Protein 8V8F (pdb70)

Secondary structure (DSSP, 8-state):
--EEEEE--EEE-TT--EEEEEEEESS-GGGSEEEEEEE-TTS-EEEEEEE-TTS--EEE-TTTTTTEEEEEETTTTEEEEEE-S--GGG-EEEEEEEEEEEE-SSEEEEEEEEE---EEEEE-----S--EEEE-SEEEE-TTS-EEEEEEESS--EETTEE-EEEEEE-TTSPPEEEEETTTEE-TT--TTEEEEEETTEEEEEESS--GGG-SEEEEEE-SSSSPEE---EEEEE-/--EEEEE--EEE-TT--EEEEEEEESS-GGGSEEEEEEE-TT--EEEEEEE-TTS--EEE-TTTTTTEEEEEETTTTEEEEEE-S--GGG-EEEEEEEEEEEE-SSEEEEEEEEE---EEEEE-------EEEE-SEEEE-TTS-EEEEEEESS--EETTEE-EEEEEE-TTS--EEEEETTTEE-TT--TTEEEEEETTEEEEEESS--GGG-EEEEEEE-SSSSPEE---EEEEE--/--EEEEE--EEE-TT--EEEEEEEESS-GGGSEEEEEEE-TTS-EEEEEEE-TTS--EEE-TTTTTTEEEEEETTTTEEEEEE-S--GGG-EEEEEEEEEEEE-SSEEEEEEEEE---EEEEE-------EEEE-SEEEE-TTS-EEEEEEESS--EETTEE-EEEEEE-TTS--EEEEETTTEE-TT--TTEEEEEETTEEEEEESS--GGG-SEEEEEE-SSSSPEE---EEEEE-/---EEEEE--EEE-TT--EEEEEEEESS-GGGSEEEEEEE-TTS-EEEEEEE-TTS--EEE-TTTTTTEEEEEETTTTEEEEEE-S--GGG-EEEEEEEEEEEE-SSEEEEEEEEE---EEEEE----S--EEEE-SEEEE-TTS-EEEEEEESS--EETTEE-EEEEEE-TTS--EEEEETTTEE-TT--TTEEEEEETTEEEEEE-S--GGG-EEEEEEE-SSSSPEE---EEEEE--/--BTTTEEE-/--BTTTEEE-/--BTTTEEE-/--BTTTEEE-

InterPro domains:
  IPR000071 Immunodeficiency lentiviral matrix, N-terminal [PF00540] (2-132)
  IPR000071 Immunodeficiency lentiviral matrix, N-terminal [PR00234] (4-20)
  IPR000071 Immunodeficiency lentiviral matrix, N-terminal [PR00234] (22-40)
  IPR000071 Immunodeficiency lentiviral matrix, N-terminal [PR00234] (42-57)
  IPR000071 Immunodeficiency lentiviral matrix, N-terminal [PR00234] (70-89)
  IPR000071 Immunodeficiency lentiviral matrix, N-terminal [PR00234] (89-102)
  IPR000477 Reverse transcriptase domain [PF00078] (662-833)
  IPR000477 Reverse transcriptase domain [PS50878] (643-833)
  IPR001037 Integrase, C-terminal, retroviral [PF00552] (1384-1427)
  IPR001037 Integrase, C-terminal, retroviral [PS51027] (1382-1429)
  IPR001584 Integrase, catalytic core [PF00665] (1216-1304)
  IPR001584 Integrase, catalytic core [PS50994] (1213-1363)
  IPR001878 Zinc finger, CCHC-type [PF00098] (391-406)
  IPR001878 Zinc finger, CCHC-type [PF00098] (412-428)
  IPR001878 Zinc finger, CCHC-type [PS50158] (391-406)
  IPR001878 Zinc finger, CCHC-type [PS50158] (413-428)
  IPR001878 Zinc finger, CCHC-type [SM00343] (391-407)
  IPR001878 Zinc finger, CCHC-type [SM00343] (412-428)
  IPR001969 Aspartic peptidase, active site [PS00141] (522-533)
  IPR001995 Peptidase A2A, retrovirus, catalytic [PS50175] (520-589)

Sequence (996 aa):
EVKLVESGGGLVKPGGSLKLSCAASGFTFSRFGMHWVRQTPEKRLEWVAYISSGSSTIYYADTVKGRFTISRDNAKNTLYLQMSSLRSEDTAIYYCARSGGIERYDGTYYVMDYWGQGTTLTVSSGSDIVLTQSSPASLTVSLGQRATISCRASESVDYYGKSFMNWYQQKPGQPPKLLIYAASNQGSGIPARFSGSGSGTDFTLNIHPVEEEDAATYYCQQSKEVPWTFGAGTKLEIKREVKLVESGGGLVKPGGSLKLSCAASGFTFSRFGMHWVRQTPEKRLEWVAYISSGSSTIYYADTVKGRFTISRDNAKNTLYLQMSSLRSEDTAIYYCARSGGIERYDGTYYVMDYWGQGTTLTVSSGGSDIVLTQSPASLTVSLGQRATISCRASESVDYYGKSFMNWYQQKPGQPPKLLIYAASNQGSGIPARFSGSGSGTDFTLNIHPVEEEDAATYYCQQSKEVPWTFGAGTKLEIKEVKLVESGGGLVKPGGSLKLSCAASGFTFSRFGMHWVRQTPEKRLEWVAYISSGSSTIYYADTVKGRFTISRDNAKNTLYLQMSSLRSEDTAIYYCARSGGIERYDGTYYVMDYWGQGTTLTVSSGSDIVLTQSPASLTVSLGQRATISCRRASESVDYYGKSFMNWYQQKPGQQPPKLLIYAASNQGSGIPARFSGSGSGTDFTLNNIHPVEEEDAATYYCQQSKEVPWTFGAGTKLEIKAEVKLVESGGGLVKPGGSLKLSCAASGFTFSRFGMHWVRQTPEKRLEWVAYISSGSSTIYYADTVKGRFTISRDNAKNTLYLQMSSLRSEDTAIYYCARSGGIERYDGTYYVMDYWGQGTTLTVSSGSDIVLTQSPASLTVSLGQRRATISCRASESVDYYGKSFMNWYQQKPGQPPKLLIYAASNQGSGIPARFSGSGSGTDFTLNIHPVEEEDAATYYCQQSKEVPWTFGAGTKLEIKRMSLPGRWKPKMSLPGRWKPKMSLPGRWKPKMSLPGRWKPK

Organism: Human immunodeficiency virus type 1 group M subtype B (isolate BH10) (NCBI:txid11678)

GO terms:
  GO:0003964 RNA-directed DNA polymerase activity (F, IDA)
  GO:0034061 DNA polymerase activity (F, EXP)

Foldseek 3Di:
DWAKAKDWADEDEAQAKTKMKIAIDDDQLLQWKKWKWWAAPLRFIDTAKIAGSPRPDIDGDPVQPPQWDWDDDSVRRMIMIIGGRHDQRPFTFIKMFIFDWDADPVGTDTDRADIHLTDGHGYPPPPDWAKAKPDQEEEEAAQDKDKIKIFIPWFLDDPNFRQKWKWWAAPSGDTHTADGRQAHGGDPHDPQWGKHDGTGMIMTMHGRDDQVSQTKMKMWGPRDPPIGIYRIYGYHHDD/DKAKAKDWADEDEAQAKTKIKIAIDDDQLLQWKKWKWWAAPLRFIDTAKIAGSPRPDIDGDPVQPPQWDWDADSVRRMIMIIGGNHDQVPFTFIKMFIFDWDADPVGIDTDRADIHLTDGHGYPPPPPDWAKAKDDQEDEEAAFCKDKIKIFIPWFLDDPNWGQKWKWWAAPSGDTHTAAGRQAHGDDPHDPQWGKHDGIGIIMIMGGGDHQVSQTKMKMWGDRDPPIGIYRIYGYHYD/DWAKAKDWADEDEAQAKTKIKIATDDDQLLQWKKWKWWAAPLRFIDTAKIAGSPRPDIDGDPVQPPQKDWDDDSVRNMIMIIGGNHDQVPFTFMKMFIFDWDADPVGTDTDRADIHLTDGHGYPPPPDWAKAKDDQEDEEAAQDKDKIKIFTPWFLDDPNWRQKWKWWADPSHDTHTADGRQAHGDDPHDPQWGKHDGIGIIMTMGGRDHQVSQTKMKMWGDRDPPIGIYRIYGYHHD/DDWAKAKDWADEDAAQAKTKMKIAIDDDQQLQWKKWKWWAAPLRFIDTAKIAGSPRPDIDGDPVQPPQWDWDDDSVRNMIMIIGGSDDQVPFTWMKMFIFDWDADPVGTDTDRADIHLTDGHGYDHPPDWAKAKDDQAAEAAAQDKDKIKIFTPWFLDDPRWRQKWKWWAAPSGDTHTADGRQAHGHDPHDPQWGKHDGTGMIMTMRGRDHQVSQTKMKMWGDRDPPIGIYRIYGYHHDD/DADPPPDDDD/DADPPPGDDD/DDDPVPDDDD/DADPPPHDDD

Nearest PDB structures (foldseek):
  8v8f-assembly1_F  TM=1.054E+00  e=6.481E+00  Human immunodeficiency virus 1
  8v8f-assembly1_F  TM=9.927E-01  e=7.993E+00  Human immunodeficiency virus 1
  8v8f-assembly1_C  TM=1.004E+00  e=2.899E-49  Mus musculus
  8v8f-assembly1_A  TM=1.002E+00  e=6.686E-49  Mus musculus
  7url-assembly2_B  TM=9.950E-01  e=2.083E-45  Mus musculus

B-factor: mean 40.48, std 11.85, range [19.78, 111.96]

Radius of gyration: 33.78 Å; Cα contacts (8 Å, |Δi|>4): 2802; chains: 8; bounding box: 76×93×89 Å

Solvent-accessible surface area: 42882 Å² total; per-residue (Å²): 131,40,117,10,71,14,57,38,26,35,126,32,68,65,52,28,76,25,109,0,29,1,55,7,56,54,32,72,3,40,175,45,7,0,3,0,0,10,2,16,58,78,70,33,11,69,9,1,0,10,2,17,35,58,56,102,35,75,46,63,12,93,87,1,125,80,26,4,73,3,49,30,61,53,105,61,54,18,0,53,0,69,0,37,62,3,121,58,118,2,28,4,55,0,9,0,0,25,3,2,40,44,130,76,190,43,1,34,0,45,6,3,35,94,26,2,122,22,15,75,0,45,9,55,131,115,90,54,1,40,6,38,0,31,10,11,22,23,45,17,38,94,36,104,125,0,56,0,39,3,148,6,59,74,43,0,53,46,81,87,28,13,0,0,0,0,0,8,8,61,111,77,100,18,3,103,14,2,0,16,8,5,70,31,62,11,108,77,16,64,87,43,4,57,9,60,39,73,15,45,62,3,42,0,34,0,88,55,1,69,92,98,1,37,5,26,0,1,0,2,0,1,32,51,48,24,8,26,22,2,42,7,0,103,1,81,14,100,220,164,33,42,11,94,13,58,40,27,36,134,20,63,65,53,21,78,28,109,0,31,1,58,7,63,56,32,94,3,52,66,50,8,0,1,0,0,9,4,16,87,126,116,133,8,60,8,0,0,10,2,14,36,64,54,102,34,78,49,64,10,100,93,0,123,78,26,4,69,4,47,29,46,52,100,144,53,17,0,47,0,69,0,39,59,4,113,60,119,1,32,3,46,0,7,0,0,21,4,3,41,51,84,44,72,35,0,29,8,40,5,3,36,81,27,3,111,20,16,79,0,51,12,40,147,116,91,91,61,1,87,9,82,21,52,53,89,69,28,97,23,66,103,33,110,128,1,61,0,47,5,158,6,71,78,46,0,48,30,183,85,39,15,0,0,0,0,0,14,12,74,117,68,93,20,3,84,14,2,0,33,19,3,54,43,27,12,95,30,15,31,76,39,4,47,7,51,40,72,15,49,68,6,33,0,32,0,90,58,1,46,117,41,0,38,6,26,0,1,0,2,0,1,39,52,47,30,8,24,24,1,49,11,0,114,2,86,28,95,182,38,131,9,82,12,56,38,26,37,133,20,62,72,53,22,73,37,100,0,31,1,59,10,59,34,31,80,1,49,194,46,7,0,2,0,0,6,8,18,58,84,83,40,12,59,7,0,0,10,3,14,36,62,54,101,34,75,48,63,10,86,83,0,127,80,28,3,68,3,47,28,57,56,100,145,53,11,0,50,0,67,0,36,55,3,129,81,72,0,28,3,44,0,9,0,0,22,3,3,38,55,89,55,217,64,2,28,9,42,5,2,36,99,25,2,119,19,16,78,0,55,14,40,146,81,100,52,1,46,5,18,0,17,18,10,23,15,37,18,51,104,20,118,141,1,57,0,37,3,137,7,69,79,51,0,48,43,161,89,26,14,0,0,0,0,0,17,17,65,129,75,98,19,3,98,18,2,0,31,18,6,70,66,63,14,113,67,12,26,38,32,4,57,6,51,40,72,17,46,83,3,36,0,36,0,96,24,1,39,38,91,0,39,7,24,0,1,0,1,0,0,36,60,52,21,8,25,23,2,42,7,0,112,2,77,59,124,142,67,33,86,6,55,11,55,39,26,38,120,20,151,65,52,18,70,37,98,0,34,1,60,8,40,39,32,92,4,51,67,49,8,0,2,0,0,8,12,18,101,115,74,120,12,65,8,1,0,8,4,13,36,64,58,102,30,69,50,66,11,108,91,0,120,80,33,4,69,7,44,28,50,53,31,116,37,16,0,36,0,62,0,36,48,1,103,54,113,0,24,4,47,0,10,0,0,23,4,2,38,59,151,59,117,79,0,17,8,42,6,3,35,94,24,2,110,19,14,78,0,55,8,45,126,122,98,59,2,90,10,85,20,53,42,93,67,37,80,14,31,106,37,98,158,1,52,0,41,2,157,4,70,78,54,0,50,48,167,82,44,14,0,0,0,0,0,14,4,60,110,78,94,20,3,112,14,1,0,31,19,4,68,68,60,12,108,77,15,56,92,41,5,52,6,55,41,74,16,45,81,3,34,0,45,0,104,62,2,77,87,101,1,39,5,14,0,0,0,1,0,0,29,63,46,33,8,24,23,2,53,10,0,104,1,80,8,127,220,175,60,20,51,9,18,12,111,59,177,149,58,20,50,8,19,16,110,40,216,157,54,20,54,1,20,9,115,49,207,168,64,21,47,10,17,13,113,68,176

Structure (mmCIF, N/CA/C/O backbone):
data_8V8F
#
_entry.id   8V8F
#
_cell.length_a   54.467
_cell.length_b   61.824
_cell.length_c   85.577
_cell.angle_alpha   68.834
_cell.angle_beta   77.898
_cell.angle_gamma   71.375
#
_symmetry.space_group_name_H-M   'P 1'
#
loop_
_entity.id
_entity.type
_entity.pdbx_description
1 polymer 'anti-HIV scFv'
2 polymer Utag
3 non-polymer 'SULFATE ION'
4 water water
#
loop_
_atom_site.group_PDB
_atom_site.id
_atom_site.type_symbol
_atom_site.label_atom_id
_atom_site.label_alt_id
_atom_site.label_comp_id
_atom_site.label_asym_id
_atom_site.label_entity_id
_atom_site.label_seq_id
_atom_site.pdbx_PDB_ins_code
_atom_site.Cartn_x
_atom_site.Cartn_y
_atom_site.Cartn_z
_atom_site.occupancy
_atom_site.B_iso_or_equiv
_atom_site.auth_seq_id
_atom_site.auth_comp_id
_atom_site.auth_asym_id
_atom_site.auth_atom_id
_atom_site.pdbx_PDB_model_num
ATOM 1 N N . GLU A 1 3 ? 10.09629 -12.71065 -18.69837 1.000 60.55059 1 GLU B N 1
ATOM 2 C CA . GLU A 1 3 ? 10.91829 -11.63095 -19.23282 1.000 62.89514 1 GLU B CA 1
ATOM 3 C C . GLU A 1 3 ? 12.19311 -11.46599 -18.41605 1.000 60.66599 1 GLU B C 1
ATOM 4 O O . GLU A 1 3 ? 13.28549 -11.34516 -18.96848 1.000 59.48867 1 GLU B O 1
ATOM 6 N N . VAL A 1 4 ? 12.04792 -11.48585 -17.09621 1.000 51.96466 2 VAL B N 1
ATOM 7 C CA . VAL A 1 4 ? 13.18867 -11.33701 -16.20132 1.000 52.51166 2 VAL B CA 1
ATOM 8 C C . VAL A 1 4 ? 13.91848 -12.66919 -16.11441 1.000 48.50419 2 VAL B C 1
ATOM 9 O O . VAL A 1 4 ? 13.29970 -13.72131 -15.91432 1.000 50.02820 2 VAL B O 1
ATOM 13 N N . LYS A 1 5 ? 15.23849 -12.62978 -16.27477 1.000 43.75685 3 LYS B N 1
ATOM 14 C CA . LYS A 1 5 ? 16.03573 -13.84386 -16.30852 1.000 43.84669 3 LYS B CA 1
ATOM 15 C C . LYS A 1 5 ? 17.31418 -13.65705 -15.50857 1.000 41.17318 3 LYS B C 1
ATOM 16 O O . LYS A 1 5 ? 17.89765 -12.56926 -15.49262 1.000 37.17454 3 LYS B O 1
ATOM 22 N N . LEU A 1 6 ? 17.73497 -14.72881 -14.84183 1.000 39.24690 4 LEU B N 1
ATOM 23 C CA . LEU A 1 6 ? 19.00778 -14.78554 -14.13799 1.000 35.62579 4 LEU B CA 1
ATOM 24 C C . LEU A 1 6 ? 19.62665 -16.13958 -14.43923 1.000 34.46438 4 LEU B C 1
ATOM 25 O O . LEU A 1 6 ? 18.98569 -17.17220 -14.22453 1.000 37.05860 4 LEU B O 1
ATOM 30 N N . VAL A 1 7 ? 20.86207 -16.14042 -14.93260 1.000 33.76208 5 VAL B N 1
ATOM 31 C CA . VAL A 1 7 ? 21.53546 -17.36421 -15.35838 1.000 33.78130 5 VAL B CA 1
ATOM 32 C C . VAL A 1 7 ? 22.86835 -17.43311 -14.62446 1.000 31.17757 5 VAL B C 1
ATOM 33 O O . VAL A 1 7 ? 23.81424 -16.71839 -14.97267 1.000 27.82514 5 VAL B O 1
ATOM 37 N N . GLU A 1 8 ? 22.94763 -18.29254 -13.61245 1.000 32.28886 6 GLU B N 1
ATOM 38 C CA . GLU A 1 8 ? 24.18605 -18.54632 -12.89485 1.000 30.09241 6 GLU B CA 1
ATOM 39 C C . GLU A 1 8 ? 25.06288 -19.53165 -13.66325 1.000 30.63974 6 GLU B C 1
ATOM 40 O O . GLU A 1 8 ? 24.58509 -20.32347 -14.47995 1.000 29.66641 6 GLU B O 1
ATOM 46 N N . SER A 1 9 ? 26.36592 -19.46807 -13.39451 1.000 30.68974 7 SER B N 1
ATOM 47 C CA . SER A 1 9 ? 27.32036 -20.37002 -14.02511 1.000 32.58581 7 SER B CA 1
ATOM 48 C C . SER A 1 9 ? 28.63436 -20.32492 -13.25897 1.000 31.98347 7 SER B C 1
ATOM 49 O O . SER A 1 9 ? 28.88480 -19.41008 -12.46970 1.000 30.00440 7 SER B O 1
ATOM 52 N N . GLY A 1 10 ? 29.46966 -21.33492 -13.50369 1.000 27.06532 8 GLY B N 1
ATOM 53 C CA . GLY A 1 10 ? 30.81558 -21.38740 -12.96723 1.000 33.50136 8 GLY B CA 1
ATOM 54 C C . GLY A 1 10 ? 31.07690 -22.46390 -11.93561 1.000 43.95977 8 GLY B C 1
ATOM 55 O O . GLY A 1 10 ? 32.18874 -22.51351 -11.39625 1.000 46.24404 8 GLY B O 1
ATOM 56 N N . GLY A 1 11 ? 30.11279 -23.33373 -11.64811 1.000 54.76643 9 GLY B N 1
ATOM 57 C CA . GLY A 1 11 ? 30.30401 -24.34182 -10.62277 1.000 54.24754 9 GLY B CA 1
ATOM 58 C C . GLY A 1 11 ? 31.21133 -25.48562 -11.03189 1.000 56.04678 9 GLY B C 1
ATOM 59 O O . GLY A 1 11 ? 32.17434 -25.28560 -11.77503 1.000 60.38933 9 GLY B O 1
ATOM 60 N N . GLY A 1 12 ? 30.94052 -26.68227 -10.53171 1.000 46.59302 10 GLY B N 1
ATOM 61 C CA . GLY A 1 12 ? 31.71268 -27.85376 -10.89173 1.000 43.93129 10 GLY B CA 1
ATOM 62 C C . GLY A 1 12 ? 32.51634 -28.38736 -9.72014 1.000 45.15943 10 GLY B C 1
ATOM 63 O O . GLY A 1 12 ? 32.40009 -27.92972 -8.58039 1.000 38.80139 10 GLY B O 1
ATOM 64 N N . LEU A 1 13 ? 33.35039 -29.37931 -10.02500 1.000 47.78985 11 LEU B N 1
ATOM 65 C CA . LEU A 1 13 ? 34.19402 -30.00011 -9.01494 1.000 45.18689 11 LEU B CA 1
ATOM 66 C C . LEU A 1 13 ? 35.47599 -29.19789 -8.83738 1.000 47.62028 11 LEU B C 1
ATOM 67 O O . LEU A 1 13 ? 36.09459 -28.76239 -9.81352 1.000 54.25254 11 LEU B O 1
ATOM 72 N N . VAL A 1 14 ? 35.87695 -29.01300 -7.58361 1.000 36.67329 12 VAL B N 1
ATOM 73 C CA . VAL A 1 14 ? 37.09524 -28.28129 -7.25362 1.000 43.11799 12 VAL B CA 1
ATOM 74 C C . VAL A 1 14 ? 37.69270 -28.88580 -5.99309 1.000 44.39536 12 VAL B C 1
ATOM 75 O O . VAL A 1 14 ? 36.96799 -29.29373 -5.08072 1.000 47.91690 12 VAL B O 1
ATOM 79 N N . LYS A 1 15 ? 39.02067 -28.95438 -5.95025 1.000 42.96776 13 LYS B N 1
ATOM 80 C CA . LYS A 1 15 ? 39.69377 -29.42081 -4.75602 1.000 51.47265 13 LYS B CA 1
ATOM 81 C C . LYS A 1 15 ? 39.57043 -28.37320 -3.65010 1.000 47.43658 13 LYS B C 1
ATOM 82 O O . LYS A 1 15 ? 39.35185 -27.19023 -3.92192 1.000 43.06735 13 LYS B O 1
ATOM 84 N N . PRO A 1 16 ? 39.67780 -28.79350 -2.39012 1.000 45.51792 14 PRO B N 1
ATOM 85 C CA . PRO A 1 16 ? 39.62507 -27.83125 -1.28156 1.000 43.93255 14 PRO B CA 1
ATOM 86 C C . PRO A 1 16 ? 40.75542 -26.81368 -1.34731 1.000 44.04513 14 PRO B C 1
ATOM 87 O O . PRO A 1 16 ? 41.85542 -27.10105 -1.82387 1.000 45.86412 14 PRO B O 1
ATOM 91 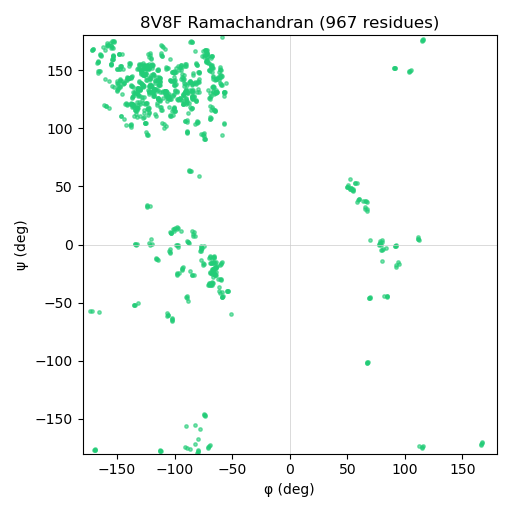N N . GLY A 1 17 ? 40.46548 -25.60382 -0.86920 1.000 44.85519 15 GLY B N 1
ATOM 92 C CA . GLY A 1 17 ? 41.43384 -24.52711 -0.86917 1.000 43.25025 15 GLY B CA 1
ATOM 93 C C . GLY A 1 17 ? 41.63428 -23.82342 -2.19208 1.000 45.58065 15 GLY B C 1
ATOM 94 O O . GLY A 1 17 ? 42.47051 -22.91327 -2.26844 1.000 40.33662 15 GLY B O 1
ATOM 95 N N . GLY A 1 18 ? 40.90842 -24.21282 -3.23583 1.000 45.96711 16 GLY B N 1
ATOM 96 C CA . GLY A 1 18 ? 41.04589 -23.58481 -4.52946 1.000 47.74336 16 GLY B CA 1
ATOM 97 C C . GLY A 1 18 ? 40.30031 -22.26734 -4.61024 1.000 44.14125 16 GLY B C 1
ATOM 98 O O . GLY A 1 18 ? 39.70846 -21.78134 -3.64568 1.000 40.79758 16 GLY B O 1
ATOM 99 N N . SER A 1 19 ? 40.33676 -21.68015 -5.80229 1.000 47.92171 17 SER B N 1
ATOM 100 C CA . SER A 1 19 ? 39.65808 -20.42596 -6.07504 1.000 42.69865 17 SER B CA 1
ATOM 101 C C . SER A 1 19 ? 38.70838 -20.62141 -7.24625 1.000 47.57220 17 SER B C 1
ATOM 102 O O . SER A 1 19 ? 38.92673 -21.47245 -8.11566 1.000 49.72517 17 SER B O 1
ATOM 105 N N . LEU A 1 20 ? 37.65536 -19.81435 -7.26065 1.000 42.46520 18 LEU B N 1
ATOM 106 C CA . LEU A 1 20 ? 36.58010 -19.95668 -8.22660 1.000 39.87562 18 LEU B CA 1
ATOM 107 C C . LEU A 1 20 ? 35.73262 -18.70025 -8.17682 1.000 38.42906 18 LEU B C 1
ATOM 108 O O . LEU A 1 20 ? 35.60428 -18.06749 -7.12294 1.000 40.13768 18 LEU B O 1
ATOM 113 N N . LYS A 1 21 ? 35.17580 -18.33364 -9.32661 1.000 32.26723 19 LYS B N 1
ATOM 114 C CA . LYS A 1 21 ? 34.30900 -17.16939 -9.42084 1.000 37.91294 19 LYS B CA 1
ATOM 115 C C . LYS A 1 21 ? 33.04512 -17.55887 -10.17248 1.000 30.84837 19 LYS B C 1
ATOM 116 O O . LYS A 1 21 ? 33.12021 -18.10960 -11.27506 1.000 35.39718 19 LYS B O 1
ATOM 122 N N . LEU A 1 22 ? 31.89359 -17.26514 -9.58081 1.000 29.99998 20 LEU B N 1
ATOM 123 C CA . LEU A 1 22 ? 30.60551 -17.48354 -10.22191 1.000 31.40580 20 LEU B CA 1
ATOM 124 C C . LEU A 1 22 ? 30.13505 -16.21400 -10.92035 1.000 33.65992 20 LEU B C 1
ATOM 125 O O . LEU A 1 22 ? 30.51021 -15.09947 -10.54842 1.000 31.92719 20 LEU B O 1
ATOM 130 N N . SER A 1 23 ? 29.30576 -16.39730 -11.94399 1.000 28.92194 21 SER B N 1
ATOM 131 C CA . SER A 1 23 ? 28.73449 -15.29555 -12.70060 1.000 32.37281 21 SER B CA 1
ATOM 132 C C . SER A 1 23 ? 27.23089 -15.48967 -12.82047 1.000 31.27576 21 SER B C 1
ATOM 133 O O . SER A 1 23 ? 26.73247 -16.61823 -12.80656 1.000 32.31290 21 SER B O 1
ATOM 136 N N . CYS A 1 24 ? 26.50943 -14.37602 -12.92598 1.000 30.76572 22 CYS B N 1
ATOM 137 C CA . CYS A 1 24 ? 25.07632 -14.40588 -13.19420 1.000 30.30635 22 CYS B CA 1
ATOM 138 C C . CYS A 1 24 ? 24.75240 -13.33581 -14.22156 1.000 33.57677 22 CYS B C 1
ATOM 139 O O . CYS A 1 24 ? 25.00165 -12.15129 -13.98111 1.000 30.09199 22 CYS B O 1
ATOM 142 N N . ALA A 1 25 ? 24.19720 -13.75115 -15.35609 1.000 29.77076 23 ALA B N 1
ATOM 143 C CA . ALA A 1 25 ? 23.78936 -12.82805 -16.40652 1.000 34.07792 23 ALA B CA 1
ATOM 144 C C . ALA A 1 25 ? 22.32579 -12.45618 -16.20162 1.000 33.97276 23 ALA B C 1
ATOM 145 O O . ALA A 1 25 ? 21.45168 -13.32952 -16.20355 1.000 37.05991 23 ALA B O 1
ATOM 147 N N . ALA A 1 26 ? 22.05961 -11.16681 -16.02893 1.000 35.46747 24 ALA B N 1
ATOM 148 C CA . ALA A 1 26 ? 20.70974 -10.67772 -15.79343 1.000 37.81193 24 ALA B CA 1
ATOM 149 C C . ALA A 1 26 ? 20.15406 -10.04060 -17.06036 1.000 35.62864 24 ALA B C 1
ATOM 150 O O . ALA A 1 26 ? 20.87664 -9.36416 -17.79833 1.000 33.66424 24 ALA B O 1
ATOM 152 N N . SER A 1 27 ? 18.86674 -10.26789 -17.30892 1.000 34.85944 25 SER B N 1
ATOM 153 C CA . SER A 1 27 ? 18.19997 -9.71777 -18.47969 1.000 35.77679 25 SER B CA 1
ATOM 154 C C . SER A 1 27 ? 16.71067 -9.61681 -18.18902 1.000 44.45385 25 SER B C 1
ATOM 155 O O . SER A 1 27 ? 16.17452 -10.33715 -17.34259 1.000 46.30399 25 SER B O 1
ATOM 158 N N . GLY A 1 28 ? 16.05054 -8.70481 -18.90045 1.000 38.98953 26 GLY B N 1
ATOM 159 C CA . GLY A 1 28 ? 14.63297 -8.48407 -18.72783 1.000 40.38078 26 GLY B CA 1
ATOM 160 C C . GLY A 1 28 ? 14.27123 -7.41808 -17.71855 1.000 44.77959 26 GLY B C 1
ATOM 161 O O . GLY A 1 28 ? 13.07791 -7.15605 -17.51803 1.000 41.80107 26 GLY B O 1
ATOM 162 N N . PHE A 1 29 ? 15.25629 -6.79975 -17.07291 1.000 40.12683 27 PHE B N 1
ATOM 163 C CA . PHE A 1 29 ? 14.99773 -5.73102 -16.12171 1.000 40.61529 27 PHE B CA 1
ATOM 164 C C . PHE A 1 29 ? 16.21568 -4.82342 -16.06463 1.000 41.05044 27 PHE B C 1
ATOM 165 O O . PHE A 1 29 ? 17.31336 -5.19702 -16.49226 1.000 39.56746 27 PHE B O 1
ATOM 173 N N . THR A 1 30 ? 16.00658 -3.61634 -15.53610 1.000 38.18811 28 THR B N 1
ATOM 174 C CA . THR A 1 30 ? 17.10610 -2.67130 -15.39508 1.000 37.72599 28 THR B CA 1
ATOM 175 C C . THR A 1 30 ? 18.01511 -3.09470 -14.24641 1.000 40.20511 28 THR B C 1
ATOM 176 O O . THR A 1 30 ? 17.79236 -2.70748 -13.09335 1.000 39.38222 28 THR B O 1
ATOM 180 N N . PHE A 1 31 ? 19.03839 -3.89329 -14.57032 1.000 38.92033 29 PHE B N 1
ATOM 181 C CA . PHE A 1 31 ? 19.89884 -4.50084 -13.55887 1.000 35.39459 29 PHE B CA 1
ATOM 182 C C . PHE A 1 31 ? 20.50590 -3.46795 -12.61322 1.000 37.98465 29 PHE B C 1
ATOM 183 O O . PHE A 1 31 ? 20.60996 -3.70718 -11.40475 1.000 37.90197 29 PHE B O 1
ATOM 191 N N . SER A 1 32 ? 20.91742 -2.31438 -13.14179 1.000 36.46341 30 SER B N 1
ATOM 192 C CA . SER A 1 32 ? 21.63775 -1.33422 -12.33639 1.000 37.47421 30 SER B CA 1
ATOM 193 C C . SER A 1 32 ? 20.79354 -0.72791 -11.22235 1.000 39.04073 30 SER B C 1
ATOM 194 O O . SER A 1 32 ? 21.34813 -0.02852 -10.36921 1.000 35.84884 30 SER B O 1
ATOM 197 N N . ARG A 1 33 ? 19.48289 -0.96642 -11.20644 1.000 40.59744 31 ARG B N 1
ATOM 198 C CA . ARG A 1 33 ? 18.59117 -0.37441 -10.21781 1.000 37.07949 31 ARG B CA 1
ATOM 199 C C . ARG A 1 33 ? 18.18199 -1.35068 -9.11906 1.000 35.81002 31 ARG B C 1
ATOM 200 O O . ARG A 1 33 ? 17.28933 -1.03295 -8.32788 1.000 37.33840 31 ARG B O 1
ATOM 208 N N . PHE A 1 34 ? 18.80792 -2.52199 -9.04099 1.000 33.57558 32 PHE B N 1
ATOM 209 C CA . PHE A 1 34 ? 18.40925 -3.53208 -8.07040 1.000 33.13737 32 PHE B CA 1
ATOM 210 C C . PHE A 1 34 ? 19.61687 -4.07020 -7.32160 1.000 33.11500 32 PHE B C 1
ATOM 211 O O . PHE A 1 34 ? 20.65516 -4.36356 -7.92320 1.000 30.97970 32 PHE B O 1
ATOM 219 N N . GLY A 1 35 ? 19.47352 -4.18796 -6.00319 1.000 33.90717 33 GLY B N 1
ATOM 220 C CA . GLY A 1 35 ? 20.42323 -4.96055 -5.23362 1.000 28.42570 33 GLY B CA 1
ATOM 221 C C . GLY A 1 35 ? 20.31464 -6.43508 -5.56978 1.000 29.63928 33 GLY B C 1
ATOM 222 O O . GLY A 1 35 ? 19.27851 -6.91941 -6.02274 1.000 30.74572 33 GLY B O 1
ATOM 223 N N . MET A 1 36 ? 21.41228 -7.15745 -5.36988 1.000 28.28419 34 MET B N 1
ATOM 224 C CA . MET A 1 36 ? 21.48621 -8.55342 -5.76777 1.000 26.30233 34 MET B CA 1
ATOM 225 C C . MET A 1 36 ? 21.98094 -9.40918 -4.61054 1.000 30.21259 34 MET B C 1
ATOM 226 O O . MET A 1 36 ? 22.76395 -8.95729 -3.77028 1.000 31.79186 34 MET B O 1
ATOM 231 N N . HIS A 1 37 ? 21.52065 -10.65832 -4.58604 1.000 24.48476 35 HIS B N 1
ATOM 232 C CA . HIS A 1 37 ? 21.86536 -11.60984 -3.54352 1.000 27.61264 35 HIS B CA 1
ATOM 233 C C . HIS A 1 37 ? 22.50665 -12.85229 -4.14622 1.000 29.49283 35 HIS B C 1
ATOM 234 O O . HIS A 1 37 ? 22.23296 -13.22550 -5.29204 1.000 30.48056 35 HIS B O 1
ATOM 241 N N . TRP A 1 38 ? 23.35858 -13.49239 -3.35325 1.000 25.54178 36 TRP B N 1
ATOM 242 C CA . TRP A 1 38 ? 23.77924 -14.86788 -3.57733 1.000 27.23337 36 TRP B CA 1
ATOM 243 C C . TRP A 1 38 ? 23.25286 -15.69797 -2.41581 1.000 28.84793 36 TRP B C 1
ATOM 244 O O . TRP A 1 38 ? 23.50235 -15.36630 -1.25238 1.000 27.00179 36 TRP B O 1
ATOM 255 N N . VAL A 1 39 ? 22.50365 -16.75198 -2.72794 1.000 26.47753 37 VAL B N 1
ATOM 256 C CA . VAL A 1 39 ? 21.97666 -17.67094 -1.72730 1.000 26.61263 37 VAL B CA 1
ATOM 257 C C . VAL A 1 39 ? 22.31450 -19.08349 -2.17559 1.000 31.32448 37 VAL B C 1
ATOM 258 O O . VAL A 1 39 ? 22.09808 -19.43444 -3.34079 1.000 30.34218 37 VAL B O 1
ATOM 262 N N . ARG A 1 40 ? 22.83805 -19.89179 -1.25769 1.000 27.95979 38 ARG B N 1
ATOM 263 C CA . ARG A 1 40 ? 23.24637 -21.25186 -1.57028 1.000 27.88515 38 ARG B CA 1
ATOM 264 C C . ARG A 1 40 ? 22.38366 -22.25495 -0.81372 1.000 33.24346 38 ARG B C 1
ATOM 265 O O . ARG A 1 40 ? 21.87532 -21.96846 0.27429 1.000 30.40258 38 ARG B O 1
ATOM 273 N N . GLN A 1 41 ? 22.21918 -23.43787 -1.40422 1.000 27.53691 39 GLN B N 1
ATOM 274 C CA . GLN A 1 41 ? 21.41937 -24.50421 -0.81612 1.000 29.23971 39 GLN B CA 1
ATOM 275 C C . GLN A 1 41 ? 22.28393 -25.74348 -0.64842 1.000 32.30147 39 GLN B C 1
ATOM 276 O O . GLN A 1 41 ? 22.76398 -26.31175 -1.63601 1.000 32.56190 39 GLN B O 1
ATOM 282 N N . THR A 1 42 ? 22.46067 -26.16528 0.59937 1.000 28.16585 40 THR B N 1
ATOM 283 C CA . THR A 1 42 ? 23.26511 -27.32889 0.91490 1.000 31.35679 40 THR B CA 1
ATOM 284 C C . THR A 1 42 ? 22.60330 -28.60293 0.39217 1.000 33.03762 40 THR B C 1
ATOM 285 O O . THR A 1 42 ? 21.41239 -28.60866 0.06883 1.000 28.50098 40 THR B O 1
ATOM 289 N N . PRO A 1 43 ? 23.36391 -29.69737 0.28175 1.000 31.91504 41 PRO B N 1
ATOM 290 C CA . PRO A 1 43 ? 22.74481 -30.97415 -0.10757 1.000 29.84110 41 PRO B CA 1
ATOM 291 C C . PRO A 1 43 ? 21.66909 -31.44055 0.85410 1.000 32.14991 41 PRO B C 1
ATOM 292 O O . PRO A 1 43 ? 20.87279 -32.31434 0.48800 1.000 35.27298 41 PRO B O 1
ATOM 296 N N . GLU A 1 44 ? 21.61620 -30.89655 2.07008 1.000 30.55090 42 GLU B N 1
ATOM 297 C CA . GLU A 1 44 ? 20.51952 -31.19148 2.98178 1.000 33.75908 42 GLU B CA 1
ATOM 298 C C . GLU A 1 44 ? 19.31231 -30.30866 2.71303 1.000 30.92747 42 GLU B C 1
ATOM 299 O O . GLU A 1 44 ? 18.34507 -30.34014 3.48128 1.000 33.88089 42 GLU B O 1
ATOM 305 N N . LYS A 1 45 ? 19.36864 -29.53127 1.62973 1.000 29.57129 43 LYS B N 1
ATOM 306 C CA . LYS A 1 45 ? 18.28167 -28.67521 1.16681 1.000 32.28280 43 LYS B CA 1
ATOM 307 C C . LYS A 1 45 ? 17.98551 -27.54783 2.15218 1.000 29.78111 43 LYS B C 1
ATOM 308 O O . LYS A 1 45 ? 16.84114 -27.11076 2.28501 1.000 31.58174 43 LYS B O 1
ATOM 314 N N . ARG A 1 46 ? 19.01685 -27.07319 2.84529 1.000 26.33953 44 ARG B N 1
ATOM 315 C CA . ARG A 1 46 ? 18.90623 -25.95705 3.77532 1.000 36.55013 44 ARG B CA 1
ATOM 316 C C . ARG A 1 46 ? 19.42017 -24.69509 3.09534 1.000 29.41269 44 ARG B C 1
ATOM 317 O O . ARG A 1 46 ? 20.52078 -24.69208 2.53440 1.000 26.82094 44 ARG B O 1
ATOM 319 N N . LEU A 1 47 ? 18.62939 -23.62693 3.15228 1.000 29.99586 45 LEU B N 1
ATOM 320 C CA . LEU A 1 47 ? 18.97508 -22.38115 2.48223 1.000 28.88830 45 LEU B CA 1
ATOM 321 C C . LEU A 1 47 ? 19.82201 -21.51658 3.40646 1.000 25.35658 45 LEU B C 1
ATOM 322 O O . LEU A 1 47 ? 19.47188 -21.31145 4.57398 1.000 29.21234 45 LEU B O 1
ATOM 327 N N . GLU A 1 48 ? 20.93921 -21.01943 2.87746 1.000 25.25119 46 GLU B N 1
ATOM 328 C CA . GLU A 1 48 ? 21.87885 -20.18753 3.61995 1.000 26.67823 46 GLU B CA 1
ATOM 329 C C . GLU A 1 48 ? 22.22999 -18.97603 2.76850 1.000 27.30435 46 GLU B C 1
ATOM 330 O O . GLU A 1 48 ? 22.79028 -19.12532 1.67754 1.000 27.82123 46 GLU B O 1
ATOM 336 N N . TRP A 1 49 ? 21.89128 -17.78539 3.26122 1.000 23.75608 47 TRP B N 1
ATOM 337 C CA . TRP A 1 49 ? 22.23932 -16.54990 2.57013 1.000 25.17635 47 TRP B CA 1
ATOM 338 C C . TRP A 1 49 ? 23.74780 -16.33240 2.56619 1.000 26.57979 47 TRP B C 1
ATOM 339 O O . TRP A 1 49 ? 24.42035 -16.50938 3.58529 1.000 22.06788 47 TRP B O 1
ATOM 350 N N . VAL A 1 50 ? 24.27750 -15.92933 1.41083 1.000 27.49180 48 VAL B N 1
ATOM 351 C CA . VAL A 1 50 ? 25.71998 -15.82774 1.19126 1.000 29.33713 48 VAL B CA 1
ATOM 352 C C . VAL A 1 50 ? 26.19073 -14.37183 1.17994 1.000 27.29595 48 VAL B C 1
ATOM 353 O O . VAL A 1 50 ? 27.02719 -13.97719 1.99404 1.000 27.70382 48 VAL B O 1
ATOM 357 N N . ALA A 1 51 ? 25.68111 -13.56406 0.25002 1.000 25.65752 49 ALA B N 1
ATOM 358 C CA . ALA A 1 51 ? 26.16029 -12.19408 0.11791 1.000 26.20231 49 ALA B CA 1
ATOM 359 C C . ALA A 1 51 ? 25.08991 -11.31306 -0.51195 1.000 26.78165 49 ALA B C 1
ATOM 360 O O . ALA A 1 51 ? 24.16720 -11.79332 -1.17574 1.000 28.80973 49 ALA B O 1
ATOM 362 N N . TYR A 1 52 ? 25.23224 -10.00531 -0.29104 1.000 30.37211 50 TYR B N 1
ATOM 363 C CA . TYR A 1 52 ? 24.34544 -8.99665 -0.85504 1.000 30.15208 50 TYR B CA 1
ATOM 364 C C . TYR A 1 52 ? 25.15869 -7.78645 -1.28714 1.000 29.29617 50 TYR B C 1
ATOM 365 O O . TYR A 1 52 ? 26.12745 -7.41154 -0.61978 1.000 27.41742 50 TYR B O 1
ATOM 374 N N . ILE A 1 53 ? 24.75789 -7.17665 -2.40139 1.000 26.63733 51 ILE B N 1
ATOM 375 C CA . ILE A 1 53 ? 25.35413 -5.93171 -2.87319 1.000 28.87586 51 ILE B CA 1
ATOM 376 C C . ILE A 1 53 ? 24.23478 -5.01971 -3.36344 1.000 30.31771 51 ILE B C 1
ATOM 377 O O . ILE A 1 53 ? 23.29554 -5.47311 -4.02658 1.000 28.35705 51 ILE B O 1
ATOM 382 N N . SER A 1 54 ? 24.31608 -3.73871 -3.00616 1.000 27.75877 52 SER B N 1
ATOM 383 C CA . SER A 1 54 ? 23.30046 -2.77993 -3.41713 1.000 30.70013 52 SER B CA 1
ATOM 384 C C . SER A 1 54 ? 23.44689 -2.43926 -4.90318 1.000 29.16243 52 SER B C 1
ATOM 385 O O . SER A 1 54 ? 24.45133 -2.74998 -5.54923 1.000 27.96367 52 SER B O 1
ATOM 388 N N . SER A 1 55 ? 22.41788 -1.77770 -5.44131 1.000 29.91790 53 SER B N 1
ATOM 389 C CA . SER A 1 55 ? 22.39577 -1.45572 -6.86602 1.000 31.37278 53 SER B CA 1
ATOM 390 C C . SER A 1 55 ? 23.60481 -0.62064 -7.26865 1.000 33.40810 53 SER B C 1
ATOM 391 O O . SER A 1 55 ? 24.23407 -0.88250 -8.30101 1.000 32.82494 53 SER B O 1
ATOM 394 N N . GLY A 1 56 ? 23.94303 0.38791 -6.47299 1.000 35.61925 54 GLY B N 1
ATOM 395 C CA . GLY A 1 56 ? 25.11720 1.18764 -6.73526 1.000 30.16799 54 GLY B CA 1
ATOM 396 C C . GLY A 1 56 ? 26.38760 0.64749 -6.12674 1.000 31.33780 54 GLY B C 1
ATOM 397 O O . GLY A 1 56 ? 27.43813 1.28714 -6.23580 1.000 34.53833 54 GLY B O 1
ATOM 398 N N . SER A 1 57 ? 26.30925 -0.50282 -5.45413 1.000 33.71164 55 SER B N 1
ATOM 399 C CA . SER A 1 57 ? 27.46204 -1.14974 -4.82401 1.000 32.13458 55 SER B CA 1
ATOM 400 C C . SER A 1 57 ? 28.04899 -0.27864 -3.71533 1.000 28.35421 55 SER B C 1
ATOM 401 O O . SER A 1 57 ? 29.26559 -0.21341 -3.52951 1.000 28.50112 55 SER B O 1
ATOM 404 N N . SER A 1 58 ? 27.17506 0.40583 -2.97735 1.000 31.74452 56 SER B N 1
ATOM 405 C CA . SER A 1 58 ? 27.60073 1.20788 -1.83705 1.000 29.31107 56 SER B CA 1
ATOM 406 C C . SER A 1 58 ? 27.54329 0.43916 -0.52578 1.000 29.58383 56 SER B C 1
ATOM 407 O O . SER A 1 58 ? 28.17575 0.85807 0.44940 1.000 33.27145 56 SER B O 1
ATOM 410 N N . THR A 1 59 ? 26.79178 -0.65854 -0.47426 1.000 30.44263 57 THR B N 1
ATOM 411 C CA . THR A 1 59 ? 26.64902 -1.46374 0.73119 1.000 31.84839 57 THR B CA 1
ATOM 412 C C . THR A 1 59 ? 26.79049 -2.93421 0.36845 1.000 28.32841 57 THR B C 1
ATOM 413 O O . THR A 1 59 ? 26.13147 -3.41561 -0.55908 1.000 26.61165 57 THR B O 1
ATOM 417 N N . ILE A 1 60 ? 27.64108 -3.64308 1.10876 1.000 25.62868 58 ILE B N 1
ATOM 418 C CA . ILE A 1 60 ? 27.93251 -5.05158 0.86909 1.000 29.18759 58 ILE B CA 1
ATOM 419 C C . ILE A 1 60 ? 27.86521 -5.80128 2.19319 1.000 28.94122 58 ILE B C 1
ATOM 420 O O . ILE A 1 60 ? 28.47116 -5.37500 3.18287 1.000 24.12067 58 ILE B O 1
ATOM 425 N N . TYR A 1 61 ? 27.13053 -6.91519 2.20740 1.000 29.67355 59 TYR B N 1
ATOM 426 C CA . TYR A 1 61 ? 27.00962 -7.78397 3.37055 1.000 31.10336 59 TYR B CA 1
ATOM 427 C C . TYR A 1 61 ? 27.48547 -9.18444 3.00781 1.000 28.88168 59 TYR B C 1
ATOM 428 O O . TYR A 1 61 ? 27.25399 -9.65549 1.88975 1.000 26.73978 59 TYR B O 1
ATOM 437 N N . TYR A 1 62 ? 28.15051 -9.84641 3.95447 1.000 27.35053 60 TYR B N 1
ATOM 438 C CA . TYR A 1 62 ? 28.54817 -11.24093 3.81228 1.000 30.27845 60 TYR B CA 1
ATOM 439 C C . TYR A 1 62 ? 28.10933 -12.03529 5.03309 1.000 29.79307 60 TYR B C 1
ATOM 440 O O . TYR A 1 62 ? 28.05947 -11.51080 6.14803 1.000 32.53718 60 TYR B O 1
ATOM 449 N N . ALA A 1 63 ? 27.78415 -13.30558 4.81178 1.000 29.50377 61 ALA B N 1
ATOM 450 C CA . ALA A 1 63 ? 27.57869 -14.22289 5.92327 1.000 33.75733 61 ALA B CA 1
ATOM 451 C C . ALA A 1 63 ? 28.90333 -14.49285 6.63051 1.000 30.84198 61 ALA B C 1
ATOM 452 O O . ALA A 1 63 ? 29.97693 -14.43379 6.02558 1.000 32.81931 61 ALA B O 1
ATOM 454 N N . ASP A 1 64 ? 28.82102 -14.79750 7.92997 1.000 38.78123 62 ASP B N 1
ATOM 455 C CA . ASP A 1 64 ? 30.03547 -15.01319 8.71481 1.000 35.26222 62 ASP B CA 1
ATOM 456 C C . ASP A 1 64 ? 30.80825 -16.23763 8.24748 1.000 34.26673 62 ASP B C 1
ATOM 457 O O . ASP A 1 64 ? 32.02941 -16.30187 8.43008 1.000 38.26014 62 ASP B O 1
ATOM 462 N N . THR A 1 65 ? 30.12613 -17.21194 7.64339 1.000 37.34893 63 THR B N 1
ATOM 463 C CA . THR A 1 65 ? 30.80831 -18.42135 7.20007 1.000 37.07167 63 THR B CA 1
ATOM 464 C C . THR A 1 65 ? 31.64095 -18.19740 5.94520 1.000 35.13145 63 THR B C 1
ATOM 465 O O . THR A 1 65 ? 32.50514 -19.02358 5.63675 1.000 40.15688 63 THR B O 1
ATOM 469 N N . VAL A 1 66 ? 31.40892 -17.10690 5.21709 1.000 35.35524 64 VAL B N 1
ATOM 470 C CA . VAL A 1 66 ? 32.10424 -16.84836 3.96328 1.000 35.24829 64 VAL B CA 1
ATOM 471 C C . VAL A 1 66 ? 32.87306 -15.53675 3.97044 1.000 35.32458 64 VAL B C 1
ATOM 472 O O . VAL A 1 66 ? 33.51257 -15.20604 2.96559 1.000 34.57894 64 VAL B O 1
ATOM 476 N N . LYS A 1 67 ? 32.83923 -14.78067 5.06678 1.000 32.52131 65 LYS B N 1
ATOM 477 C CA . LYS A 1 67 ? 33.49522 -13.47913 5.08985 1.000 33.90192 65 LYS B CA 1
ATOM 478 C C . LYS A 1 67 ? 35.00160 -13.63055 4.92242 1.000 35.37047 65 LYS B C 1
ATOM 479 O O . LYS A 1 67 ? 35.61376 -14.56055 5.45347 1.000 36.54957 65 LYS B O 1
ATOM 485 N N . GLY A 1 68 ? 35.59982 -12.69656 4.18930 1.000 33.39172 66 GLY B N 1
ATOM 486 C CA . GLY A 1 68 ? 37.02494 -12.73556 3.93239 1.000 29.93319 66 GLY B CA 1
ATOM 487 C C . GLY A 1 68 ? 37.40092 -13.61177 2.75277 1.000 38.13194 66 GLY B C 1
ATOM 488 O O . GLY A 1 68 ? 38.22510 -13.21540 1.92250 1.000 42.22098 66 GLY B O 1
ATOM 489 N N . ARG A 1 69 ? 36.80636 -14.80542 2.65956 1.000 37.92833 67 ARG B N 1
ATOM 490 C CA . ARG A 1 69 ? 37.14238 -15.70716 1.56293 1.000 36.94697 67 ARG B CA 1
ATOM 491 C C . ARG A 1 69 ? 36.33940 -15.41123 0.30502 1.000 36.43826 67 ARG B C 1
ATOM 492 O O . ARG A 1 69 ? 36.79982 -15.71272 -0.80129 1.000 34.80683 67 ARG B O 1
ATOM 500 N N . PHE A 1 70 ? 35.15283 -14.82954 0.44631 1.000 35.56216 68 PHE B N 1
ATOM 501 C CA . PHE A 1 70 ? 34.27826 -14.54762 -0.68117 1.000 32.93692 68 PHE B CA 1
ATOM 502 C C . PHE A 1 70 ? 34.26946 -13.05412 -0.97497 1.000 33.00177 68 PHE B C 1
ATOM 503 O O . PHE A 1 70 ? 34.47273 -12.22690 -0.08163 1.000 35.77960 68 PHE B O 1
ATOM 511 N N . THR A 1 71 ? 34.02199 -12.71577 -2.23843 1.000 33.60516 69 THR B N 1
ATOM 512 C CA . THR A 1 71 ? 33.94031 -11.32486 -2.66745 1.000 30.70469 69 THR B CA 1
ATOM 513 C C . THR A 1 71 ? 32.82468 -11.20644 -3.69103 1.000 31.29586 69 THR B C 1
ATOM 514 O O . THR A 1 71 ? 32.87601 -11.85595 -4.73943 1.000 32.61926 69 THR B O 1
ATOM 518 N N . ILE A 1 72 ? 31.82767 -10.37784 -3.39135 1.000 27.22970 70 ILE B N 1
ATOM 519 C CA . ILE A 1 72 ? 30.71757 -10.11673 -4.29873 1.000 27.63495 70 ILE B CA 1
ATOM 520 C C . ILE A 1 72 ? 30.96403 -8.78974 -5.00156 1.000 28.39545 70 ILE B C 1
ATOM 521 O O . ILE A 1 72 ? 31.45868 -7.83033 -4.39696 1.000 29.05087 70 ILE B O 1
ATOM 526 N N . SER A 1 73 ? 30.63887 -8.74125 -6.28896 1.000 30.16944 71 SER B N 1
ATOM 527 C CA . SER A 1 73 ? 30.81158 -7.53945 -7.09315 1.000 28.07490 71 SER B CA 1
ATOM 528 C C . SER A 1 73 ? 29.82844 -7.60671 -8.25150 1.000 32.73088 71 SER B C 1
ATOM 529 O O . SER A 1 73 ? 29.18894 -8.63470 -8.48666 1.000 32.86940 71 SER B O 1
ATOM 532 N N . ARG A 1 74 ? 29.71497 -6.49565 -8.97691 1.000 30.73078 72 ARG B N 1
ATOM 533 C CA . ARG A 1 74 ? 28.76405 -6.41026 -10.07377 1.000 31.45394 72 ARG B CA 1
ATOM 534 C C . ARG A 1 74 ? 29.31750 -5.50021 -11.15982 1.000 34.54606 72 ARG B C 1
ATOM 535 O O . ARG A 1 74 ? 30.09451 -4.58256 -10.88811 1.000 37.12561 72 ARG B O 1
ATOM 543 N N . ASP A 1 75 ? 28.90753 -5.77107 -12.39573 1.000 35.20373 73 ASP B N 1
ATOM 544 C CA . ASP A 1 75 ? 29.25802 -4.97270 -13.56930 1.000 35.69972 73 ASP B CA 1
ATOM 545 C C . ASP A 1 75 ? 27.93492 -4.54954 -14.19812 1.000 37.57697 73 ASP B C 1
ATOM 546 O O . ASP A 1 75 ? 27.34581 -5.28880 -14.98869 1.000 38.24815 73 ASP B O 1
ATOM 551 N N . ASN A 1 76 ? 27.46690 -3.35499 -13.83466 1.000 36.84458 74 ASN B N 1
ATOM 552 C CA . ASN A 1 76 ? 26.17562 -2.87932 -14.31329 1.000 34.84191 74 ASN B CA 1
ATOM 553 C C . ASN A 1 76 ? 26.15958 -2.63737 -15.81536 1.000 44.39148 74 ASN B C 1
ATOM 554 O O . ASN A 1 76 ? 25.08193 -2.65428 -16.41880 1.000 46.16879 74 ASN B O 1
ATOM 559 N N . ALA A 1 77 ? 27.32080 -2.40622 -16.43060 1.000 43.02067 75 ALA B N 1
ATOM 560 C CA . ALA A 1 77 ? 27.35876 -2.23630 -17.87884 1.000 42.82940 75 ALA B CA 1
ATOM 561 C C . ALA A 1 77 ? 27.07197 -3.54872 -18.59669 1.000 46.37020 75 ALA B C 1
ATOM 562 O O . ALA A 1 77 ? 26.43544 -3.55681 -19.65763 1.000 44.05941 75 ALA B O 1
ATOM 564 N N . LYS A 1 78 ? 27.52295 -4.66578 -18.03085 1.000 42.88211 76 LYS B N 1
ATOM 565 C CA . LYS A 1 78 ? 27.31958 -5.98001 -18.62250 1.000 42.49556 76 LYS B CA 1
ATOM 566 C C . LYS A 1 78 ? 26.14429 -6.73618 -18.01864 1.000 39.35004 76 LYS B C 1
ATOM 567 O O . LYS A 1 78 ? 25.86607 -7.86004 -18.45348 1.000 41.56561 76 LYS B O 1
ATOM 569 N N . ASN A 1 79 ? 25.45256 -6.14974 -17.03995 1.000 38.71002 77 ASN B N 1
ATOM 570 C CA . ASN A 1 79 ? 24.34407 -6.80658 -16.34599 1.000 37.42366 77 ASN B CA 1
ATOM 571 C C . ASN A 1 79 ? 24.75991 -8.17390 -15.80571 1.000 37.42367 77 ASN B C 1
ATOM 572 O O . ASN A 1 79 ? 24.07691 -9.18386 -15.99422 1.000 38.20359 77 ASN B O 1
ATOM 577 N N . THR A 1 80 ? 25.90468 -8.20116 -15.12732 1.000 36.98860 78 THR B N 1
ATOM 578 C CA . THR A 1 80 ? 26.47346 -9.43775 -14.61403 1.000 34.10129 78 THR B CA 1
ATOM 579 C C . THR A 1 80 ? 26.81899 -9.27121 -13.14213 1.000 32.92680 78 THR B C 1
ATOM 580 O O . THR A 1 80 ? 27.34523 -8.23264 -12.72862 1.000 33.44939 78 THR B O 1
ATOM 584 N N . LEU A 1 81 ? 26.52519 -10.30624 -12.36052 1.000 33.52149 79 LEU B N 1
ATOM 585 C CA . LEU A 1 81 ? 26.86543 -10.36991 -10.94664 1.000 31.78580 79 LEU B CA 1
ATOM 586 C C . LEU A 1 81 ? 27.88963 -11.47498 -10.72545 1.000 33.88128 79 LEU B C 1
ATOM 587 O O . LEU A 1 81 ? 27.81421 -12.53428 -11.35577 1.000 32.04468 79 LEU B O 1
ATOM 592 N N . TYR A 1 82 ? 28.84767 -11.22501 -9.83463 1.000 33.09440 80 TYR B N 1
ATOM 593 C CA . TYR A 1 82 ? 29.96163 -12.13263 -9.61169 1.000 33.14443 80 TYR B CA 1
ATOM 594 C C . TYR A 1 82 ? 30.06113 -12.52890 -8.14398 1.000 32.90593 80 TYR B C 1
ATOM 595 O O . TYR A 1 82 ? 29.66892 -11.77471 -7.24894 1.000 27.67613 80 TYR B O 1
ATOM 604 N N . LEU A 1 83 ? 30.60132 -13.72484 -7.90759 1.000 34.40074 81 LEU B N 1
ATOM 605 C CA . LEU A 1 83 ? 30.95506 -14.18017 -6.56213 1.000 32.27849 81 LEU B CA 1
ATOM 606 C C . LEU A 1 83 ? 32.30821 -14.87429 -6.67909 1.000 33.43132 81 LEU B C 1
ATOM 607 O O . LEU A 1 83 ? 32.38455 -16.02674 -7.11460 1.000 30.66491 81 LEU B O 1
ATOM 612 N N . GLN A 1 84 ? 33.36874 -14.16900 -6.29668 1.000 31.01844 82 GLN B N 1
ATOM 613 C CA . GLN A 1 84 ? 34.70779 -14.74236 -6.27951 1.000 36.23385 82 GLN B CA 1
ATOM 614 C C . GLN A 1 84 ? 34.90543 -15.50018 -4.97051 1.000 34.35057 82 GLN B C 1
ATOM 615 O O . GLN A 1 84 ? 34.71430 -14.93809 -3.88751 1.000 33.62711 82 GLN B O 1
ATOM 621 N N . MET A 1 85 ? 35.27396 -16.77367 -5.06565 1.000 34.85113 83 MET B N 1
ATOM 622 C CA . MET A 1 85 ? 35.51228 -17.61047 -3.89879 1.000 36.97150 83 MET B CA 1
ATOM 623 C C . MET A 1 85 ? 36.97247 -18.03267 -3.84007 1.000 39.20760 83 MET B C 1
ATOM 624 O O . MET A 1 85 ? 37.60587 -18.27015 -4.87306 1.000 39.16877 83 MET B O 1
ATOM 629 N N . SER A 1 86 ? 37.49919 -18.11449 -2.62065 1.000 40.35038 84 SER B N 1
ATOM 630 C CA . SER A 1 86 ? 38.86600 -18.55211 -2.38504 1.000 38.94672 84 SER B CA 1
ATOM 631 C C . SER A 1 86 ? 38.90023 -19.31254 -1.06982 1.000 39.95703 84 SER B C 1
ATOM 632 O O . SER A 1 86 ? 37.97805 -19.21501 -0.25652 1.000 39.02607 84 SER B O 1
ATOM 635 N N . SER A 1 87 ? 39.98232 -20.06603 -0.86501 1.000 41.95480 85 SER B N 1
ATOM 636 C CA . SER A 1 87 ? 40.11137 -20.94751 0.29480 1.000 39.46380 85 SER B CA 1
ATOM 637 C C . SER A 1 87 ? 38.87025 -21.82523 0.42873 1.000 41.67752 85 SER B C 1
ATOM 638 O O . SER A 1 87 ? 38.23190 -21.89331 1.48228 1.000 40.74778 85 SER B O 1
ATOM 641 N N . LEU A 1 88 ? 38.51238 -22.48095 -0.67331 1.000 43.65731 86 LEU B N 1
ATOM 642 C CA . LEU A 1 88 ? 37.27108 -23.23936 -0.71635 1.000 43.09153 86 LEU B CA 1
ATOM 643 C C . LEU A 1 88 ? 37.31107 -24.40757 0.25617 1.000 42.03539 86 LEU B C 1
ATOM 644 O O . LEU A 1 88 ? 38.34143 -25.05988 0.43382 1.000 43.63402 86 LEU B O 1
ATOM 649 N N . ARG A 1 89 ? 36.17339 -24.66257 0.89045 1.000 45.19646 87 ARG B N 1
ATOM 650 C CA . ARG A 1 89 ? 36.02020 -25.74752 1.84316 1.000 44.19929 87 ARG B CA 1
ATOM 651 C C . ARG A 1 89 ? 34.89645 -26.67260 1.39586 1.000 45.56322 87 ARG B C 1
ATOM 652 O O . ARG A 1 89 ? 34.04774 -26.30097 0.58175 1.000 44.01153 87 ARG B O 1
ATOM 660 N N . SER A 1 90 ? 34.89715 -27.88901 1.94923 1.000 43.83745 88 SER B N 1
ATOM 661 C CA . SER A 1 90 ? 33.85488 -28.85930 1.62101 1.000 44.58616 88 SER B CA 1
ATOM 662 C C . SER A 1 90 ? 32.47487 -28.35864 2.02963 1.000 42.44825 88 SER B C 1
ATOM 663 O O . SER A 1 90 ? 31.46959 -28.70306 1.39572 1.000 35.22460 88 SER B O 1
ATOM 666 N N . GLU A 1 91 ? 32.41186 -27.53955 3.07929 1.000 41.63718 89 GLU B N 1
ATOM 667 C CA . GLU A 1 91 ? 31.15410 -26.96464 3.53485 1.000 39.59135 89 GLU B CA 1
ATOM 668 C C . GLU A 1 91 ? 30.54622 -26.02744 2.49964 1.000 37.02823 89 GLU B C 1
ATOM 669 O O . GLU A 1 91 ? 29.34525 -25.74446 2.56349 1.000 32.41218 89 GLU B O 1
ATOM 675 N N . ASP A 1 92 ? 31.34527 -25.53806 1.55330 1.000 33.48711 90 ASP B N 1
ATOM 676 C CA . ASP A 1 92 ? 30.84659 -24.66844 0.49630 1.000 36.93041 90 ASP B CA 1
ATOM 677 C C . ASP A 1 92 ? 30.10062 -25.42960 -0.59242 1.000 36.25179 90 ASP B C 1
ATOM 678 O O . ASP A 1 92 ? 29.56108 -24.79656 -1.50756 1.000 35.55556 90 ASP B O 1
ATOM 683 N N . THR A 1 93 ? 30.05793 -26.75912 -0.51978 1.000 30.77145 91 THR B N 1
ATOM 684 C CA . THR A 1 93 ? 29.34230 -27.55860 -1.50953 1.000 34.43979 91 THR B CA 1
ATOM 685 C C . THR A 1 93 ? 27.85337 -27.24928 -1.41943 1.000 28.97620 91 THR B C 1
ATOM 686 O O . THR A 1 93 ? 27.20812 -27.55620 -0.41100 1.000 24.99117 91 THR B O 1
ATOM 690 N N . ALA A 1 94 ? 27.30159 -26.66341 -2.47836 1.000 29.73524 92 ALA B N 1
ATOM 691 C CA . ALA A 1 94 ? 25.90748 -26.23906 -2.47836 1.000 29.39832 92 ALA B CA 1
ATOM 692 C C . ALA A 1 94 ? 25.52089 -25.82428 -3.88969 1.000 29.30711 92 ALA B C 1
ATOM 693 O O . ALA A 1 94 ? 26.37138 -25.66668 -4.76965 1.000 31.51582 92 ALA B O 1
ATOM 695 N N . ILE A 1 95 ? 24.21908 -25.65433 -4.09269 1.000 28.02964 93 ILE B N 1
ATOM 696 C CA . ILE A 1 95 ? 23.69562 -25.00551 -5.28761 1.000 27.31035 93 ILE B CA 1
ATOM 697 C C . ILE A 1 95 ? 23.60504 -23.51539 -4.99595 1.000 32.59393 93 ILE B C 1
ATOM 698 O O . ILE A 1 95 ? 22.95163 -23.10463 -4.03181 1.000 30.90181 93 ILE B O 1
ATOM 703 N N . TYR A 1 96 ? 24.25389 -22.70379 -5.82311 1.000 31.36024 94 TYR B N 1
ATOM 704 C CA . TYR A 1 96 ? 24.33766 -21.26942 -5.58910 1.000 29.14370 94 TYR B CA 1
ATOM 705 C C . TYR A 1 96 ? 23.33216 -20.55752 -6.48403 1.000 30.85721 94 TYR B C 1
ATOM 706 O O . TYR A 1 96 ? 23.43393 -20.61972 -7.71469 1.000 32.45315 94 TYR B O 1
ATOM 715 N N . TYR A 1 97 ? 22.36064 -19.89632 -5.86285 1.000 30.83437 95 TYR B N 1
ATOM 716 C CA . TYR A 1 97 ? 21.34606 -19.13024 -6.56757 1.000 29.37233 95 TYR B CA 1
ATOM 717 C C . TYR A 1 97 ? 21.67835 -17.64450 -6.53036 1.000 34.58705 95 TYR B C 1
ATOM 718 O O . TYR A 1 97 ? 22.26327 -17.14112 -5.56691 1.000 32.28773 95 TYR B O 1
ATOM 727 N N . CYS A 1 98 ? 21.28107 -16.94219 -7.58518 1.000 29.84264 96 CYS B N 1
ATOM 728 C CA . CYS A 1 98 ? 21.30083 -15.48749 -7.61344 1.000 30.37564 96 CYS B CA 1
ATOM 729 C C . CYS A 1 98 ? 19.87311 -14.97651 -7.48422 1.000 31.57592 96 CYS B C 1
ATOM 730 O O . CYS A 1 98 ? 18.98941 -15.39535 -8.24036 1.000 31.76268 96 CYS B O 1
ATOM 733 N N . ALA A 1 99 ? 19.64763 -14.08816 -6.51990 1.000 28.29082 97 ALA B N 1
ATOM 734 C CA . ALA A 1 99 ? 18.31856 -13.57519 -6.21830 1.000 30.22191 97 ALA B CA 1
ATOM 735 C C . ALA A 1 99 ? 18.31352 -12.05706 -6.32324 1.000 31.56151 97 ALA B C 1
ATOM 736 O O . ALA A 1 99 ? 19.20896 -11.38970 -5.79431 1.000 33.27065 97 ALA B O 1
ATOM 738 N N . ARG A 1 100 ? 17.31256 -11.51925 -7.01286 1.000 29.79634 98 ARG B N 1
ATOM 739 C CA . ARG A 1 100 ? 17.15329 -10.07702 -7.12557 1.000 34.95399 98 ARG B CA 1
ATOM 740 C C . ARG A 1 100 ? 16.45725 -9.51762 -5.89071 1.000 33.43640 98 ARG B C 1
ATOM 741 O O . ARG A 1 100 ? 15.52372 -10.12405 -5.35771 1.000 33.97757 98 ARG B O 1
ATOM 749 N N . SER A 1 101 ? 16.92297 -8.35797 -5.43060 1.000 34.11821 99 SER B N 1
ATOM 750 C CA . SER A 1 101 ? 16.28107 -7.64853 -4.32579 1.000 29.92387 99 SER B CA 1
ATOM 751 C C . SER A 1 101 ? 15.21834 -6.73153 -4.91917 1.000 34.70537 99 SER B C 1
ATOM 752 O O . SER A 1 101 ? 15.51388 -5.61680 -5.35773 1.000 28.36099 99 SER B O 1
ATOM 755 N N . GLY A 1 102 ? 13.97362 -7.20583 -4.93564 1.000 34.86316 100 GLY B N 1
ATOM 756 C CA . GLY A 1 102 ? 12.87740 -6.44922 -5.51286 1.000 33.17473 100 GLY B CA 1
ATOM 757 C C . GLY A 1 102 ? 12.20485 -5.57895 -4.47797 1.000 35.46155 100 GLY B C 1
ATOM 758 O O . GLY A 1 102 ? 11.87451 -6.02721 -3.38106 1.000 35.82824 100 GLY B O 1
ATOM 759 N N . GLY A 1 103 ? 11.99417 -4.30135 -4.83803 1.000 36.89431 101 GLY B N 1
ATOM 760 C CA . GLY A 1 103 ? 11.34600 -3.36362 -3.94701 1.000 38.23067 101 GLY B CA 1
ATOM 761 C C . GLY A 1 103 ? 9.85010 -3.33399 -4.18713 1.000 41.14989 101 GLY B C 1
ATOM 762 O O . GLY A 1 103 ? 9.39645 -3.16592 -5.32190 1.000 50.46616 101 GLY B O 1
ATOM 763 N N . ILE A 1 104 ? 9.08616 -3.49900 -3.11132 1.000 43.35180 102 ILE B N 1
ATOM 764 C CA . ILE A 1 104 ? 7.62887 -3.45684 -3.15229 1.000 42.11054 102 ILE B CA 1
ATOM 765 C C . ILE A 1 104 ? 7.17542 -2.20941 -2.40988 1.000 47.48029 102 ILE B C 1
ATOM 766 O O . ILE A 1 104 ? 7.44270 -2.06100 -1.21087 1.000 46.66181 102 ILE B O 1
ATOM 771 N N . GLU A 1 105 ? 6.49761 -1.30951 -3.11721 1.000 51.11787 103 GLU B N 1
ATOM 772 C CA . GLU A 1 105 ? 6.11425 -0.03682 -2.52682 1.000 52.77299 103 GLU B CA 1
ATOM 773 C C . GLU A 1 105 ? 4.83093 -0.22358 -1.72440 1.000 59.74566 103 GLU B C 1
ATOM 774 O O . GLU A 1 105 ? 3.86020 -0.82102 -2.20313 1.000 55.38499 103 GLU B O 1
ATOM 780 N N . ARG A 1 106 ? 4.86411 0.20824 -0.47256 1.000 67.57375 104 ARG B N 1
ATOM 781 C CA . ARG A 1 106 ? 3.70555 0.21072 0.40380 1.000 63.22806 104 ARG B CA 1
ATOM 782 C C . ARG A 1 106 ? 3.31158 1.65349 0.69787 1.000 68.72042 104 ARG B C 1
ATOM 783 O O . ARG A 1 106 ? 3.89793 2.60190 0.16915 1.000 68.36434 104 ARG B O 1
ATOM 791 N N . TYR A 1 107 ? 2.29146 1.81880 1.54103 1.000 68.88734 105 TYR B N 1
ATOM 792 C CA . TYR A 1 107 ? 1.84397 3.16737 1.86977 1.000 67.55762 105 TYR B CA 1
ATOM 793 C C . TYR A 1 107 ? 2.89176 3.92568 2.67601 1.000 69.46752 105 TYR B C 1
ATOM 794 O O . TYR A 1 107 ? 3.00521 5.14950 2.54030 1.000 71.45758 105 TYR B O 1
ATOM 803 N N . ASP A 1 108 ? 3.66040 3.22652 3.51444 1.000 65.10376 106 ASP B N 1
ATOM 804 C CA . ASP A 1 108 ? 4.61977 3.87152 4.39835 1.000 59.33721 106 ASP B CA 1
ATOM 805 C C . ASP A 1 108 ? 6.06906 3.71989 3.95673 1.000 56.20159 106 ASP B C 1
ATOM 806 O O . ASP A 1 108 ? 6.94934 4.31824 4.58556 1.000 56.46067 106 ASP B O 1
ATOM 811 N N . GLY A 1 109 ? 6.34687 2.95218 2.90883 1.000 59.37338 107 GLY B N 1
ATOM 812 C CA . GLY A 1 109 ? 7.71444 2.79297 2.45874 1.000 55.30610 107 GLY B CA 1
ATOM 813 C C . GLY A 1 109 ? 7.83933 1.64459 1.47775 1.000 53.14418 107 GLY B C 1
ATOM 814 O O . GLY A 1 109 ? 6.84297 1.08439 1.01527 1.000 55.67937 107 GLY B O 1
ATOM 815 N N . THR A 1 110 ? 9.09044 1.31237 1.16716 1.000 45.21585 108 THR B N 1
ATOM 816 C CA . THR A 1 110 ? 9.41852 0.26555 0.20860 1.000 43.46228 108 THR B CA 1
ATOM 817 C C . THR A 1 110 ? 9.98361 -0.94160 0.94465 1.000 43.36369 108 THR B C 1
ATOM 818 O O . THR A 1 110 ? 10.90148 -0.80581 1.76049 1.000 42.23037 108 THR B O 1
ATOM 822 N N . TYR A 1 111 ? 9.43554 -2.11607 0.64549 1.000 41.62299 109 TYR B N 1
ATOM 823 C CA . TYR A 1 111 ? 9.83458 -3.37763 1.25479 1.000 34.09714 109 TYR B CA 1
ATOM 824 C C . TYR A 1 111 ? 10.61202 -4.19820 0.23392 1.000 36.93234 109 TYR B C 1
ATOM 825 O O . TYR A 1 111 ? 10.14528 -4.39274 -0.89298 1.000 36.15558 109 TYR B O 1
ATOM 834 N N . TYR A 1 112 ? 11.78862 -4.67800 0.62646 1.000 29.76358 110 TYR B N 1
ATOM 835 C CA . TYR A 1 112 ? 12.69169 -5.38440 -0.27167 1.000 35.98724 110 TYR B CA 1
ATOM 836 C C . TYR A 1 112 ? 12.68938 -6.86974 0.05861 1.000 35.34163 110 TYR B C 1
ATOM 837 O O . TYR A 1 112 ? 12.83116 -7.25457 1.22396 1.000 38.34464 110 TYR B O 1
ATOM 846 N N . VAL A 1 113 ? 12.53740 -7.69858 -0.97217 1.000 33.09277 111 VAL B N 1
ATOM 847 C CA . VAL A 1 113 ? 12.42248 -9.14117 -0.80284 1.000 36.23976 111 VAL B CA 1
ATOM 848 C C . VAL A 1 113 ? 13.07560 -9.81836 -1.99962 1.000 34.58704 111 VAL B C 1
ATOM 849 O O . VAL A 1 113 ? 13.17466 -9.23916 -3.08389 1.000 30.61547 111 VAL B O 1
ATOM 853 N N . MET A 1 114 ? 13.55222 -11.04383 -1.79018 1.000 35.27926 112 MET B N 1
ATOM 854 C CA . MET A 1 114 ? 14.13413 -11.83960 -2.87043 1.000 33.94162 112 MET B CA 1
ATOM 855 C C . MET A 1 114 ? 12.98718 -12.35140 -3.73144 1.000 34.10277 112 MET B C 1
ATOM 856 O O . MET A 1 114 ? 12.38633 -13.38947 -3.45457 1.000 33.05614 112 MET B O 1
ATOM 861 N N . ASP A 1 115 ? 12.68115 -11.61313 -4.79813 1.000 34.11560 113 ASP B N 1
ATOM 862 C CA . ASP A 1 115 ? 11.47860 -11.87171 -5.58047 1.000 33.14510 113 ASP B CA 1
ATOM 863 C C . ASP A 1 115 ? 11.72337 -12.71015 -6.82602 1.000 35.60837 113 ASP B C 1
ATOM 864 O O . ASP A 1 115 ? 10.79778 -13.37961 -7.29530 1.000 37.79622 113 ASP B O 1
ATOM 869 N N . TYR A 1 116 ? 12.93380 -12.69472 -7.37621 1.000 34.23246 114 TYR B N 1
ATOM 870 C CA . TYR A 1 116 ? 13.25187 -13.46249 -8.57285 1.000 37.02578 114 TYR B CA 1
ATOM 871 C C . TYR A 1 116 ? 14.54669 -14.21873 -8.33127 1.000 32.63830 114 TYR B C 1
ATOM 872 O O . TYR A 1 116 ? 15.52680 -13.63800 -7.85349 1.000 31.83941 114 TYR B O 1
ATOM 881 N N . TRP A 1 117 ? 14.55022 -15.50539 -8.67176 1.000 31.98280 115 TRP B N 1
ATOM 882 C CA . TRP A 1 117 ? 15.69437 -16.37520 -8.45071 1.000 31.55855 115 TRP B CA 1
ATOM 883 C C . TRP A 1 117 ? 16.06792 -17.06024 -9.75590 1.000 31.99484 115 TRP B C 1
ATOM 884 O O . TRP A 1 117 ? 15.20265 -17.38626 -10.57356 1.000 29.96557 115 TRP B O 1
ATOM 895 N N . GLY A 1 118 ? 17.36928 -17.28890 -9.93917 1.000 33.90344 116 GLY B N 1
ATOM 896 C CA . GLY A 1 118 ? 17.83116 -18.04040 -11.08531 1.000 33.84616 116 GLY B CA 1
ATOM 897 C C . GLY A 1 118 ? 17.78888 -19.53654 -10.84426 1.000 31.52248 116 GLY B C 1
ATOM 898 O O . GLY A 1 118 ? 17.52043 -20.01410 -9.74362 1.000 30.96741 116 GLY B O 1
ATOM 899 N N . GLN A 1 119 ? 18.07962 -20.29247 -11.90319 1.000 33.42050 117 GLN B N 1
ATOM 900 C CA . GLN A 1 119 ? 18.06576 -21.74442 -11.78275 1.000 34.70247 117 GLN B CA 1
ATOM 901 C C . GLN A 1 119 ? 19.20079 -22.24882 -10.90346 1.000 31.76215 117 GLN B C 1
ATOM 902 O O . GLN A 1 119 ? 19.09083 -23.33582 -10.32552 1.000 29.62497 117 GLN B O 1
ATOM 908 N N . GLY A 1 120 ? 20.27172 -21.48150 -10.78099 1.000 29.66483 118 GLY B N 1
ATOM 909 C CA . GLY A 1 120 ? 21.36042 -21.83372 -9.88703 1.000 31.84571 118 GLY B CA 1
ATOM 910 C C . GLY A 1 120 ? 22.44039 -22.64107 -10.57432 1.000 32.04928 118 GLY B C 1
ATOM 911 O O . GLY A 1 120 ? 22.20903 -23.34877 -11.55265 1.000 32.24004 118 GLY B O 1
ATOM 912 N N . THR A 1 121 ? 23.65568 -22.50922 -10.05464 1.000 33.89450 119 THR B N 1
ATOM 913 C CA . THR A 1 121 ? 24.80098 -23.29106 -10.49155 1.000 33.66673 119 THR B CA 1
ATOM 914 C C . THR A 1 121 ? 25.30216 -24.11065 -9.31002 1.000 31.25227 119 THR B C 1
ATOM 915 O O . THR A 1 121 ? 25.24096 -23.66156 -8.16027 1.000 29.54702 119 THR B O 1
ATOM 919 N N . THR A 1 122 ? 25.77875 -25.31855 -9.58898 1.000 29.99087 120 THR B N 1
ATOM 920 C CA . THR A 1 122 ? 26.13167 -26.27574 -8.54752 1.000 30.66932 120 THR B CA 1
ATOM 921 C C . THR A 1 122 ? 27.63602 -26.25888 -8.31676 1.000 30.71244 120 THR B C 1
ATOM 922 O O . THR A 1 122 ? 28.41356 -26.31167 -9.27285 1.000 31.77938 120 THR B O 1
ATOM 926 N N . LEU A 1 123 ? 28.04024 -26.18521 -7.05118 1.000 29.62760 121 LEU B N 1
ATOM 927 C CA . LEU A 1 123 ? 29.44337 -26.24916 -6.66317 1.000 36.45342 121 LEU B CA 1
ATOM 928 C C . LEU A 1 123 ? 29.66533 -27.47218 -5.78167 1.000 31.79012 121 LEU B C 1
ATOM 929 O O . LEU A 1 123 ? 28.87875 -27.72926 -4.86475 1.000 26.42572 121 LEU B O 1
ATOM 934 N N . THR A 1 124 ? 30.72469 -28.23077 -6.06432 1.000 34.83445 122 THR B N 1
ATOM 935 C CA . THR A 1 124 ? 31.05323 -29.42782 -5.29575 1.000 36.29768 122 THR B CA 1
ATOM 936 C C . THR A 1 124 ? 32.52838 -29.39940 -4.92766 1.000 34.93404 122 THR B C 1
ATOM 937 O O . THR A 1 124 ? 33.39037 -29.38534 -5.81194 1.000 37.13378 122 THR B O 1
ATOM 941 N N . VAL A 1 125 ? 32.81632 -29.40806 -3.62921 1.000 36.53868 123 VAL B N 1
ATOM 942 C CA . VAL A 1 125 ? 34.18135 -29.44170 -3.11650 1.000 40.47739 123 VAL B CA 1
ATOM 943 C C . VAL A 1 125 ? 34.43138 -30.83830 -2.56489 1.000 42.80703 123 VAL B C 1
ATOM 944 O O . VAL A 1 125 ? 33.70524 -31.30148 -1.67696 1.000 42.64307 123 VAL B O 1
ATOM 948 N N . SER A 1 126 ? 35.46764 -31.50206 -3.07629 1.000 48.46872 124 SER B N 1
ATOM 949 C CA . SER A 1 126 ? 35.73934 -32.89220 -2.72502 1.000 53.56568 124 SER B CA 1
ATOM 950 C C . SER A 1 126 ? 36.39696 -33.03057 -1.35408 1.000 60.67965 124 SER B C 1
ATOM 951 O O . SER A 1 126 ? 36.28596 -32.13763 -0.50567 1.000 54.14953 124 SER B O 1
ATOM 954 N N . SER A 1 127 ? 37.07125 -34.15737 -1.13059 1.000 74.70330 125 SER B N 1
ATOM 955 C CA . SER A 1 127 ? 37.77956 -34.42097 0.11684 1.000 76.90403 125 SER B CA 1
ATOM 956 C C . SER A 1 127 ? 38.84507 -33.36910 0.40753 1.000 75.47274 125 SER B C 1
ATOM 957 O O . SER A 1 127 ? 39.79151 -33.62067 1.15240 1.000 77.64963 125 SER B O 1
ATOM 959 N N . GLY A 1 141 ? 25.64112 -16.03337 16.37455 1.000 56.63493 139 GLY B N 1
ATOM 960 C CA . GLY A 1 141 ? 25.52962 -15.64050 17.76787 1.000 59.38608 139 GLY B CA 1
ATOM 961 C C . GLY A 1 141 ? 24.30844 -14.78907 18.05166 1.000 60.17911 139 GLY B C 1
ATOM 962 O O . GLY A 1 141 ? 23.47050 -15.13458 18.88520 1.000 50.53073 139 GLY B O 1
ATOM 963 N N . SER A 1 142 ? 24.21327 -13.66212 17.35072 1.000 65.07005 140 SER B N 1
ATOM 964 C CA . SER A 1 142 ? 23.05949 -12.78030 17.43033 1.000 54.47406 140 SER B CA 1
ATOM 965 C C . SER A 1 142 ? 22.11972 -12.95402 16.24914 1.000 58.09195 140 SER B C 1
ATOM 966 O O . SER A 1 142 ? 21.23296 -12.11825 16.04558 1.000 60.70877 140 SER B O 1
ATOM 969 N N . ASP A 1 143 ? 22.28939 -14.01953 15.47316 1.000 44.88602 141 ASP B N 1
ATOM 970 C CA . ASP A 1 143 ? 21.42230 -14.23921 14.32957 1.000 43.72462 141 ASP B CA 1
ATOM 971 C C . ASP A 1 143 ? 20.00573 -14.54007 14.79342 1.000 37.58666 141 ASP B C 1
ATOM 972 O O . ASP A 1 143 ? 19.78099 -15.12253 15.85870 1.000 40.31768 141 ASP B O 1
ATOM 977 N N . ILE A 1 144 ? 19.04362 -14.12660 13.97672 1.000 35.48341 142 ILE B N 1
ATOM 978 C CA . ILE A 1 144 ? 17.63990 -14.41474 14.23713 1.000 32.01041 142 ILE B CA 1
ATOM 979 C C . ILE A 1 144 ? 17.36836 -15.84163 13.77261 1.000 35.16673 142 ILE B C 1
ATOM 980 O O . ILE A 1 144 ? 17.27977 -16.10556 12.57109 1.000 29.04283 142 ILE B O 1
ATOM 985 N N . VAL A 1 145 ? 17.24312 -16.76254 14.72546 1.000 33.08656 143 VAL B N 1
ATOM 986 C CA . VAL A 1 145 ? 17.02795 -18.17472 14.43350 1.000 31.16732 143 VAL B CA 1
ATOM 987 C C . VAL A 1 145 ? 15.54060 -18.42025 14.22699 1.000 31.55224 143 VAL B C 1
ATOM 988 O O . VAL A 1 145 ? 14.71676 -18.05797 15.07502 1.000 32.59132 143 VAL B O 1
ATOM 992 N N . LEU A 1 146 ? 15.19661 -19.03587 13.09721 1.000 27.52820 144 LEU B N 1
ATOM 993 C CA . LEU A 1 146 ? 13.81316 -19.34028 12.74841 1.000 29.44076 144 LEU B CA 1
ATOM 994 C C . LEU A 1 146 ? 13.56320 -20.82620 12.97519 1.000 29.44333 144 LEU B C 1
ATOM 995 O O . LEU A 1 146 ? 14.10159 -21.67079 12.25181 1.000 33.44535 144 LEU B O 1
ATOM 1000 N N . THR A 1 147 ? 12.75080 -21.14259 13.97934 1.000 28.32404 145 THR B N 1
ATOM 1001 C CA . THR A 1 147 ? 12.37142 -22.52054 14.27081 1.000 29.20060 145 THR B CA 1
ATOM 1002 C C . THR A 1 147 ? 11.09924 -22.84646 13.49885 1.000 27.52447 145 THR B C 1
ATOM 1003 O O . THR A 1 147 ? 10.01134 -22.38399 13.85665 1.000 28.24676 145 THR B O 1
ATOM 1007 N N . GLN A 1 148 ? 11.23405 -23.64221 12.44391 1.000 29.58064 146 GLN B N 1
ATOM 1008 C CA . GLN A 1 148 ? 10.10583 -23.99733 11.59822 1.000 27.94931 146 GLN B CA 1
ATOM 1009 C C . GLN A 1 148 ? 9.49223 -25.31987 12.03666 1.000 29.92166 146 GLN B C 1
ATOM 1010 O O . GLN A 1 148 ? 10.19744 -26.23713 12.46504 1.000 29.01162 146 GLN B O 1
ATOM 1016 N N A SER A 1 149 ? 8.16865 -25.41180 11.92257 0.502 30.97935 147 SER B N 1
ATOM 1017 N N B SER A 1 149 ? 8.16592 -25.40629 11.92628 0.498 29.77827 147 SER B N 1
ATOM 1018 C CA A SER A 1 149 ? 7.43116 -26.60773 12.28670 0.502 33.07348 147 SER B CA 1
ATOM 1019 C CA B SER A 1 149 ? 7.39398 -26.58199 12.29619 0.498 30.78536 147 SER B CA 1
ATOM 1020 C C A SER A 1 149 ? 6.33450 -26.84336 11.25831 0.502 30.73218 147 SER B C 1
ATOM 1021 C C B SER A 1 149 ? 6.32958 -26.83508 11.23791 0.498 26.29062 147 SER B C 1
ATOM 1022 O O A SER A 1 149 ? 5.66196 -25.88865 10.84260 0.502 31.60478 147 SER B O 1
ATOM 1023 O O B SER A 1 149 ? 5.67772 -25.88584 10.77864 0.498 29.83349 147 SER B O 1
ATOM 1028 N N . PRO A 1 150 ? 6.12716 -28.09722 10.82758 1.000 32.40913 148 PRO B N 1
ATOM 1029 C CA . PRO A 1 150 ? 6.90332 -29.27154 11.23727 1.000 33.73537 148 PRO B CA 1
ATOM 1030 C C . PRO A 1 150 ? 8.04343 -29.58882 10.27147 1.000 28.83321 148 PRO B C 1
ATOM 1031 O O . PRO A 1 150 ? 8.29301 -28.82161 9.34501 1.000 28.34075 148 PRO B O 1
ATOM 1035 N N . ALA A 1 151 ? 8.71853 -30.71968 10.49472 1.000 23.77568 149 ALA B N 1
ATOM 1036 C CA . ALA A 1 151 ? 9.80507 -31.13212 9.61064 1.000 27.37859 149 ALA B CA 1
ATOM 1037 C C . ALA A 1 151 ? 9.30217 -31.52070 8.22658 1.000 31.26491 149 ALA B C 1
ATOM 1038 O O . ALA A 1 151 ? 9.98926 -31.27911 7.22784 1.000 35.28547 149 ALA B O 1
ATOM 1040 N N . SER A 1 152 ? 8.11339 -32.10690 8.14380 1.000 28.90026 150 SER B N 1
ATOM 1041 C CA . SER A 1 152 ? 7.52771 -32.49579 6.86899 1.000 31.14430 150 SER B CA 1
ATOM 1042 C C . SER A 1 152 ? 6.02745 -32.61845 7.07114 1.000 32.11329 150 SER B C 1
ATOM 1043 O O . SER A 1 152 ? 5.52697 -32.56510 8.19458 1.000 36.42782 150 SER B O 1
ATOM 1046 N N . LEU A 1 153 ? 5.31344 -32.80129 5.96851 1.000 30.17077 151 LEU B N 1
ATOM 1047 C CA . LEU A 1 153 ? 3.86250 -32.84234 6.02073 1.000 30.62031 151 LEU B CA 1
ATOM 1048 C C . LEU A 1 153 ? 3.31861 -33.65632 4.86193 1.000 34.50956 151 LEU B C 1
ATOM 1049 O O . LEU A 1 153 ? 3.77559 -33.51688 3.72758 1.000 36.81133 151 LEU B O 1
ATOM 1054 N N . THR A 1 154 ? 2.34280 -34.50933 5.16285 1.000 35.69843 152 THR B N 1
ATOM 1055 C CA . THR A 1 154 ? 1.66758 -35.32075 4.15630 1.000 36.91498 152 THR B CA 1
ATOM 1056 C C . THR A 1 154 ? 0.17212 -35.08995 4.30595 1.000 39.19590 152 THR B C 1
ATOM 1057 O O . THR A 1 154 ? -0.43046 -35.53092 5.28937 1.000 34.79577 152 THR B O 1
ATOM 1061 N N . VAL A 1 155 ? -0.42377 -34.40354 3.33416 1.000 41.26275 153 VAL B N 1
ATOM 1062 C CA . VAL A 1 155 ? -1.82435 -34.00872 3.39007 1.000 39.19149 153 VAL B CA 1
ATOM 1063 C C . VAL A 1 155 ? -2.53779 -34.53172 2.15236 1.000 42.79912 153 VAL B C 1
ATOM 1064 O O . VAL A 1 155 ? -1.95085 -34.60305 1.06658 1.000 44.10015 153 VAL B O 1
ATOM 1068 N N . SER A 1 156 ? -3.79499 -34.92652 2.32680 1.000 43.85795 154 SER B N 1
ATOM 1069 C CA . SER A 1 156 ? -4.62223 -35.29560 1.19103 1.000 46.43730 154 SER B CA 1
ATOM 1070 C C . SER A 1 156 ? -5.05330 -34.04965 0.42082 1.000 46.77122 154 SER B C 1
ATOM 1071 O O . SER A 1 156 ? -5.00637 -32.92445 0.92736 1.000 48.30091 154 SER B O 1
ATOM 1074 N N . LEU A 1 157 ? -5.47398 -34.26289 -0.82487 1.000 47.66872 155 LEU B N 1
ATOM 1075 C CA . LEU A 1 157 ? -5.94368 -33.15911 -1.65285 1.000 44.48721 155 LEU B CA 1
ATOM 1076 C C . LEU A 1 157 ? -7.19889 -32.54739 -1.04847 1.000 45.78164 155 LEU B C 1
ATOM 1077 O O . LEU A 1 157 ? -8.12857 -33.26170 -0.66163 1.000 46.57537 155 LEU B O 1
ATOM 1082 N N . GLY A 1 158 ? -7.22146 -31.21853 -0.96113 1.000 42.05993 156 GLY B N 1
ATOM 1083 C CA . GLY A 1 158 ? -8.36339 -30.50759 -0.43931 1.000 46.70391 156 GLY B CA 1
ATOM 1084 C C . GLY A 1 158 ? -8.28708 -30.18031 1.03627 1.000 48.40801 156 GLY B C 1
ATOM 1085 O O . GLY A 1 158 ? -9.06868 -29.34997 1.51347 1.000 49.21837 156 GLY B O 1
ATOM 1086 N N . GLN A 1 159 ? -7.37853 -30.81311 1.77291 1.000 48.93573 157 GLN B N 1
ATOM 1087 C CA . GLN A 1 159 ? -7.25844 -30.58738 3.20606 1.000 49.62059 157 GLN B CA 1
ATOM 1088 C C . GLN A 1 159 ? -6.48204 -29.29766 3.46627 1.000 48.02367 157 GLN B C 1
ATOM 1089 O O . GLN A 1 159 ? -6.25255 -28.48191 2.56889 1.000 45.80997 157 GLN B O 1
ATOM 1095 N N . ARG A 1 160 ? -6.07091 -29.10614 4.71559 1.000 49.35129 158 ARG B N 1
ATOM 1096 C CA . ARG A 1 160 ? -5.36776 -27.91168 5.15626 1.000 42.53358 158 ARG B CA 1
ATOM 1097 C C . ARG A 1 160 ? -3.94222 -28.26089 5.55871 1.000 38.04201 158 ARG B C 1
ATOM 1098 O O . ARG A 1 160 ? -3.70468 -29.27856 6.21667 1.000 42.92339 158 ARG B O 1
ATOM 1106 N N . ALA A 1 161 ? -2.99727 -27.41335 5.16073 1.000 36.75555 159 ALA B N 1
ATOM 1107 C CA . ALA A 1 161 ? -1.60478 -27.53655 5.56498 1.000 36.99053 159 ALA B CA 1
ATOM 1108 C C . ALA A 1 161 ? -1.20544 -26.29037 6.33964 1.000 38.55971 159 ALA B C 1
ATOM 1109 O O . ALA A 1 161 ? -1.41387 -25.16823 5.86641 1.000 39.44945 159 ALA B O 1
ATOM 1111 N N . THR A 1 162 ? -0.64548 -26.48712 7.53153 1.000 39.75458 160 THR B N 1
ATOM 1112 C CA . THR A 1 162 ? -0.26124 -25.38622 8.40670 1.000 34.47742 160 THR B CA 1
ATOM 1113 C C . THR A 1 162 ? 1.20690 -25.54412 8.76795 1.000 30.96809 160 THR B C 1
ATOM 1114 O O . THR A 1 162 ? 1.60051 -26.56422 9.34273 1.000 35.13851 160 THR B O 1
ATOM 1118 N N . ILE A 1 163 ? 2.00904 -24.53622 8.43668 1.000 29.94257 161 ILE B N 1
ATOM 1119 C CA . ILE A 1 163 ? 3.43122 -24.50456 8.75445 1.000 29.77208 161 ILE B CA 1
ATOM 1120 C C . ILE A 1 163 ? 3.69136 -23.30932 9.66209 1.000 32.67073 161 ILE B C 1
ATOM 1121 O O . ILE A 1 163 ? 3.26632 -22.18818 9.35687 1.000 28.34389 161 ILE B O 1
ATOM 1126 N N . SER A 1 164 ? 4.37706 -23.54777 10.77636 1.000 29.72221 162 SER B N 1
ATOM 1127 C CA . SER A 1 164 ? 4.61327 -22.51621 11.77435 1.000 31.98228 162 SER B CA 1
ATOM 1128 C C . SER A 1 164 ? 6.08379 -22.12554 11.81875 1.000 29.42378 162 SER B C 1
ATOM 1129 O O . SER A 1 164 ? 6.96345 -22.84722 11.34034 1.000 34.06370 162 SER B O 1
ATOM 1132 N N . CYS A 1 165 ? 6.33617 -20.96344 12.41484 1.000 28.09479 163 CYS B N 1
ATOM 1133 C CA . CYS A 1 165 ? 7.68421 -20.43952 12.56608 1.000 27.76509 163 CYS B CA 1
ATOM 1134 C C . CYS A 1 165 ? 7.76211 -19.65340 13.86425 1.000 30.34278 163 CYS B C 1
ATOM 1135 O O . CYS A 1 165 ? 6.86321 -18.86760 14.17500 1.000 35.91752 163 CYS B O 1
ATOM 1138 N N . ARG A 1 166 ? 8.83567 -19.87176 14.61838 1.000 30.50056 164 ARG B N 1
ATOM 1139 C CA . ARG A 1 166 ? 9.10546 -19.10742 15.82819 1.000 33.19848 164 ARG B CA 1
ATOM 1140 C C . ARG A 1 166 ? 10.51460 -18.54718 15.73351 1.000 32.91390 164 ARG B C 1
ATOM 1141 O O . ARG A 1 166 ? 11.47954 -19.30517 15.58848 1.000 31.39325 164 ARG B O 1
ATOM 1149 N N . ALA A 1 167 ? 10.62795 -17.22614 15.80647 1.000 34.67076 165 ALA B N 1
ATOM 1150 C CA . ALA A 1 167 ? 11.91171 -16.55284 15.70047 1.000 34.86674 165 ALA B CA 1
ATOM 1151 C C . ALA A 1 167 ? 12.53324 -16.36075 17.07762 1.000 37.37366 165 ALA B C 1
ATOM 1152 O O . ALA A 1 167 ? 11.83523 -16.13581 18.06810 1.000 39.89138 165 ALA B O 1
ATOM 1154 N N . SER A 1 168 ? 13.86578 -16.44230 17.12625 1.000 29.12903 166 SER B N 1
ATOM 1155 C CA . SER A 1 168 ? 14.58253 -16.26199 18.38327 1.000 30.32384 166 SER B CA 1
ATOM 1156 C C . SER A 1 168 ? 14.42325 -14.85184 18.94337 1.000 36.39407 166 SER B C 1
ATOM 1157 O O . SER A 1 168 ? 14.66113 -14.64257 20.13925 1.000 35.55401 166 SER B O 1
ATOM 1160 N N . GLU A 1 169 ? 14.03073 -13.88623 18.11434 1.000 34.40869 167 GLU B N 1
ATOM 1161 C CA . GLU A 1 169 ? 13.68643 -12.55414 18.59364 1.000 33.93450 167 GLU B CA 1
ATOM 1162 C C . GLU A 1 169 ? 12.73385 -11.91927 17.58969 1.000 35.56442 167 GLU B C 1
ATOM 1163 O O . GLU A 1 169 ? 12.49865 -12.44827 16.49902 1.000 33.16901 167 GLU B O 1
ATOM 1169 N N . SER A 1 170 ? 12.19572 -10.76289 17.97318 1.000 29.91931 168 SER B N 1
ATOM 1170 C CA . SER A 1 170 ? 11.16400 -10.11046 17.17993 1.000 35.21982 168 SER B CA 1
ATOM 1171 C C . SER A 1 170 ? 11.71226 -9.67612 15.82669 1.000 36.84952 168 SER B C 1
ATOM 1172 O O . SER A 1 170 ? 12.76680 -9.04026 15.74184 1.000 35.97968 168 SER B O 1
ATOM 1175 N N . VAL A 1 171 ? 10.98812 -10.02547 14.76446 1.000 33.37631 169 VAL B N 1
ATOM 1176 C CA . VAL A 1 171 ? 11.28372 -9.53433 13.42520 1.000 34.21426 169 VAL B CA 1
ATOM 1177 C C . VAL A 1 171 ? 10.39640 -8.34980 13.05332 1.000 36.54370 169 VAL B C 1
ATOM 1178 O O . VAL A 1 171 ? 10.31669 -7.97956 11.87753 1.000 37.98071 169 VAL B O 1
ATOM 1182 N N . ASP A 1 172 ? 9.72917 -7.74477 14.03215 1.000 36.21954 170 ASP B N 1
ATOM 1183 C CA . ASP A 1 172 ? 8.91318 -6.56558 13.78672 1.000 37.94265 170 ASP B CA 1
ATOM 1184 C C . ASP A 1 172 ? 9.79835 -5.33192 13.66983 1.000 38.08726 170 ASP B C 1
ATOM 1185 O O . ASP A 1 172 ? 10.78442 -5.18707 14.39865 1.000 33.80108 170 ASP B O 1
ATOM 1190 N N . TYR A 1 173 ? 9.45524 -4.45098 12.73086 1.000 38.77083 171 TYR B N 1
ATOM 1191 C CA . TYR A 1 173 ? 10.16653 -3.18348 12.58058 1.000 34.64387 171 TYR B CA 1
ATOM 1192 C C . TYR A 1 173 ? 9.16671 -2.13040 12.12561 1.000 40.66351 171 TYR B C 1
ATOM 1193 O O . TYR A 1 173 ? 8.66272 -2.20310 10.99998 1.000 34.28641 171 TYR B O 1
ATOM 1202 N N . TYR A 1 174 ? 8.86056 -1.18131 13.01352 1.000 40.69240 172 TYR B N 1
ATOM 1203 C CA . TYR A 1 174 ? 7.98334 -0.04800 12.71099 1.000 37.23982 172 TYR B CA 1
ATOM 1204 C C . TYR A 1 174 ? 6.61285 -0.51204 12.21547 1.000 39.94286 172 TYR B C 1
ATOM 1205 O O . TYR A 1 174 ? 6.12724 -0.08942 11.16365 1.000 36.81159 172 TYR B O 1
ATOM 1207 N N . GLY A 1 175 ? 5.98309 -1.38816 12.99511 1.000 38.99990 173 GLY B N 1
ATOM 1208 C CA . GLY A 1 175 ? 4.63979 -1.84513 12.71139 1.000 41.36094 173 GLY B CA 1
ATOM 1209 C C . GLY A 1 175 ? 4.52690 -2.93289 11.66654 1.000 42.01262 173 GLY B C 1
ATOM 1210 O O . GLY A 1 175 ? 3.41895 -3.43674 11.44241 1.000 42.00044 173 GLY B O 1
ATOM 1211 N N . LYS A 1 176 ? 5.62542 -3.31404 11.02261 1.000 40.18640 174 LYS B N 1
ATOM 1212 C CA . LYS A 1 176 ? 5.62841 -4.36856 10.01936 1.000 38.79255 174 LYS B CA 1
ATOM 1213 C C . LYS A 1 176 ? 6.43368 -5.56031 10.51651 1.000 36.85533 174 LYS B C 1
ATOM 1214 O O . LYS A 1 176 ? 7.45059 -5.39599 11.19711 1.000 37.12530 174 LYS B O 1
ATOM 1220 N N . SER A 1 177 ? 5.97529 -6.75766 10.17028 1.000 37.59552 175 SER B N 1
ATOM 1221 C CA . SER A 1 177 ? 6.66580 -7.99220 10.51203 1.000 34.03981 175 SER B CA 1
ATOM 1222 C C . SER A 1 177 ? 7.45762 -8.44656 9.29358 1.000 34.66701 175 SER B C 1
ATOM 1223 O O . SER A 1 177 ? 6.87247 -8.77809 8.25683 1.000 34.01137 175 SER B O 1
ATOM 1226 N N . PHE A 1 178 ? 8.78336 -8.45906 9.41937 1.000 34.33038 176 PHE B N 1
ATOM 1227 C CA . PHE A 1 178 ? 9.66625 -8.79674 8.30168 1.000 32.01280 176 PHE B CA 1
ATOM 1228 C C . PHE A 1 178 ? 9.86217 -10.31024 8.20938 1.000 33.90321 176 PHE B C 1
ATOM 1229 O O . PHE A 1 178 ? 10.95784 -10.84998 8.35833 1.000 30.90253 176 PHE B O 1
ATOM 1237 N N . MET A 1 179 ? 8.75338 -10.99499 7.95311 1.000 31.44306 177 MET B N 1
ATOM 1238 C CA . MET A 1 179 ? 8.73715 -12.44162 7.81729 1.000 29.06037 177 MET B CA 1
ATOM 1239 C C . MET A 1 179 ? 8.22630 -12.79243 6.42804 1.000 31.43751 177 MET B C 1
ATOM 1240 O O . MET A 1 179 ? 7.19137 -12.27574 5.99657 1.000 32.42811 177 MET B O 1
ATOM 1245 N N . ASN A 1 180 ? 8.94668 -13.67001 5.73515 1.000 30.22239 178 ASN B N 1
ATOM 1246 C CA . ASN A 1 180 ? 8.61434 -14.04717 4.37077 1.000 28.62217 178 ASN B CA 1
ATOM 1247 C C . ASN A 1 180 ? 8.57910 -15.56365 4.24587 1.000 29.88769 178 ASN B C 1
ATOM 1248 O O . ASN A 1 180 ? 9.22915 -16.28801 5.00367 1.000 32.03763 178 ASN B O 1
ATOM 1253 N N . TRP A 1 181 ? 7.81863 -16.03823 3.26289 1.000 27.66121 179 TRP B N 1
ATOM 1254 C CA . TRP A 1 181 ? 7.65696 -17.46339 3.02151 1.000 25.94028 179 TRP B CA 1
ATOM 1255 C C . TRP A 1 181 ? 7.97861 -17.77554 1.56837 1.000 31.03748 179 TRP B C 1
ATOM 1256 O O . TRP A 1 181 ? 7.54137 -17.06473 0.65772 1.000 27.53203 179 TRP B O 1
ATOM 1267 N N . TYR A 1 182 ? 8.73046 -18.85262 1.35893 1.000 29.98091 180 TYR B N 1
ATOM 1268 C CA . TYR A 1 182 ? 9.15949 -19.27213 0.03552 1.000 28.10970 180 TYR B CA 1
ATOM 1269 C C . TYR A 1 182 ? 8.73343 -20.70889 -0.22216 1.000 31.84492 180 TYR B C 1
ATOM 1270 O O . TYR A 1 182 ? 8.69625 -21.54015 0.69025 1.000 31.59946 180 TYR B O 1
ATOM 1279 N N . GLN A 1 183 ? 8.41708 -20.98681 -1.48241 1.000 31.63760 181 GLN B N 1
ATOM 1280 C CA . GLN A 1 183 ? 8.04439 -22.31443 -1.94441 1.000 30.34520 181 GLN B CA 1
ATOM 1281 C C . GLN A 1 183 ? 9.06712 -22.77005 -2.97098 1.000 30.86774 181 GLN B C 1
ATOM 1282 O O . GLN A 1 183 ? 9.41767 -22.01065 -3.87925 1.000 31.61513 181 GLN B O 1
ATOM 1288 N N . GLN A 1 184 ? 9.54607 -24.00226 -2.82740 1.000 34.25487 182 GLN B N 1
ATOM 1289 C CA . GLN A 1 184 ? 10.53034 -24.55926 -3.74533 1.000 34.44039 182 GLN B CA 1
ATOM 1290 C C . GLN A 1 184 ? 10.11561 -25.97248 -4.11387 1.000 35.00115 182 GLN B C 1
ATOM 1291 O O . GLN A 1 184 ? 10.04661 -26.85023 -3.24811 1.000 35.91820 182 GLN B O 1
ATOM 1297 N N . LYS A 1 185 ? 9.88246 -26.18396 -5.34975 1.000 38.49033 183 LYS B N 1
ATOM 1298 C CA . LYS A 1 185 ? 9.57851 -27.45927 -5.96817 1.000 37.38193 183 LYS B CA 1
ATOM 1299 C C . LYS A 1 185 ? 10.86021 -28.09697 -6.49227 1.000 40.60017 183 LYS B C 1
ATOM 1300 O O . LYS A 1 185 ? 11.82492 -27.39177 -6.80304 1.000 43.07625 183 LYS B O 1
ATOM 1306 N N . PRO A 1 186 ? 10.91202 -29.42644 -6.58307 1.000 47.60599 184 PRO B N 1
ATOM 1307 C CA . PRO A 1 186 ? 12.16295 -30.08142 -6.98763 1.000 49.17326 184 PRO B CA 1
ATOM 1308 C C . PRO A 1 186 ? 12.60719 -29.62843 -8.37073 1.000 46.47636 184 PRO B C 1
ATOM 1309 O O . PRO A 1 186 ? 11.79974 -29.49891 -9.29307 1.000 46.29642 184 PRO B O 1
ATOM 1313 N N . GLY A 1 187 ? 13.90944 -29.37674 -8.50188 1.000 57.43606 185 GLY B N 1
ATOM 1314 C CA . GLY A 1 187 ? 14.48451 -28.89897 -9.74241 1.000 57.11404 185 GLY B CA 1
ATOM 1315 C C . GLY A 1 187 ? 14.31386 -27.42029 -10.01239 1.000 59.59196 185 GLY B C 1
ATOM 1316 O O . GLY A 1 187 ? 14.78674 -26.93964 -11.04873 1.000 61.33993 185 GLY B O 1
ATOM 1317 N N . GLN A 1 188 ? 13.66023 -26.68523 -9.12467 1.000 50.43048 186 GLN B N 1
ATOM 1318 C CA . GLN A 1 188 ? 13.37861 -25.27173 -9.29771 1.000 45.98604 186 GLN B CA 1
ATOM 1319 C C . GLN A 1 188 ? 13.96279 -24.46351 -8.14501 1.000 42.02752 186 GLN B C 1
ATOM 1320 O O . GLN A 1 188 ? 14.16781 -24.98831 -7.04434 1.000 36.26484 186 GLN B O 1
ATOM 1326 N N . PRO A 1 189 ? 14.25159 -23.18515 -8.36665 1.000 37.49135 187 PRO B N 1
ATOM 1327 C CA . PRO A 1 189 ? 14.69669 -22.32776 -7.26975 1.000 35.36185 187 PRO B CA 1
ATOM 1328 C C . PRO A 1 189 ? 13.53747 -21.98390 -6.35470 1.000 35.28919 187 PRO B C 1
ATOM 1329 O O . PRO A 1 189 ? 12.37153 -22.23465 -6.69678 1.000 32.50698 187 PRO B O 1
ATOM 1333 N N . PRO A 1 190 ? 13.81285 -21.43216 -5.17405 1.000 32.33051 188 PRO B N 1
ATOM 1334 C CA . PRO A 1 190 ? 12.71935 -20.95836 -4.32107 1.000 32.81097 188 PRO B CA 1
ATOM 1335 C C . PRO A 1 190 ? 11.92374 -19.86438 -5.01782 1.000 30.34451 188 PRO B C 1
ATOM 1336 O O . PRO A 1 190 ? 12.47393 -19.03179 -5.73914 1.000 29.39782 188 PRO B O 1
ATOM 1340 N N . LYS A 1 191 ? 10.61549 -19.87577 -4.79631 1.000 33.21606 189 LYS B N 1
ATOM 1341 C CA . LYS A 1 191 ? 9.71364 -18.87061 -5.33534 1.000 31.16956 189 LYS B CA 1
ATOM 1342 C C . LYS A 1 191 ? 9.00262 -18.17887 -4.18221 1.000 31.23355 189 LYS B C 1
ATOM 1343 O O . LYS A 1 191 ? 8.57698 -18.83128 -3.22528 1.000 29.50376 189 LYS B O 1
ATOM 1349 N N . LEU A 1 192 ? 8.90352 -16.85486 -4.26745 1.000 28.37545 190 LEU B N 1
ATOM 1350 C CA . LEU A 1 192 ? 8.31630 -16.06706 -3.19156 1.000 29.50777 190 LEU B CA 1
ATOM 1351 C C . LEU A 1 192 ? 6.81407 -16.30775 -3.08908 1.000 31.95892 190 LEU B C 1
ATOM 1352 O O . LEU A 1 192 ? 6.08428 -16.18629 -4.07743 1.000 34.73646 190 LEU B O 1
ATOM 1357 N N . LEU A 1 193 ? 6.35553 -16.65630 -1.88614 1.000 29.18622 191 LEU B N 1
ATOM 1358 C CA . LEU A 1 193 ? 4.93327 -16.81399 -1.59664 1.000 33.78133 191 LEU B CA 1
ATOM 1359 C C . LEU A 1 193 ? 4.37346 -15.61358 -0.84264 1.000 32.84784 191 LEU B C 1
ATOM 1360 O O . LEU A 1 193 ? 3.50219 -14.90241 -1.34990 1.000 35.82509 191 LEU B O 1
ATOM 1365 N N . ILE A 1 194 ? 4.85641 -15.38838 0.37487 1.000 34.03511 192 ILE B N 1
ATOM 1366 C CA . ILE A 1 194 ? 4.36738 -14.33783 1.25599 1.000 32.81042 192 ILE B CA 1
ATOM 1367 C C . ILE A 1 194 ? 5.51983 -13.40057 1.58786 1.000 32.39995 192 ILE B C 1
ATOM 1368 O O . ILE A 1 194 ? 6.64546 -13.84909 1.83000 1.000 30.38636 192 ILE B O 1
ATOM 1373 N N . TYR A 1 195 ? 5.24600 -12.09902 1.57552 1.000 32.77412 193 TYR B N 1
ATOM 1374 C CA . TYR A 1 195 ? 6.18047 -11.10881 2.08521 1.000 33.61758 193 TYR B CA 1
ATOM 1375 C C . TYR A 1 195 ? 5.48960 -10.26955 3.15252 1.000 34.65218 193 TYR B C 1
ATOM 1376 O O . TYR A 1 195 ? 4.26365 -10.12369 3.15161 1.000 33.06681 193 TYR B O 1
ATOM 1385 N N . ALA A 1 196 ? 6.28871 -9.73572 4.07575 1.000 33.29889 194 ALA B N 1
ATOM 1386 C CA . ALA A 1 196 ? 5.78935 -8.90143 5.16880 1.000 35.34604 194 ALA B CA 1
ATOM 1387 C C . ALA A 1 196 ? 4.68848 -9.61640 5.95392 1.000 34.13526 194 ALA B C 1
ATOM 1388 O O . ALA A 1 196 ? 3.62288 -9.05909 6.22906 1.000 36.38419 194 ALA B O 1
ATOM 1390 N N . ALA A 1 197 ? 4.95578 -10.88167 6.28969 1.000 30.41887 195 ALA B N 1
ATOM 1391 C CA . ALA A 1 197 ? 4.11520 -11.70995 7.15306 1.000 34.41075 195 ALA B CA 1
ATOM 1392 C C . ALA A 1 197 ? 2.77875 -12.10760 6.53211 1.000 34.04424 195 ALA B C 1
ATOM 1393 O O . ALA A 1 197 ? 2.38177 -13.27310 6.62694 1.000 37.44374 195 ALA B O 1
ATOM 1395 N N . SER A 1 198 ? 2.06938 -11.16971 5.90068 1.000 34.07387 196 SER B N 1
ATOM 1396 C CA . SER A 1 198 ? 0.70127 -11.43254 5.47350 1.000 37.68855 196 SER B CA 1
ATOM 1397 C C . SER A 1 198 ? 0.38393 -11.02338 4.04003 1.000 38.62925 196 SER B C 1
ATOM 1398 O O . SER A 1 198 ? -0.76057 -11.20383 3.60866 1.000 39.12986 196 SER B O 1
ATOM 1401 N N . ASN A 1 199 ? 1.34233 -10.48404 3.29195 1.000 37.62343 197 ASN B N 1
ATOM 1402 C CA . ASN A 1 199 ? 1.08849 -10.05918 1.92201 1.000 40.79110 197 ASN B CA 1
ATOM 1403 C C . ASN A 1 199 ? 1.42479 -11.18832 0.95891 1.000 37.59374 197 ASN B C 1
ATOM 1404 O O . ASN A 1 199 ? 2.40477 -11.91227 1.15035 1.000 36.70172 197 ASN B O 1
ATOM 1409 N N . GLN A 1 200 ? 0.61026 -11.32602 -0.08270 0.713 41.96568 198 GLN B N 1
ATOM 1410 C CA . GLN A 1 200 ? 0.75632 -12.40628 -1.04686 1.000 42.08183 198 GLN B CA 1
ATOM 1411 C C . GLN A 1 200 ? 1.64403 -11.95166 -2.19982 1.000 46.10249 198 GLN B C 1
ATOM 1412 O O . GLN A 1 200 ? 1.52747 -10.82051 -2.68076 1.000 46.71316 198 GLN B O 1
ATOM 1418 N N . GLY A 1 201 ? 2.52638 -12.84077 -2.64368 1.000 44.93343 199 GLY B N 1
ATOM 1419 C CA . GLY A 1 201 ? 3.45907 -12.52914 -3.70626 1.000 48.08385 199 GLY B CA 1
ATOM 1420 C C . GLY A 1 201 ? 2.78104 -12.35453 -5.05801 1.000 50.60806 199 GLY B C 1
ATOM 1421 O O . GLY A 1 201 ? 1.55689 -12.33737 -5.19526 1.000 52.29767 199 GLY B O 1
ATOM 1422 N N . SER A 1 202 ? 3.62231 -12.22614 -6.08252 1.000 53.87619 200 SER B N 1
ATOM 1423 C CA . SER A 1 202 ? 3.14144 -11.99788 -7.44070 1.000 60.64567 200 SER B CA 1
ATOM 1424 C C . SER A 1 202 ? 2.38635 -13.21817 -7.95329 1.000 60.47689 200 SER B C 1
ATOM 1425 O O . SER A 1 202 ? 2.96157 -14.30072 -8.09880 1.000 59.28186 200 SER B O 1
ATOM 1428 N N . GLY A 1 203 ? 1.09894 -13.03871 -8.23044 1.000 56.56741 201 GLY B N 1
ATOM 1429 C CA . GLY A 1 203 ? 0.27273 -14.11128 -8.76735 1.000 51.80697 201 GLY B CA 1
ATOM 1430 C C . GLY A 1 203 ? 0.20313 -15.33134 -7.87384 1.000 49.27185 201 GLY B C 1
ATOM 1431 O O . GLY A 1 203 ? 0.21937 -16.46463 -8.36937 1.000 49.47368 201 GLY B O 1
ATOM 1432 N N . ILE A 1 204 ? 0.14519 -15.12219 -6.56856 1.000 45.99128 202 ILE B N 1
ATOM 1433 C CA . ILE A 1 204 ? 0.03277 -16.20939 -5.58931 1.000 45.20380 202 ILE B CA 1
ATOM 1434 C C . ILE A 1 204 ? -1.41734 -16.39664 -5.24714 1.000 42.76703 202 ILE B C 1
ATOM 1435 O O . ILE A 1 204 ? -2.09790 -15.42861 -4.85191 1.000 46.65632 202 ILE B O 1
ATOM 1440 N N . PRO A 1 205 ? -1.98031 -17.60896 -5.36822 1.000 40.48531 203 PRO B N 1
ATOM 1441 C CA . PRO A 1 205 ? -3.40238 -17.81563 -5.09316 1.000 42.11397 203 PRO B CA 1
ATOM 1442 C C . PRO A 1 205 ? -3.76059 -17.45753 -3.65724 1.000 43.30129 203 PRO B C 1
ATOM 1443 O O . PRO A 1 205 ? -2.94119 -17.56745 -2.74261 1.000 38.29112 203 PRO B O 1
ATOM 1447 N N . ALA A 1 206 ? -5.01206 -17.03000 -3.46915 1.000 41.28346 204 ALA B N 1
ATOM 1448 C CA . ALA A 1 206 ? -5.46752 -16.60822 -2.14983 1.000 41.39633 204 ALA B CA 1
ATOM 1449 C C . ALA A 1 206 ? -5.48102 -17.75634 -1.14968 1.000 44.17557 204 ALA B C 1
ATOM 1450 O O . ALA A 1 206 ? -5.55523 -17.51195 0.05929 1.000 34.15310 204 ALA B O 1
ATOM 1452 N N . ARG A 1 207 ? -5.41172 -19.00068 -1.62511 1.000 39.12396 205 ARG B N 1
ATOM 1453 C CA . ARG A 1 207 ? -5.37540 -20.14922 -0.72867 1.000 38.52764 205 ARG B CA 1
ATOM 1454 C C . ARG A 1 207 ? -4.07360 -20.23547 0.06223 1.000 37.99177 205 ARG B C 1
ATOM 1455 O O . ARG A 1 207 ? -4.01315 -20.97754 1.04899 1.000 36.29521 205 ARG B O 1
ATOM 1463 N N . PHE A 1 208 ? -3.03505 -19.50813 -0.34594 1.000 39.57597 206 PHE B N 1
ATOM 1464 C CA . PHE A 1 208 ? -1.85836 -19.30053 0.49085 1.000 37.31734 206 PHE B CA 1
ATOM 1465 C C . PHE A 1 208 ? -2.07718 -18.04173 1.32382 1.000 38.95009 206 PHE B C 1
ATOM 1466 O O . PHE A 1 208 ? -2.27936 -16.95488 0.77033 1.000 38.27462 206 PHE B O 1
ATOM 1474 N N . SER A 1 209 ? -2.03406 -18.18412 2.64713 1.000 36.17062 207 SER B N 1
ATOM 1475 C CA . SER A 1 209 ? -2.31735 -17.07483 3.55165 1.000 33.87326 207 SER B CA 1
ATOM 1476 C C . SER A 1 209 ? -1.32401 -17.10335 4.70148 1.000 34.23192 207 SER B C 1
ATOM 1477 O O . SER A 1 209 ? -1.23010 -18.10450 5.41840 1.000 34.90581 207 SER B O 1
ATOM 1480 N N . GLY A 1 210 ? -0.57159 -16.01944 4.85687 1.000 32.88714 208 GLY B N 1
ATOM 1481 C CA . GLY A 1 210 ? 0.35459 -15.86482 5.96015 1.000 32.75160 208 GLY B CA 1
ATOM 1482 C C . GLY A 1 210 ? -0.20507 -14.95003 7.03441 1.000 34.56777 208 GLY B C 1
ATOM 1483 O O . GLY A 1 210 ? -0.97655 -14.03627 6.75164 1.000 38.06665 208 GLY B O 1
ATOM 1484 N N . SER A 1 211 ? 0.18067 -15.21694 8.28087 1.000 37.89037 209 SER B N 1
ATOM 1485 C CA . SER A 1 211 ? -0.26348 -14.41153 9.41060 1.000 32.26189 209 SER B CA 1
ATOM 1486 C C . SER A 1 211 ? 0.77996 -14.49580 10.51551 1.000 33.82391 209 SER B C 1
ATOM 1487 O O . SER A 1 211 ? 1.75537 -15.24534 10.42553 1.000 35.31793 209 SER B O 1
ATOM 1490 N N . GLY A 1 212 ? 0.55678 -13.72374 11.56835 1.000 37.99009 210 GLY B N 1
ATOM 1491 C CA . GLY A 1 212 ? 1.43848 -13.68844 12.71598 1.000 33.39288 210 GLY B CA 1
ATOM 1492 C C . GLY A 1 212 ? 2.09141 -12.32936 12.88033 1.000 35.23832 210 GLY B C 1
ATOM 1493 O O . GLY A 1 212 ? 1.93298 -11.42394 12.06209 1.000 33.78322 210 GLY B O 1
ATOM 1494 N N . SER A 1 213 ? 2.85067 -12.20983 13.96535 1.000 34.34943 211 SER B N 1
ATOM 1495 C CA . SER A 1 213 ? 3.52565 -10.96442 14.30353 1.000 36.50047 211 SER B CA 1
ATOM 1496 C C . SER A 1 213 ? 4.55339 -11.24956 15.38776 1.000 33.68412 211 SER B C 1
ATOM 1497 O O . SER A 1 213 ? 4.44585 -12.23384 16.12396 1.000 31.09864 211 SER B O 1
ATOM 1500 N N . GLY A 1 214 ? 5.54702 -10.36946 15.48056 1.000 31.99466 212 GLY B N 1
ATOM 1501 C CA . GLY A 1 214 ? 6.58480 -10.51050 16.48237 1.000 33.79993 212 GLY B CA 1
ATOM 1502 C C . GLY A 1 214 ? 7.48963 -11.70277 16.24972 1.000 31.44659 212 GLY B C 1
ATOM 1503 O O . GLY A 1 214 ? 8.39362 -11.64482 15.41146 1.000 30.56832 212 GLY B O 1
ATOM 1504 N N . THR A 1 215 ? 7.26502 -12.78918 16.99025 1.000 32.67322 213 THR B N 1
ATOM 1505 C CA . THR A 1 215 ? 8.09279 -13.98029 16.88033 1.000 30.10315 213 THR B CA 1
ATOM 1506 C C . THR A 1 215 ? 7.35354 -15.21367 16.38098 1.000 35.82902 213 THR B C 1
ATOM 1507 O O . THR A 1 215 ? 8.01130 -16.20175 16.03915 1.000 38.73073 213 THR B O 1
ATOM 1511 N N . ASP A 1 216 ? 6.02437 -15.19797 16.33092 1.000 32.80645 214 ASP B N 1
ATOM 1512 C CA . ASP A 1 216 ? 5.23775 -16.36235 15.93839 1.000 36.79382 214 ASP B CA 1
ATOM 1513 C C . ASP A 1 216 ? 4.51635 -16.07746 14.62755 1.000 33.38253 214 ASP B C 1
ATOM 1514 O O . ASP A 1 216 ? 3.78583 -15.08700 14.51784 1.000 33.72600 214 ASP B O 1
ATOM 1519 N N . PHE A 1 217 ? 4.72840 -16.94408 13.63814 1.000 37.26015 215 PHE B N 1
ATOM 1520 C CA . PHE A 1 217 ? 4.14359 -16.78366 12.31469 1.000 36.38035 215 PHE B CA 1
ATOM 1521 C C . PHE A 1 217 ? 3.67333 -18.13718 11.80581 1.000 34.73253 215 PHE B C 1
ATOM 1522 O O . PHE A 1 217 ? 4.17441 -19.18525 12.21843 1.000 31.92136 215 PHE B O 1
ATOM 1530 N N . THR A 1 218 ? 2.70531 -18.10312 10.89169 1.000 32.15522 216 THR B N 1
ATOM 1531 C CA . THR A 1 218 ? 2.10169 -19.31729 10.36420 1.000 31.90414 216 THR B CA 1
ATOM 1532 C C . THR A 1 218 ? 1.84208 -19.15563 8.87465 1.000 33.25696 216 THR B C 1
ATOM 1533 O O . THR A 1 218 ? 1.49256 -18.06712 8.40978 1.000 31.59836 216 THR B O 1
ATOM 1537 N N . LEU A 1 219 ? 2.02714 -20.24379 8.13361 1.000 29.91190 217 LEU B N 1
ATOM 1538 C CA . LEU A 1 219 ? 1.63791 -20.33262 6.73416 1.000 29.68860 217 LEU B CA 1
ATOM 1539 C C . LEU A 1 219 ? 0.53384 -21.37233 6.60460 1.000 34.21350 217 LEU B C 1
ATOM 1540 O O . LEU A 1 219 ? 0.69422 -22.51212 7.05406 1.000 30.29687 217 LEU B O 1
ATOM 1545 N N . ASN A 1 220 ? -0.58705 -20.97448 6.00824 1.000 35.57509 218 ASN B N 1
ATOM 1546 C CA . ASN A 1 220 ? -1.73919 -21.84696 5.82705 1.000 32.93331 218 ASN B CA 1
ATOM 1547 C C . ASN A 1 220 ? -1.96791 -22.09319 4.34352 1.000 32.80640 218 ASN B C 1
ATOM 1548 O O . ASN A 1 220 ? -1.96494 -21.15036 3.54531 1.000 36.25709 218 ASN B O 1
ATOM 1553 N N . ILE A 1 221 ? -2.16581 -23.35773 3.98201 1.000 32.97811 219 ILE B N 1
ATOM 1554 C CA . ILE A 1 221 ? -2.48267 -23.76362 2.61721 1.000 36.62270 219 ILE B CA 1
ATOM 1555 C C . ILE A 1 221 ? -3.80850 -24.50885 2.66614 1.000 40.61408 219 ILE B C 1
ATOM 1556 O O . ILE A 1 221 ? -3.89455 -25.59752 3.25002 1.000 41.44657 219 ILE B O 1
ATOM 1561 N N . HIS A 1 222 ? -4.84297 -23.92620 2.06081 1.000 38.93663 220 HIS B N 1
ATOM 1562 C CA . HIS A 1 222 ? -6.17712 -24.51081 2.10292 1.000 40.70242 220 HIS B CA 1
ATOM 1563 C C . HIS A 1 222 ? -7.02212 -23.95240 0.96374 1.000 46.19828 220 HIS B C 1
ATOM 1564 O O . HIS A 1 222 ? -7.25304 -22.73734 0.90361 1.000 42.44761 220 HIS B O 1
ATOM 1571 N N . PRO A 1 223 ? -7.51027 -24.79899 0.04198 1.000 47.31717 221 PRO B N 1
ATOM 1572 C CA . PRO A 1 223 ? -7.28466 -26.24692 0.00723 1.000 43.80561 221 PRO B CA 1
ATOM 1573 C C . PRO A 1 223 ? -6.00574 -26.62766 -0.73476 1.000 43.59447 221 PRO B C 1
ATOM 1574 O O . PRO A 1 223 ? -5.68046 -26.02461 -1.75652 1.000 46.98154 221 PRO B O 1
ATOM 1578 N N . VAL A 1 224 ? -5.29434 -27.62592 -0.21325 1.000 44.35323 222 VAL B N 1
ATOM 1579 C CA . VAL A 1 224 ? -4.04911 -28.06741 -0.82697 1.000 42.07692 222 VAL B CA 1
ATOM 1580 C C . VAL A 1 224 ? -4.33740 -28.68372 -2.18954 1.000 41.89900 222 VAL B C 1
ATOM 1581 O O . VAL A 1 224 ? -5.23867 -29.52113 -2.33532 1.000 41.71922 222 VAL B O 1
ATOM 1585 N N . GLU A 1 225 ? -3.57058 -28.27088 -3.19475 1.000 41.40956 223 GLU B N 1
ATOM 1586 C CA . GLU A 1 225 ? -3.63846 -28.83880 -4.53208 1.000 41.28905 223 GLU B CA 1
ATOM 1587 C C . GLU A 1 225 ? -2.38401 -29.64680 -4.83388 1.000 38.63793 223 GLU B C 1
ATOM 1588 O O . GLU A 1 225 ? -1.39258 -29.61330 -4.09758 1.000 37.82882 223 GLU B O 1
ATOM 1594 N N . GLU A 1 226 ? -2.44837 -30.38056 -5.94891 1.000 36.70738 224 GLU B N 1
ATOM 1595 C CA . GLU A 1 226 ? -1.35933 -31.27596 -6.32249 1.000 39.77818 224 GLU B CA 1
ATOM 1596 C C . GLU A 1 226 ? -0.06103 -30.51194 -6.53369 1.000 38.71668 224 GLU B C 1
ATOM 1597 O O . GLU A 1 226 ? 1.00757 -30.95875 -6.10245 1.000 37.01766 224 GLU B O 1
ATOM 1603 N N . GLU A 1 227 ? -0.13606 -29.34702 -7.17945 1.000 35.93175 225 GLU B N 1
ATOM 1604 C CA . GLU A 1 227 ? 1.05570 -28.55584 -7.45663 1.000 35.87105 225 GLU B CA 1
ATOM 1605 C C . GLU A 1 227 ? 1.67529 -27.95807 -6.20088 1.000 37.20889 225 GLU B C 1
ATOM 1606 O O . GLU A 1 227 ? 2.78876 -27.42926 -6.27449 1.000 37.91051 225 GLU B O 1
ATOM 1612 N N . ASP A 1 228 ? 0.99286 -28.02548 -5.05973 1.000 38.09899 226 ASP B N 1
ATOM 1613 C CA . ASP A 1 228 ? 1.54643 -27.51715 -3.81240 1.000 37.43544 226 ASP B CA 1
ATOM 1614 C C . ASP A 1 228 ? 2.60287 -28.43535 -3.21690 1.000 35.67936 226 ASP B C 1
ATOM 1615 O O . ASP A 1 228 ? 3.18726 -28.08663 -2.18651 1.000 36.68385 226 ASP B O 1
ATOM 1620 N N . ALA A 1 229 ? 2.86752 -29.58530 -3.83480 1.000 37.10925 227 ALA B N 1
ATOM 1621 C CA . ALA A 1 229 ? 3.89707 -30.49433 -3.34372 1.000 35.57057 227 ALA B CA 1
ATOM 1622 C C . ALA A 1 229 ? 5.26011 -29.85277 -3.55453 1.000 34.68825 227 ALA B C 1
ATOM 1623 O O . ALA A 1 229 ? 5.74419 -29.76044 -4.68736 1.000 37.45900 227 ALA B O 1
ATOM 1625 N N . ALA A 1 230 ? 5.88326 -29.42049 -2.46630 1.000 35.06125 228 ALA B N 1
ATOM 1626 C CA . ALA A 1 230 ? 7.15118 -28.70546 -2.52901 1.000 33.93235 228 ALA B CA 1
ATOM 1627 C C . ALA A 1 230 ? 7.70004 -28.59489 -1.11334 1.000 29.94289 228 ALA B C 1
ATOM 1628 O O . ALA A 1 230 ? 7.11680 -29.11254 -0.15552 1.000 31.68215 228 ALA B O 1
ATOM 1630 N N . THR A 1 231 ? 8.83106 -27.90877 -0.99068 1.000 27.79315 229 THR B N 1
ATOM 1631 C CA . THR A 1 231 ? 9.43143 -27.59276 0.29637 1.000 32.79695 229 THR B CA 1
ATOM 1632 C C . THR A 1 231 ? 9.24974 -26.10492 0.56354 1.000 31.10462 229 THR B C 1
ATOM 1633 O O . THR A 1 231 ? 9.51188 -25.27584 -0.31487 1.000 32.84681 229 THR B O 1
ATOM 1637 N N . TYR A 1 232 ? 8.79065 -25.77175 1.76510 1.000 27.27650 230 TYR B N 1
ATOM 1638 C CA . TYR A 1 232 ? 8.46982 -24.40107 2.13217 1.000 28.90804 230 TYR B CA 1
ATOM 1639 C C . TYR A 1 232 ? 9.43848 -23.90802 3.19728 1.000 31.29742 230 TYR B C 1
ATOM 1640 O O . TYR A 1 232 ? 9.76038 -24.63455 4.14264 1.000 32.08142 230 TYR B O 1
ATOM 1649 N N . TYR A 1 233 ? 9.90340 -22.67212 3.03404 1.000 28.90073 231 TYR B N 1
ATOM 1650 C CA . TYR A 1 233 ? 10.85962 -22.06094 3.94400 1.000 29.40819 231 TYR B CA 1
ATOM 1651 C C . TYR A 1 233 ? 10.33951 -20.70715 4.39709 1.000 32.64048 231 TYR B C 1
ATOM 1652 O O . TYR A 1 233 ? 9.81537 -19.93442 3.58909 1.000 28.53304 231 TYR B O 1
ATOM 1661 N N . CYS A 1 234 ? 10.48693 -20.42191 5.68572 1.000 27.83561 232 CYS B N 1
ATOM 1662 C CA . CYS A 1 234 ? 10.30580 -19.06319 6.17004 1.000 28.96306 232 CYS B CA 1
ATOM 1663 C C . CYS A 1 234 ? 11.64124 -18.32909 6.13393 1.000 26.42037 232 CYS B C 1
ATOM 1664 O O . CYS A 1 234 ? 12.71298 -18.93782 6.17395 1.000 23.03987 232 CYS B O 1
ATOM 1667 N N . GLN A 1 235 ? 11.56562 -17.00399 6.04588 1.000 26.58439 233 GLN B N 1
ATOM 1668 C CA . GLN A 1 235 ? 12.76396 -16.17835 5.98641 1.000 27.22827 233 GLN B CA 1
ATOM 1669 C C . GLN A 1 235 ? 12.47321 -14.84064 6.64521 1.000 27.35006 233 GLN B C 1
ATOM 1670 O O . GLN A 1 235 ? 11.42430 -14.24103 6.39433 1.000 31.63535 233 GLN B O 1
ATOM 1676 N N . GLN A 1 236 ? 13.39101 -14.38216 7.48846 1.000 27.12942 234 GLN B N 1
ATOM 1677 C CA . GLN A 1 236 ? 13.28891 -13.06007 8.08724 1.000 28.55438 234 GLN B CA 1
ATOM 1678 C C . GLN A 1 236 ? 14.17279 -12.08401 7.32217 1.000 27.94409 234 GLN B C 1
ATOM 1679 O O . GLN A 1 236 ? 15.29579 -12.41559 6.93261 1.000 26.98384 234 GLN B O 1
ATOM 1685 N N . SER A 1 237 ? 13.65286 -10.88125 7.10157 1.000 29.28518 235 SER B N 1
ATOM 1686 C CA . SER A 1 237 ? 14.37689 -9.82620 6.40665 1.000 31.13604 235 SER B CA 1
ATOM 1687 C C . SER A 1 237 ? 14.50364 -8.59287 7.29303 1.000 29.06414 235 SER B C 1
ATOM 1688 O O . SER A 1 237 ? 14.51795 -7.46110 6.80726 1.000 34.03690 235 SER B O 1
ATOM 1691 N N . LYS A 1 238 ? 14.61029 -8.81297 8.60251 1.000 27.08050 236 LYS B N 1
ATOM 1692 C CA . LYS A 1 238 ? 14.79158 -7.74779 9.57857 1.000 29.63983 236 LYS B CA 1
ATOM 1693 C C . LYS A 1 238 ? 16.26031 -7.41587 9.80556 1.000 28.73818 236 LYS B C 1
ATOM 1694 O O . LYS A 1 238 ? 16.64825 -6.24557 9.75993 1.000 34.02333 236 LYS B O 1
ATOM 1700 N N . GLU A 1 239 ? 17.08931 -8.42848 10.02690 1.000 30.06839 237 GLU B N 1
ATOM 1701 C CA . GLU A 1 239 ? 18.48839 -8.22039 10.35995 1.000 32.11558 237 GLU B CA 1
ATOM 1702 C C . GLU A 1 239 ? 19.38617 -8.99329 9.40833 1.000 31.46648 237 GLU B C 1
ATOM 1703 O O . GLU A 1 239 ? 18.98531 -10.00718 8.83100 1.000 28.11969 237 GLU B O 1
ATOM 1709 N N . VAL A 1 240 ? 20.60164 -8.48627 9.23805 1.000 30.32826 238 VAL B N 1
ATOM 1710 C CA . VAL A 1 240 ? 21.65130 -9.21071 8.53078 1.000 28.75603 238 VAL B CA 1
ATOM 1711 C C . VAL A 1 240 ? 22.30784 -10.11604 9.56659 1.000 25.11699 238 VAL B C 1
ATOM 1712 O O . VAL A 1 240 ? 22.65256 -9.64545 10.65946 1.000 30.55843 238 VAL B O 1
ATOM 1716 N N . PRO A 1 241 ? 22.50168 -11.41196 9.28788 1.000 30.76060 239 PRO B N 1
ATOM 1717 C CA . PRO A 1 241 ? 22.20406 -12.09796 8.02881 1.000 27.20345 239 PRO B CA 1
ATOM 1718 C C . PRO A 1 241 ? 20.73443 -12.44126 7.83553 1.000 28.21714 239 PRO B C 1
ATOM 1719 O O . PRO A 1 241 ? 20.02962 -12.70639 8.81007 1.000 25.77767 239 PRO B O 1
ATOM 1723 N N . TRP A 1 242 ? 20.28170 -12.42856 6.58308 1.000 25.71887 240 TRP B N 1
ATOM 1724 C CA . TRP A 1 242 ? 19.02884 -13.08766 6.25208 1.000 24.38920 240 TRP B CA 1
ATOM 1725 C C . TRP A 1 242 ? 19.13250 -14.55067 6.65926 1.000 23.13215 240 TRP B C 1
ATOM 1726 O O . TRP A 1 242 ? 20.11651 -15.22332 6.33889 1.000 26.36886 240 TRP B O 1
ATOM 1737 N N . THR A 1 243 ? 18.12946 -15.04475 7.37716 1.000 24.70536 241 THR B N 1
ATOM 1738 C CA . THR A 1 243 ? 18.13687 -16.42336 7.84159 1.000 26.76758 241 THR B CA 1
ATOM 1739 C C . THR A 1 243 ? 16.85303 -17.12134 7.42203 1.000 27.30698 241 THR B C 1
ATOM 1740 O O . THR A 1 243 ? 15.79999 -16.49305 7.28092 1.000 30.11934 241 THR B O 1
ATOM 1744 N N . PHE A 1 244 ? 16.95280 -18.43621 7.24372 1.000 25.94890 242 PHE B N 1
ATOM 1745 C CA . PHE A 1 244 ? 15.85480 -19.25809 6.76275 1.000 29.10631 242 PHE B CA 1
ATOM 1746 C C . PHE A 1 244 ? 15.48804 -20.30547 7.80301 1.000 25.69822 242 PHE B C 1
ATOM 1747 O O . PHE A 1 244 ? 16.31276 -20.69669 8.63278 1.000 24.46816 242 PHE B O 1
ATOM 1755 N N . GLY A 1 245 ? 14.23648 -20.74902 7.75230 1.000 25.96154 243 GLY B N 1
ATOM 1756 C CA . GLY A 1 245 ? 13.83223 -21.92028 8.49533 1.000 25.85452 243 GLY B CA 1
ATOM 1757 C C . GLY A 1 245 ? 14.40754 -23.18152 7.88138 1.000 30.37315 243 GLY B C 1
ATOM 1758 O O . GLY A 1 245 ? 14.88876 -23.20122 6.74606 1.000 28.76455 243 GLY B O 1
ATOM 1759 N N . ALA A 1 246 ? 14.35681 -24.26480 8.66028 1.000 22.96558 244 ALA B N 1
ATOM 1760 C CA . ALA A 1 246 ? 14.91892 -25.52913 8.20287 1.000 23.69942 244 ALA B CA 1
ATOM 1761 C C . ALA A 1 246 ? 14.15025 -26.12013 7.02648 1.000 25.45893 244 ALA B C 1
ATOM 1762 O O . ALA A 1 246 ? 14.70572 -26.94524 6.29368 1.000 31.38071 244 ALA B O 1
ATOM 1764 N N . GLY A 1 247 ? 12.90240 -25.73085 6.83179 1.000 25.89845 245 GLY B N 1
ATOM 1765 C CA . GLY A 1 247 ? 12.15567 -26.20599 5.68578 1.000 27.38848 245 GLY B CA 1
ATOM 1766 C C . GLY A 1 247 ? 11.14091 -27.27217 6.05202 1.000 29.17634 245 GLY B C 1
ATOM 1767 O O . GLY A 1 247 ? 11.32549 -28.05654 6.98996 1.000 31.97350 245 GLY B O 1
ATOM 1768 N N . THR A 1 248 ? 10.04599 -27.30535 5.29524 1.000 28.81850 246 THR B N 1
ATOM 1769 C CA . THR A 1 248 ? 8.98123 -28.28678 5.47944 1.000 32.28740 246 THR B CA 1
ATOM 1770 C C . THR A 1 248 ? 8.60386 -28.84393 4.11377 1.000 34.26440 246 THR B C 1
ATOM 1771 O O . THR A 1 248 ? 8.09225 -28.11011 3.26118 1.000 29.56565 246 THR B O 1
ATOM 1775 N N . LYS A 1 249 ? 8.85290 -30.13449 3.90620 1.000 31.84734 247 LYS B N 1
ATOM 1776 C CA . LYS A 1 249 ? 8.52684 -30.79404 2.64841 1.000 31.80193 247 LYS B CA 1
ATOM 1777 C C . LYS A 1 249 ? 7.07968 -31.27038 2.69524 1.000 32.20187 247 LYS B C 1
ATOM 1778 O O . LYS A 1 249 ? 6.72815 -32.12573 3.51564 1.000 33.17656 247 LYS B O 1
ATOM 1784 N N . LEU A 1 250 ? 6.24632 -30.71905 1.81862 1.000 31.42597 248 LEU B N 1
ATOM 1785 C CA . LEU A 1 250 ? 4.83994 -31.08584 1.73645 1.000 32.28822 248 LEU B CA 1
ATOM 1786 C C . LEU A 1 250 ? 4.65554 -32.09873 0.61444 1.000 35.63338 248 LEU B C 1
ATOM 1787 O O . LEU A 1 250 ? 5.05567 -31.84827 -0.52852 1.000 37.35468 248 LEU B O 1
ATOM 1792 N N . GLU A 1 251 ? 4.05573 -33.23711 0.94367 1.000 37.77395 249 GLU B N 1
ATOM 1793 C CA . GLU A 1 251 ? 3.70551 -34.25453 -0.03238 1.000 38.25549 249 GLU B CA 1
ATOM 1794 C C . GLU A 1 251 ? 2.20184 -34.48871 -0.01340 1.000 41.16096 249 GLU B C 1
ATOM 1795 O O . GLU A 1 251 ? 1.50888 -34.15875 0.95421 1.000 39.56267 249 GLU B O 1
ATOM 1801 N N . ILE A 1 252 ? 1.70231 -35.06438 -1.10241 1.000 41.52545 250 ILE B N 1
ATOM 1802 C CA . ILE A 1 252 ? 0.28490 -35.35839 -1.25798 1.000 47.39513 250 ILE B CA 1
ATOM 1803 C C . ILE A 1 252 ? 0.08110 -36.84648 -1.01726 1.000 52.55479 250 ILE B C 1
ATOM 1804 O O . ILE A 1 252 ? 0.72725 -37.68360 -1.66080 1.000 56.53533 250 ILE B O 1
ATOM 1809 N N . LYS A 1 253 ? -0.81670 -37.17478 -0.09074 1.000 54.24547 251 LYS B N 1
ATOM 1810 C CA . LYS A 1 253 ? -1.13615 -38.56708 0.19736 1.000 59.24130 251 LYS B CA 1
ATOM 1811 C C . LYS A 1 253 ? -1.91732 -39.19173 -0.95313 1.000 71.43171 251 LYS B C 1
ATOM 1812 O O . LYS A 1 253 ? -2.87538 -38.60206 -1.46246 1.000 65.13989 251 LYS B O 1
ATOM 1818 N N . ARG A 1 254 ? -1.50529 -40.38994 -1.35923 1.000 84.31949 252 ARG B N 1
ATOM 1819 C CA . ARG A 1 254 ? -2.15776 -41.10427 -2.45146 1.000 82.78519 252 ARG B CA 1
ATOM 1820 C C . ARG A 1 254 ? -2.60636 -42.49005 -1.99869 1.000 88.68148 252 ARG B C 1
ATOM 1821 O O . ARG A 1 254 ? -3.75690 -42.87980 -2.19815 1.000 96.73254 252 ARG B O 1
ATOM 1829 N N . GLU B 1 3 ? 32.48693 -25.02475 21.38954 1.000 57.81618 1 GLU A N 1
ATOM 1830 C CA . GLU B 1 3 ? 32.66883 -25.47176 22.76800 1.000 62.00980 1 GLU A CA 1
ATOM 1831 C C . GLU B 1 3 ? 34.13799 -25.44480 23.18092 1.000 55.95505 1 GLU A C 1
ATOM 1832 O O . GLU B 1 3 ? 35.03492 -25.44845 22.33748 1.000 53.12338 1 GLU A O 1
ATOM 1838 N N . VAL B 1 4 ? 34.37113 -25.43762 24.48879 1.000 51.73828 2 VAL A N 1
ATOM 1839 C CA . VAL B 1 4 ? 35.72461 -25.39528 25.03110 1.000 52.48121 2 VAL A CA 1
ATOM 1840 C C . VAL B 1 4 ? 36.32690 -26.79376 24.98655 1.000 50.09746 2 VAL A C 1
ATOM 1841 O O . VAL B 1 4 ? 35.67369 -27.78081 25.34704 1.000 54.46585 2 VAL A O 1
ATOM 1845 N N . LYS B 1 5 ? 37.56738 -26.88264 24.50937 1.000 49.58629 3 LYS A N 1
ATOM 1846 C CA . LYS B 1 5 ? 38.25431 -28.15244 24.33371 1.000 48.71330 3 LYS A CA 1
ATOM 1847 C C . LYS B 1 5 ? 39.69075 -28.02342 24.81916 1.000 45.26912 3 LYS A C 1
ATOM 1848 O O . LYS B 1 5 ? 40.31834 -26.97005 24.68513 1.000 42.30640 3 LYS A O 1
ATOM 1850 N N . LEU B 1 6 ? 40.20153 -29.11096 25.39122 1.000 40.30192 4 LEU A N 1
ATOM 1851 C CA . LEU B 1 6 ? 41.58454 -29.19467 25.83991 1.000 40.14147 4 LEU A CA 1
ATOM 1852 C C . LEU B 1 6 ? 42.14738 -30.53921 25.41137 1.000 43.10926 4 LEU A C 1
ATOM 1853 O O . LEU B 1 6 ? 41.54290 -31.58042 25.68483 1.000 49.29809 4 LEU A O 1
ATOM 1858 N N . VAL B 1 7 ? 43.29395 -30.51764 24.73658 1.000 39.86024 5 VAL A N 1
ATOM 1859 C CA . VAL B 1 7 ? 43.90972 -31.72196 24.18757 1.000 40.81792 5 VAL A CA 1
ATOM 1860 C C . VAL B 1 7 ? 45.33331 -31.78877 24.72720 1.000 40.01699 5 VAL A C 1
ATOM 1861 O O . VAL B 1 7 ? 46.21361 -31.04984 24.27208 1.000 41.87972 5 VAL A O 1
ATOM 1865 N N . GLU B 1 8 ? 45.56253 -32.66718 25.69872 1.000 37.90782 6 GLU A N 1
ATOM 1866 C CA . GLU B 1 8 ? 46.90114 -32.90927 26.20970 1.000 37.74950 6 GLU A CA 1
ATOM 1867 C C . GLU B 1 8 ? 47.65602 -33.87699 25.30208 1.000 36.82704 6 GLU A C 1
ATOM 1868 O O . GLU B 1 8 ? 47.06568 -34.69380 24.59033 1.000 39.40294 6 GLU A O 1
ATOM 1874 N N . SER B 1 9 ? 48.98297 -33.78075 25.34355 1.000 34.80129 7 SER A N 1
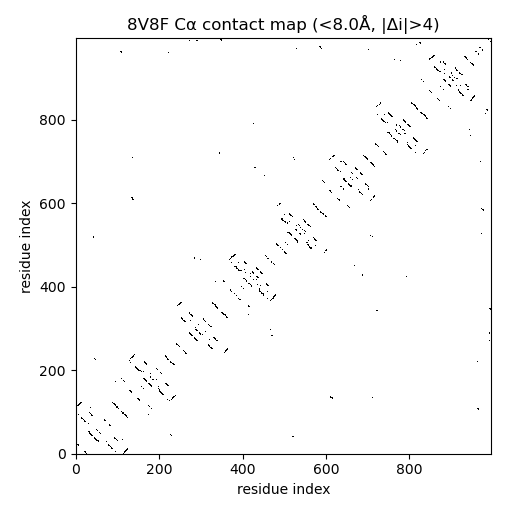ATOM 1875 C CA . SER B 1 9 ? 49.83893 -34.65856 24.55762 1.000 30.78858 7 SER A CA 1
ATOM 1876 C C . SER B 1 9 ? 51.26210 -34.56435 25.08748 1.000 35.78083 7 SER A C 1
ATOM 1877 O O . SER B 1 9 ? 51.60596 -33.64517 25.83572 1.000 32.10781 7 SER A O 1
ATOM 1880 N N . GLY B 1 10 ? 52.08017 -35.54673 24.70559 1.000 34.98572 8 GLY A N 1
ATOM 1881 C CA . GLY B 1 10 ? 53.49950 -35.54627 25.00955 1.000 33.89330 8 GLY A CA 1
ATOM 1882 C C . GLY B 1 10 ? 53.96584 -36.59735 25.99487 1.000 41.86853 8 GLY A C 1
ATOM 1883 O O . GLY B 1 10 ? 55.15008 -36.59796 26.35056 1.000 42.02966 8 GLY A O 1
ATOM 1884 N N . GLY B 1 11 ? 53.09238 -37.49236 26.44505 1.000 44.89153 9 GLY A N 1
ATOM 1885 C CA . GLY B 1 11 ? 53.46911 -38.48325 27.43569 1.000 47.77890 9 GLY A CA 1
ATOM 1886 C C . GLY B 1 11 ? 54.33467 -39.60407 26.89306 1.000 52.70616 9 GLY A C 1
ATOM 1887 O O . GLY B 1 11 ? 55.16709 -39.38380 26.00794 1.000 55.19645 9 GLY A O 1
ATOM 1888 N N . GLY B 1 12 ? 54.15531 -40.81016 27.42017 1.000 39.36548 10 GLY A N 1
ATOM 1889 C CA . GLY B 1 12 ? 54.88531 -41.97864 26.96832 1.000 41.39464 10 GLY A CA 1
ATOM 1890 C C . GLY B 1 12 ? 55.78636 -42.54568 28.04583 1.000 39.07317 10 GLY A C 1
ATOM 1891 O O . GLY B 1 12 ? 55.76791 -42.12356 29.20663 1.000 37.79353 10 GLY A O 1
ATOM 1892 N N . LEU B 1 13 ? 56.58177 -43.53542 27.64476 1.000 36.96406 11 LEU A N 1
ATOM 1893 C CA . LEU B 1 13 ? 57.48610 -44.21011 28.56464 1.000 39.77735 11 LEU A CA 1
ATOM 1894 C C . LEU B 1 13 ? 58.80071 -43.45181 28.69481 1.000 35.82832 11 LEU A C 1
ATOM 1895 O O . LEU B 1 13 ? 59.34387 -42.94833 27.70996 1.000 36.63895 11 LEU A O 1
ATOM 1900 N N . VAL B 1 14 ? 59.29981 -43.36028 29.92467 1.000 38.16101 12 VAL A N 1
ATOM 1901 C CA . VAL B 1 14 ? 60.55325 -42.67166 30.21994 1.000 38.79302 12 VAL A CA 1
ATOM 1902 C C . VAL B 1 14 ? 61.22794 -43.37551 31.39201 1.000 41.66371 12 VAL A C 1
ATOM 1903 O O . VAL B 1 14 ? 60.56083 -43.84302 32.31955 1.000 41.65581 12 VAL A O 1
ATOM 1907 N N . LYS B 1 15 ? 62.55403 -43.47762 31.33355 1.000 35.17035 13 LYS A N 1
ATOM 1908 C CA . LYS B 1 15 ? 63.30789 -44.04430 32.43761 1.000 37.82715 13 LYS A CA 1
ATOM 1909 C C . LYS B 1 15 ? 63.32191 -43.07332 33.61653 1.000 40.17439 13 LYS A C 1
ATOM 1910 O O . LYS B 1 15 ? 63.11490 -41.87008 33.44129 1.000 42.84379 13 LYS A O 1
ATOM 1912 N N . PRO B 1 16 ? 63.54420 -43.57404 34.83444 1.000 40.62670 14 PRO A N 1
ATOM 1913 C CA . PRO B 1 16 ? 63.63732 -42.67045 35.98789 1.000 43.25475 14 PRO A CA 1
ATOM 1914 C C . PRO B 1 16 ? 64.77585 -41.67773 35.81293 1.000 41.97168 14 PRO A C 1
ATOM 1915 O O . PRO B 1 16 ? 65.82140 -41.99048 35.23934 1.000 41.46896 14 PRO A O 1
ATOM 1919 N N . GLY B 1 17 ? 64.56557 -40.46871 36.32480 1.000 36.83711 15 GLY A N 1
ATOM 1920 C CA . GLY B 1 17 ? 65.54394 -39.41458 36.18122 1.000 37.32722 15 GLY A CA 1
ATOM 1921 C C . GLY B 1 17 ? 65.56502 -38.74298 34.82695 1.000 40.82398 15 GLY A C 1
ATOM 1922 O O . GLY B 1 17 ? 66.39320 -37.84893 34.61190 1.000 40.43256 15 GLY A O 1
ATOM 1923 N N . GLY B 1 18 ? 64.69269 -39.14676 33.90475 1.000 38.77363 16 GLY A N 1
ATOM 1924 C CA . GLY B 1 18 ? 64.65207 -38.55853 32.58527 1.000 38.82384 16 GLY A CA 1
ATOM 1925 C C . GLY B 1 18 ? 63.91400 -37.23356 32.56094 1.000 40.27288 16 GLY A C 1
ATOM 1926 O O . GLY B 1 18 ? 63.44084 -36.72156 33.57563 1.000 40.85856 16 GLY A O 1
ATOM 1927 N N . SER B 1 19 ? 63.81567 -36.67025 31.35846 1.000 48.52732 17 SER A N 1
ATOM 1928 C CA . SER B 1 19 ? 63.13616 -35.40243 31.14109 1.000 46.54646 17 SER A CA 1
ATOM 1929 C C . SER B 1 19 ? 62.07892 -35.56111 30.05780 1.000 48.60023 17 SER A C 1
ATOM 1930 O O . SER B 1 19 ? 62.19999 -36.41216 29.17271 1.000 49.82776 17 SER A O 1
ATOM 1933 N N . LEU B 1 20 ? 61.05358 -34.71285 30.12169 1.000 39.57647 18 LEU A N 1
ATOM 1934 C CA . LEU B 1 20 ? 59.89112 -34.83648 29.25147 1.000 36.82903 18 LEU A CA 1
ATOM 1935 C C . LEU B 1 20 ? 59.07632 -33.55254 29.33905 1.000 37.96818 18 LEU A C 1
ATOM 1936 O O . LEU B 1 20 ? 59.06902 -32.89404 30.38255 1.000 40.54833 18 LEU A O 1
ATOM 1941 N N . LYS B 1 21 ? 58.39363 -33.19561 28.24711 1.000 33.07223 19 LYS A N 1
ATOM 1942 C CA . LYS B 1 21 ? 57.53584 -32.01416 28.25394 1.000 35.03933 19 LYS A CA 1
ATOM 1943 C C . LYS B 1 21 ? 56.15498 -32.35157 27.70952 1.000 34.96541 19 LYS A C 1
ATOM 1944 O O . LYS B 1 21 ? 56.02867 -32.89162 26.60303 1.000 31.86805 19 LYS A O 1
ATOM 1950 N N . LEU B 1 22 ? 55.12422 -32.00655 28.47860 1.000 33.31262 20 LEU A N 1
ATOM 1951 C CA . LEU B 1 22 ? 53.73988 -32.14820 28.05528 1.000 35.10539 20 LEU A CA 1
ATOM 1952 C C . LEU B 1 22 ? 53.21953 -30.83934 27.47171 1.000 35.67266 20 LEU A C 1
ATOM 1953 O O . LEU B 1 22 ? 53.68291 -29.75004 27.82035 1.000 36.06688 20 LEU A O 1
ATOM 1958 N N . SER B 1 23 ? 52.24655 -30.96250 26.57324 1.000 33.04575 21 SER A N 1
ATOM 1959 C CA . SER B 1 23 ? 51.59742 -29.82205 25.94781 1.000 35.49716 21 SER A CA 1
ATOM 1960 C C . SER B 1 23 ? 50.08756 -30.00436 25.99851 1.000 36.81279 21 SER A C 1
ATOM 1961 O O . SER B 1 23 ? 49.58266 -31.13026 26.01139 1.000 37.27268 21 SER A O 1
ATOM 1964 N N . CYS B 1 24 ? 49.36818 -28.88501 26.03260 1.000 35.89901 22 CYS A N 1
ATOM 1965 C CA . CYS B 1 24 ? 47.91311 -28.90141 25.93462 1.000 38.63301 22 CYS A CA 1
ATOM 1966 C C . CYS B 1 24 ? 47.47767 -27.77978 25.00819 1.000 37.55885 22 CYS A C 1
ATOM 1967 O O . CYS B 1 24 ? 47.78456 -26.61161 25.26235 1.000 36.95892 22 CYS A O 1
ATOM 1970 N N . ALA B 1 25 ? 46.77910 -28.13449 23.93374 1.000 39.48540 23 ALA A N 1
ATOM 1971 C CA . ALA B 1 25 ? 46.25135 -27.15542 22.99215 1.000 42.16386 23 ALA A CA 1
ATOM 1972 C C . ALA B 1 25 ? 44.82669 -26.79421 23.39488 1.000 40.04230 23 ALA A C 1
ATOM 1973 O O . ALA B 1 25 ? 43.95180 -27.66601 23.45311 1.000 39.24715 23 ALA A O 1
ATOM 1975 N N . ALA B 1 26 ? 44.59341 -25.51515 23.66592 1.000 42.53678 24 ALA A N 1
ATOM 1976 C CA . ALA B 1 26 ? 43.28672 -25.03983 24.09484 1.000 46.59000 24 ALA A CA 1
ATOM 1977 C C . ALA B 1 26 ? 42.57421 -24.34392 22.94323 1.000 43.10442 24 ALA A C 1
ATOM 1978 O O . ALA B 1 26 ? 43.19389 -23.61795 22.16073 1.000 41.98212 24 ALA A O 1
ATOM 1980 N N . SER B 1 27 ? 41.26689 -24.56977 22.84988 1.000 40.50733 25 SER A N 1
ATOM 1981 C CA . SER B 1 27 ? 40.45254 -23.97220 21.80314 1.000 42.86747 25 SER A CA 1
ATOM 1982 C C . SER B 1 27 ? 39.01380 -23.90365 22.28949 1.000 46.94319 25 SER A C 1
ATOM 1983 O O . SER B 1 27 ? 38.59555 -24.67613 23.15596 1.000 45.64998 25 SER A O 1
ATOM 1986 N N . GLY B 1 28 ? 38.26028 -22.96637 21.71644 1.000 45.75670 26 GLY A N 1
ATOM 1987 C CA . GLY B 1 28 ? 36.87235 -22.77646 22.07834 1.000 47.05314 26 GLY A CA 1
ATOM 1988 C C . GLY B 1 28 ? 36.61875 -21.75753 23.16692 1.000 46.35660 26 GLY A C 1
ATOM 1989 O O . GLY B 1 28 ? 35.45432 -21.53636 23.52568 1.000 46.31561 26 GLY A O 1
ATOM 1990 N N . PHE B 1 29 ? 37.66316 -21.13777 23.71026 1.000 43.80778 27 PHE A N 1
ATOM 1991 C CA . PHE B 1 29 ? 37.50302 -20.10595 24.72263 1.000 45.06973 27 PHE A CA 1
ATOM 1992 C C . PHE B 1 29 ? 38.70470 -19.17541 24.66625 1.000 43.64813 27 PHE A C 1
ATOM 1993 O O . PHE B 1 29 ? 39.74643 -19.51017 24.09740 1.000 44.26623 27 PHE A O 1
ATOM 2001 N N . THR B 1 30 ? 38.54766 -17.99314 25.26003 1.000 42.40621 28 THR A N 1
ATOM 2002 C CA . THR B 1 30 ? 39.64421 -17.03435 25.30153 1.000 43.47337 28 THR A CA 1
ATOM 2003 C C . THR B 1 30 ? 40.67952 -17.51007 26.31366 1.000 41.19665 28 THR A C 1
ATOM 2004 O O . THR B 1 30 ? 40.60201 -17.17571 27.50085 1.000 40.93063 28 THR A O 1
ATOM 2008 N N . PHE B 1 31 ? 41.65144 -18.29198 25.83193 1.000 42.15788 29 PHE A N 1
ATOM 2009 C CA . PHE B 1 31 ? 42.61603 -18.96096 26.70265 1.000 40.16504 29 PHE A CA 1
ATOM 2010 C C . PHE B 1 31 ? 43.33094 -17.98966 27.63375 1.000 41.80368 29 PHE A C 1
ATOM 2011 O O . PHE B 1 31 ? 43.56325 -18.30118 28.80791 1.000 36.92850 29 PHE A O 1
ATOM 2019 N N . SER B 1 32 ? 43.68732 -16.80784 27.12957 1.000 38.48971 30 SER A N 1
ATOM 2020 C CA . SER B 1 32 ? 44.49421 -15.86663 27.89557 1.000 34.93226 30 SER A CA 1
ATOM 2021 C C . SER B 1 32 ? 43.78074 -15.31293 29.12164 1.000 35.37126 30 SER A C 1
ATOM 2022 O O . SER B 1 32 ? 44.43345 -14.67681 29.95520 1.000 39.78964 30 SER A O 1
ATOM 2025 N N . ARG B 1 33 ? 42.47605 -15.53403 29.26204 1.000 33.16430 31 ARG A N 1
ATOM 2026 C CA . ARG B 1 33 ? 41.71218 -14.96517 30.36434 1.000 37.20986 31 ARG A CA 1
ATOM 2027 C C . ARG B 1 33 ? 41.40413 -15.97554 31.46374 1.000 39.86257 31 ARG A C 1
ATOM 2028 O O . ARG B 1 33 ? 40.61788 -15.67162 32.36804 1.000 38.29465 31 ARG A O 1
ATOM 2030 N N . PHE B 1 34 ? 42.00734 -17.16084 31.41542 1.000 34.33690 32 PHE A N 1
ATOM 2031 C CA . PHE B 1 34 ? 41.71621 -18.22129 32.37004 1.000 39.36258 32 PHE A CA 1
ATOM 2032 C C . PHE B 1 34 ? 43.00836 -18.79866 32.91972 1.000 37.24281 32 PHE A C 1
ATOM 2033 O O . PHE B 1 34 ? 43.94011 -19.07854 32.15922 1.000 31.04973 32 PHE A O 1
ATOM 2041 N N . GLY B 1 35 ? 43.05123 -18.98744 34.23694 1.000 33.51939 33 GLY A N 1
ATOM 2042 C CA . GLY B 1 35 ? 44.10200 -19.79003 34.82517 1.000 32.55281 33 GLY A CA 1
ATOM 2043 C C . GLY B 1 35 ? 43.94669 -21.24611 34.43354 1.000 33.74418 33 GLY A C 1
ATOM 2044 O O . GLY B 1 35 ? 42.84891 -21.72144 34.13775 1.000 31.98277 33 GLY A O 1
ATOM 2045 N N . MET B 1 36 ? 45.06698 -21.96336 34.42210 1.000 31.98534 34 MET A N 1
ATOM 2046 C CA . MET B 1 36 ? 45.08581 -23.33891 33.95660 1.000 32.28123 34 MET A CA 1
ATOM 2047 C C . MET B 1 36 ? 45.77714 -24.21550 34.99321 1.000 33.68925 34 MET A C 1
ATOM 2048 O O . MET B 1 36 ? 46.66527 -23.76455 35.72405 1.000 34.37270 34 MET A O 1
ATOM 2053 N N . HIS B 1 37 ? 45.35167 -25.47381 35.05888 1.000 34.06737 35 HIS A N 1
ATOM 2054 C CA . HIS B 1 37 ? 45.88137 -26.44294 36.00531 1.000 30.12476 35 HIS A CA 1
ATOM 2055 C C . HIS B 1 37 ? 46.44723 -27.64976 35.26976 1.000 34.23211 35 HIS A C 1
ATOM 2056 O O . HIS B 1 37 ? 46.01274 -27.99037 34.16383 1.000 32.17966 35 HIS A O 1
ATOM 2063 N N . TRP B 1 38 ? 47.41291 -28.30219 35.90805 1.000 34.32487 36 TRP A N 1
ATOM 2064 C CA . TRP B 1 38 ? 47.80283 -29.66478 35.57262 1.000 32.31362 36 TRP A CA 1
ATOM 2065 C C . TRP B 1 38 ? 47.41922 -30.54379 36.75536 1.000 35.71709 36 TRP A C 1
ATOM 2066 O O . TRP B 1 38 ? 47.82791 -30.27612 37.89099 1.000 33.09257 36 TRP A O 1
ATOM 2077 N N . VAL B 1 39 ? 46.62216 -31.57489 36.49215 1.000 35.56644 37 VAL A N 1
ATOM 2078 C CA . VAL B 1 39 ? 46.19001 -32.52662 37.50713 1.000 35.29644 37 VAL A CA 1
ATOM 2079 C C . VAL B 1 39 ? 46.45860 -33.92077 36.96940 1.000 38.19767 37 VAL A C 1
ATOM 2080 O O . VAL B 1 39 ? 46.14830 -34.21005 35.80847 1.000 38.77251 37 VAL A O 1
ATOM 2084 N N . ARG B 1 40 ? 47.04640 -34.77557 37.79912 1.000 32.91247 38 ARG A N 1
ATOM 2085 C CA . ARG B 1 40 ? 47.38393 -36.12742 37.39023 1.000 33.62235 38 ARG A CA 1
ATOM 2086 C C . ARG B 1 40 ? 46.57128 -37.14124 38.18283 1.000 34.28161 38 ARG A C 1
ATOM 2087 O O . ARG B 1 40 ? 46.18725 -36.89977 39.33079 1.000 31.54051 38 ARG A O 1
ATOM 2095 N N . GLN B 1 41 ? 46.30135 -38.27723 37.54713 1.000 31.87292 39 GLN A N 1
ATOM 2096 C CA . GLN B 1 41 ? 45.56042 -39.36937 38.16106 1.000 33.94664 39 GLN A CA 1
ATOM 2097 C C . GLN B 1 41 ? 46.41728 -40.62228 38.10336 1.000 33.39537 39 GLN A C 1
ATOM 2098 O O . GLN B 1 41 ? 46.73583 -41.11223 37.01469 1.000 32.23198 39 GLN A O 1
ATOM 2104 N N . THR B 1 42 ? 46.78340 -41.13651 39.27011 1.000 30.41925 40 THR A N 1
ATOM 2105 C CA . THR B 1 42 ? 47.59293 -42.33272 39.33413 1.000 35.39934 40 THR A CA 1
ATOM 2106 C C . THR B 1 42 ? 46.78585 -43.53565 38.84501 1.000 33.72378 40 THR A C 1
ATOM 2107 O O . THR B 1 42 ? 45.55387 -43.49751 38.81898 1.000 32.35706 40 THR A O 1
ATOM 2111 N N . PRO B 1 43 ? 47.45823 -44.62573 38.45970 1.000 32.50391 41 PRO A N 1
ATOM 2112 C CA . PRO B 1 43 ? 46.72043 -45.83816 38.06114 1.000 43.27158 41 PRO A CA 1
ATOM 2113 C C . PRO B 1 43 ? 45.82396 -46.38203 39.15687 1.000 46.51181 41 PRO A C 1
ATOM 2114 O O . PRO B 1 43 ? 44.95253 -47.21818 38.86779 1.000 47.91756 41 PRO A O 1
ATOM 2118 N N . GLU B 1 44 ? 46.02372 -45.93901 40.39397 1.000 36.92724 42 GLU A N 1
ATOM 2119 C CA . GLU B 1 44 ? 45.19392 -46.27246 41.53723 1.000 41.05106 42 GLU A CA 1
ATOM 2120 C C . GLU B 1 44 ? 43.96006 -45.38196 41.64399 1.000 43.00278 42 GLU A C 1
ATOM 2121 O O . GLU B 1 44 ? 43.25800 -45.43500 42.66232 1.000 46.16453 42 GLU A O 1
ATOM 2127 N N . LYS B 1 45 ? 43.70112 -44.57090 40.61506 1.000 36.49305 43 LYS A N 1
ATOM 2128 C CA . LYS B 1 45 ? 42.53329 -43.69415 40.53136 1.000 34.21623 43 LYS A CA 1
ATOM 2129 C C . LYS B 1 45 ? 42.56096 -42.59820 41.59207 1.000 35.35149 43 LYS A C 1
ATOM 2130 O O . LYS B 1 45 ? 41.51417 -42.14265 42.05602 1.000 38.42954 43 LYS A O 1
ATOM 2136 N N . ARG B 1 46 ? 43.75664 -42.16996 41.97357 1.000 33.06942 44 ARG A N 1
ATOM 2137 C CA . ARG B 1 46 ? 43.94528 -41.10336 42.94408 1.000 34.75600 44 ARG A CA 1
ATOM 2138 C C . ARG B 1 46 ? 44.27971 -39.81204 42.21027 1.000 30.53210 44 ARG A C 1
ATOM 2139 O O . ARG B 1 46 ? 45.19003 -39.78730 41.37619 1.000 29.78591 44 ARG A O 1
ATOM 2147 N N . LEU B 1 47 ? 43.53920 -38.74827 42.51084 1.000 31.36082 45 LEU A N 1
ATOM 2148 C CA . LEU B 1 47 ? 43.74825 -37.46113 41.86149 1.000 30.30985 45 LEU A CA 1
ATOM 2149 C C . LEU B 1 47 ? 44.72986 -36.62215 42.66986 1.000 28.14763 45 LEU A C 1
ATOM 2150 O O . LEU B 1 47 ? 44.57345 -36.47030 43.88530 1.000 32.06770 45 LEU A O 1
ATOM 2155 N N . GLU B 1 48 ? 45.73634 -36.07504 41.99134 1.000 27.48507 46 GLU A N 1
ATOM 2156 C CA . GLU B 1 48 ? 46.76244 -35.25615 42.62694 1.000 28.68452 46 GLU A CA 1
ATOM 2157 C C . GLU B 1 48 ? 46.96970 -33.99235 41.80829 1.000 31.45047 46 GLU A C 1
ATOM 2158 O O . GLU B 1 48 ? 47.37405 -34.06640 40.64302 1.000 29.36934 46 GLU A O 1
ATOM 2164 N N . TRP B 1 49 ? 46.69416 -32.84029 42.41544 1.000 29.73088 47 TRP A N 1
ATOM 2165 C CA . TRP B 1 49 ? 46.97201 -31.56875 41.76522 1.000 28.59549 47 TRP A CA 1
ATOM 2166 C C . TRP B 1 49 ? 48.47591 -31.37674 41.61414 1.000 31.97376 47 TRP A C 1
ATOM 2167 O O . TRP B 1 49 ? 49.24482 -31.62418 42.54718 1.000 26.96787 47 TRP A O 1
ATOM 2178 N N . VAL B 1 50 ? 48.89631 -30.92978 40.43040 1.000 28.39786 48 VAL A N 1
ATOM 2179 C CA . VAL B 1 50 ? 50.31326 -30.83081 40.07954 1.000 32.07144 48 VAL A CA 1
ATOM 2180 C C . VAL B 1 50 ? 50.79023 -29.37875 40.07806 1.000 31.44761 48 VAL A C 1
ATOM 2181 O O . VAL B 1 50 ? 51.71400 -29.02091 40.81041 1.000 35.12458 48 VAL A O 1
ATOM 2185 N N . ALA B 1 51 ? 50.18117 -28.53013 39.25109 1.000 29.24722 49 ALA A N 1
ATOM 2186 C CA . ALA B 1 51 ? 50.64848 -27.15784 39.11993 1.000 31.32266 49 ALA A CA 1
ATOM 2187 C C . ALA B 1 51 ? 49.50351 -26.25026 38.69138 1.000 32.41197 49 ALA A C 1
ATOM 2188 O O . ALA B 1 51 ? 48.49010 -26.70374 38.15225 1.000 29.52100 49 ALA A O 1
ATOM 2190 N N . TYR B 1 52 ? 49.68275 -24.95104 38.94539 1.000 32.58668 50 TYR A N 1
ATOM 2191 C CA . TYR B 1 52 ? 48.72391 -23.92273 38.55895 1.000 35.01732 50 TYR A CA 1
ATOM 2192 C C . TYR B 1 52 ? 49.47072 -22.69881 38.05063 1.000 32.78515 50 TYR A C 1
ATOM 2193 O O . TYR B 1 52 ? 50.53805 -22.35505 38.56627 1.000 32.05386 50 TYR A O 1
ATOM 2202 N N . ILE B 1 53 ? 48.90405 -22.04542 37.03939 1.000 30.91654 51 ILE A N 1
ATOM 2203 C CA . ILE B 1 53 ? 49.43554 -20.79407 36.51294 1.000 32.54215 51 ILE A CA 1
ATOM 2204 C C . ILE B 1 53 ? 48.26989 -19.84651 36.25239 1.000 33.03869 51 ILE A C 1
ATOM 2205 O O . ILE B 1 53 ? 47.22013 -20.25696 35.74427 1.000 28.55851 51 ILE A O 1
ATOM 2210 N N . SER B 1 54 ? 48.44356 -18.58104 36.62764 1.000 34.95603 52 SER A N 1
ATOM 2211 C CA . SER B 1 54 ? 47.38526 -17.60312 36.43096 1.000 36.23906 52 SER A CA 1
ATOM 2212 C C . SER B 1 54 ? 47.25475 -17.24346 34.95014 1.000 36.78632 52 SER A C 1
ATOM 2213 O O . SER B 1 54 ? 48.11889 -17.55183 34.12362 1.000 34.71517 52 SER A O 1
ATOM 2216 N N . SER B 1 55 ? 46.14460 -16.57721 34.62092 1.000 35.41088 53 SER A N 1
ATOM 2217 C CA . SER B 1 55 ? 45.87227 -16.23315 33.22838 1.000 40.00267 53 SER A CA 1
ATOM 2218 C C . SER B 1 55 ? 46.98466 -15.37290 32.64358 1.000 36.68280 53 SER A C 1
ATOM 2219 O O . SER B 1 55 ? 47.44961 -15.62208 31.52474 1.000 35.38059 53 SER A O 1
ATOM 2222 N N . GLY B 1 56 ? 47.42874 -14.36429 33.38857 1.000 38.89711 54 GLY A N 1
ATOM 2223 C CA . GLY B 1 56 ? 48.52208 -13.50110 33.00106 1.000 36.43653 54 GLY A CA 1
ATOM 2224 C C . GLY B 1 56 ? 49.89395 -13.97591 33.41770 1.000 38.73013 54 GLY A C 1
ATOM 2225 O O . GLY B 1 56 ? 50.87628 -13.26761 33.17666 1.000 38.81750 54 GLY A O 1
ATOM 2226 N N . SER B 1 57 ? 49.98438 -15.15112 34.05040 1.000 36.60067 55 SER A N 1
ATOM 2227 C CA . SER B 1 57 ? 51.24734 -15.72456 34.52456 1.000 33.32882 55 SER A CA 1
ATOM 2228 C C . SER B 1 57 ? 51.86215 -14.88748 35.64510 1.000 37.96848 55 SER A C 1
ATOM 2229 O O . SER B 1 57 ? 53.08005 -14.72452 35.71413 1.000 41.89172 55 SER A O 1
ATOM 2232 N N . SER B 1 58 ? 51.01857 -14.34744 36.52489 1.000 40.19993 56 SER A N 1
ATOM 2233 C CA . SER B 1 58 ? 51.50820 -13.59897 37.67529 1.000 42.33804 56 SER A CA 1
ATOM 2234 C C . SER B 1 58 ? 51.65941 -14.45275 38.92572 1.000 42.82629 56 SER A C 1
ATOM 2235 O O . SER B 1 58 ? 52.42667 -14.08204 39.82196 1.000 39.33668 56 SER A O 1
ATOM 2238 N N . THR B 1 59 ? 50.96236 -15.58398 39.00371 1.000 36.64590 57 THR A N 1
ATOM 2239 C CA . THR B 1 59 ? 51.01427 -16.44645 40.17526 1.000 34.21706 57 THR A CA 1
ATOM 2240 C C . THR B 1 59 ? 51.14568 -17.89027 39.71729 1.000 34.72580 57 THR A C 1
ATOM 2241 O O . THR B 1 59 ? 50.38266 -18.34541 38.85968 1.000 34.79913 57 THR A O 1
ATOM 2245 N N . ILE B 1 60 ? 52.10593 -18.60740 40.29442 1.000 27.35038 58 ILE A N 1
ATOM 2246 C CA . ILE B 1 60 ? 52.38979 -19.98768 39.92708 1.000 31.34323 58 ILE A CA 1
ATOM 2247 C C . ILE B 1 60 ? 52.49878 -20.81953 41.19734 1.000 32.16582 58 ILE A C 1
ATOM 2248 O O . ILE B 1 60 ? 53.22675 -20.45325 42.12728 1.000 28.76456 58 ILE A O 1
ATOM 2253 N N . TYR B 1 61 ? 51.77554 -21.93523 41.23269 1.000 30.25652 59 TYR A N 1
ATOM 2254 C CA . TYR B 1 61 ? 51.81280 -22.87563 42.34145 1.000 29.21526 59 TYR A CA 1
ATOM 2255 C C . TYR B 1 61 ? 52.22949 -24.24567 41.82869 1.000 32.14621 59 TYR A C 1
ATOM 2256 O O . TYR B 1 61 ? 51.85320 -24.64558 40.72187 1.000 31.35906 59 TYR A O 1
ATOM 2265 N N . TYR B 1 62 ? 53.01594 -24.95327 42.63572 1.000 29.50175 60 TYR A N 1
ATOM 2266 C CA . TYR B 1 62 ? 53.40022 -26.33158 42.37060 1.000 30.36920 60 TYR A CA 1
ATOM 2267 C C . TYR B 1 62 ? 53.09880 -27.17808 43.59648 1.000 31.57950 60 TYR A C 1
ATOM 2268 O O . TYR B 1 62 ? 53.16863 -26.69791 44.73068 1.000 30.48282 60 TYR A O 1
ATOM 2277 N N . ALA B 1 63 ? 52.76381 -28.44375 43.36230 1.000 31.31923 61 ALA A N 1
ATOM 2278 C CA . ALA B 1 63 ? 52.64938 -29.38127 44.46779 1.000 33.43034 61 ALA A CA 1
ATOM 2279 C C . ALA B 1 63 ? 54.01967 -29.60518 45.09349 1.000 32.12621 61 ALA A C 1
ATOM 2280 O O . ALA B 1 63 ? 55.05576 -29.47555 44.43670 1.000 29.45795 61 ALA A O 1
ATOM 2282 N N . ASP B 1 64 ? 54.02095 -29.92260 46.38860 1.000 33.57923 62 ASP A N 1
ATOM 2283 C CA . ASP B 1 64 ? 55.28989 -30.06146 47.09263 1.000 38.63828 62 ASP A CA 1
ATOM 2284 C C . ASP B 1 64 ? 56.09373 -31.25284 46.57998 1.000 32.12872 62 ASP A C 1
ATOM 2285 O O . ASP B 1 64 ? 57.32768 -31.23882 46.64207 1.000 31.57483 62 ASP A O 1
ATOM 2290 N N . THR B 1 65 ? 55.42233 -32.28428 46.06951 1.000 26.65496 63 THR A N 1
ATOM 2291 C CA . THR B 1 65 ? 56.11622 -33.45915 45.55371 1.000 37.14457 63 THR A CA 1
ATOM 2292 C C . THR B 1 65 ? 56.74491 -33.24123 4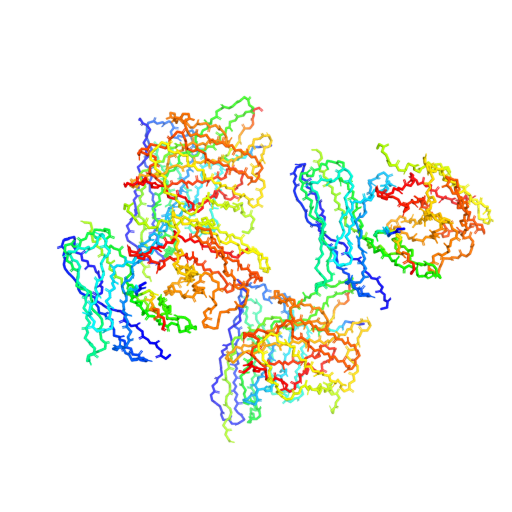4.18008 1.000 34.18348 63 THR A C 1
ATOM 2293 O O . THR B 1 65 ? 57.54653 -34.07905 43.75140 1.000 32.61661 63 THR A O 1
ATOM 2297 N N . VAL B 1 66 ? 56.39803 -32.16770 43.46974 1.000 26.52865 64 VAL A N 1
ATOM 2298 C CA . VAL B 1 66 ? 56.91899 -31.93229 42.12947 1.000 33.49082 64 VAL A CA 1
ATOM 2299 C C . VAL B 1 66 ? 57.70398 -30.63417 42.02194 1.000 35.14583 64 VAL A C 1
ATOM 2300 O O . VAL B 1 66 ? 58.21879 -30.32677 40.94104 1.000 31.91353 64 VAL A O 1
ATOM 2304 N N . LYS B 1 67 ? 57.84023 -29.88020 43.11304 1.000 31.57722 65 LYS A N 1
ATOM 2305 C CA . LYS B 1 67 ? 58.50899 -28.58544 43.06104 1.000 35.35545 65 LYS A CA 1
ATOM 2306 C C . LYS B 1 67 ? 59.97018 -28.73862 42.65891 1.000 35.16107 65 LYS A C 1
ATOM 2307 O O . LYS B 1 67 ? 60.63950 -29.70441 43.03373 1.000 34.86603 65 LYS A O 1
ATOM 2313 N N . GLY B 1 68 ? 60.45951 -27.77837 41.87847 1.000 35.81237 66 GLY A N 1
ATOM 2314 C CA . GLY B 1 68 ? 61.83411 -27.80361 41.42410 1.000 35.59438 66 GLY A CA 1
ATOM 2315 C C . GLY B 1 68 ? 62.04179 -28.65239 40.18662 1.000 40.49197 66 GLY A C 1
ATOM 2316 O O . GLY B 1 68 ? 62.72782 -28.23299 39.24925 1.000 41.96888 66 GLY A O 1
ATOM 2317 N N . ARG B 1 69 ? 61.43965 -29.84475 40.16197 1.000 38.41774 67 ARG A N 1
ATOM 2318 C CA . ARG B 1 69 ? 61.61319 -30.73570 39.02126 1.000 36.84370 67 ARG A CA 1
ATOM 2319 C C . ARG B 1 69 ? 60.66307 -30.39121 37.88467 1.000 34.60091 67 ARG A C 1
ATOM 2320 O O . ARG B 1 69 ? 60.96902 -30.67182 36.72013 1.000 35.15009 67 ARG A O 1
ATOM 2328 N N . PHE B 1 70 ? 59.52302 -29.78534 38.19848 1.000 33.06721 68 PHE A N 1
ATOM 2329 C CA . PHE B 1 70 ? 58.50913 -29.44690 37.21322 1.000 32.14858 68 PHE A CA 1
ATOM 2330 C C . PHE B 1 70 ? 58.48038 -27.94310 36.96434 1.000 32.92913 68 PHE A C 1
ATOM 2331 O O . PHE B 1 70 ? 58.83767 -27.14245 37.83307 1.000 33.70914 68 PHE A O 1
ATOM 2339 N N . THR B 1 71 ? 58.05348 -27.56691 35.76117 1.000 28.99619 69 THR A N 1
ATOM 2340 C CA . THR B 1 71 ? 57.92990 -26.16477 35.38127 1.000 33.22953 69 THR A CA 1
ATOM 2341 C C . THR B 1 71 ? 56.67855 -26.00532 34.53612 1.000 34.88572 69 THR A C 1
ATOM 2342 O O . THR B 1 71 ? 56.55436 -26.64242 33.48559 1.000 32.42009 69 THR A O 1
ATOM 2346 N N . ILE B 1 72 ? 55.75285 -25.16845 34.99378 1.000 31.71916 70 ILE A N 1
ATOM 2347 C CA . ILE B 1 72 ? 54.53669 -24.87024 34.24752 1.000 35.17295 70 ILE A CA 1
ATOM 2348 C C . ILE B 1 72 ? 54.70625 -23.52205 33.56277 1.000 32.81356 70 ILE A C 1
ATOM 2349 O O . ILE B 1 72 ? 55.30693 -22.59366 34.11953 1.000 35.92872 70 ILE A O 1
ATOM 2354 N N . SER B 1 73 ? 54.20402 -23.42536 32.33669 1.000 30.86363 71 SER A N 1
ATOM 2355 C CA . SER B 1 73 ? 54.27032 -22.19837 31.56102 1.000 33.59409 71 SER A CA 1
ATOM 2356 C C . SER B 1 73 ? 53.12828 -22.21205 30.55882 1.000 36.79039 71 SER A C 1
ATOM 2357 O O . SER B 1 73 ? 52.46449 -23.23233 30.35442 1.000 34.97555 71 SER A O 1
ATOM 2360 N N . ARG B 1 74 ? 52.91518 -21.06815 29.91738 1.000 34.11899 72 ARG A N 1
ATOM 2361 C CA . ARG B 1 74 ? 51.81569 -20.93742 28.97823 1.000 35.69277 72 ARG A CA 1
ATOM 2362 C C . ARG B 1 74 ? 52.21440 -19.97403 27.87489 1.000 41.30248 72 ARG A C 1
ATOM 2363 O O . ARG B 1 74 ? 53.03155 -19.07150 28.07897 1.000 39.75765 72 ARG A O 1
ATOM 2371 N N . ASP B 1 75 ? 51.63267 -20.18658 26.69937 1.000 41.54733 73 ASP A N 1
ATOM 2372 C CA . ASP B 1 75 ? 51.83090 -19.32542 25.54005 1.000 44.14858 73 ASP A CA 1
ATOM 2373 C C . ASP B 1 75 ? 50.43612 -18.86875 25.12835 1.000 45.72401 73 ASP A C 1
ATOM 2374 O O . ASP B 1 75 ? 49.73633 -19.56312 24.38735 1.000 47.00680 73 ASP A O 1
ATOM 2379 N N . ASN B 1 76 ? 50.03140 -17.69771 25.62603 1.000 44.61340 74 ASN A N 1
ATOM 2380 C CA . ASN B 1 76 ? 48.69028 -17.19596 25.35222 1.000 45.23725 74 ASN A CA 1
ATOM 2381 C C . ASN B 1 76 ? 48.48466 -16.86169 23.88130 1.000 46.64563 74 ASN A C 1
ATOM 2382 O O . ASN B 1 76 ? 47.34176 -16.87006 23.41173 1.000 49.62331 74 ASN A O 1
ATOM 2387 N N . ALA B 1 77 ? 49.55881 -16.56755 23.14596 1.000 48.87042 75 ALA A N 1
ATOM 2388 C CA . ALA B 1 77 ? 49.42011 -16.31088 21.71676 1.000 50.92784 75 ALA A CA 1
ATOM 2389 C C . ALA B 1 77 ? 49.09016 -17.58940 20.95791 1.000 51.72120 75 ALA A C 1
ATOM 2390 O O . ALA B 1 77 ? 48.33398 -17.56085 19.97963 1.000 50.07069 75 ALA A O 1
ATOM 2392 N N . LYS B 1 78 ? 49.64120 -18.71892 21.39681 1.000 48.42150 76 LYS A N 1
ATOM 2393 C CA . LYS B 1 78 ? 49.40402 -20.00668 20.76077 1.000 49.43692 76 LYS A CA 1
ATOM 2394 C C . LYS B 1 78 ? 48.33880 -20.83450 21.46626 1.000 47.75049 76 LYS A C 1
ATOM 2395 O O . LYS B 1 78 ? 48.04113 -21.94570 21.01109 1.000 48.12468 76 LYS A O 1
ATOM 2401 N N . ASN B 1 79 ? 47.76591 -20.32311 22.55793 1.000 44.70970 77 ASN A N 1
ATOM 2402 C CA . ASN B 1 79 ? 46.76370 -21.04296 23.34326 1.000 44.21892 77 ASN A CA 1
ATOM 2403 C C . ASN B 1 79 ? 47.26640 -22.42759 23.74839 1.000 43.98932 77 ASN A C 1
ATOM 2404 O O . ASN B 1 79 ? 46.58951 -23.44472 23.57747 1.000 44.67984 77 ASN A O 1
ATOM 2409 N N . THR B 1 80 ? 48.47990 -22.45920 24.28850 1.000 42.65789 78 THR A N 1
ATOM 2410 C CA . THR B 1 80 ? 49.13457 -23.70341 24.65495 1.000 41.66277 78 THR A CA 1
ATOM 2411 C C . THR B 1 80 ? 49.63571 -23.61393 26.08854 1.000 41.29879 78 THR A C 1
ATOM 2412 O O . THR B 1 80 ? 50.14780 -22.57439 26.51641 1.000 41.88782 78 THR A O 1
ATOM 2416 N N . LEU B 1 81 ? 49.46993 -24.70649 26.82689 1.000 36.88263 79 LEU A N 1
ATOM 2417 C CA . LEU B 1 81 ? 49.98912 -24.84859 28.17806 1.000 35.17578 79 LEU A CA 1
ATOM 2418 C C . LEU B 1 81 ? 51.05011 -25.94214 28.18871 1.000 37.87176 79 LEU A C 1
ATOM 2419 O O . LEU B 1 81 ? 50.90272 -26.96309 27.50911 1.000 35.20737 79 LEU A O 1
ATOM 2424 N N . TYR B 1 82 ? 52.12085 -25.72452 28.95297 1.000 34.87091 80 TYR A N 1
ATOM 2425 C CA . TYR B 1 82 ? 53.26584 -26.62360 28.98142 1.000 29.06136 80 TYR A CA 1
ATOM 2426 C C . TYR B 1 82 ? 53.56036 -27.08132 30.40419 1.000 34.77462 80 TYR A C 1
ATOM 2427 O O . TYR B 1 82 ? 53.28080 -26.37095 31.37626 1.000 36.52349 80 TYR A O 1
ATOM 2436 N N . LEU B 1 83 ? 54.13683 -28.27971 30.51452 1.000 33.20852 81 LEU A N 1
ATOM 2437 C CA . LEU B 1 83 ? 54.62892 -28.80669 31.78832 1.000 30.19287 81 LEU A CA 1
ATOM 2438 C C . LEU B 1 83 ? 55.97127 -29.48758 31.53117 1.000 32.64048 81 LEU A C 1
ATOM 2439 O O . LEU B 1 83 ? 56.02158 -30.60423 31.00811 1.000 33.11968 81 LEU A O 1
ATOM 2444 N N . GLN B 1 84 ? 57.05283 -28.80887 31.89783 1.000 30.97540 82 GLN A N 1
ATOM 2445 C CA . GLN B 1 84 ? 58.39530 -29.36895 31.80855 1.000 34.74039 82 GLN A CA 1
ATOM 2446 C C . GLN B 1 84 ? 58.67749 -30.26170 33.01051 1.000 36.33978 82 GLN A C 1
ATOM 2447 O O . GLN B 1 84 ? 58.53967 -29.82974 34.15859 1.000 35.30810 82 GLN A O 1
ATOM 2453 N N . MET B 1 85 ? 59.05395 -31.50943 32.74873 1.000 39.78904 83 MET A N 1
ATOM 2454 C CA . MET B 1 85 ? 59.38962 -32.46308 33.79278 1.000 35.93384 83 MET A CA 1
ATOM 2455 C C . MET B 1 85 ? 60.84809 -32.86863 33.67039 1.000 38.02914 83 MET A C 1
ATOM 2456 O O . MET B 1 85 ? 61.36595 -33.04579 32.56272 1.000 40.65254 83 MET A O 1
ATOM 2461 N N . SER B 1 86 ? 61.49774 -33.01481 34.81971 1.000 37.63094 84 SER A N 1
ATOM 2462 C CA . SER B 1 86 ? 62.87078 -33.48123 34.89697 1.000 38.52586 84 SER A CA 1
ATOM 2463 C C . SER B 1 86 ? 63.01429 -34.24467 36.20120 1.000 36.00101 84 SER A C 1
ATOM 2464 O O . SER B 1 86 ? 62.17200 -34.13330 37.09559 1.000 34.35476 84 SER A O 1
ATOM 2467 N N . SER B 1 87 ? 64.08923 -35.02465 36.29821 1.000 35.81292 85 SER A N 1
ATOM 2468 C CA . SER B 1 87 ? 64.33114 -35.89044 37.45154 1.000 36.79765 85 SER A CA 1
ATOM 2469 C C . SER B 1 87 ? 63.09130 -36.72427 37.77077 1.000 35.80959 85 SER A C 1
ATOM 2470 O O . SER B 1 87 ? 62.62611 -36.78628 38.91044 1.000 34.78524 85 SER A O 1
ATOM 2473 N N . LEU B 1 88 ? 62.54813 -37.36044 36.73603 1.000 32.64426 86 LEU A N 1
ATOM 2474 C CA . LEU B 1 88 ? 61.29091 -38.08478 36.86318 1.000 34.49111 86 LEU A CA 1
ATOM 2475 C C . LEU B 1 88 ? 61.44268 -39.29299 37.77676 1.000 36.38651 86 LEU A C 1
ATOM 2476 O O . LEU B 1 88 ? 62.49410 -39.93458 37.81878 1.000 38.26748 86 LEU A O 1
ATOM 2481 N N . ARG B 1 89 ? 60.38862 -39.58712 38.52944 1.000 37.31370 87 ARG A N 1
ATOM 2482 C CA . ARG B 1 89 ? 60.37398 -40.71055 39.45079 1.000 41.71747 87 ARG A CA 1
ATOM 2483 C C . ARG B 1 89 ? 59.23553 -41.65049 39.09227 1.000 38.33877 87 ARG A C 1
ATOM 2484 O O . ARG B 1 89 ? 58.31031 -41.28234 38.36659 1.000 40.65169 87 ARG A O 1
ATOM 2492 N N . SER B 1 90 ? 59.30938 -42.87375 39.62201 1.000 35.19250 88 SER A N 1
ATOM 2493 C CA . SER B 1 90 ? 58.24132 -43.84074 39.39215 1.000 39.58726 88 SER A CA 1
ATOM 2494 C C . SER B 1 90 ? 56.91058 -43.33639 39.93639 1.000 40.22724 88 SER A C 1
ATOM 2495 O O . SER B 1 90 ? 55.84857 -43.68074 39.40383 1.000 34.91563 88 SER A O 1
ATOM 2498 N N . GLU B 1 91 ? 56.94987 -42.51618 40.98995 1.000 40.27240 89 GLU A N 1
ATOM 2499 C CA . GLU B 1 91 ? 55.73680 -41.93997 41.55541 1.000 34.69705 89 GLU A CA 1
ATOM 2500 C C . GLU B 1 91 ? 55.03755 -40.98990 40.59207 1.000 34.21265 89 GLU A C 1
ATOM 2501 O O . GLU B 1 91 ? 53.84101 -40.72923 40.75753 1.000 30.81390 89 GLU A O 1
ATOM 2507 N N . ASP B 1 92 ? 55.74834 -40.46993 39.59310 1.000 33.98837 90 ASP A N 1
ATOM 2508 C CA . ASP B 1 92 ? 55.15206 -39.56309 38.62043 1.000 32.63303 90 ASP A CA 1
ATOM 2509 C C . ASP B 1 92 ? 54.30154 -40.27938 37.57929 1.000 35.47846 90 ASP A C 1
ATOM 2510 O O . ASP B 1 92 ? 53.67858 -39.60754 36.74717 1.000 31.85219 90 ASP A O 1
ATOM 2515 N N . THR B 1 93 ? 54.25924 -41.61124 37.60268 1.000 31.97679 91 THR A N 1
ATOM 2516 C CA . THR B 1 93 ? 53.45432 -42.36346 36.64681 1.000 34.93735 91 THR A CA 1
ATOM 2517 C C . THR B 1 93 ? 51.97244 -42.07349 36.86527 1.000 32.87135 91 THR A C 1
ATOM 2518 O O . THR B 1 93 ? 51.41621 -42.40147 37.91872 1.000 31.22627 91 THR A O 1
ATOM 2522 N N . ALA B 1 94 ? 51.33763 -41.45539 35.87314 1.000 30.75225 92 ALA A N 1
ATOM 2523 C CA . ALA B 1 94 ? 49.93444 -41.07388 35.96827 1.000 34.94037 92 ALA A CA 1
ATOM 2524 C C . ALA B 1 94 ? 49.48337 -40.58235 34.60244 1.000 30.65303 92 ALA A C 1
ATOM 2525 O O . ALA B 1 94 ? 50.29980 -40.32184 33.71508 1.000 33.73565 92 ALA A O 1
ATOM 2527 N N . ILE B 1 95 ? 48.16928 -40.44943 34.44909 1.000 29.98956 93 ILE A N 1
ATOM 2528 C CA . ILE B 1 95 ? 47.58745 -39.73218 33.32139 1.000 33.10242 93 ILE A CA 1
ATOM 2529 C C . ILE B 1 95 ? 47.43795 -38.26988 33.71978 1.000 34.63306 93 ILE A C 1
ATOM 2530 O O . ILE B 1 95 ? 46.82263 -37.95379 34.74500 1.000 34.82893 93 ILE A O 1
ATOM 2535 N N . TYR B 1 96 ? 48.00830 -37.37699 32.91699 1.000 35.30089 94 TYR A N 1
ATOM 2536 C CA . TYR B 1 96 ? 48.08410 -35.95983 33.24642 1.000 35.14401 94 TYR A CA 1
ATOM 2537 C C . TYR B 1 96 ? 47.00200 -35.19085 32.49778 1.000 36.90190 94 TYR A C 1
ATOM 2538 O O . TYR B 1 96 ? 46.99839 -35.15561 31.26226 1.000 35.88118 94 TYR A O 1
ATOM 2547 N N . TYR B 1 97 ? 46.09167 -34.57975 33.25101 1.000 39.76578 95 TYR A N 1
ATOM 2548 C CA . TYR B 1 97 ? 45.01374 -33.76685 32.71058 1.000 37.28914 95 TYR A CA 1
ATOM 2549 C C . TYR B 1 97 ? 45.35233 -32.28548 32.81759 1.000 36.86017 95 TYR A C 1
ATOM 2550 O O . TYR B 1 97 ? 46.05034 -31.85093 33.73762 1.000 32.05161 95 TYR A O 1
ATOM 2559 N N . CYS B 1 98 ? 44.83261 -31.50984 31.87327 1.000 33.43876 96 CYS A N 1
ATOM 2560 C CA . CYS B 1 98 ? 44.84966 -30.05675 31.94893 1.000 31.51061 96 CYS A CA 1
ATOM 2561 C C . CYS B 1 98 ? 43.44800 -29.57420 32.29468 1.000 32.37981 96 CYS A C 1
ATOM 2562 O O . CYS B 1 98 ? 42.47931 -29.94076 31.62117 1.000 35.64453 96 CYS A O 1
ATOM 2565 N N . ALA B 1 99 ? 43.33754 -28.76572 33.34564 1.000 28.25972 97 ALA A N 1
ATOM 2566 C CA . ALA B 1 99 ? 42.04784 -28.30059 33.83853 1.000 34.63538 97 ALA A CA 1
ATOM 2567 C C . ALA B 1 99 ? 42.01165 -26.77987 33.83361 1.000 37.24400 97 ALA A C 1
ATOM 2568 O O . ALA B 1 99 ? 42.93805 -26.13057 34.33082 1.000 34.70781 97 ALA A O 1
ATOM 2570 N N . ARG B 1 100 ? 40.94022 -26.21917 33.27680 1.000 34.96255 98 ARG A N 1
ATOM 2571 C CA . ARG B 1 100 ? 40.76029 -24.77568 33.25534 1.000 34.32728 98 ARG A CA 1
ATOM 2572 C C . ARG B 1 100 ? 40.16910 -24.29232 34.57338 1.000 37.06118 98 ARG A C 1
ATOM 2573 O O . ARG B 1 100 ? 39.26986 -24.92311 35.13485 1.000 38.73023 98 ARG A O 1
ATOM 2581 N N . SER B 1 101 ? 40.67367 -23.16145 35.06186 1.000 36.65996 99 SER A N 1
ATOM 2582 C CA . SER B 1 101 ? 40.14446 -22.52810 36.26858 1.000 35.09418 99 SER A CA 1
ATOM 2583 C C . SER B 1 101 ? 39.02719 -21.57239 35.86377 1.000 36.64347 99 SER A C 1
ATOM 2584 O O . SER B 1 101 ? 39.28587 -20.44075 35.44313 1.000 39.88757 99 SER A O 1
ATOM 2587 N N . GLY B 1 102 ? 37.78620 -22.03182 35.97738 1.000 39.75857 100 GLY A N 1
ATOM 2588 C CA . GLY B 1 102 ? 36.63530 -21.23041 35.59421 1.000 36.64690 100 GLY A CA 1
ATOM 2589 C C . GLY B 1 102 ? 36.12590 -20.42035 36.76031 1.000 41.31863 100 GLY A C 1
ATOM 2590 O O . GLY B 1 102 ? 35.94347 -20.92514 37.86544 1.000 39.52380 100 GLY A O 1
ATOM 2591 N N . GLY B 1 103 ? 35.88546 -19.11683 36.50521 1.000 37.71362 101 GLY A N 1
ATOM 2592 C CA . GLY B 1 103 ? 35.39898 -18.22404 37.53347 1.000 41.59855 101 GLY A CA 1
ATOM 2593 C C . GLY B 1 103 ? 33.88544 -18.13670 37.55103 1.000 40.98933 101 GLY A C 1
ATOM 2594 O O . GLY B 1 103 ? 33.25355 -17.90053 36.51753 1.000 45.78633 101 GLY A O 1
ATOM 2595 N N . ILE B 1 104 ? 33.30853 -18.33447 38.73327 1.000 41.53754 102 ILE A N 1
ATOM 2596 C CA . ILE B 1 104 ? 31.87010 -18.23337 38.95348 1.000 51.97706 102 ILE A CA 1
ATOM 2597 C C . ILE B 1 104 ? 31.62072 -17.02470 39.84533 1.000 57.56270 102 ILE A C 1
ATOM 2598 O O . ILE B 1 104 ? 32.09848 -16.97665 40.98579 1.000 60.28261 102 ILE A O 1
ATOM 2603 N N . GLU B 1 105 ? 30.87353 -16.05209 39.33009 1.000 61.26918 103 GLU A N 1
ATOM 2604 C CA . GLU B 1 105 ? 30.69133 -14.78184 40.02002 1.000 72.57507 103 GLU A CA 1
ATOM 2605 C C . GLU B 1 105 ? 29.58869 -14.88161 41.06816 1.000 77.43316 103 GLU A C 1
ATOM 2606 O O . GLU B 1 105 ? 28.47052 -15.31349 40.77036 1.000 76.27119 103 GLU A O 1
ATOM 2608 N N . ARG B 1 106 ? 29.91240 -14.48703 42.29650 1.000 73.18837 104 ARG A N 1
ATOM 2609 C CA . ARG B 1 106 ? 28.96499 -14.40295 43.39775 1.000 76.32643 104 ARG A CA 1
ATOM 2610 C C . ARG B 1 106 ? 28.75131 -12.93882 43.77564 1.000 80.50180 104 ARG A C 1
ATOM 2611 O O . ARG B 1 106 ? 29.30009 -12.02379 43.15434 1.000 80.58912 104 ARG A O 1
ATOM 2613 N N . TYR B 1 107 ? 27.93792 -12.72241 44.81265 1.000 84.47252 105 TYR A N 1
ATOM 2614 C CA . TYR B 1 107 ? 27.62801 -11.36015 45.23630 1.000 90.71894 105 TYR A CA 1
ATOM 2615 C C . TYR B 1 107 ? 28.84278 -10.65002 45.81699 1.000 89.51686 105 TYR A C 1
ATOM 2616 O O . TYR B 1 107 ? 28.99677 -9.43649 45.63787 1.000 92.31042 105 TYR A O 1
ATOM 2625 N N . ASP B 1 108 ? 29.70885 -11.38406 46.50629 1.000 80.32191 106 ASP A N 1
ATOM 2626 C CA . ASP B 1 108 ? 30.84528 -10.81929 47.21708 1.000 76.67920 106 ASP A CA 1
ATOM 2627 C C . ASP B 1 108 ? 32.16977 -11.04577 46.50542 1.000 72.86875 106 ASP A C 1
ATOM 2628 O O . ASP B 1 108 ? 33.20010 -10.54820 46.96960 1.000 72.54626 106 ASP A O 1
ATOM 2633 N N . GLY B 1 109 ? 32.17072 -11.77955 45.39996 1.000 69.60837 107 GLY A N 1
ATOM 2634 C CA . GLY B 1 109 ? 33.39905 -12.02282 44.67597 1.000 62.65695 107 GLY A CA 1
ATOM 2635 C C . GLY B 1 109 ? 33.21305 -13.12481 43.65398 1.000 60.94190 107 GLY A C 1
ATOM 2636 O O . GLY B 1 109 ? 32.09564 -13.57080 43.38577 1.000 62.60529 107 GLY A O 1
ATOM 2637 N N . THR B 1 110 ? 34.33834 -13.55154 43.09158 1.000 56.42337 108 THR A N 1
ATOM 2638 C CA . THR B 1 110 ? 34.37189 -14.56444 42.04770 1.000 54.50716 108 THR A CA 1
ATOM 2639 C C . THR B 1 110 ? 34.93558 -15.85658 42.62023 1.000 54.09901 108 THR A C 1
ATOM 2640 O O . THR B 1 110 ? 35.97476 -15.84197 43.28780 1.000 54.27751 108 THR A O 1
ATOM 2644 N N . TYR B 1 111 ? 34.25257 -16.96691 42.35588 1.000 50.64548 109 TYR A N 1
ATOM 2645 C CA . TYR B 1 111 ? 34.65861 -18.28010 42.83652 1.000 44.75716 109 TYR A CA 1
ATOM 2646 C C . TYR B 1 111 ? 35.25367 -19.05879 41.67249 1.000 42.71040 109 TYR A C 1
ATOM 2647 O O . TYR B 1 111 ? 34.62383 -19.18376 40.61691 1.000 42.89779 109 TYR A O 1
ATOM 2656 N N . TYR B 1 112 ? 36.45975 -19.58277 41.86835 1.000 44.91997 110 TYR A N 1
ATOM 2657 C CA . TYR B 1 112 ? 37.21726 -20.24096 40.81256 1.000 40.65184 110 TYR A CA 1
ATOM 2658 C C . TYR B 1 112 ? 37.24255 -21.74167 41.05653 1.000 39.13474 110 TYR A C 1
ATOM 2659 O O . TYR B 1 112 ? 37.51666 -22.19027 42.17475 1.000 41.34977 110 TYR A O 1
ATOM 2668 N N . VAL B 1 113 ? 36.95344 -22.51039 40.00802 1.000 38.93147 111 VAL A N 1
ATOM 2669 C CA . VAL B 1 113 ? 36.85499 -23.95987 40.10701 1.000 37.69731 111 VAL A CA 1
ATOM 2670 C C . VAL B 1 113 ? 37.37176 -24.56919 38.81178 1.000 37.45454 111 VAL A C 1
ATOM 2671 O O . VAL B 1 113 ? 37.29901 -23.95689 37.74238 1.000 36.02144 111 VAL A O 1
ATOM 2675 N N . MET B 1 114 ? 37.91148 -25.78168 38.91552 1.000 35.11943 112 MET A N 1
ATOM 2676 C CA . MET B 1 114 ? 38.38471 -26.51833 37.74559 1.000 38.69923 112 MET A CA 1
ATOM 2677 C C . MET B 1 114 ? 37.16356 -27.07977 37.02739 1.000 39.59298 112 MET A C 1
ATOM 2678 O O . MET B 1 114 ? 36.65482 -28.14856 37.37460 1.000 38.16642 112 MET A O 1
ATOM 2683 N N . ASP B 1 115 ? 36.68670 -26.34555 36.01916 1.000 34.91085 113 ASP A N 1
ATOM 2684 C CA . ASP B 1 115 ? 35.40390 -26.62634 35.38731 1.000 37.77548 113 ASP A CA 1
ATOM 2685 C C . ASP B 1 115 ? 35.50213 -27.42894 34.09733 1.000 38.91224 113 ASP A C 1
ATOM 2686 O O . ASP B 1 115 ? 34.52676 -28.09302 33.73150 1.000 40.57242 113 ASP A O 1
ATOM 2691 N N . TYR B 1 116 ? 36.63386 -27.38372 33.39776 1.000 41.01622 114 TYR A N 1
ATOM 2692 C CA . TYR B 1 116 ? 36.78417 -28.06913 32.12027 1.000 39.76109 114 TYR A CA 1
ATOM 2693 C C . TYR B 1 116 ? 38.08447 -28.85669 32.11634 1.000 37.53311 114 TYR A C 1
ATOM 2694 O O . TYR B 1 116 ? 39.13091 -28.33011 32.50537 1.000 36.60645 114 TYR A O 1
ATOM 2703 N N . TRP B 1 117 ? 38.01682 -30.11078 31.67121 1.000 43.57668 115 TRP A N 1
ATOM 2704 C CA . TRP B 1 117 ? 39.16539 -31.00533 31.63909 1.000 40.08538 115 TRP A CA 1
ATOM 2705 C C . TRP B 1 117 ? 39.33592 -31.60558 30.25221 1.000 39.54988 115 TRP A C 1
ATOM 2706 O O . TRP B 1 117 ? 38.35934 -31.85793 29.54124 1.000 42.53807 115 TRP A O 1
ATOM 2717 N N . GLY B 1 118 ? 40.59534 -31.83941 29.87796 1.000 39.72648 116 GLY A N 1
ATOM 2718 C CA . GLY B 1 118 ? 40.89713 -32.57252 28.66767 1.000 43.37697 116 GLY A CA 1
ATOM 2719 C C . GLY B 1 118 ? 40.91906 -34.07503 28.90333 1.000 43.85838 116 GLY A C 1
ATOM 2720 O O . GLY B 1 118 ? 40.79175 -34.55792 30.02589 1.000 38.72099 116 GLY A O 1
ATOM 2721 N N . GLN B 1 119 ? 41.07629 -34.82355 27.80777 1.000 43.27581 117 GLN A N 1
ATOM 2722 C CA . GLN B 1 119 ? 41.14300 -36.27849 27.90546 1.000 43.95274 117 GLN A CA 1
ATOM 2723 C C . GLN B 1 119 ? 42.41657 -36.76254 28.58491 1.000 40.31639 117 GLN A C 1
ATOM 2724 O O . GLN B 1 119 ? 42.43440 -37.88243 29.10570 1.000 41.16885 117 GLN A O 1
ATOM 2730 N N . GLY B 1 120 ? 43.47392 -35.96655 28.57849 1.000 40.58540 118 GLY A N 1
ATOM 2731 C CA . GLY B 1 120 ? 44.66640 -36.34724 29.31926 1.000 38.92593 118 GLY A CA 1
ATOM 2732 C C . GLY B 1 120 ? 45.64829 -37.14194 28.48328 1.000 37.77877 118 GLY A C 1
ATOM 2733 O O . GLY B 1 120 ? 45.29061 -37.84657 27.53851 1.000 36.38447 118 GLY A O 1
ATOM 2734 N N . THR B 1 121 ? 46.92086 -37.02018 28.84605 1.000 32.49982 119 THR A N 1
ATOM 2735 C CA . THR B 1 121 ? 47.99732 -37.78279 28.23593 1.000 37.52468 119 THR A CA 1
ATOM 2736 C C . THR B 1 121 ? 48.66458 -38.64187 29.30355 1.000 34.57683 119 THR A C 1
ATOM 2737 O O . THR B 1 121 ? 48.74458 -38.25686 30.47428 1.000 36.79499 119 THR A O 1
ATOM 2741 N N . THR B 1 122 ? 49.12472 -39.81989 28.89885 1.000 34.06655 120 THR A N 1
ATOM 2742 C CA . THR B 1 122 ? 49.62961 -40.81999 29.82978 1.000 34.82264 120 THR A CA 1
ATOM 2743 C C . THR B 1 122 ? 51.14791 -40.75451 29.90226 1.000 35.45541 120 THR A C 1
ATOM 2744 O O . THR B 1 122 ? 51.82635 -40.72026 28.86962 1.000 37.16822 120 THR A O 1
ATOM 2748 N N . LEU B 1 123 ? 51.67077 -40.73460 31.12513 1.000 33.74420 121 LEU A N 1
ATOM 2749 C CA . LEU B 1 123 ? 53.10138 -40.78162 31.38622 1.000 35.27074 121 LEU A CA 1
ATOM 2750 C C . LEU B 1 123 ? 53.40088 -42.04963 32.17188 1.000 36.15457 121 LEU A C 1
ATOM 2751 O O . LEU B 1 123 ? 52.70399 -42.35909 33.14363 1.000 35.14096 121 LEU A O 1
ATOM 2756 N N . THR B 1 124 ? 54.43450 -42.77895 31.75922 1.000 38.52208 122 THR A N 1
ATOM 2757 C CA . THR B 1 124 ? 54.81748 -44.02014 32.42095 1.000 37.34571 122 THR A CA 1
ATOM 2758 C C . THR B 1 124 ? 56.30926 -43.97779 32.70367 1.000 38.78513 122 THR A C 1
ATOM 2759 O O . THR B 1 124 ? 57.11665 -43.84315 31.77812 1.000 39.32467 122 THR A O 1
ATOM 2763 N N . VAL B 1 125 ? 56.66861 -44.09635 33.97828 1.000 39.25488 123 VAL A N 1
ATOM 2764 C CA . VAL B 1 125 ? 58.05645 -44.10246 34.42305 1.000 43.41343 123 VAL A CA 1
ATOM 2765 C C . VAL B 1 125 ? 58.43691 -45.53092 34.78728 1.000 47.55024 123 VAL A C 1
ATOM 2766 O O . VAL B 1 125 ? 57.75107 -46.18264 35.58438 1.000 49.09288 123 VAL A O 1
ATOM 2770 N N . SER B 1 126 ? 59.53060 -46.00924 34.20314 1.000 53.61120 124 SER A N 1
ATOM 2771 C CA . SER B 1 126 ? 59.96115 -47.39075 34.33874 1.000 56.94821 124 SER A CA 1
ATOM 2772 C C . SER B 1 126 ? 60.56030 -47.64394 35.71945 1.000 65.12681 124 SER A C 1
ATOM 2773 O O . SER B 1 126 ? 60.87069 -46.71855 36.47355 1.000 62.22401 124 SER A O 1
ATOM 2776 N N . SER B 1 127 ? 60.65982 -48.92473 36.06740 1.000 76.82778 125 SER A N 1
ATOM 2777 C CA . SER B 1 127 ? 61.25144 -49.34769 37.33395 1.000 79.76353 125 SER A CA 1
ATOM 2778 C C . SER B 1 127 ? 62.68200 -48.83495 37.48352 1.000 76.46465 125 SER A C 1
ATOM 2779 O O . SER B 1 127 ? 63.03292 -48.23245 38.49825 1.000 76.36175 125 SER A O 1
ATOM 2782 N N . GLY B 1 140 ? 55.88719 -28.93654 55.80382 1.000 73.48446 138 GLY A N 1
ATOM 2783 C CA . GLY B 1 140 ? 55.50648 -30.24616 56.29940 1.000 75.97487 138 GLY A CA 1
ATOM 2784 C C . GLY B 1 140 ? 54.10338 -30.65557 55.89755 1.000 75.42040 138 GLY A C 1
ATOM 2785 O O . GLY B 1 140 ? 53.56557 -30.16780 54.90294 1.000 76.00477 138 GLY A O 1
ATOM 2786 N N . GLY B 1 141 ? 53.50730 -31.55393 56.67883 1.000 75.29812 139 GLY A N 1
ATOM 2787 C CA . GLY B 1 141 ? 52.17248 -32.04525 56.39511 1.000 70.64340 139 GLY A CA 1
ATOM 2788 C C . GLY B 1 141 ? 51.07425 -31.08540 56.80675 1.000 65.56121 139 GLY A C 1
ATOM 2789 O O . GLY B 1 141 ? 50.20854 -31.43018 57.61793 1.000 54.09825 139 GLY A O 1
ATOM 2790 N N . SER B 1 142 ? 51.10036 -29.87472 56.25187 1.000 64.76264 140 SER A N 1
ATOM 2791 C CA . SER B 1 142 ? 50.09173 -28.86106 56.52449 1.000 58.97793 140 SER A CA 1
ATOM 2792 C C . SER B 1 142 ? 48.96816 -28.86001 55.49419 1.000 50.67630 140 SER A C 1
ATOM 2793 O O . SER B 1 142 ? 48.16554 -27.92076 55.46773 1.000 44.07232 140 SER A O 1
ATOM 2796 N N . ASP B 1 143 ? 48.89690 -29.88453 54.64985 1.000 44.93218 141 ASP A N 1
ATOM 2797 C CA . ASP B 1 143 ? 47.85091 -29.96805 53.64255 1.000 46.52454 141 ASP A CA 1
ATOM 2798 C C . ASP B 1 143 ? 46.49514 -30.23437 54.28683 1.000 43.33910 141 ASP A C 1
ATOM 2799 O O . ASP B 1 143 ? 46.39457 -30.86024 55.34543 1.000 42.08881 141 ASP A O 1
ATOM 2804 N N . ILE B 1 144 ? 45.44259 -29.74668 53.63705 1.000 39.78543 142 ILE A N 1
ATOM 2805 C CA . ILE B 1 144 ? 44.07842 -30.04768 54.05883 1.000 36.34985 142 ILE A CA 1
ATOM 2806 C C . ILE B 1 144 ? 43.72451 -31.43649 53.53933 1.000 36.18386 142 ILE A C 1
ATOM 2807 O O . ILE B 1 144 ? 43.48242 -31.62081 52.34345 1.000 34.64278 142 ILE A O 1
ATOM 2812 N N . VAL B 1 145 ? 43.70904 -32.41690 54.43773 1.000 37.47685 143 VAL A N 1
ATOM 2813 C CA . VAL B 1 145 ? 43.42118 -33.80107 54.08052 1.000 31.98792 143 VAL A CA 1
ATOM 2814 C C . VAL B 1 145 ? 41.91437 -34.01289 54.07422 1.000 32.60935 143 VAL A C 1
ATOM 2815 O O . VAL B 1 145 ? 41.22962 -33.69924 55.05525 1.000 34.82556 143 VAL A O 1
ATOM 2819 N N . LEU B 1 146 ? 41.39505 -34.54742 52.96880 1.000 34.40262 144 LEU A N 1
ATOM 2820 C CA . LEU B 1 146 ? 39.97109 -34.83470 52.82460 1.000 32.64828 144 LEU A CA 1
ATOM 2821 C C . LEU B 1 146 ? 39.75494 -36.33560 52.98035 1.000 33.36538 144 LEU A C 1
ATOM 2822 O O . LEU B 1 146 ? 40.16206 -37.12031 52.11725 1.000 33.37740 144 LEU A O 1
ATOM 2827 N N . THR B 1 147 ? 39.12084 -36.73240 54.08317 1.000 32.14851 145 THR A N 1
ATOM 2828 C CA . THR B 1 147 ? 38.78631 -38.13124 54.33228 1.000 30.12860 145 THR A CA 1
ATOM 2829 C C . THR B 1 147 ? 37.39318 -38.41008 53.77566 1.000 33.24698 145 THR A C 1
ATOM 2830 O O . THR B 1 147 ? 36.38776 -37.98454 54.35325 1.000 32.68597 145 THR A O 1
ATOM 2834 N N . GLN B 1 148 ? 37.33720 -39.12541 52.65644 1.000 31.60015 146 GLN A N 1
ATOM 2835 C CA . GLN B 1 148 ? 36.09025 -39.43059 51.97125 1.000 27.93323 146 GLN A CA 1
ATOM 2836 C C . GLN B 1 148 ? 35.54422 -40.78856 52.40134 1.000 30.35530 146 GLN A C 1
ATOM 2837 O O . GLN B 1 148 ? 36.29746 -41.69889 52.75528 1.000 30.84799 146 GLN A O 1
ATOM 2843 N N . SER B 1 149 ? 34.21417 -40.91720 52.36122 1.000 27.93532 147 SER A N 1
ATOM 2844 C CA . SER B 1 149 ? 33.53315 -42.13841 52.77007 1.000 29.87471 147 SER A CA 1
ATOM 2845 C C . SER B 1 149 ? 32.29611 -42.34222 51.91013 1.000 33.77611 147 SER A C 1
ATOM 2846 O O . SER B 1 149 ? 31.60498 -41.36243 51.59577 1.000 30.89765 147 SER A O 1
ATOM 2849 N N . PRO B 1 150 ? 31.98842 -43.58789 51.51261 1.000 32.83770 148 PRO A N 1
ATOM 2850 C CA . PRO B 1 150 ? 32.82552 -44.76809 51.74307 1.000 32.09846 148 PRO A CA 1
ATOM 2851 C C . PRO B 1 150 ? 33.79545 -45.02049 50.59103 1.000 30.37114 148 PRO A C 1
ATOM 2852 O O . PRO B 1 150 ? 33.87874 -44.20197 49.67753 1.000 27.44923 148 PRO A O 1
ATOM 2856 N N . ALA B 1 151 ? 34.52749 -46.13659 50.64313 1.000 27.30511 149 ALA A N 1
ATOM 2857 C CA . ALA B 1 151 ? 35.43659 -46.46612 49.55105 1.000 27.03999 149 ALA A CA 1
ATOM 2858 C C . ALA B 1 151 ? 34.67269 -46.82150 48.28379 1.000 25.75302 149 ALA A C 1
ATOM 2859 O O . ALA B 1 151 ? 35.12928 -46.51314 47.17822 1.000 30.91961 149 ALA A O 1
ATOM 2861 N N . SER B 1 152 ? 33.51796 -47.46483 48.42492 1.000 25.70228 150 SER A N 1
ATOM 2862 C CA . SER B 1 152 ? 32.64745 -47.77986 47.30096 1.000 26.64574 150 SER A CA 1
ATOM 2863 C C . SER B 1 152 ? 31.25575 -48.04729 47.85376 1.000 33.17491 150 SER A C 1
ATOM 2864 O O . SER B 1 152 ? 31.07119 -48.21729 49.05941 1.000 30.62052 150 SER A O 1
ATOM 2867 N N . LEU B 1 153 ? 30.27406 -48.08882 46.95784 1.000 30.44024 151 LEU A N 1
ATOM 2868 C CA . LEU B 1 153 ? 28.89589 -48.30287 47.37828 1.000 33.60470 151 LEU A CA 1
ATOM 2869 C C . LEU B 1 153 ? 28.06773 -48.78622 46.19378 1.000 37.07721 151 LEU A C 1
ATOM 2870 O O . LEU B 1 153 ? 28.29334 -48.35979 45.06029 1.000 39.80505 151 LEU A O 1
ATOM 2875 N N . THR B 1 154 ? 27.13770 -49.70292 46.46561 1.000 37.01861 152 THR A N 1
ATOM 2876 C CA . THR B 1 154 ? 26.27598 -50.30508 45.45195 1.000 44.10122 152 THR A CA 1
ATOM 2877 C C . THR B 1 154 ? 24.80880 -50.10151 45.80933 1.000 44.64175 152 THR A C 1
ATOM 2878 O O . THR B 1 154 ? 24.34316 -50.60288 46.83743 1.000 45.80114 152 THR A O 1
ATOM 2882 N N . VAL B 1 155 ? 24.08831 -49.35939 44.96437 1.000 45.66002 153 VAL A N 1
ATOM 2883 C CA . VAL B 1 155 ? 22.68708 -49.01309 45.18139 1.000 49.40452 153 VAL A CA 1
ATOM 2884 C C . VAL B 1 155 ? 21.84709 -49.53364 44.02763 1.000 56.52533 153 VAL A C 1
ATOM 2885 O O . VAL B 1 155 ? 22.28603 -49.58276 42.87386 1.000 58.57879 153 VAL A O 1
ATOM 2889 N N . SER B 1 156 ? 20.62348 -49.93149 44.35934 1.000 53.39595 154 SER A N 1
ATOM 2890 C CA . SER B 1 156 ? 19.65701 -50.30000 43.34466 1.000 57.13223 154 SER A CA 1
ATOM 2891 C C . SER B 1 156 ? 19.19332 -49.05055 42.60222 1.000 58.54555 154 SER A C 1
ATOM 2892 O O . SER B 1 156 ? 19.36194 -47.91857 43.06595 1.000 58.07155 154 SER A O 1
ATOM 2895 N N . LEU B 1 157 ? 18.60908 -49.26871 41.42861 1.000 62.64172 155 LEU A N 1
ATOM 2896 C CA . LEU B 1 157 ? 18.14557 -48.15906 40.60816 1.000 61.36356 155 LEU A CA 1
ATOM 2897 C C . LEU B 1 157 ? 17.04101 -47.38593 41.31985 1.000 62.79111 155 LEU A C 1
ATOM 2898 O O . LEU B 1 157 ? 16.08659 -47.97366 41.83701 1.000 58.37993 155 LEU A O 1
ATOM 2903 N N . GLY B 1 158 ? 17.17998 -46.06016 41.35262 1.000 65.75724 156 GLY A N 1
ATOM 2904 C CA . GLY B 1 158 ? 16.16828 -45.18927 41.90426 1.000 67.43781 156 GLY A CA 1
ATOM 2905 C C . GLY B 1 158 ? 16.34278 -44.78908 43.35630 1.000 65.55298 156 GLY A C 1
ATOM 2906 O O . GLY B 1 158 ? 15.69512 -43.83269 43.79394 1.000 66.17736 156 GLY A O 1
ATOM 2907 N N . GLN B 1 159 ? 17.17631 -45.48618 44.12814 1.000 63.77927 157 GLN A N 1
ATOM 2908 C CA . GLN B 1 159 ? 17.30640 -45.11944 45.53499 1.000 63.40166 157 GLN A CA 1
ATOM 2909 C C . GLN B 1 159 ? 18.26225 -43.94893 45.73783 1.000 61.23054 157 GLN A C 1
ATOM 2910 O O . GLN B 1 159 ? 18.46583 -43.13957 44.82745 1.000 63.49050 157 GLN A O 1
ATOM 2916 N N . ARG B 1 160 ? 18.84734 -43.84961 46.93066 1.000 57.72752 158 ARG A N 1
ATOM 2917 C CA . ARG B 1 160 ? 19.66988 -42.71238 47.31952 1.000 53.55558 158 ARG A CA 1
ATOM 2918 C C . ARG B 1 160 ? 21.09776 -43.16111 47.59547 1.000 48.74399 158 ARG A C 1
ATOM 2919 O O . ARG B 1 160 ? 21.32312 -44.21334 48.20081 1.000 48.55607 158 ARG A O 1
ATOM 2927 N N . ALA B 1 161 ? 22.05677 -42.35198 47.15039 1.000 48.85345 159 ALA A N 1
ATOM 2928 C CA . ALA B 1 161 ? 23.47707 -42.58810 47.37139 1.000 41.58674 159 ALA A CA 1
ATOM 2929 C C . ALA B 1 161 ? 24.06855 -41.39017 48.09962 1.000 41.80349 159 ALA A C 1
ATOM 2930 O O . ALA B 1 161 ? 23.85947 -40.24417 47.68701 1.000 41.80763 159 ALA A O 1
ATOM 2932 N N . THR B 1 162 ? 24.78755 -41.65327 49.18840 1.000 36.92027 160 THR A N 1
ATOM 2933 C CA . THR B 1 162 ? 25.35814 -40.60815 50.02963 1.000 35.39614 160 THR A CA 1
ATOM 2934 C C . THR B 1 162 ? 26.85861 -40.83305 50.15495 1.000 37.51594 160 THR A C 1
ATOM 2935 O O . THR B 1 162 ? 27.29380 -41.89847 50.60586 1.000 36.82254 160 THR A O 1
ATOM 2939 N N . ILE B 1 163 ? 27.64233 -39.83220 49.75572 1.000 37.35415 161 ILE A N 1
ATOM 2940 C CA . ILE B 1 163 ? 29.09610 -39.84431 49.88492 1.000 33.84037 161 ILE A CA 1
ATOM 2941 C C . ILE B 1 163 ? 29.49526 -38.69945 50.80594 1.000 34.28105 161 ILE A C 1
ATOM 2942 O O . ILE B 1 163 ? 29.06129 -37.55842 50.60921 1.000 35.14194 161 ILE A O 1
ATOM 2947 N N . SER B 1 164 ? 30.30867 -39.00549 51.81233 1.000 32.57513 162 SER A N 1
ATOM 2948 C CA . SER B 1 164 ? 30.67963 -38.04589 52.83945 1.000 33.88745 162 SER A CA 1
ATOM 2949 C C . SER B 1 164 ? 32.15137 -37.66586 52.73371 1.000 32.38843 162 SER A C 1
ATOM 2950 O O . SER B 1 164 ? 32.95684 -38.35501 52.10238 1.000 31.34563 162 SER A O 1
ATOM 2953 N N . CYS B 1 165 ? 32.49001 -36.54799 53.37298 1.000 32.41195 163 CYS A N 1
ATOM 2954 C CA . CYS B 1 165 ? 33.85505 -36.04578 53.41728 1.000 30.82572 163 CYS A CA 1
ATOM 2955 C C . CYS B 1 165 ? 34.07588 -35.33891 54.74561 1.000 34.08496 163 CYS A C 1
ATOM 2956 O O . CYS B 1 165 ? 33.21975 -34.57200 55.19359 1.000 37.12546 163 CYS A O 1
ATOM 2959 N N . ARG B 1 166 ? 35.22278 -35.59708 55.37040 1.000 31.43902 164 ARG A N 1
ATOM 2960 C CA . ARG B 1 166 ? 35.62837 -34.88251 56.57517 1.000 35.72287 164 ARG A CA 1
ATOM 2961 C C . ARG B 1 166 ? 37.02421 -34.32135 56.35573 1.000 35.73649 164 ARG A C 1
ATOM 2962 O O . ARG B 1 166 ? 37.98317 -35.08099 56.18175 1.000 35.69376 164 ARG A O 1
ATOM 2970 N N . ALA B 1 167 ? 37.13115 -32.99665 56.36139 1.000 34.70869 165 ALA A N 1
ATOM 2971 C CA . ALA B 1 167 ? 38.39418 -32.32000 56.11424 1.000 34.54180 165 ALA A CA 1
ATOM 2972 C C . ALA B 1 167 ? 39.21512 -32.22225 57.39444 1.000 36.44388 165 ALA A C 1
ATOM 2973 O O . ALA B 1 167 ? 38.67285 -32.13329 58.49896 1.000 38.54934 165 ALA A O 1
ATOM 2975 N N . SER B 1 168 ? 40.54229 -32.26352 57.23657 1.000 34.77668 166 SER A N 1
ATOM 2976 C CA . SER B 1 168 ? 41.43198 -32.15897 58.38965 1.000 36.87773 166 SER A CA 1
ATOM 2977 C C . SER B 1 168 ? 41.31741 -30.80698 59.08780 1.000 36.85913 166 SER A C 1
ATOM 2978 O O . SER B 1 168 ? 41.71135 -30.68937 60.25283 1.000 39.57223 166 SER A O 1
ATOM 2981 N N . GLU B 1 169 ? 40.79224 -29.79168 58.40507 1.000 36.02549 167 GLU A N 1
ATOM 2982 C CA . GLU B 1 169 ? 40.47072 -28.51349 59.02638 1.000 42.65265 167 GLU A CA 1
ATOM 2983 C C . GLU B 1 169 ? 39.39447 -27.84532 58.18970 1.000 40.52514 167 GLU A C 1
ATOM 2984 O O . GLU B 1 169 ? 39.03174 -28.31855 57.11122 1.000 40.88648 167 GLU A O 1
ATOM 2990 N N . SER B 1 170 ? 38.89671 -26.72611 58.70394 1.000 47.28099 168 SER A N 1
ATOM 2991 C CA . SER B 1 170 ? 37.79426 -26.02965 58.06128 1.000 46.64648 168 SER A CA 1
ATOM 2992 C C . SER B 1 170 ? 38.21123 -25.52675 56.68699 1.000 43.92359 168 SER A C 1
ATOM 2993 O O . SER B 1 170 ? 39.27503 -24.92138 56.52788 1.000 45.87522 168 SER A O 1
ATOM 2996 N N . VAL B 1 171 ? 37.37428 -25.80026 55.68743 1.000 47.85889 169 VAL A N 1
ATOM 2997 C CA . VAL B 1 171 ? 37.53753 -25.22165 54.36224 1.000 43.49061 169 VAL A CA 1
ATOM 2998 C C . VAL B 1 171 ? 36.64677 -23.99895 54.17857 1.000 47.08607 169 VAL A C 1
ATOM 2999 O O . VAL B 1 171 ? 36.44713 -23.53942 53.05008 1.000 45.31066 169 VAL A O 1
ATOM 3003 N N . ASP B 1 172 ? 36.10172 -23.46612 55.26934 1.000 48.23145 170 ASP A N 1
ATOM 3004 C CA . ASP B 1 172 ? 35.30598 -22.25014 55.21963 1.000 52.75607 170 ASP A CA 1
ATOM 3005 C C . ASP B 1 172 ? 36.20980 -21.03056 55.12883 1.000 54.90016 170 ASP A C 1
ATOM 3006 O O . ASP B 1 172 ? 37.27091 -20.97401 55.75754 1.000 55.25963 170 ASP A O 1
ATOM 3011 N N . TYR B 1 173 ? 35.77748 -20.04638 54.34565 1.000 55.04731 171 TYR A N 1
ATOM 3012 C CA . TYR B 1 173 ? 36.49368 -18.77851 54.23148 1.000 58.22752 171 TYR A CA 1
ATOM 3013 C C . TYR B 1 173 ? 35.45869 -17.66482 54.12836 1.000 61.27230 171 TYR A C 1
ATOM 3014 O O . TYR B 1 173 ? 34.86084 -17.45944 53.06725 1.000 58.32530 171 TYR A O 1
ATOM 3023 N N . TYR B 1 174 ? 35.26012 -16.95706 55.23945 1.000 63.62784 172 TYR A N 1
ATOM 3024 C CA . TYR B 1 174 ? 34.39996 -15.77766 55.31447 1.000 74.75570 172 TYR A CA 1
ATOM 3025 C C . TYR B 1 174 ? 33.00229 -16.06866 54.76419 1.000 67.57658 172 TYR A C 1
ATOM 3026 O O . TYR B 1 174 ? 32.51023 -15.41779 53.84047 1.000 68.01530 172 TYR A O 1
ATOM 3035 N N . GLY B 1 175 ? 32.37063 -17.08157 55.35381 1.000 58.15028 173 GLY A N 1
ATOM 3036 C CA . GLY B 1 175 ? 31.01374 -17.44937 55.01427 1.000 58.64000 173 GLY A CA 1
ATOM 3037 C C . GLY B 1 175 ? 30.86215 -18.34738 53.80776 1.000 56.02298 173 GLY A C 1
ATOM 3038 O O . GLY B 1 175 ? 29.73332 -18.74786 53.49613 1.000 54.85188 173 GLY A O 1
ATOM 3039 N N . LYS B 1 176 ? 31.94803 -18.67669 53.11643 1.000 56.23622 174 LYS A N 1
ATOM 3040 C CA . LYS B 1 176 ? 31.90095 -19.56911 51.96895 1.000 55.77440 174 LYS A CA 1
ATOM 3041 C C . LYS B 1 176 ? 32.63242 -20.86337 52.29389 1.000 50.27886 174 LYS A C 1
ATOM 3042 O O . LYS B 1 176 ? 33.68750 -20.84705 52.93442 1.000 50.90732 174 LYS A O 1
ATOM 3048 N N . SER B 1 177 ? 32.07133 -21.98123 51.84505 1.000 46.83545 175 SER A N 1
ATOM 3049 C CA . SER B 1 177 ? 32.68517 -23.29324 52.01146 1.000 48.57342 175 SER A CA 1
ATOM 3050 C C . SER B 1 177 ? 33.31843 -23.69263 50.68380 1.000 44.13956 175 SER A C 1
ATOM 3051 O O . SER B 1 177 ? 32.61349 -23.89925 49.69037 1.000 39.94493 175 SER A O 1
ATOM 3054 N N . PHE B 1 178 ? 34.64521 -23.80183 50.66767 1.000 40.15585 176 PHE A N 1
ATOM 3055 C CA . PHE B 1 178 ? 35.38187 -24.10906 49.44055 1.000 40.07898 176 PHE A CA 1
ATOM 3056 C C . PHE B 1 178 ? 35.48621 -25.62069 49.23291 1.000 38.09235 176 PHE A C 1
ATOM 3057 O O . PHE B 1 178 ? 36.56358 -26.21182 49.23040 1.000 35.32183 176 PHE A O 1
ATOM 3065 N N . MET B 1 179 ? 34.32647 -26.24381 49.05193 1.000 36.92487 177 MET A N 1
ATOM 3066 C CA . MET B 1 179 ? 34.22810 -27.67967 48.83540 1.000 33.91597 177 MET A CA 1
ATOM 3067 C C . MET B 1 179 ? 33.57572 -27.94008 47.48745 1.000 35.54914 177 MET A C 1
ATOM 3068 O O . MET B 1 179 ? 32.53770 -27.34965 47.17311 1.000 39.15702 177 MET A O 1
ATOM 3073 N N . ASN B 1 180 ? 34.18656 -28.81757 46.69505 1.000 35.01593 178 ASN A N 1
ATOM 3074 C CA . ASN B 1 180 ? 33.69842 -29.14068 45.36416 1.000 34.36911 178 ASN A CA 1
ATOM 3075 C C . ASN B 1 180 ? 33.61269 -30.65275 45.20195 1.000 34.06233 178 ASN A C 1
ATOM 3076 O O . ASN B 1 180 ? 34.31672 -31.40694 45.87872 1.000 37.63086 178 ASN A O 1
ATOM 3081 N N . TRP B 1 181 ? 32.73515 -31.09020 44.29920 1.000 35.51680 179 TRP A N 1
ATOM 3082 C CA . TRP B 1 181 ? 32.51265 -32.50537 44.03931 1.000 34.72170 179 TRP A CA 1
ATOM 3083 C C . TRP B 1 181 ? 32.64511 -32.77639 42.54938 1.000 36.31386 179 TRP A C 1
ATOM 3084 O O . TRP B 1 181 ? 32.10961 -32.03138 41.72327 1.000 34.12906 179 TRP A O 1
ATOM 3095 N N . TYR B 1 182 ? 33.34430 -33.85745 42.21386 1.000 37.10905 180 TYR A N 1
ATOM 3096 C CA . TYR B 1 182 ? 33.60578 -34.22299 40.83174 1.000 35.63351 180 TYR A CA 1
ATOM 3097 C C . TYR B 1 182 ? 33.13856 -35.64656 40.56995 1.000 37.78555 180 TYR A C 1
ATOM 3098 O O . TYR B 1 182 ? 33.19362 -36.50859 41.45068 1.000 37.70095 180 TYR A O 1
ATOM 3107 N N . GLN B 1 183 ? 32.67865 -35.88075 39.34389 1.000 34.15806 181 GLN A N 1
ATOM 3108 C CA . GLN B 1 183 ? 32.25694 -37.19569 38.88187 1.000 35.83300 181 GLN A CA 1
ATOM 3109 C C . GLN B 1 183 ? 33.15041 -37.61582 37.72559 1.000 41.15472 181 GLN A C 1
ATOM 3110 O O . GLN B 1 183 ? 33.39954 -36.82229 36.81202 1.000 40.55822 181 GLN A O 1
ATOM 3116 N N . GLN B 1 184 ? 33.63026 -38.85714 37.76300 1.000 39.46214 182 GLN A N 1
ATOM 3117 C CA . GLN B 1 184 ? 34.50298 -39.37279 36.71493 1.000 42.33545 182 GLN A CA 1
ATOM 3118 C C . GLN B 1 184 ? 34.05819 -40.77212 36.32409 1.000 42.45879 182 GLN A C 1
ATOM 3119 O O . GLN B 1 184 ? 34.04227 -41.67950 37.16140 1.000 44.08717 182 GLN A O 1
ATOM 3125 N N . LYS B 1 185 ? 33.70579 -40.93807 35.08096 1.000 41.92642 183 LYS A N 1
ATOM 3126 C CA . LYS B 1 185 ? 33.42222 -42.24010 34.50460 1.000 45.85564 183 LYS A CA 1
ATOM 3127 C C . LYS B 1 185 ? 34.67899 -42.78906 33.83664 1.000 49.42158 183 LYS A C 1
ATOM 3128 O O . LYS B 1 185 ? 35.56487 -42.01962 33.45135 1.000 49.92876 183 LYS A O 1
ATOM 3134 N N . PRO B 1 186 ? 34.79551 -44.11302 33.70809 1.000 52.37959 184 PRO A N 1
ATOM 3135 C CA . PRO B 1 186 ? 36.03843 -44.69265 33.17990 1.000 54.18130 184 PRO A CA 1
ATOM 3136 C C . PRO B 1 186 ? 36.36388 -44.17679 31.78461 1.000 57.55109 184 PRO A C 1
ATOM 3137 O O . PRO B 1 186 ? 35.49125 -44.05840 30.92118 1.000 50.26363 184 PRO A O 1
ATOM 3141 N N . GLY B 1 187 ? 37.64691 -43.87287 31.57467 1.000 66.74229 185 GLY A N 1
ATOM 3142 C CA . GLY B 1 187 ? 38.12610 -43.31108 30.32947 1.000 65.38731 185 GLY A CA 1
ATOM 3143 C C . GLY B 1 187 ? 37.91277 -41.82142 30.16745 1.000 67.14820 185 GLY A C 1
ATOM 3144 O O . GLY B 1 187 ? 38.51511 -41.22156 29.26808 1.000 67.45922 185 GLY A O 1
ATOM 3145 N N . GLN B 1 188 ? 37.08056 -41.20381 30.99970 1.000 57.68062 186 GLN A N 1
ATOM 3146 C CA . GLN B 1 188 ? 36.74334 -39.79224 30.93523 1.000 51.92134 186 GLN A CA 1
ATOM 3147 C C . GLN B 1 188 ? 37.46778 -39.01107 32.02102 1.000 49.03498 186 GLN A C 1
ATOM 3148 O O . GLN B 1 188 ? 37.93182 -39.58137 33.01242 1.000 49.45275 186 GLN A O 1
ATOM 3154 N N . PRO B 1 189 ? 37.60228 -37.69904 31.85773 1.000 46.32660 187 PRO A N 1
ATOM 3155 C CA . PRO B 1 189 ? 38.17262 -36.87781 32.92247 1.000 44.54939 187 PRO A CA 1
ATOM 3156 C C . PRO B 1 189 ? 37.11675 -36.52943 33.95456 1.000 47.00078 187 PRO A C 1
ATOM 3157 O O . PRO B 1 189 ? 35.91457 -36.72130 33.71294 1.000 44.88213 187 PRO A O 1
ATOM 3161 N N . PRO B 1 190 ? 37.52236 -36.02115 35.11731 1.000 42.73616 188 PRO A N 1
ATOM 3162 C CA . PRO B 1 190 ? 36.53416 -35.56649 36.10132 1.000 42.98566 188 PRO A CA 1
ATOM 3163 C C . PRO B 1 190 ? 35.66307 -34.45128 35.54522 1.000 44.60770 188 PRO A C 1
ATOM 3164 O O . PRO B 1 190 ? 36.11422 -33.61204 34.76524 1.000 39.49727 188 PRO A O 1
ATOM 3168 N N . LYS B 1 191 ? 34.39607 -34.46624 35.94498 1.000 43.28932 189 LYS A N 1
ATOM 3169 C CA . LYS B 1 191 ? 33.42994 -33.44871 35.56773 1.000 41.93912 189 LYS A CA 1
ATOM 3170 C C . LYS B 1 191 ? 32.86370 -32.79237 36.81995 1.000 40.70507 189 LYS A C 1
ATOM 3171 O O . LYS B 1 191 ? 32.53624 -33.47069 37.79724 1.000 40.23907 189 LYS A O 1
ATOM 3177 N N . LEU B 1 192 ? 32.77559 -31.46454 36.79061 1.000 41.90140 190 LEU A N 1
ATOM 3178 C CA . LEU B 1 192 ? 32.34596 -30.71951 37.96569 1.000 42.23943 190 LEU A CA 1
ATOM 3179 C C . LEU B 1 192 ? 30.86806 -30.96498 38.23814 1.000 44.58507 190 LEU A C 1
ATOM 3180 O O . LEU B 1 192 ? 30.02078 -30.77250 37.36053 1.000 41.71439 190 LEU A O 1
ATOM 3185 N N . LEU B 1 193 ? 30.56332 -31.38952 39.46426 1.000 43.88222 191 LEU A N 1
ATOM 3186 C CA . LEU B 1 193 ? 29.18683 -31.60219 39.89133 1.000 42.82010 191 LEU A CA 1
ATOM 3187 C C . LEU B 1 193 ? 28.70302 -30.44785 40.75457 1.000 41.59688 191 LEU A C 1
ATOM 3188 O O . LEU B 1 193 ? 27.79432 -29.70806 40.36665 1.000 44.83291 191 LEU A O 1
ATOM 3193 N N . ILE B 1 194 ? 29.30803 -30.29616 41.92883 1.000 41.32957 192 ILE A N 1
ATOM 3194 C CA . ILE B 1 194 ? 28.93259 -29.28424 42.90610 1.000 40.29726 192 ILE A CA 1
ATOM 3195 C C . ILE B 1 194 ? 30.14657 -28.40381 43.16511 1.000 40.59030 192 ILE A C 1
ATOM 3196 O O . ILE B 1 194 ? 31.27151 -28.90444 43.27243 1.000 37.06529 192 ILE A O 1
ATOM 3201 N N . TYR B 1 195 ? 29.92553 -27.09435 43.24786 1.000 40.45923 193 TYR A N 1
ATOM 3202 C CA . TYR B 1 195 ? 30.96018 -26.16319 43.66862 1.000 38.17576 193 TYR A CA 1
ATOM 3203 C C . TYR B 1 195 ? 30.45499 -25.36987 44.86497 1.000 42.02907 193 TYR A C 1
ATOM 3204 O O . TYR B 1 195 ? 29.24576 -25.19652 45.04524 1.000 44.16002 193 TYR A O 1
ATOM 3213 N N . ALA B 1 196 ? 31.39326 -24.89284 45.68190 1.000 38.99725 194 ALA A N 1
ATOM 3214 C CA . ALA B 1 196 ? 31.07813 -24.11359 46.87902 1.000 41.29928 194 ALA A CA 1
ATOM 3215 C C . ALA B 1 196 ? 30.10705 -24.87056 47.78396 1.000 44.70287 194 ALA A C 1
ATOM 3216 O O . ALA B 1 196 ? 29.10679 -24.32791 48.26239 1.000 40.07496 194 ALA A O 1
ATOM 3218 N N . ALA B 1 197 ? 30.41353 -26.15408 47.99491 1.000 42.09445 195 ALA A N 1
ATOM 3219 C CA . ALA B 1 197 ? 29.71389 -27.04217 48.92087 1.000 42.77717 195 ALA A CA 1
ATOM 3220 C C . ALA B 1 197 ? 28.29823 -27.39641 48.47797 1.000 39.81511 195 ALA A C 1
ATOM 3221 O O . ALA B 1 197 ? 27.91189 -28.56827 48.53173 1.000 44.27001 195 ALA A O 1
ATOM 3223 N N . SER B 1 198 ? 27.51303 -26.41165 48.03826 1.000 42.45163 196 SER A N 1
ATOM 3224 C CA . SER B 1 198 ? 26.09565 -26.64018 47.79701 1.000 44.02100 196 SER A CA 1
ATOM 3225 C C . SER B 1 198 ? 25.57413 -26.09625 46.47264 1.000 43.02050 196 SER A C 1
ATOM 3226 O O . SER B 1 198 ? 24.37997 -26.24924 46.19467 1.000 46.33099 196 SER A O 1
ATOM 3229 N N . ASN B 1 199 ? 26.41047 -25.46486 45.65586 1.000 46.40812 197 ASN A N 1
ATOM 3230 C CA . ASN B 1 199 ? 25.95195 -24.90024 44.39447 1.000 46.73938 197 ASN A CA 1
ATOM 3231 C C . ASN B 1 199 ? 26.17517 -25.90042 43.26888 1.000 46.35647 197 ASN A C 1
ATOM 3232 O O . ASN B 1 199 ? 27.18823 -26.60407 43.23996 1.000 44.94188 197 ASN A O 1
ATOM 3237 N N . GLN B 1 200 ? 25.22969 -25.95424 42.33673 1.000 50.74238 198 GLN A N 1
ATOM 3238 C CA . GLN B 1 200 ? 25.27463 -26.93956 41.26583 1.000 57.68523 198 GLN A CA 1
ATOM 3239 C C . GLN B 1 200 ? 26.01159 -26.39460 40.05040 1.000 57.93594 198 GLN A C 1
ATOM 3240 O O . GLN B 1 200 ? 25.82754 -25.23870 39.65887 0.666 51.91348 198 GLN A O 1
ATOM 3246 N N . GLY B 1 201 ? 26.84461 -27.24323 39.45861 1.000 57.80437 199 GLY A N 1
ATOM 3247 C CA . GLY B 1 201 ? 27.63219 -26.87651 38.30621 1.000 59.62446 199 GLY A CA 1
ATOM 3248 C C . GLY B 1 201 ? 26.78198 -26.68941 37.06203 1.000 68.78308 199 GLY A C 1
ATOM 3249 O O . GLY B 1 201 ? 25.55039 -26.71286 37.08215 1.000 70.47578 199 GLY A O 1
ATOM 3250 N N . SER B 1 202 ? 27.48100 -26.49331 35.94772 1.000 77.35492 200 SER A N 1
ATOM 3251 C CA . SER B 1 202 ? 26.82677 -26.25420 34.66846 1.000 76.30007 200 SER A CA 1
ATOM 3252 C C . SER B 1 202 ? 26.09486 -27.50840 34.20723 1.000 72.36294 200 SER A C 1
ATOM 3253 O O . SER B 1 202 ? 26.71359 -28.55261 33.98228 1.000 73.75561 200 SER A O 1
ATOM 3256 N N . GLY B 1 203 ? 24.77800 -27.40575 34.07117 1.000 71.10607 201 GLY A N 1
ATOM 3257 C CA . GLY B 1 203 ? 23.97867 -28.51644 33.57937 1.000 74.58170 201 GLY A CA 1
ATOM 3258 C C . GLY B 1 203 ? 24.03548 -29.77628 34.41632 1.000 68.20487 201 GLY A C 1
ATOM 3259 O O . GLY B 1 203 ? 24.07332 -30.88018 33.86175 1.000 66.10252 201 GLY A O 1
ATOM 3260 N N . ILE B 1 204 ? 24.04804 -29.63643 35.73563 1.000 68.04960 202 ILE A N 1
ATOM 3261 C CA . ILE B 1 204 ? 24.01379 -30.78605 36.64221 1.000 63.15615 202 ILE A CA 1
ATOM 3262 C C . ILE B 1 204 ? 22.56357 -31.04198 37.01806 1.000 61.30732 202 ILE A C 1
ATOM 3263 O O . ILE B 1 204 ? 21.88349 -30.12020 37.49587 1.000 63.81880 202 ILE A O 1
ATOM 3268 N N . PRO B 1 205 ? 22.04149 -32.25271 36.80530 1.000 61.18592 203 PRO A N 1
ATOM 3269 C CA . PRO B 1 205 ? 20.64551 -32.52761 37.15694 1.000 59.73072 203 PRO A CA 1
ATOM 3270 C C . PRO B 1 205 ? 20.41428 -32.33545 38.64761 1.000 55.41319 203 PRO A C 1
ATOM 3271 O O . PRO B 1 205 ? 21.32564 -32.47816 39.46569 1.000 54.09204 203 PRO A O 1
ATOM 3275 N N . ALA B 1 206 ? 19.17273 -31.99791 38.99455 1.000 56.40670 204 ALA A N 1
ATOM 3276 C CA . ALA B 1 206 ? 18.83269 -31.69175 40.37792 1.000 57.32459 204 ALA A CA 1
ATOM 3277 C C . ALA B 1 206 ? 18.99814 -32.88030 41.31619 1.000 55.48661 204 ALA A C 1
ATOM 3278 O O . ALA B 1 206 ? 19.01355 -32.68075 42.53616 1.000 60.65971 204 ALA A O 1
ATOM 3280 N N . ARG B 1 207 ? 19.12537 -34.10238 40.79253 1.000 53.55123 205 ARG A N 1
ATOM 3281 C CA . ARG B 1 207 ? 19.30289 -35.25550 41.66758 1.000 55.42489 205 ARG A CA 1
ATOM 3282 C C . ARG B 1 207 ? 20.65108 -35.24738 42.37864 1.000 50.65623 205 ARG A C 1
ATOM 3283 O O . ARG B 1 207 ? 20.82260 -35.97694 43.36163 1.000 49.14205 205 ARG A O 1
ATOM 3291 N N . PHE B 1 208 ? 21.60403 -34.44712 41.90961 1.000 45.88468 206 PHE A N 1
ATOM 3292 C CA . PHE B 1 208 ? 22.85784 -34.21999 42.61845 1.000 47.39567 206 PHE A CA 1
ATOM 3293 C C . PHE B 1 208 ? 22.70361 -33.02041 43.54749 1.000 47.15596 206 PHE A C 1
ATOM 3294 O O . PHE B 1 208 ? 22.36207 -31.92137 43.09633 1.000 53.83039 206 PHE A O 1
ATOM 3302 N N . SER B 1 209 ? 22.95237 -33.22953 44.83938 1.000 40.04504 207 SER A N 1
ATOM 3303 C CA . SER B 1 209 ? 22.75069 -32.19333 45.84741 1.000 40.67767 207 SER A CA 1
ATOM 3304 C C . SER B 1 209 ? 23.91604 -32.21132 46.82378 1.000 41.75870 207 SER A C 1
ATOM 3305 O O . SER B 1 209 ? 24.17299 -33.23424 47.46579 1.000 41.95216 207 SER A O 1
ATOM 3308 N N . GLY B 1 210 ? 24.61293 -31.08441 46.93598 1.000 40.35668 208 GLY A N 1
ATOM 3309 C CA . GLY B 1 210 ? 25.70636 -30.93568 47.87533 1.000 40.16788 208 GLY A CA 1
ATOM 3310 C C . GLY B 1 210 ? 25.28324 -30.17200 49.11686 1.000 42.38177 208 GLY A C 1
ATOM 3311 O O . GLY B 1 210 ? 24.41049 -29.31004 49.06519 1.000 40.10879 208 GLY A O 1
ATOM 3312 N N . SER B 1 211 ? 25.90963 -30.50774 50.24427 1.000 45.60136 209 SER A N 1
ATOM 3313 C CA . SER B 1 211 ? 25.59713 -29.86805 51.51448 1.000 38.63007 209 SER A CA 1
ATOM 3314 C C . SER B 1 211 ? 26.81922 -29.92008 52.42149 1.000 39.94638 209 SER A C 1
ATOM 3315 O O . SER B 1 211 ? 27.83842 -30.53402 52.09553 1.000 40.32744 209 SER A O 1
ATOM 3318 N N . GLY B 1 212 ? 26.70391 -29.26377 53.57026 1.000 42.60298 210 GLY A N 1
ATOM 3319 C CA . GLY B 1 212 ? 27.74715 -29.25738 54.57712 1.000 44.07695 210 GLY A CA 1
ATOM 3320 C C . GLY B 1 212 ? 28.34675 -27.87485 54.77755 1.000 45.08947 210 GLY A C 1
ATOM 3321 O O . GLY B 1 212 ? 28.01802 -26.90724 54.08887 1.000 45.84658 210 GLY A O 1
ATOM 3322 N N . SER B 1 213 ? 29.24791 -27.80991 55.75509 1.000 44.85081 211 SER A N 1
ATOM 3323 C CA . SER B 1 213 ? 29.94622 -26.58134 56.11117 1.000 49.33909 211 SER A CA 1
ATOM 3324 C C . SER B 1 213 ? 31.10252 -26.93518 57.03560 1.000 50.19649 211 SER A C 1
ATOM 3325 O O . SER B 1 213 ? 31.08955 -27.97248 57.70556 1.000 48.63870 211 SER A O 1
ATOM 3328 N N . GLY B 1 214 ? 32.10068 -26.05536 57.06529 1.000 49.98858 212 GLY A N 1
ATOM 3329 C CA . GLY B 1 214 ? 33.25458 -26.24354 57.92334 1.000 49.04067 212 GLY A CA 1
ATOM 3330 C C . GLY B 1 214 ? 34.12400 -27.42100 57.53346 1.000 45.67105 212 GLY A C 1
ATOM 3331 O O . GLY B 1 214 ? 34.91587 -27.33475 56.59056 1.000 44.32058 212 GLY A O 1
ATOM 3332 N N . THR B 1 215 ? 33.98544 -28.53119 58.25896 1.000 48.63148 213 THR A N 1
ATOM 3333 C CA . THR B 1 215 ? 34.77594 -29.72655 58.01110 1.000 41.92970 213 THR A CA 1
ATOM 3334 C C . THR B 1 215 ? 33.94773 -30.91515 57.55453 1.000 39.77496 213 THR A C 1
ATOM 3335 O O . THR B 1 215 ? 34.52590 -31.90219 57.08932 1.000 41.19174 213 THR A O 1
ATOM 3339 N N . ASP B 1 216 ? 32.62487 -30.85316 57.66373 1.000 40.97333 214 ASP A N 1
ATOM 3340 C CA . ASP B 1 216 ? 31.75257 -31.97433 57.34382 1.000 41.92403 214 ASP A CA 1
ATOM 3341 C C . ASP B 1 216 ? 30.93003 -31.61432 56.11578 1.000 44.29072 214 ASP A C 1
ATOM 3342 O O . ASP B 1 216 ? 30.22538 -30.59839 56.11199 1.000 37.62957 214 ASP A O 1
ATOM 3347 N N . PHE B 1 217 ? 31.02908 -32.44097 55.07676 1.000 43.73674 215 PHE A N 1
ATOM 3348 C CA . PHE B 1 217 ? 30.31250 -32.21346 53.83280 1.000 39.61065 215 PHE A CA 1
ATOM 3349 C C . PHE B 1 217 ? 29.78076 -33.53790 53.31230 1.000 38.13923 215 PHE A C 1
ATOM 3350 O O . PHE B 1 217 ? 30.34148 -34.60239 53.58460 1.000 35.52256 215 PHE A O 1
ATOM 3358 N N . THR B 1 218 ? 28.70288 -33.45754 52.53949 1.000 38.61410 216 THR A N 1
ATOM 3359 C CA . THR B 1 218 ? 28.03810 -34.64172 52.02373 1.000 37.36093 216 THR A CA 1
ATOM 3360 C C . THR B 1 218 ? 27.57176 -34.37051 50.60173 1.000 35.85839 216 THR A C 1
ATOM 3361 O O . THR B 1 218 ? 27.21072 -33.24005 50.25873 1.000 33.92786 216 THR A O 1
ATOM 3365 N N . LEU B 1 219 ? 27.64160 -35.40166 49.76663 1.000 37.57936 217 LEU A N 1
ATOM 3366 C CA . LEU B 1 219 ? 27.06264 -35.38815 48.43152 1.000 36.55371 217 LEU A CA 1
ATOM 3367 C C . LEU B 1 219 ? 25.94525 -36.41961 48.38391 1.000 37.34255 217 LEU A C 1
ATOM 3368 O O . LEU B 1 219 ? 26.13033 -37.56012 48.82300 1.000 32.83483 217 LEU A O 1
ATOM 3373 N N . ASN B 1 220 ? 24.78868 -36.01790 47.86710 1.000 34.72754 218 ASN A N 1
ATOM 3374 C CA . ASN B 1 220 ? 23.62734 -36.89012 47.78954 1.000 38.31200 218 ASN A CA 1
ATOM 3375 C C . ASN B 1 220 ? 23.16830 -37.02474 46.34606 1.000 41.30959 218 ASN A C 1
ATOM 3376 O O . ASN B 1 220 ? 23.11694 -36.03953 45.60194 1.000 40.75930 218 ASN A O 1
ATOM 3381 N N . ILE B 1 221 ? 22.84229 -38.25399 45.95991 1.000 40.24814 219 ILE A N 1
ATOM 3382 C CA . ILE B 1 221 ? 22.33582 -38.57008 44.63076 1.000 47.41562 219 ILE A CA 1
ATOM 3383 C C . ILE B 1 221 ? 20.97635 -39.22886 44.82251 1.000 53.02248 219 ILE A C 1
ATOM 3384 O O . ILE B 1 221 ? 20.88553 -40.32581 45.38499 1.000 54.10869 219 ILE A O 1
ATOM 3389 N N . HIS B 1 222 ? 19.92345 -38.56492 44.36180 1.000 54.32047 220 HIS A N 1
ATOM 3390 C CA . HIS B 1 222 ? 18.55151 -39.01846 44.54819 1.000 61.65433 220 HIS A CA 1
ATOM 3391 C C . HIS B 1 222 ? 17.62491 -38.42647 43.49756 1.000 67.08970 220 HIS A C 1
ATOM 3392 O O . HIS B 1 222 ? 17.44836 -37.20334 43.44830 1.000 62.59030 220 HIS A O 1
ATOM 3399 N N . PRO B 1 223 ? 17.00045 -39.26032 42.65299 1.000 76.69745 221 PRO A N 1
ATOM 3400 C CA . PRO B 1 223 ? 17.18600 -40.71360 42.62936 1.000 73.38376 221 PRO A CA 1
ATOM 3401 C C . PRO B 1 223 ? 18.36304 -41.11784 41.74655 1.000 70.04306 221 PRO A C 1
ATOM 3402 O O . PRO B 1 223 ? 18.56147 -40.51430 40.69407 1.000 70.88851 221 PRO A O 1
ATOM 3406 N N . VAL B 1 224 ? 19.13707 -42.11714 42.17033 1.000 62.18435 222 VAL A N 1
ATOM 3407 C CA . VAL B 1 224 ? 20.27935 -42.54500 41.37541 1.000 58.87507 222 VAL A CA 1
ATOM 3408 C C . VAL B 1 224 ? 19.78443 -43.14167 40.06382 1.000 59.84268 222 VAL A C 1
ATOM 3409 O O . VAL B 1 224 ? 18.79502 -43.88852 40.02526 1.000 64.90458 222 VAL A O 1
ATOM 3413 N N . GLU B 1 225 ? 20.42972 -42.75737 38.97037 1.000 55.57509 223 GLU A N 1
ATOM 3414 C CA . GLU B 1 225 ? 20.14955 -43.32161 37.66137 1.000 56.91610 223 GLU A CA 1
ATOM 3415 C C . GLU B 1 225 ? 21.30543 -44.21566 37.23761 1.000 54.08325 223 GLU A C 1
ATOM 3416 O O . GLU B 1 225 ? 22.37830 -44.22618 37.85002 1.000 52.95192 223 GLU A O 1
ATOM 3422 N N . GLU B 1 226 ? 21.06732 -44.98023 36.16997 1.000 55.95547 224 GLU A N 1
ATOM 3423 C CA . GLU B 1 226 ? 22.07083 -45.93144 35.70769 1.000 54.35604 224 GLU A CA 1
ATOM 3424 C C . GLU B 1 226 ? 23.35096 -45.21958 35.29508 1.000 51.81854 224 GLU A C 1
ATOM 3425 O O . GLU B 1 226 ? 24.45382 -45.70127 35.57500 1.000 47.40482 224 GLU A O 1
ATOM 3431 N N . GLU B 1 227 ? 23.22601 -44.06638 34.63301 1.000 52.69820 225 GLU A N 1
ATOM 3432 C CA . GLU B 1 227 ? 24.40575 -43.33313 34.19267 1.000 49.27644 225 GLU A CA 1
ATOM 3433 C C . GLU B 1 227 ? 25.19183 -42.73423 35.35125 1.000 46.70269 225 GLU A C 1
ATOM 3434 O O . GLU B 1 227 ? 26.31793 -42.27809 35.13771 1.000 50.13771 225 GLU A O 1
ATOM 3440 N N . ASP B 1 228 ? 24.64251 -42.72892 36.56555 1.000 49.89567 226 ASP A N 1
ATOM 3441 C CA . ASP B 1 228 ? 25.38963 -42.19645 37.69912 1.000 51.01384 226 ASP A CA 1
ATOM 3442 C C . ASP B 1 228 ? 26.48766 -43.13590 38.17193 1.000 47.94353 226 ASP A C 1
ATOM 3443 O O . ASP B 1 228 ? 27.20992 -42.78737 39.11184 1.000 43.36362 226 ASP A O 1
ATOM 3448 N N . ALA B 1 229 ? 26.63191 -44.30525 37.55223 1.000 44.79213 227 ALA A N 1
ATOM 3449 C CA . ALA B 1 229 ? 27.69718 -45.23484 37.90917 1.000 45.88775 227 ALA A CA 1
ATOM 3450 C C . ALA B 1 229 ? 29.03687 -44.64137 37.49229 1.000 44.74668 227 ALA A C 1
ATOM 3451 O O . ALA B 1 229 ? 29.34534 -44.56158 36.29876 1.000 45.68644 227 ALA A O 1
ATOM 3453 N N . ALA B 1 230 ? 29.83151 -44.22764 38.47284 1.000 38.25825 228 ALA A N 1
ATOM 3454 C CA . ALA B 1 230 ? 31.11133 -43.56921 38.23291 1.000 40.07474 228 ALA A CA 1
ATOM 3455 C C . ALA B 1 230 ? 31.85028 -43.49217 39.56285 1.000 35.87067 228 ALA A C 1
ATOM 3456 O O . ALA B 1 230 ? 31.37455 -43.98819 40.58857 1.000 34.69128 228 ALA A O 1
ATOM 3458 N N . THR B 1 231 ? 33.01809 -42.85762 39.54034 1.000 33.75545 229 THR A N 1
ATOM 3459 C CA . THR B 1 231 ? 33.80124 -42.61276 40.74318 1.000 36.95499 229 THR A CA 1
ATOM 3460 C C . THR B 1 231 ? 33.72139 -41.13266 41.09087 1.000 36.23227 229 THR A C 1
ATOM 3461 O O . THR B 1 231 ? 33.90342 -40.27558 40.21877 1.000 34.68063 229 THR A O 1
ATOM 3465 N N . TYR B 1 232 ? 33.44302 -40.83826 42.35916 1.000 30.78445 230 TYR A N 1
ATOM 3466 C CA . TYR B 1 232 ? 33.20978 -39.47764 42.82183 1.000 32.22333 230 TYR A CA 1
ATOM 3467 C C . TYR B 1 232 ? 34.32137 -39.03418 43.76185 1.000 33.70978 230 TYR A C 1
ATOM 3468 O O . TYR B 1 232 ? 34.74902 -39.79179 44.63857 1.000 30.59452 230 TYR A O 1
ATOM 3477 N N . TYR B 1 233 ? 34.77241 -37.79528 43.58177 1.000 33.10373 231 TYR A N 1
ATOM 3478 C CA . TYR B 1 233 ? 35.84818 -37.22246 44.37441 1.000 32.36822 231 TYR A CA 1
ATOM 3479 C C . TYR B 1 233 ? 35.38894 -35.89610 44.95816 1.000 31.79230 231 TYR A C 1
ATOM 3480 O O . TYR B 1 233 ? 34.75791 -35.09081 44.26746 1.000 35.45158 231 TYR A O 1
ATOM 3489 N N . CYS B 1 234 ? 35.70575 -35.67321 46.22883 1.000 30.67537 232 CYS A N 1
ATOM 3490 C CA . CYS B 1 234 ? 35.57553 -34.35505 46.83142 1.000 32.42640 232 CYS A CA 1
ATOM 3491 C C . CYS B 1 234 ? 36.88169 -33.58911 46.66494 1.000 33.48909 232 CYS A C 1
ATOM 3492 O O . CYS B 1 234 ? 37.95331 -34.18329 46.51709 1.000 31.61929 232 CYS A O 1
ATOM 3495 N N . GLN B 1 235 ? 36.78307 -32.25939 46.67736 1.000 34.27847 233 GLN A N 1
ATOM 3496 C CA . GLN B 1 235 ? 37.95305 -31.40853 46.49678 1.000 31.25943 233 GLN A CA 1
ATOM 3497 C C . GLN B 1 235 ? 37.76936 -30.10385 47.25561 1.000 32.45350 233 GLN A C 1
ATOM 3498 O O . GLN B 1 235 ? 36.70621 -29.48201 47.17386 1.000 35.19371 233 GLN A O 1
ATOM 3504 N N . GLN B 1 236 ? 38.79928 -29.69389 47.98855 1.000 27.00033 234 GLN A N 1
ATOM 3505 C CA . GLN B 1 236 ? 38.80880 -28.39567 48.64535 1.000 32.98538 234 GLN A CA 1
ATOM 3506 C C . GLN B 1 236 ? 39.63738 -27.41502 47.82453 1.000 36.17533 234 GLN A C 1
ATOM 3507 O O . GLN B 1 236 ? 40.70076 -27.76541 47.30423 1.000 35.60645 234 GLN A O 1
ATOM 3513 N N . SER B 1 237 ? 39.13208 -26.19035 47.68807 1.000 34.41434 235 SER A N 1
ATOM 3514 C CA . SER B 1 237 ? 39.82627 -25.14546 46.94677 1.000 32.49287 235 SER A CA 1
ATOM 3515 C C . SER B 1 237 ? 40.05012 -23.90717 47.80766 1.000 37.43077 235 SER A C 1
ATOM 3516 O O . SER B 1 237 ? 40.05280 -22.78497 47.30154 1.000 40.74173 235 SER A O 1
ATOM 3519 N N . LYS B 1 238 ? 40.24223 -24.09244 49.11224 1.000 33.09952 236 LYS A N 1
ATOM 3520 C CA . LYS B 1 238 ? 40.52023 -22.95339 49.97649 1.000 40.01783 236 LYS A CA 1
ATOM 3521 C C . LYS B 1 238 ? 42.01285 -22.66976 50.07146 1.000 38.56644 236 LYS A C 1
ATOM 3522 O O . LYS B 1 238 ? 42.42930 -21.50922 49.98814 1.000 36.85151 236 LYS A O 1
ATOM 3528 N N . GLU B 1 239 ? 42.82666 -23.70791 50.24111 1.000 34.53048 237 GLU A N 1
ATOM 3529 C CA . GLU B 1 239 ? 44.25969 -23.55507 50.42738 1.000 38.44388 237 GLU A CA 1
ATOM 3530 C C . GLU B 1 239 ? 45.02192 -24.33563 49.36526 1.000 34.13138 237 GLU A C 1
ATOM 3531 O O . GLU B 1 239 ? 44.54505 -25.34982 48.84756 1.000 31.38280 237 GLU A O 1
ATOM 3537 N N . VAL B 1 240 ? 46.21336 -23.84269 49.04586 1.000 35.52643 238 VAL A N 1
ATOM 3538 C CA . VAL B 1 240 ? 47.15887 -24.54391 48.18345 1.000 31.75971 238 VAL A CA 1
ATOM 3539 C C . VAL B 1 240 ? 47.95961 -25.48618 49.07550 1.000 29.77404 238 VAL A C 1
ATOM 3540 O O . VAL B 1 240 ? 48.45646 -25.05969 50.12760 1.000 34.11146 238 VAL A O 1
ATOM 3544 N N . PRO B 1 241 ? 48.12561 -26.76479 48.70812 1.000 33.11329 239 PRO A N 1
ATOM 3545 C CA . PRO B 1 241 ? 47.67491 -27.39860 47.46426 1.000 28.52354 239 PRO A CA 1
ATOM 3546 C C . PRO B 1 241 ? 46.19719 -27.76488 47.44361 1.000 31.24732 239 PRO A C 1
ATOM 3547 O O . PRO B 1 241 ? 45.62745 -28.07378 48.49071 1.000 29.87805 239 PRO A O 1
ATOM 3551 N N . TRP B 1 242 ? 45.58629 -27.71255 46.26033 1.000 28.97469 240 TRP A N 1
ATOM 3552 C CA . TRP B 1 242 ? 44.30545 -28.37448 46.06087 1.000 27.23789 240 TRP A CA 1
ATOM 3553 C C . TRP B 1 242 ? 44.45228 -29.85400 46.38725 1.000 26.64366 240 TRP A C 1
ATOM 3554 O O . TRP B 1 242 ? 45.39189 -30.51068 45.93118 1.000 29.72292 240 TRP A O 1
ATOM 3565 N N . THR B 1 243 ? 43.53621 -30.37924 47.19174 1.000 30.60413 241 THR A N 1
ATOM 3566 C CA . THR B 1 243 ? 43.59121 -31.77523 47.59238 1.000 27.39889 241 THR A CA 1
ATOM 3567 C C . THR B 1 243 ? 42.26427 -32.45531 47.29006 1.000 28.97686 241 THR A C 1
ATOM 3568 O O . THR B 1 243 ? 41.20867 -31.81676 47.26328 1.000 30.08925 241 THR A O 1
ATOM 3572 N N . PHE B 1 244 ? 42.33579 -33.76200 47.05056 1.000 32.85814 242 PHE A N 1
ATOM 3573 C CA . PHE B 1 244 ? 41.18519 -34.56613 46.67167 1.000 32.30317 242 PHE A CA 1
ATOM 3574 C C . PHE B 1 244 ? 40.94877 -35.66746 47.69308 1.000 29.30086 242 PHE A C 1
ATOM 3575 O O . PHE B 1 244 ? 41.87182 -36.10901 48.38416 1.000 27.21358 242 PHE A O 1
ATOM 3583 N N . GLY B 1 245 ? 39.69786 -36.10592 47.78296 1.000 30.25740 243 GLY A N 1
ATOM 3584 C CA . GLY B 1 245 ? 39.40759 -37.32861 48.49354 1.000 31.12369 243 GLY A CA 1
ATOM 3585 C C . GLY B 1 245 ? 39.88455 -38.53696 47.71401 1.000 30.23399 243 GLY A C 1
ATOM 3586 O O . GLY B 1 245 ? 40.18297 -38.46516 46.52110 1.000 27.91609 243 GLY A O 1
ATOM 3587 N N . ALA B 1 246 ? 39.96219 -39.67484 48.40524 1.000 27.72917 244 ALA A N 1
ATOM 3588 C CA . ALA B 1 246 ? 40.45080 -40.88668 47.75935 1.000 33.22264 244 ALA A CA 1
ATOM 3589 C C . ALA B 1 246 ? 39.50378 -41.39329 46.67996 1.000 29.49834 244 ALA A C 1
ATOM 3590 O O . ALA B 1 246 ? 39.93377 -42.15240 45.80568 1.000 36.15648 244 ALA A O 1
ATOM 3592 N N . GLY B 1 247 ? 38.24263 -41.00009 46.71892 1.000 27.48280 245 GLY A N 1
ATOM 3593 C CA . GLY B 1 247 ? 37.31337 -41.40430 45.68623 1.000 31.11918 245 GLY A CA 1
ATOM 3594 C C . GLY B 1 247 ? 36.35917 -42.48410 46.16012 1.000 33.76319 245 GLY A C 1
ATOM 3595 O O . GLY B 1 247 ? 36.68472 -43.31674 47.01430 1.000 29.12911 245 GLY A O 1
ATOM 3596 N N . THR B 1 248 ? 35.15733 -42.47672 45.58847 1.000 33.89164 246 THR A N 1
ATOM 3597 C CA . THR B 1 248 ? 34.12055 -43.45012 45.90691 1.000 32.97095 246 THR A CA 1
ATOM 3598 C C . THR B 1 248 ? 33.53673 -43.97398 44.60579 1.000 34.11979 246 THR A C 1
ATOM 3599 O O . THR B 1 248 ? 32.93084 -43.21194 43.84497 1.000 31.40733 246 THR A O 1
ATOM 3603 N N . LYS B 1 249 ? 33.71183 -45.26846 44.35342 1.000 31.26051 247 LYS A N 1
ATOM 3604 C CA . LYS B 1 249 ? 33.20398 -45.87091 43.12806 1.000 33.20006 247 LYS A CA 1
ATOM 3605 C C . LYS B 1 249 ? 31.74398 -46.25935 43.31453 1.000 32.58050 247 LYS A C 1
ATOM 3606 O O . LYS B 1 249 ? 31.41876 -47.10120 44.15750 1.000 30.34851 247 LYS A O 1
ATOM 3612 N N . LEU B 1 250 ? 30.86962 -45.64080 42.52976 1.000 37.15615 248 LEU A N 1
ATOM 3613 C CA . LEU B 1 250 ? 29.44122 -45.91423 42.56366 1.000 37.69853 248 LEU A CA 1
ATOM 3614 C C . LEU B 1 250 ? 29.06905 -46.89933 41.46735 1.000 39.57953 248 LEU A C 1
ATOM 3615 O O . LEU B 1 250 ? 29.36598 -46.67201 40.29022 1.000 41.00045 248 LEU A O 1
ATOM 3620 N N . GLU B 1 251 ? 28.42717 -47.99071 41.86360 1.000 41.12214 249 GLU A N 1
ATOM 3621 C CA . GLU B 1 251 ? 27.85762 -48.95530 40.94180 1.000 45.29711 249 GLU A CA 1
ATOM 3622 C C . GLU B 1 251 ? 26.35998 -49.02553 41.20126 1.000 47.85474 249 GLU A C 1
ATOM 3623 O O . GLU B 1 251 ? 25.90002 -48.77260 42.31834 1.000 48.37550 249 GLU A O 1
ATOM 3629 N N . ILE B 1 252 ? 25.59569 -49.36676 40.16859 1.000 51.69695 250 ILE A N 1
ATOM 3630 C CA . ILE B 1 252 ? 24.14207 -49.43920 40.26423 1.000 58.79658 250 ILE A CA 1
ATOM 3631 C C . ILE B 1 252 ? 23.69107 -50.89058 40.19738 1.000 64.32173 250 ILE A C 1
ATOM 3632 O O . ILE B 1 252 ? 24.03223 -51.60915 39.24967 1.000 62.34590 250 ILE A O 1
ATOM 3637 N N . LYS B 1 253 ? 22.91043 -51.30428 41.19667 1.000 84.99976 251 LYS A N 1
ATOM 3638 C CA . LYS B 1 253 ? 22.27407 -52.62414 41.27330 1.000 83.96615 251 LYS A CA 1
ATOM 3639 C C . LYS B 1 253 ? 23.10200 -53.76895 40.69499 1.000 92.55803 251 LYS A C 1
ATOM 3640 O O . LYS B 1 253 ? 22.73504 -54.35283 39.67373 1.000 95.66707 251 LYS A O 1
ATOM 3642 N N . GLU C 1 3 ? 32.26693 -54.31810 20.79034 1.000 77.45262 1 GLU C N 1
ATOM 3643 C CA . GLU C 1 3 ? 32.26093 -55.76704 20.63075 1.000 73.08641 1 GLU C CA 1
ATOM 3644 C C . GLU C 1 3 ? 31.48482 -56.17564 19.37960 1.000 68.57420 1 GLU C C 1
ATOM 3645 O O . GLU C 1 3 ? 31.96102 -56.97823 18.57673 1.000 67.05329 1 GLU C O 1
ATOM 3651 N N . VAL C 1 4 ? 30.29050 -55.61605 19.21744 1.000 60.38019 2 VAL C N 1
ATOM 3652 C CA . VAL C 1 4 ? 29.47128 -55.88298 18.04033 1.000 59.09050 2 VAL C CA 1
ATOM 3653 C C . VAL C 1 4 ? 29.91692 -54.96195 16.91232 1.000 59.34818 2 VAL C C 1
ATOM 3654 O O . VAL C 1 4 ? 30.06247 -53.74951 17.10915 1.000 60.09631 2 VAL C O 1
ATOM 3658 N N . LYS C 1 5 ? 30.13533 -55.52842 15.72570 1.000 51.73256 3 LYS C N 1
ATOM 3659 C CA . LYS C 1 5 ? 30.60772 -54.74280 14.59489 1.000 50.41200 3 LYS C CA 1
ATOM 3660 C C . LYS C 1 5 ? 29.87132 -55.14932 13.32781 1.000 44.86919 3 LYS C C 1
ATOM 3661 O O . LYS C 1 5 ? 29.55773 -56.32612 13.12861 1.000 43.36781 3 LYS C O 1
ATOM 3667 N N . LEU C 1 6 ? 29.60203 -54.16128 12.47586 1.000 47.76402 4 LEU C N 1
ATOM 3668 C CA . LEU C 1 6 ? 28.99829 -54.37327 11.16710 1.000 43.55119 4 LEU C CA 1
ATOM 3669 C C . LEU C 1 6 ? 29.72913 -53.49782 10.16278 1.000 45.61419 4 LEU C C 1
ATOM 3670 O O . LEU C 1 6 ? 29.86116 -52.28882 10.37550 1.000 48.60433 4 LEU C O 1
ATOM 3675 N N . VAL C 1 7 ? 30.20873 -54.09943 9.07790 1.000 46.15223 5 VAL C N 1
ATOM 3676 C CA . VAL C 1 7 ? 30.99573 -53.38956 8.07388 1.000 50.53795 5 VAL C CA 1
ATOM 3677 C C . VAL C 1 7 ? 30.33210 -53.61474 6.72132 1.000 46.65209 5 VAL C C 1
ATOM 3678 O O . VAL C 1 7 ? 30.43873 -54.70165 6.14201 1.000 48.00742 5 VAL C O 1
ATOM 3682 N N . GLU C 1 8 ? 29.64394 -52.59547 6.21650 1.000 49.06275 6 GLU C N 1
ATOM 3683 C CA . GLU C 1 8 ? 29.09205 -52.65430 4.87335 1.000 43.78846 6 GLU C CA 1
ATOM 3684 C C . GLU C 1 8 ? 30.17870 -52.33654 3.85400 1.000 43.66799 6 GLU C C 1
ATOM 3685 O O . GLU C 1 8 ? 31.15533 -51.64385 4.15317 1.000 45.86050 6 GLU C O 1
ATOM 3691 N N . SER C 1 9 ? 29.99773 -52.84338 2.63676 1.000 45.60015 7 SER C N 1
ATOM 3692 C CA . SER C 1 9 ? 30.96778 -52.61161 1.57511 1.000 45.40447 7 SER C CA 1
ATOM 3693 C C . SER C 1 9 ? 30.33710 -52.95249 0.23471 1.000 44.60242 7 SER C C 1
ATOM 3694 O O . SER C 1 9 ? 29.32367 -53.65258 0.16278 1.000 41.02484 7 SER C O 1
ATOM 3697 N N . GLY C 1 10 ? 30.96321 -52.45087 -0.82967 1.000 44.32258 8 GLY C N 1
ATOM 3698 C CA . GLY C 1 10 ? 30.56584 -52.75905 -2.18864 1.000 43.54530 8 GLY C CA 1
ATOM 3699 C C . GLY C 1 10 ? 29.96013 -51.60544 -2.95573 1.000 48.04512 8 GLY C C 1
ATOM 3700 O O . GLY C 1 10 ? 29.51870 -51.80982 -4.09259 1.000 49.12699 8 GLY C O 1
ATOM 3701 N N . GLY C 1 11 ? 29.92726 -50.40286 -2.38575 1.000 50.54067 9 GLY C N 1
ATOM 3702 C CA . GLY C 1 11 ? 29.28963 -49.27736 -3.03988 1.000 48.54410 9 GLY C CA 1
ATOM 3703 C C . GLY C 1 11 ? 30.07359 -48.71440 -4.20708 1.000 51.63913 9 GLY C C 1
ATOM 3704 O O . GLY C 1 11 ? 30.76961 -49.44834 -4.91370 1.000 56.02450 9 GLY C O 1
ATOM 3705 N N . GLY C 1 12 ? 29.97501 -47.41215 -4.41394 1.000 55.95851 10 GLY C N 1
ATOM 3706 C CA . GLY C 1 12 ? 30.67857 -46.74069 -5.48595 1.000 60.61927 10 GLY C CA 1
ATOM 3707 C C . GLY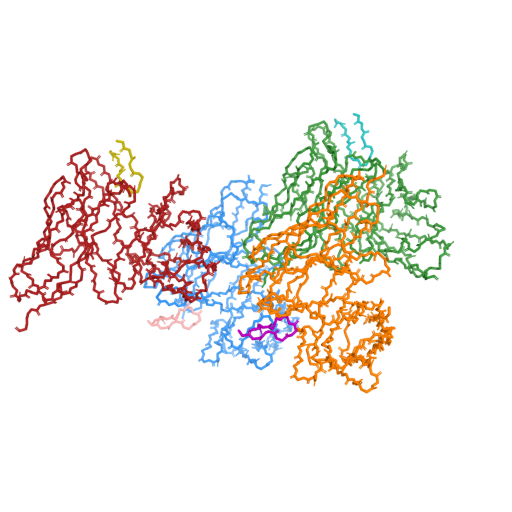 C 1 12 ? 29.72107 -46.15893 -6.51080 1.000 57.63822 10 GLY C C 1
ATOM 3708 O O . GLY C 1 12 ? 28.49663 -46.17682 -6.35322 1.000 54.18477 10 GLY C O 1
ATOM 3709 N N . LEU C 1 13 ? 30.30945 -45.64198 -7.58650 1.000 56.11378 11 LEU C N 1
ATOM 3710 C CA . LEU C 1 13 ? 29.54174 -45.00417 -8.64487 1.000 52.60788 11 LEU C CA 1
ATOM 3711 C C . LEU C 1 13 ? 29.02655 -46.04374 -9.63256 1.000 53.64532 11 LEU C C 1
ATOM 3712 O O . LEU C 1 13 ? 29.74113 -46.98082 -10.00157 1.000 56.73746 11 LEU C O 1
ATOM 3717 N N . VAL C 1 14 ? 27.77917 -45.86637 -10.06759 1.000 52.94280 12 VAL C N 1
ATOM 3718 C CA . VAL C 1 14 ? 27.12530 -46.77334 -11.00620 1.000 54.32937 12 VAL C CA 1
ATOM 3719 C C . VAL C 1 14 ? 26.23188 -45.95256 -11.92839 1.000 52.71575 12 VAL C C 1
ATOM 3720 O O . VAL C 1 14 ? 25.55920 -45.01469 -11.48689 1.000 49.93172 12 VAL C O 1
ATOM 3724 N N . LYS C 1 15 ? 26.23078 -46.30578 -13.21354 1.000 58.16785 13 LYS C N 1
ATOM 3725 C CA . LYS C 1 15 ? 25.35542 -45.66423 -14.17949 1.000 57.08385 13 LYS C CA 1
ATOM 3726 C C . LYS C 1 15 ? 23.90992 -46.10889 -13.95960 1.000 53.97114 13 LYS C C 1
ATOM 3727 O O . LYS C 1 15 ? 23.65959 -47.16567 -13.37648 1.000 51.30039 13 LYS C O 1
ATOM 3729 N N . PRO C 1 16 ? 22.93788 -45.31638 -14.41758 1.000 58.00772 14 PRO C N 1
ATOM 3730 C CA . PRO C 1 16 ? 21.53437 -45.72307 -14.27479 1.000 50.71574 14 PRO C CA 1
ATOM 3731 C C . PRO C 1 16 ? 21.26260 -47.04566 -14.97414 1.000 51.58327 14 PRO C C 1
ATOM 3732 O O . PRO C 1 16 ? 21.85708 -47.36475 -16.00615 1.000 51.62079 14 PRO C O 1
ATOM 3736 N N . GLY C 1 17 ? 20.35666 -47.82488 -14.38759 1.000 50.09389 15 GLY C N 1
ATOM 3737 C CA . GLY C 1 17 ? 20.02000 -49.12734 -14.91660 1.000 45.91564 15 GLY C CA 1
ATOM 3738 C C . GLY C 1 17 ? 21.02972 -50.21558 -14.63036 1.000 47.62745 15 GLY C C 1
ATOM 3739 O O . GLY C 1 17 ? 20.81783 -51.35851 -15.05493 1.000 45.85655 15 GLY C O 1
ATOM 3740 N N . GLY C 1 18 ? 22.11468 -49.90539 -13.92202 1.000 47.28015 16 GLY C N 1
ATOM 3741 C CA . GLY C 1 18 ? 23.14008 -50.88199 -13.63081 1.000 46.73151 16 GLY C CA 1
ATOM 3742 C C . GLY C 1 18 ? 22.77723 -51.80342 -12.48045 1.000 45.68561 16 GLY C C 1
ATOM 3743 O O . GLY C 1 18 ? 21.69490 -51.74302 -11.89820 1.000 41.67613 16 GLY C O 1
ATOM 3744 N N . SER C 1 19 ? 23.72067 -52.68525 -12.15748 1.000 45.72082 17 SER C N 1
ATOM 3745 C CA . SER C 1 19 ? 23.56899 -53.65238 -11.08254 1.000 38.70003 17 SER C CA 1
ATOM 3746 C C . SER C 1 19 ? 24.74925 -53.54471 -10.12667 1.000 42.84311 17 SER C C 1
ATOM 3747 O O . SER C 1 19 ? 25.84063 -53.12014 -10.51272 1.000 43.87308 17 SER C O 1
ATOM 3750 N N . LEU C 1 20 ? 24.52770 -53.94613 -8.87664 1.000 37.23050 18 LEU C N 1
ATOM 3751 C CA . LEU C 1 20 ? 25.54132 -53.80601 -7.83694 1.000 39.29550 18 LEU C CA 1
ATOM 3752 C C . LEU C 1 20 ? 25.14232 -54.64812 -6.63339 1.000 40.01004 18 LEU C C 1
ATOM 3753 O O . LEU C 1 20 ? 23.95156 -54.82662 -6.36245 1.000 39.78485 18 LEU C O 1
ATOM 3758 N N . LYS C 1 21 ? 26.14015 -55.14699 -5.90185 1.000 39.73264 19 LYS C N 1
ATOM 3759 C CA . LYS C 1 21 ? 25.87268 -55.92702 -4.70093 1.000 37.86348 19 LYS C CA 1
ATOM 3760 C C . LYS C 1 21 ? 26.63346 -55.35482 -3.51821 1.000 36.66082 19 LYS C C 1
ATOM 3761 O O . LYS C 1 21 ? 27.84797 -55.13172 -3.58738 1.000 37.50828 19 LYS C O 1
ATOM 3767 N N . LEU C 1 22 ? 25.89738 -55.09407 -2.44786 1.000 37.14208 20 LEU C N 1
ATOM 3768 C CA . LEU C 1 22 ? 26.47255 -54.66931 -1.18924 1.000 37.21251 20 LEU C CA 1
ATOM 3769 C C . LEU C 1 22 ? 26.63808 -55.88377 -0.28725 1.000 42.08561 20 LEU C C 1
ATOM 3770 O O . LEU C 1 22 ? 25.87670 -56.85285 -0.36813 1.000 40.36805 20 LEU C O 1
ATOM 3775 N N . SER C 1 23 ? 27.63827 -55.81812 0.58004 1.000 38.07834 21 SER C N 1
ATOM 3776 C CA . SER C 1 23 ? 27.90799 -56.87789 1.53288 1.000 40.44460 21 SER C CA 1
ATOM 3777 C C . SER C 1 23 ? 28.08299 -56.26639 2.91065 1.000 39.90439 21 SER C C 1
ATOM 3778 O O . SER C 1 23 ? 28.49679 -55.11219 3.04508 1.000 43.09636 21 SER C O 1
ATOM 3781 N N . CYS C 1 24 ? 27.75226 -57.04666 3.93491 1.000 38.20284 22 CYS C N 1
ATOM 3782 C CA . CYS C 1 24 ? 27.99253 -56.64002 5.31249 1.000 39.75183 22 CYS C CA 1
ATOM 3783 C C . CYS C 1 24 ? 28.54800 -57.82897 6.07792 1.000 40.94923 22 CYS C C 1
ATOM 3784 O O . CYS C 1 24 ? 27.88752 -58.86682 6.17861 1.000 40.59748 22 CYS C O 1
ATOM 3787 N N . ALA C 1 25 ? 29.75437 -57.67395 6.61591 1.000 36.69571 23 ALA C N 1
ATOM 3788 C CA . ALA C 1 25 ? 30.38846 -58.70788 7.42154 1.000 43.16942 23 ALA C CA 1
ATOM 3789 C C . ALA C 1 25 ? 30.05084 -58.46271 8.88633 1.000 46.95591 23 ALA C C 1
ATOM 3790 O O . ALA C 1 25 ? 30.36159 -57.39705 9.43060 1.000 46.06634 23 ALA C O 1
ATOM 3792 N N . ALA C 1 26 ? 29.41650 -59.44319 9.51981 1.000 44.33217 24 ALA C N 1
ATOM 3793 C CA . ALA C 1 26 ? 28.99720 -59.32729 10.90765 1.000 44.44976 24 ALA C CA 1
ATOM 3794 C C . ALA C 1 26 ? 29.93820 -60.11111 11.81011 1.000 42.97351 24 ALA C C 1
ATOM 3795 O O . ALA C 1 26 ? 30.37678 -61.21190 11.46491 1.000 47.33345 24 ALA C O 1
ATOM 3797 N N . SER C 1 27 ? 30.23815 -59.53565 12.97078 1.000 43.96813 25 SER C N 1
ATOM 3798 C CA . SER C 1 27 ? 31.11863 -60.16312 13.94366 1.000 47.10720 25 SER C CA 1
ATOM 3799 C C . SER C 1 27 ? 30.78878 -59.60397 15.31865 1.000 50.65357 25 SER C C 1
ATOM 3800 O O . SER C 1 27 ? 30.25386 -58.49962 15.44658 1.000 46.76474 25 SER C O 1
ATOM 3803 N N . GLY C 1 28 ? 31.10717 -60.38724 16.34727 1.000 47.04692 26 GLY C N 1
ATOM 3804 C CA . GLY C 1 28 ? 30.84664 -59.98876 17.71252 1.000 49.96507 26 GLY C CA 1
ATOM 3805 C C . GLY C 1 28 ? 29.51278 -60.43380 18.26895 1.000 50.56593 26 GLY C C 1
ATOM 3806 O O . GLY C 1 28 ? 29.22337 -60.15187 19.43860 1.000 55.66724 26 GLY C O 1
ATOM 3807 N N . PHE C 1 29 ? 28.69120 -61.11420 17.47424 1.000 47.08729 27 PHE C N 1
ATOM 3808 C CA . PHE C 1 29 ? 27.41658 -61.63426 17.94415 1.000 43.54967 27 PHE C CA 1
ATOM 3809 C C . PHE C 1 29 ? 27.05182 -62.84926 17.10580 1.000 42.34553 27 PHE C C 1
ATOM 3810 O O . PHE C 1 29 ? 27.60922 -63.07454 16.02804 1.000 42.37351 27 PHE C O 1
ATOM 3818 N N . THR C 1 30 ? 26.11457 -63.64259 17.61982 1.000 38.50580 28 THR C N 1
ATOM 3819 C CA . THR C 1 30 ? 25.66570 -64.82009 16.88900 1.000 46.28673 28 THR C CA 1
ATOM 3820 C C . THR C 1 30 ? 24.78505 -64.39446 15.72166 1.000 41.06480 28 THR C C 1
ATOM 3821 O O . THR C 1 30 ? 23.56479 -64.27255 15.86749 1.000 42.92253 28 THR C O 1
ATOM 3825 N N . PHE C 1 31 ? 25.40969 -64.17476 14.56064 1.000 39.85813 29 PHE C N 1
ATOM 3826 C CA . PHE C 1 31 ? 24.70900 -63.62543 13.40295 1.000 42.75527 29 PHE C CA 1
ATOM 3827 C C . PHE C 1 31 ? 23.46680 -64.43412 13.05142 1.000 39.16800 29 PHE C C 1
ATOM 3828 O O . PHE C 1 31 ? 22.42198 -63.86634 12.71400 1.000 36.96461 29 PHE C O 1
ATOM 3836 N N . SER C 1 32 ? 23.55540 -65.76138 13.14295 1.000 40.74168 30 SER C N 1
ATOM 3837 C CA . SER C 1 32 ? 22.46926 -66.63174 12.70942 1.000 41.62819 30 SER C CA 1
ATOM 3838 C C . SER C 1 32 ? 21.20652 -66.49552 13.55291 1.000 37.90185 30 SER C C 1
ATOM 3839 O O . SER C 1 32 ? 20.16128 -67.01864 13.15236 1.000 39.62518 30 SER C O 1
ATOM 3842 N N . ARG C 1 33 ? 21.26669 -65.81862 14.69752 1.000 39.28433 31 ARG C N 1
ATOM 3843 C CA . ARG C 1 33 ? 20.11851 -65.70188 15.58543 1.000 37.86201 31 ARG C CA 1
ATOM 3844 C C . ARG C 1 33 ? 19.43754 -64.33776 15.51918 1.000 36.75458 31 ARG C C 1
ATOM 3845 O O . ARG C 1 33 ? 18.58493 -64.04816 16.36237 1.000 40.89843 31 ARG C O 1
ATOM 3853 N N . PHE C 1 34 ? 19.78338 -63.49450 14.54712 1.000 36.89000 32 PHE C N 1
ATOM 3854 C CA . PHE C 1 34 ? 19.22161 -62.15128 14.45747 1.000 37.46629 32 PHE C CA 1
ATOM 3855 C C . PHE C 1 34 ? 18.74427 -61.87556 13.03901 1.000 36.75953 32 PHE C C 1
ATOM 3856 O O . PHE C 1 34 ? 19.45853 -62.15899 12.07243 1.000 34.06965 32 PHE C O 1
ATOM 3864 N N . GLY C 1 35 ? 17.54064 -61.32312 12.91593 1.000 34.29044 33 GLY C N 1
ATOM 3865 C CA . GLY C 1 35 ? 17.12496 -60.76048 11.64794 1.000 32.38333 33 GLY C CA 1
ATOM 3866 C C . GLY C 1 35 ? 17.92552 -59.51685 11.31021 1.000 31.36671 33 GLY C C 1
ATOM 3867 O O . GLY C 1 35 ? 18.45793 -58.83211 12.18498 1.000 31.48216 33 GLY C O 1
ATOM 3868 N N . MET C 1 36 ? 18.02195 -59.22343 10.01493 1.000 30.64263 34 MET C N 1
ATOM 3869 C CA . MET C 1 36 ? 18.85718 -58.13067 9.54060 1.000 29.65780 34 MET C CA 1
ATOM 3870 C C . MET C 1 36 ? 18.06489 -57.20036 8.63665 1.000 32.57625 34 MET C C 1
ATOM 3871 O O . MET C 1 36 ? 17.12613 -57.61782 7.95159 1.000 30.89219 34 MET C O 1
ATOM 3876 N N . HIS C 1 37 ? 18.47043 -55.93227 8.63994 1.000 29.81195 35 HIS C N 1
ATOM 3877 C CA . HIS C 1 37 ? 17.82952 -54.87826 7.87121 1.000 26.99054 35 HIS C CA 1
ATOM 3878 C C . HIS C 1 37 ? 18.83867 -54.21168 6.94697 1.000 31.32198 35 HIS C C 1
ATOM 3879 O O . HIS C 1 37 ? 20.04286 -54.20317 7.21567 1.000 31.15056 35 HIS C O 1
ATOM 3886 N N . TRP C 1 38 ? 18.33378 -53.66002 5.84920 1.000 34.16150 36 TRP C N 1
ATOM 3887 C CA . TRP C 1 38 ? 19.04310 -52.66431 5.05851 1.000 32.31734 36 TRP C CA 1
ATOM 3888 C C . TRP C 1 38 ? 18.27214 -51.35613 5.14751 1.000 31.67972 36 TRP C C 1
ATOM 3889 O O . TRP C 1 38 ? 17.06393 -51.32842 4.88850 1.000 31.72517 36 TRP C O 1
ATOM 3900 N N . VAL C 1 39 ? 18.95827 -50.28654 5.54437 1.000 27.90154 37 VAL C N 1
ATOM 3901 C CA . VAL C 1 39 ? 18.37117 -48.95286 5.61685 1.000 32.29128 37 VAL C CA 1
ATOM 3902 C C . VAL C 1 39 ? 19.29415 -47.98648 4.88852 1.000 30.67623 37 VAL C C 1
ATOM 3903 O O . VAL C 1 39 ? 20.51194 -48.01242 5.09588 1.000 32.03831 37 VAL C O 1
ATOM 3907 N N . ARG C 1 40 ? 18.72083 -47.14378 4.03233 1.000 30.72591 38 ARG C N 1
ATOM 3908 C CA . ARG C 1 40 ? 19.48696 -46.17604 3.26039 1.000 35.68688 38 ARG C CA 1
ATOM 3909 C C . ARG C 1 40 ? 19.10672 -44.75483 3.66076 1.000 36.47742 38 ARG C C 1
ATOM 3910 O O . ARG C 1 40 ? 17.97599 -44.48998 4.08231 1.000 33.86912 38 ARG C O 1
ATOM 3918 N N . GLN C 1 41 ? 20.06842 -43.84115 3.53369 1.000 32.79939 39 GLN C N 1
ATOM 3919 C CA . GLN C 1 41 ? 19.87069 -42.43374 3.85839 1.000 35.93217 39 GLN C CA 1
ATOM 3920 C C . GLN C 1 41 ? 20.20253 -41.57856 2.64273 1.000 35.48585 39 GLN C C 1
ATOM 3921 O O . GLN C 1 41 ? 21.34514 -41.57779 2.17287 1.000 31.40633 39 GLN C O 1
ATOM 3927 N N . THR C 1 42 ? 19.20325 -40.85273 2.14325 1.000 33.72744 40 THR C N 1
ATOM 3928 C CA . THR C 1 42 ? 19.37584 -39.97917 0.99545 1.000 34.62257 40 THR C CA 1
ATOM 3929 C C . THR C 1 42 ? 20.27134 -38.78889 1.34202 1.000 34.57364 40 THR C C 1
ATOM 3930 O O . THR C 1 42 ? 20.48984 -38.48613 2.51748 1.000 28.19731 40 THR C O 1
ATOM 3934 N N . PRO C 1 43 ? 20.82060 -38.10694 0.32909 1.000 36.46882 41 PRO C N 1
ATOM 3935 C CA . PRO C 1 43 ? 21.60000 -36.88866 0.60883 1.000 31.77755 41 PRO C CA 1
ATOM 3936 C C . PRO C 1 43 ? 20.80072 -35.78962 1.29048 1.000 35.91164 41 PRO C C 1
ATOM 3937 O O . PRO C 1 43 ? 21.40747 -34.87700 1.86648 1.000 36.28257 41 PRO C O 1
ATOM 3941 N N . GLU C 1 44 ? 19.46891 -35.85132 1.25595 1.000 35.48434 42 GLU C N 1
ATOM 3942 C CA . GLU C 1 44 ? 18.62319 -34.92402 1.99847 1.000 35.01013 42 GLU C CA 1
ATOM 3943 C C . GLU C 1 44 ? 18.42671 -35.33799 3.45276 1.000 35.28326 42 GLU C C 1
ATOM 3944 O O . GLU C 1 44 ? 17.58600 -34.74071 4.13943 1.000 31.55258 42 GLU C O 1
ATOM 3950 N N . LYS C 1 45 ? 19.18986 -36.32950 3.92377 1.000 34.71565 43 LYS C N 1
ATOM 3951 C CA . LYS C 1 45 ? 19.14117 -36.81904 5.30362 1.000 36.96351 43 LYS C CA 1
ATOM 3952 C C . LYS C 1 45 ? 17.81880 -37.51068 5.62788 1.000 33.07986 43 LYS C C 1
ATOM 3953 O O . LYS C 1 45 ? 17.37156 -37.49552 6.77602 1.000 34.35737 43 LYS C O 1
ATOM 3959 N N . ARG C 1 46 ? 17.18412 -38.13297 4.64162 1.000 34.42164 44 ARG C N 1
ATOM 3960 C CA . ARG C 1 46 ? 15.94035 -38.85792 4.86062 1.000 32.99460 44 ARG C CA 1
ATOM 3961 C C . ARG C 1 46 ? 16.23600 -40.34890 4.94028 1.000 29.94086 44 ARG C C 1
ATOM 3962 O O . ARG C 1 46 ? 16.91855 -40.89646 4.07005 1.000 27.03486 44 ARG C O 1
ATOM 3964 N N . LEU C 1 47 ? 15.74608 -40.99336 5.99747 1.000 30.38858 45 LEU C N 1
ATOM 3965 C CA . LEU C 1 47 ? 15.97250 -42.41731 6.21125 1.000 29.92856 45 LEU C CA 1
ATOM 3966 C C . LEU C 1 47 ? 14.84617 -43.22530 5.58164 1.000 27.48019 45 LEU C C 1
ATOM 3967 O O . LEU C 1 47 ? 13.66563 -42.93324 5.79873 1.000 27.19830 45 LEU C O 1
ATOM 3972 N N . GLU C 1 48 ? 15.21460 -44.24474 4.81001 1.000 28.65454 46 GLU C N 1
ATOM 3973 C CA . GLU C 1 48 ? 14.25281 -45.11088 4.14040 1.000 28.94619 46 GLU C CA 1
ATOM 3974 C C . GLU C 1 48 ? 14.64933 -46.55718 4.38175 1.000 28.88855 46 GLU C C 1
ATOM 3975 O O . GLU C 1 48 ? 15.74059 -46.97791 3.98268 1.000 29.88512 46 GLU C O 1
ATOM 3981 N N . TRP C 1 49 ? 13.77282 -47.30892 5.03865 1.000 26.58674 47 TRP C N 1
ATOM 3982 C CA . TRP C 1 49 ? 13.99347 -48.73708 5.20208 1.000 27.88599 47 TRP C CA 1
ATOM 3983 C C . TRP C 1 49 ? 13.91457 -49.42590 3.84619 1.000 30.68084 47 TRP C C 1
ATOM 3984 O O . TRP C 1 49 ? 13.02069 -49.14566 3.04261 1.000 28.68693 47 TRP C O 1
ATOM 3995 N N . VAL C 1 50 ? 14.85611 -50.33336 3.59057 1.000 30.87741 48 VAL C N 1
ATOM 3996 C CA . VAL C 1 50 ? 15.00597 -50.96805 2.28213 1.000 28.60383 48 VAL C CA 1
ATOM 3997 C C . VAL C 1 50 ? 14.49767 -52.40893 2.29883 1.000 29.22326 48 VAL C C 1
ATOM 3998 O O . VAL C 1 50 ? 13.57051 -52.75592 1.56532 1.000 29.88924 48 VAL C O 1
ATOM 4002 N N . ALA C 1 51 ? 15.08792 -53.26200 3.13457 1.000 29.07317 49 ALA C N 1
ATOM 4003 C CA . ALA C 1 51 ? 14.71867 -54.67111 3.13885 1.000 29.25591 49 ALA C CA 1
ATOM 4004 C C . ALA C 1 51 ? 14.99694 -55.27940 4.50603 1.000 29.13811 49 ALA C C 1
ATOM 4005 O O . ALA C 1 51 ? 15.78493 -54.75377 5.29630 1.000 32.19415 49 ALA C O 1
ATOM 4007 N N . TYR C 1 52 ? 14.32980 -56.40244 4.77366 1.000 32.28896 50 TYR C N 1
ATOM 4008 C CA . TYR C 1 52 ? 14.50704 -57.16074 6.00439 1.000 30.37585 50 TYR C CA 1
ATOM 4009 C C . TYR C 1 52 ? 14.49581 -58.64635 5.68018 1.000 28.61732 50 TYR C C 1
ATOM 4010 O O . TYR C 1 52 ? 13.75594 -59.08897 4.79662 1.000 28.05450 50 TYR C O 1
ATOM 4019 N N . ILE C 1 53 ? 15.32035 -59.40926 6.39510 1.000 26.18000 51 ILE C N 1
ATOM 4020 C CA . ILE C 1 53 ? 15.34070 -60.86393 6.28911 1.000 27.98471 51 ILE C CA 1
ATOM 4021 C C . ILE C 1 53 ? 15.44210 -61.44735 7.69247 1.000 30.29902 51 ILE C C 1
ATOM 4022 O O . ILE C 1 53 ? 16.21451 -60.96134 8.52587 1.000 32.24026 51 ILE C O 1
ATOM 4027 N N . SER C 1 54 ? 14.65186 -62.48624 7.95704 1.000 33.84632 52 SER C N 1
ATOM 4028 C CA . SER C 1 54 ? 14.66490 -63.11717 9.26679 1.000 32.76224 52 SER C CA 1
ATOM 4029 C C . SER C 1 54 ? 15.95479 -63.91324 9.45787 1.000 32.03171 52 SER C C 1
ATOM 4030 O O . SER C 1 54 ? 16.72112 -64.14930 8.51866 1.000 30.47159 52 SER C O 1
ATOM 4033 N N . SER C 1 55 ? 16.19182 -64.32168 10.70778 1.000 32.68758 53 SER C N 1
ATOM 4034 C CA . SER C 1 55 ? 17.42641 -65.02702 11.04014 1.000 37.38228 53 SER C CA 1
ATOM 4035 C C . SER C 1 55 ? 17.57828 -66.30295 10.22039 1.000 32.16976 53 SER C C 1
ATOM 4036 O O . SER C 1 55 ? 18.65804 -66.57884 9.68458 1.000 32.11722 53 SER C O 1
ATOM 4039 N N . GLY C 1 56 ? 16.50913 -67.08668 10.10568 1.000 33.14775 54 GLY C N 1
ATOM 4040 C CA . GLY C 1 56 ? 16.48824 -68.29944 9.31644 1.000 32.81347 54 GLY C CA 1
ATOM 4041 C C . GLY C 1 56 ? 16.10100 -68.12615 7.86737 1.000 33.41153 54 GLY C C 1
ATOM 4042 O O . GLY C 1 56 ? 15.99007 -69.12496 7.14885 1.000 34.54130 54 GLY C O 1
ATOM 4043 N N . SER C 1 57 ? 15.86479 -66.88612 7.42611 1.000 33.48262 55 SER C N 1
ATOM 4044 C CA . SER C 1 57 ? 15.46586 -66.57690 6.05035 1.000 29.50108 55 SER C CA 1
ATOM 4045 C C . SER C 1 57 ? 14.08749 -67.15024 5.72513 1.000 34.05428 55 SER C C 1
ATOM 4046 O O . SER C 1 57 ? 13.84296 -67.61206 4.61012 1.000 35.05906 55 SER C O 1
ATOM 4049 N N . SER C 1 58 ? 13.17960 -67.12213 6.70192 1.000 34.56343 56 SER C N 1
ATOM 4050 C CA . SER C 1 58 ? 11.81632 -67.58585 6.47781 1.000 35.93613 56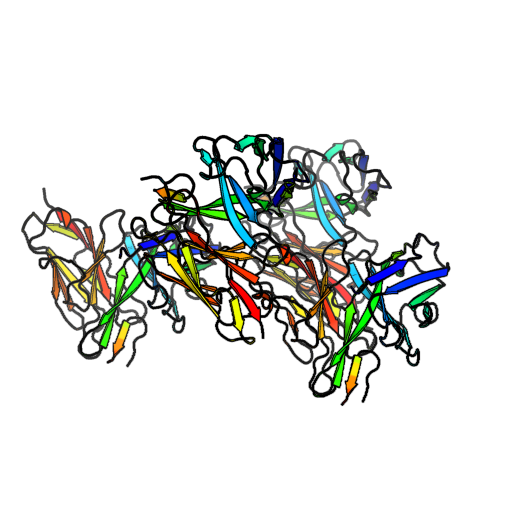 SER C CA 1
ATOM 4051 C C . SER C 1 58 ? 10.86526 -66.46890 6.07359 1.000 34.33226 56 SER C C 1
ATOM 4052 O O . SER C 1 58 ? 9.81118 -66.75153 5.49236 1.000 31.54721 56 SER C O 1
ATOM 4055 N N . THR C 1 59 ? 11.20521 -65.21776 6.37276 1.000 32.17901 57 THR C N 1
ATOM 4056 C CA . THR C 1 59 ? 10.35801 -64.07820 6.05369 1.000 27.70835 57 THR C CA 1
ATOM 4057 C C . THR C 1 59 ? 11.22960 -62.97055 5.48492 1.000 27.42221 57 THR C C 1
ATOM 4058 O O . THR C 1 59 ? 12.27297 -62.64489 6.05820 1.000 29.36489 57 THR C O 1
ATOM 4062 N N . ILE C 1 60 ? 10.81351 -62.40884 4.35266 1.000 25.82376 58 ILE C N 1
ATOM 4063 C CA . ILE C 1 60 ? 11.56208 -61.36056 3.66972 1.000 28.74316 58 ILE C CA 1
ATOM 4064 C C . ILE C 1 60 ? 10.60713 -60.23861 3.29331 1.000 29.11753 58 ILE C C 1
ATOM 4065 O O . ILE C 1 60 ? 9.54558 -60.48854 2.71071 1.000 28.60595 58 ILE C O 1
ATOM 4070 N N . TYR C 1 61 ? 10.98647 -59.00711 3.62689 1.000 24.89013 59 TYR C N 1
ATOM 4071 C CA . TYR C 1 61 ? 10.22161 -57.81755 3.28622 1.000 28.68021 59 TYR C CA 1
ATOM 4072 C C . TYR C 1 61 ? 11.08977 -56.88329 2.45620 1.000 28.58819 59 TYR C C 1
ATOM 4073 O O . TYR C 1 61 ? 12.29018 -56.74489 2.71337 1.000 28.03508 59 TYR C O 1
ATOM 4082 N N . TYR C 1 62 ? 10.47568 -56.23762 1.46784 1.000 23.76601 60 TYR C N 1
ATOM 4083 C CA . TYR C 1 62 ? 11.12974 -55.21420 0.66736 1.000 25.45570 60 TYR C CA 1
ATOM 4084 C C . TYR C 1 62 ? 10.26908 -53.96201 0.66798 1.000 27.05736 60 TYR C C 1
ATOM 4085 O O . TYR C 1 62 ? 9.03735 -54.03796 0.68100 1.000 24.10525 60 TYR C O 1
ATOM 4094 N N . ALA C 1 63 ? 10.92611 -52.80766 0.63169 1.000 28.02170 61 ALA C N 1
ATOM 4095 C CA . ALA C 1 63 ? 10.20466 -51.56090 0.43710 1.000 29.61149 61 ALA C CA 1
ATOM 4096 C C . ALA C 1 63 ? 9.61035 -51.52006 -0.96471 1.000 29.91613 61 ALA C C 1
ATOM 4097 O O . ALA C 1 63 ? 10.12900 -52.13179 -1.90157 1.000 29.54798 61 ALA C O 1
ATOM 4099 N N . ASP C 1 64 ? 8.49971 -50.79475 -1.09983 1.000 30.74998 62 ASP C N 1
ATOM 4100 C CA . ASP C 1 64 ? 7.80414 -50.74333 -2.38102 1.000 33.79925 62 ASP C CA 1
ATOM 4101 C C . ASP C 1 64 ? 8.64417 -50.05971 -3.45224 1.000 33.07552 62 ASP C C 1
ATOM 4102 O O . ASP C 1 64 ? 8.46377 -50.32949 -4.64406 1.000 37.51033 62 ASP C O 1
ATOM 4107 N N . THR C 1 65 ? 9.56311 -49.17784 -3.05385 1.000 32.56310 63 THR C N 1
ATOM 4108 C CA . THR C 1 65 ? 10.38846 -48.47216 -4.02619 1.000 33.79252 63 THR C CA 1
ATOM 4109 C C . THR C 1 65 ? 11.47409 -49.35749 -4.62188 1.000 34.75331 63 THR C C 1
ATOM 4110 O O . THR C 1 65 ? 12.02690 -49.01805 -5.67225 1.000 31.70874 63 THR C O 1
ATOM 4114 N N . VAL C 1 66 ? 11.79285 -50.47900 -3.97868 1.000 34.09098 64 VAL C N 1
ATOM 4115 C CA . VAL C 1 66 ? 12.86724 -51.35889 -4.41841 1.000 33.77565 64 VAL C CA 1
ATOM 4116 C C . VAL C 1 66 ? 12.38901 -52.77365 -4.69944 1.000 34.36566 64 VAL C C 1
ATOM 4117 O O . VAL C 1 66 ? 13.20629 -53.63162 -5.04911 1.000 35.17179 64 VAL C O 1
ATOM 4121 N N . LYS C 1 67 ? 11.09589 -53.04781 -4.55130 1.000 26.45774 65 LYS C N 1
ATOM 4122 C CA . LYS C 1 67 ? 10.59773 -54.40678 -4.71789 1.000 35.28174 65 LYS C CA 1
ATOM 4123 C C . LYS C 1 67 ? 10.80903 -54.89255 -6.14771 1.000 43.38779 65 LYS C C 1
ATOM 4124 O O . LYS C 1 67 ? 10.67059 -54.13343 -7.11236 1.000 39.40705 65 LYS C O 1
ATOM 4130 N N . GLY C 1 68 ? 11.14202 -56.16901 -6.27693 1.000 46.19238 66 GLY C N 1
ATOM 4131 C CA . GLY C 1 68 ? 11.39649 -56.77481 -7.58219 1.000 47.74881 66 GLY C CA 1
ATOM 4132 C C . GLY C 1 68 ? 12.79848 -56.58831 -8.11558 1.000 49.97484 66 GLY C C 1
ATOM 4133 O O . GLY C 1 68 ? 13.40458 -57.54283 -8.61053 1.000 54.42484 66 GLY C O 1
ATOM 4134 N N . ARG C 1 69 ? 13.33422 -55.37134 -8.03281 1.000 37.94393 67 ARG C N 1
ATOM 4135 C CA . ARG C 1 69 ? 14.68131 -55.10253 -8.51563 1.000 38.91913 67 ARG C CA 1
ATOM 4136 C C . ARG C 1 69 ? 15.75843 -55.38337 -7.47544 1.000 34.42878 67 ARG C C 1
ATOM 4137 O O . ARG C 1 69 ? 16.91871 -55.58584 -7.84967 1.000 36.71457 67 ARG C O 1
ATOM 4145 N N . PHE C 1 70 ? 15.41949 -55.37517 -6.18896 1.000 36.64121 68 PHE C N 1
ATOM 4146 C CA . PHE C 1 70 ? 16.38348 -55.63098 -5.12799 1.000 33.83184 68 PHE C CA 1
ATOM 4147 C C . PHE C 1 70 ? 16.16673 -57.02392 -4.54937 1.000 31.38124 68 PHE C C 1
ATOM 4148 O O . PHE C 1 70 ? 15.04966 -57.55067 -4.54910 1.000 31.16547 68 PHE C O 1
ATOM 4156 N N . THR C 1 71 ? 17.24746 -57.61311 -4.04195 1.000 26.67596 69 THR C N 1
ATOM 4157 C CA . THR C 1 71 ? 17.19276 -58.93965 -3.43720 1.000 33.43793 69 THR C CA 1
ATOM 4158 C C . THR C 1 71 ? 18.11134 -58.97761 -2.22784 1.000 29.61770 69 THR C C 1
ATOM 4159 O O . THR C 1 71 ? 19.31334 -58.72413 -2.35059 1.000 29.74324 69 THR C O 1
ATOM 4163 N N . ILE C 1 72 ? 17.54608 -59.29066 -1.06723 1.000 32.81764 70 ILE C N 1
ATOM 4164 C CA . ILE C 1 72 ? 18.30584 -59.43944 0.16813 1.000 32.88279 70 ILE C CA 1
ATOM 4165 C C . ILE C 1 72 ? 18.53123 -60.92248 0.41968 1.000 31.00385 70 ILE C C 1
ATOM 4166 O O . ILE C 1 72 ? 17.65491 -61.75330 0.14883 1.000 32.49035 70 ILE C O 1
ATOM 4171 N N . SER C 1 73 ? 19.71727 -61.25970 0.91851 1.000 31.76098 71 SER C N 1
ATOM 4172 C CA . SER C 1 73 ? 20.05983 -62.63786 1.23081 1.000 32.11488 71 SER C CA 1
ATOM 4173 C C . SER C 1 73 ? 21.11252 -62.62920 2.32836 1.000 31.19754 71 SER C C 1
ATOM 4174 O O . SER C 1 73 ? 21.67241 -61.58563 2.67216 1.000 36.37195 71 SER C O 1
ATOM 4177 N N . ARG C 1 74 ? 21.37171 -63.80790 2.88662 1.000 30.11273 72 ARG C N 1
ATOM 4178 C CA . ARG C 1 74 ? 22.30784 -63.92397 3.99246 1.000 36.21788 72 ARG C CA 1
ATOM 4179 C C . ARG C 1 74 ? 22.97933 -65.28772 3.95300 1.000 35.33685 72 ARG C C 1
ATOM 4180 O O . ARG C 1 74 ? 22.39859 -66.26899 3.48572 1.000 37.30257 72 ARG C O 1
ATOM 4188 N N . ASP C 1 75 ? 24.20751 -65.33654 4.46025 1.000 40.53113 73 ASP C N 1
ATOM 4189 C CA . ASP C 1 75 ? 24.99498 -66.56375 4.56962 1.000 38.91485 73 ASP C CA 1
ATOM 4190 C C . ASP C 1 75 ? 25.39729 -66.71737 6.03461 1.000 43.39902 73 ASP C C 1
ATOM 4191 O O . ASP C 1 75 ? 26.39383 -66.13412 6.47268 1.000 42.84431 73 ASP C O 1
ATOM 4196 N N . ASN C 1 76 ? 24.61988 -67.49354 6.79660 1.000 43.40665 74 ASN C N 1
ATOM 4197 C CA . ASN C 1 76 ? 24.90619 -67.64348 8.22078 1.000 42.20499 74 ASN C CA 1
ATOM 4198 C C . ASN C 1 76 ? 26.23370 -68.34788 8.46011 1.000 44.44088 74 ASN C C 1
ATOM 4199 O O . ASN C 1 76 ? 26.86133 -68.14359 9.50498 1.000 47.32372 74 ASN C O 1
ATOM 4204 N N . ALA C 1 77 ? 26.68180 -69.16953 7.50989 1.000 48.02272 75 ALA C N 1
ATOM 4205 C CA . ALA C 1 77 ? 27.98582 -69.80472 7.65173 1.000 47.50555 75 ALA C CA 1
ATOM 4206 C C . ALA C 1 77 ? 29.10986 -68.78960 7.49918 1.000 48.51490 75 ALA C C 1
ATOM 4207 O O . ALA C 1 77 ? 30.15325 -68.91599 8.14976 1.000 51.06181 75 ALA C O 1
ATOM 4209 N N . LYS C 1 78 ? 28.91341 -67.77911 6.65549 1.000 48.07417 76 LYS C N 1
ATOM 4210 C CA . LYS C 1 78 ? 29.90792 -66.74384 6.42077 1.000 48.41472 76 LYS C CA 1
ATOM 4211 C C . LYS C 1 78 ? 29.65599 -65.48708 7.24545 1.000 47.32750 76 LYS C C 1
ATOM 4212 O O . LYS C 1 78 ? 30.46396 -64.55466 7.18960 1.000 46.18300 76 LYS C O 1
ATOM 4218 N N . ASN C 1 79 ? 28.57392 -65.45298 8.02500 1.000 44.54506 77 ASN C N 1
ATOM 4219 C CA . ASN C 1 79 ? 28.19990 -64.28704 8.82637 1.000 43.84729 77 ASN C CA 1
ATOM 4220 C C . ASN C 1 79 ? 28.15588 -63.02660 7.96311 1.000 44.31838 77 ASN C C 1
ATOM 4221 O O . ASN C 1 79 ? 28.69959 -61.97755 8.31611 1.000 41.74076 77 ASN C O 1
ATOM 4226 N N . THR C 1 80 ? 27.49964 -63.14007 6.80905 1.000 43.33815 78 THR C N 1
ATOM 4227 C CA . THR C 1 80 ? 27.45537 -62.06373 5.83046 1.000 40.30118 78 THR C CA 1
ATOM 4228 C C . THR C 1 80 ? 26.02263 -61.80744 5.38400 1.000 41.83677 78 THR C C 1
ATOM 4229 O O . THR C 1 80 ? 25.24336 -62.74538 5.18897 1.000 39.42516 78 THR C O 1
ATOM 4233 N N . LEU C 1 81 ? 25.68549 -60.53087 5.22124 1.000 38.79180 79 LEU C N 1
ATOM 4234 C CA . LEU C 1 81 ? 24.40494 -60.10713 4.67466 1.000 36.45636 79 LEU C CA 1
ATOM 4235 C C . LEU C 1 81 ? 24.64055 -59.44892 3.32127 1.000 36.90016 79 LEU C C 1
ATOM 4236 O O . LEU C 1 81 ? 25.61434 -58.71199 3.14189 1.000 38.90217 79 LEU C O 1
ATOM 4241 N N . TYR C 1 82 ? 23.75208 -59.72053 2.37002 1.000 34.14826 80 TYR C N 1
ATOM 4242 C CA . TYR C 1 82 ? 23.90701 -59.26285 0.99796 1.000 38.11988 80 TYR C CA 1
ATOM 4243 C C . TYR C 1 82 ? 22.68564 -58.46802 0.56201 1.000 35.99034 80 TYR C C 1
ATOM 4244 O O . TYR C 1 82 ? 21.57535 -58.67570 1.06208 1.000 36.15143 80 TYR C O 1
ATOM 4253 N N . LEU C 1 83 ? 22.90825 -57.54623 -0.37395 1.000 35.87367 81 LEU C N 1
ATOM 4254 C CA . LEU C 1 83 ? 21.82620 -56.80782 -1.02355 1.000 33.39574 81 LEU C CA 1
ATOM 4255 C C . LEU C 1 83 ? 22.15093 -56.71439 -2.51171 1.000 35.25865 81 LEU C C 1
ATOM 4256 O O . LEU C 1 83 ? 22.99704 -55.91054 -2.91343 1.000 33.57033 81 LEU C O 1
ATOM 4261 N N . GLN C 1 84 ? 21.48568 -57.53854 -3.32209 1.000 33.23441 82 GLN C N 1
ATOM 4262 C CA . GLN C 1 84 ? 21.59906 -57.43644 -4.77389 1.000 35.26078 82 GLN C CA 1
ATOM 4263 C C . GLN C 1 84 ? 20.68367 -56.33770 -5.28499 1.000 31.80707 82 GLN C C 1
ATOM 4264 O O . GLN C 1 84 ? 19.46803 -56.38178 -5.06830 1.000 33.55880 82 GLN C O 1
ATOM 4270 N N . MET C 1 85 ? 21.26174 -55.37071 -5.98618 1.000 33.92041 83 MET C N 1
ATOM 4271 C CA . MET C 1 85 ? 20.50829 -54.28360 -6.58829 1.000 37.25281 83 MET C CA 1
ATOM 4272 C C . MET C 1 85 ? 20.65091 -54.33422 -8.10359 1.000 39.52957 83 MET C C 1
ATOM 4273 O O . MET C 1 85 ? 21.73088 -54.62781 -8.62705 1.000 38.81642 83 MET C O 1
ATOM 4278 N N . SER C 1 86 ? 19.55577 -54.04350 -8.80337 1.000 39.40008 84 SER C N 1
ATOM 4279 C CA . SER C 1 86 ? 19.55753 -54.00043 -10.25844 1.000 41.62560 84 SER C CA 1
ATOM 4280 C C . SER C 1 86 ? 18.55370 -52.95484 -10.72028 1.000 37.72557 84 SER C C 1
ATOM 4281 O O . SER C 1 86 ? 17.69268 -52.51589 -9.95423 1.000 36.93998 84 SER C O 1
ATOM 4284 N N . SER C 1 87 ? 18.66992 -52.56710 -11.99047 1.000 35.40192 85 SER C N 1
ATOM 4285 C CA . SER C 1 87 ? 17.84718 -51.50507 -12.56794 1.000 40.91274 85 SER C CA 1
ATOM 4286 C C . SER C 1 87 ? 17.89021 -50.25732 -11.68857 1.000 45.27333 85 SER C C 1
ATOM 4287 O O . SER C 1 87 ? 16.86366 -49.67875 -11.32475 1.000 43.68956 85 SER C O 1
ATOM 4290 N N . LEU C 1 88 ? 19.10798 -49.85516 -11.33665 1.000 41.14529 86 LEU C N 1
ATOM 4291 C CA . LEU C 1 88 ? 19.30370 -48.76296 -10.39570 1.000 42.78307 86 LEU C CA 1
ATOM 4292 C C . LEU C 1 88 ? 18.81708 -47.44361 -10.98134 1.000 45.58691 86 LEU C C 1
ATOM 4293 O O . LEU C 1 88 ? 18.94489 -47.18957 -12.18234 1.000 48.08210 86 LEU C O 1
ATOM 4298 N N . ARG C 1 89 ? 18.24984 -46.60577 -10.12017 1.000 45.91849 87 ARG C N 1
ATOM 4299 C CA . ARG C 1 89 ? 17.75064 -45.29420 -10.49520 1.000 44.74543 87 ARG C CA 1
ATOM 4300 C C . ARG C 1 89 ? 18.46061 -44.23388 -9.66692 1.000 44.31139 87 ARG C C 1
ATOM 4301 O O . ARG C 1 89 ? 19.09254 -44.53352 -8.65020 1.000 43.26956 87 ARG C O 1
ATOM 4309 N N . SER C 1 90 ? 18.35050 -42.98088 -10.11543 1.000 41.19014 88 SER C N 1
ATOM 4310 C CA . SER C 1 90 ? 18.96334 -41.88247 -9.37565 1.000 42.81610 88 SER C CA 1
ATOM 4311 C C . SER C 1 90 ? 18.40735 -41.78905 -7.96092 1.000 42.02518 88 SER C C 1
ATOM 4312 O O . SER C 1 90 ? 19.11223 -41.35301 -7.04335 1.000 36.79755 88 SER C O 1
ATOM 4315 N N . GLU C 1 91 ? 17.15173 -42.19965 -7.76318 1.000 41.28922 89 GLU C N 1
ATOM 4316 C CA . GLU C 1 91 ? 16.57046 -42.20292 -6.42633 1.000 43.44086 89 GLU C CA 1
ATOM 4317 C C . GLU C 1 91 ? 17.27150 -43.18377 -5.49582 1.000 40.07107 89 GLU C C 1
ATOM 4318 O O . GLU C 1 91 ? 17.17308 -43.03691 -4.27277 1.000 38.75998 89 GLU C O 1
ATOM 4320 N N . ASP C 1 92 ? 17.98090 -44.17329 -6.04175 1.000 40.31610 90 ASP C N 1
ATOM 4321 C CA . ASP C 1 92 ? 18.70105 -45.13431 -5.21606 1.000 41.73185 90 ASP C CA 1
ATOM 4322 C C . ASP C 1 92 ? 19.99503 -44.57580 -4.64382 1.000 40.07522 90 ASP C C 1
ATOM 4323 O O . ASP C 1 92 ? 20.64801 -45.26452 -3.85281 1.000 36.14129 90 ASP C O 1
ATOM 4328 N N . THR C 1 93 ? 20.38099 -43.36004 -5.02184 1.000 40.08514 91 THR C N 1
ATOM 4329 C CA . THR C 1 93 ? 21.59688 -42.75454 -4.49438 1.000 38.95280 91 THR C CA 1
ATOM 4330 C C . THR C 1 93 ? 21.44028 -42.49341 -3.00173 1.000 37.37948 91 THR C C 1
ATOM 4331 O O . THR C 1 93 ? 20.59826 -41.68683 -2.59136 1.000 35.59982 91 THR C O 1
ATOM 4335 N N . ALA C 1 94 ? 22.24602 -43.17660 -2.19346 1.000 46.75982 92 ALA C N 1
ATOM 4336 C CA . ALA C 1 94 ? 22.17248 -43.05472 -0.74268 1.000 42.66996 92 ALA C CA 1
ATOM 4337 C C . ALA C 1 94 ? 23.34904 -43.79629 -0.12705 1.000 44.03084 92 ALA C C 1
ATOM 4338 O O . ALA C 1 94 ? 24.04518 -44.56685 -0.79320 1.000 47.71094 92 ALA C O 1
ATOM 4340 N N . ILE C 1 95 ? 23.55941 -43.55103 1.15955 1.000 41.84423 93 ILE C N 1
ATOM 4341 C CA . ILE C 1 95 ? 24.44526 -44.37393 1.96972 1.000 42.43274 93 ILE C CA 1
ATOM 4342 C C . ILE C 1 95 ? 23.59689 -45.48756 2.56616 1.000 38.67415 93 ILE C C 1
ATOM 4343 O O . ILE C 1 95 ? 22.57880 -45.22539 3.21447 1.000 39.55175 93 ILE C O 1
ATOM 4348 N N . TYR C 1 96 ? 24.00050 -46.72928 2.33584 1.000 40.18169 94 TYR C N 1
ATOM 4349 C CA . TYR C 1 96 ? 23.21016 -47.88649 2.72974 1.000 38.47869 94 TYR C CA 1
ATOM 4350 C C . TYR C 1 96 ? 23.77135 -48.46299 4.02122 1.000 37.24465 94 TYR C C 1
ATOM 4351 O O . TYR C 1 96 ? 24.92392 -48.90826 4.06189 1.000 39.95682 94 TYR C O 1
ATOM 4360 N N . TYR C 1 97 ? 22.95477 -48.45135 5.06779 1.000 35.60114 95 TYR C N 1
ATOM 4361 C CA . TYR C 1 97 ? 23.32187 -49.00972 6.35664 1.000 35.59636 95 TYR C CA 1
ATOM 4362 C C . TYR C 1 97 ? 22.74311 -50.40839 6.50183 1.000 38.49628 95 TYR C C 1
ATOM 4363 O O . TYR C 1 97 ? 21.67927 -50.72595 5.96215 1.000 37.22082 95 TYR C O 1
ATOM 4372 N N . CYS C 1 98 ? 23.46169 -51.24299 7.23927 1.000 36.06424 96 CYS C N 1
ATOM 4373 C CA . CYS C 1 98 ? 22.96828 -52.53903 7.67184 1.000 33.69252 96 CYS C CA 1
ATOM 4374 C C . CYS C 1 98 ? 22.63951 -52.45679 9.15419 1.000 30.14350 96 CYS C C 1
ATOM 4375 O O . CYS C 1 98 ? 23.48871 -52.06005 9.95851 1.000 33.41466 96 CYS C O 1
ATOM 4378 N N . ALA C 1 99 ? 21.41332 -52.82666 9.51345 1.000 30.97634 97 ALA C N 1
ATOM 4379 C CA . ALA C 1 99 ? 20.93490 -52.71224 10.88419 1.000 32.38017 97 ALA C CA 1
ATOM 4380 C C . ALA C 1 99 ? 20.49555 -54.07555 11.39452 1.000 33.86919 97 ALA C C 1
ATOM 4381 O O . ALA C 1 99 ? 19.74013 -54.78344 10.72046 1.000 32.96504 97 ALA C O 1
ATOM 4383 N N . ARG C 1 100 ? 20.96117 -54.43024 12.58897 1.000 33.34229 98 ARG C N 1
ATOM 4384 C CA . ARG C 1 100 ? 20.57244 -55.68074 13.22077 1.000 31.29243 98 ARG C CA 1
ATOM 4385 C C . ARG C 1 100 ? 19.22345 -55.53375 13.91169 1.000 33.44274 98 ARG C C 1
ATOM 4386 O O . ARG C 1 100 ? 18.95077 -54.52394 14.56579 1.000 36.93233 98 ARG C O 1
ATOM 4394 N N . SER C 1 101 ? 18.38122 -56.55412 13.77380 1.000 32.93010 99 SER C N 1
ATOM 4395 C CA . SER C 1 101 ? 17.09704 -56.59314 14.46973 1.000 32.53810 99 SER C CA 1
ATOM 4396 C C . SER C 1 101 ? 17.32291 -57.25194 15.82199 1.000 35.08208 99 SER C C 1
ATOM 4397 O O . SER C 1 101 ? 17.33293 -58.47719 15.94227 1.000 33.36548 99 SER C O 1
ATOM 4400 N N . GLY C 1 102 ? 17.50250 -56.42345 16.85777 1.000 31.01352 100 GLY C N 1
ATOM 4401 C CA . GLY C 1 102 ? 17.76857 -56.92661 18.19045 1.000 32.63640 100 GLY C CA 1
ATOM 4402 C C . GLY C 1 102 ? 16.48532 -57.13347 18.95185 1.000 34.64768 100 GLY C C 1
ATOM 4403 O O . GLY C 1 102 ? 15.60569 -56.27815 18.98551 1.000 35.28873 100 GLY C O 1
ATOM 4404 N N . GLY C 1 103 ? 16.36824 -58.32502 19.58330 1.000 27.74414 101 GLY C N 1
ATOM 4405 C CA . GLY C 1 103 ? 15.19847 -58.65154 20.36309 1.000 34.44603 101 GLY C CA 1
ATOM 4406 C C . GLY C 1 103 ? 15.39183 -58.28568 21.82157 1.000 38.06522 101 GLY C C 1
ATOM 4407 O O . GLY C 1 103 ? 16.39961 -58.64815 22.43456 1.000 35.78154 101 GLY C O 1
ATOM 4408 N N . ILE C 1 104 ? 14.42500 -57.55566 22.37071 1.000 34.98711 102 ILE C N 1
ATOM 4409 C CA . ILE C 1 104 ? 14.42393 -57.16654 23.77603 1.000 37.67549 102 ILE C CA 1
ATOM 4410 C C . ILE C 1 104 ? 13.28659 -57.91390 24.45580 1.000 39.20936 102 ILE C C 1
ATOM 4411 O O . ILE C 1 104 ? 12.11173 -57.70038 24.13013 1.000 39.19633 102 ILE C O 1
ATOM 4416 N N . GLU C 1 105 ? 13.63205 -58.78426 25.40179 1.000 40.98038 103 GLU C N 1
ATOM 4417 C CA . GLU C 1 105 ? 12.64458 -59.66596 26.00721 1.000 50.68875 103 GLU C CA 1
ATOM 4418 C C . GLU C 1 105 ? 11.91951 -58.96634 27.14958 1.000 59.68303 103 GLU C C 1
ATOM 4419 O O . GLU C 1 105 ? 12.54963 -58.46473 28.08572 1.000 53.55175 103 GLU C O 1
ATOM 4421 N N . ARG C 1 106 ? 10.59429 -58.94800 27.07398 1.000 65.65135 104 ARG C N 1
ATOM 4422 C CA . ARG C 1 106 ? 9.73172 -58.43155 28.12426 1.000 69.32956 104 ARG C CA 1
ATOM 4423 C C . ARG C 1 106 ? 8.94319 -59.58374 28.73877 1.000 72.66401 104 ARG C C 1
ATOM 4424 O O . ARG C 1 106 ? 9.11253 -60.75070 28.37338 1.000 68.63734 104 ARG C O 1
ATOM 4426 N N . TYR C 1 107 ? 8.06739 -59.24326 29.68600 1.000 85.53910 105 TYR C N 1
ATOM 4427 C CA . TYR C 1 107 ? 7.27703 -60.26883 30.35841 1.000 85.14603 105 TYR C CA 1
ATOM 4428 C C . TYR C 1 107 ? 6.28192 -60.93018 29.41142 1.000 81.89654 105 TYR C C 1
ATOM 4429 O O . TYR C 1 107 ? 5.99157 -62.12261 29.55750 1.000 84.44256 105 TYR C O 1
ATOM 4438 N N . ASP C 1 108 ? 5.75625 -60.18809 28.43661 1.000 76.76936 106 ASP C N 1
ATOM 4439 C CA . ASP C 1 108 ? 4.73361 -60.71568 27.54405 1.000 73.05368 106 ASP C CA 1
ATOM 4440 C C . ASP C 1 108 ? 5.26223 -61.07932 26.16310 1.000 67.04098 106 ASP C C 1
ATOM 4441 O O . ASP C 1 108 ? 4.51355 -61.65477 25.36605 1.000 62.95689 106 ASP C O 1
ATOM 4446 N N . GLY C 1 109 ? 6.51523 -60.76593 25.85775 1.000 69.96977 107 GLY C N 1
ATOM 4447 C CA . GLY C 1 109 ? 7.05861 -61.11620 24.56345 1.000 60.89856 107 GLY C CA 1
ATOM 4448 C C . GLY C 1 109 ? 8.35327 -60.37829 24.28793 1.000 49.83094 107 GLY C C 1
ATOM 4449 O O . GLY C 1 109 ? 8.91222 -59.70849 25.15884 1.000 53.09945 107 GLY C O 1
ATOM 4450 N N . THR C 1 110 ? 8.81147 -60.51637 23.04796 1.000 44.95742 108 THR C N 1
ATOM 4451 C CA . THR C 1 110 ? 10.06026 -59.92799 22.58477 1.000 44.09896 108 THR C CA 1
ATOM 4452 C C . THR C 1 110 ? 9.76179 -58.79349 21.61424 1.000 39.51425 108 THR C C 1
ATOM 4453 O O . THR C 1 110 ? 8.94996 -58.95257 20.69710 1.000 38.82461 108 THR C O 1
ATOM 4457 N N . TYR C 1 111 ? 10.41270 -57.65357 21.82803 1.000 37.07592 109 TYR C N 1
ATOM 4458 C CA . TYR C 1 111 ? 10.26253 -56.46467 20.99888 1.000 35.02924 109 TYR C CA 1
ATOM 4459 C C . TYR C 1 111 ? 11.50910 -56.31212 20.13715 1.000 33.88006 109 TYR C C 1
ATOM 4460 O O . TYR C 1 111 ? 12.62976 -56.33354 20.65740 1.000 36.55134 109 TYR C O 1
ATOM 4469 N N . TYR C 1 112 ? 11.31845 -56.16173 18.82830 1.000 31.99502 110 TYR C N 1
ATOM 4470 C CA . TYR C 1 112 ? 12.42288 -56.12817 17.87704 1.000 34.50618 110 TYR C CA 1
ATOM 4471 C C . TYR C 1 112 ? 12.62026 -54.71681 17.34104 1.000 34.55821 110 TYR C C 1
ATOM 4472 O O . TYR C 1 112 ? 11.66663 -54.07650 16.88418 1.000 25.04461 110 TYR C O 1
ATOM 4481 N N . VAL C 1 113 ? 13.86754 -54.24976 17.38502 1.000 33.82134 111 VAL C N 1
ATOM 4482 C CA . VAL C 1 113 ? 14.22202 -52.89253 16.99330 1.000 34.13696 111 VAL C CA 1
ATOM 4483 C C . VAL C 1 113 ? 15.62132 -52.92775 16.39230 1.000 37.53206 111 VAL C C 1
ATOM 4484 O O . VAL C 1 113 ? 16.43021 -53.80288 16.71563 1.000 35.79060 111 VAL C O 1
ATOM 4488 N N . MET C 1 114 ? 15.90497 -51.97240 15.50670 1.000 27.70557 112 MET C N 1
ATOM 4489 C CA . MET C 1 114 ? 17.22771 -51.86257 14.89354 1.000 30.57918 112 MET C CA 1
ATOM 4490 C C . MET C 1 114 ? 18.19451 -51.28964 15.92122 1.000 32.78240 112 MET C C 1
ATOM 4491 O O . MET C 1 114 ? 18.28280 -50.07323 16.10329 1.000 34.94274 112 MET C O 1
ATOM 4496 N N . ASP C 1 115 ? 18.93132 -52.16808 16.60192 1.000 33.13426 113 ASP C N 1
ATOM 4497 C CA . ASP C 1 115 ? 19.74094 -51.76420 17.74385 1.000 36.68823 113 ASP C CA 1
ATOM 4498 C C . ASP C 1 115 ? 21.19751 -51.49234 17.39715 1.000 39.82153 113 ASP C C 1
ATOM 4499 O O . ASP C 1 115 ? 21.85308 -50.73152 18.11649 1.000 37.55043 113 ASP C O 1
ATOM 4504 N N . TYR C 1 116 ? 21.71875 -52.08655 16.32786 1.000 39.44475 114 TYR C N 1
ATOM 4505 C CA . TYR C 1 116 ? 23.10597 -51.89400 15.92858 1.000 38.91324 114 TYR C CA 1
ATOM 4506 C C . TYR C 1 116 ? 23.17534 -51.58727 14.44244 1.000 37.73907 114 TYR C C 1
ATOM 4507 O O . TYR C 1 116 ? 22.52336 -52.25461 13.63324 1.000 36.32798 114 TYR C O 1
ATOM 4516 N N . TRP C 1 117 ? 23.95194 -50.56535 14.09463 1.000 36.51363 115 TRP C N 1
ATOM 4517 C CA . TRP C 1 117 ? 24.10331 -50.11560 12.72114 1.000 37.08895 115 TRP C CA 1
ATOM 4518 C C . TRP C 1 117 ? 25.58612 -50.04642 12.38733 1.000 33.33107 115 TRP C C 1
ATOM 4519 O O . TRP C 1 117 ? 26.41448 -49.71910 13.24045 1.000 35.80485 115 TRP C O 1
ATOM 4530 N N . GLY C 1 118 ? 25.91428 -50.34783 11.13202 1.000 36.50199 116 GLY C N 1
ATOM 4531 C CA . GLY C 1 118 ? 27.26718 -50.20186 10.64157 1.000 35.46148 116 GLY C CA 1
ATOM 4532 C C . GLY C 1 118 ? 27.54497 -48.79135 10.15105 1.000 38.69047 116 GLY C C 1
ATOM 4533 O O . GLY C 1 118 ? 26.66675 -47.93112 10.09361 1.000 38.96417 116 GLY C O 1
ATOM 4534 N N . GLN C 1 119 ? 28.80819 -48.55828 9.78652 1.000 37.08699 117 GLN C N 1
ATOM 4535 C CA . GLN C 1 119 ? 29.19085 -47.24970 9.26964 1.000 39.08057 117 GLN C CA 1
ATOM 4536 C C . GLN C 1 119 ? 28.55633 -46.96680 7.91685 1.000 41.75755 117 GLN C C 1
ATOM 4537 O O . GLN C 1 119 ? 28.38094 -45.79788 7.56100 1.000 44.04290 117 GLN C O 1
ATOM 4543 N N . GLY C 1 120 ? 28.21038 -48.00053 7.16502 1.000 39.03567 118 GLY C N 1
ATOM 4544 C CA . GLY C 1 120 ? 27.50328 -47.82735 5.90920 1.000 39.65437 118 GLY C CA 1
ATOM 4545 C C . GLY C 1 120 ? 28.44369 -47.67801 4.73219 1.000 42.99334 118 GLY C C 1
ATOM 4546 O O . GLY C 1 120 ? 29.57721 -47.21301 4.85166 1.000 46.53225 118 GLY C O 1
ATOM 4547 N N . THR C 1 121 ? 27.95736 -48.08888 3.56579 1.000 44.52274 119 THR C N 1
ATOM 4548 C CA . THR C 1 121 ? 28.67001 -47.90642 2.31316 1.000 41.94962 119 THR C CA 1
ATOM 4549 C C . THR C 1 121 ? 27.83500 -47.01291 1.40799 1.000 40.90125 119 THR C C 1
ATOM 4550 O O . THR C 1 121 ? 26.60284 -47.03775 1.45304 1.000 39.47415 119 THR C O 1
ATOM 4554 N N . THR C 1 122 ? 28.51397 -46.20077 0.60726 1.000 39.20886 120 THR C N 1
ATOM 4555 C CA . THR C 1 122 ? 27.86311 -45.16573 -0.18363 1.000 42.62940 120 THR C CA 1
ATOM 4556 C C . THR C 1 122 ? 27.66332 -45.62302 -1.62332 1.000 43.35222 120 THR C C 1
ATOM 4557 O O . THR C 1 122 ? 28.58667 -46.15703 -2.24743 1.000 43.28820 120 THR C O 1
ATOM 4561 N N . LEU C 1 123 ? 26.45344 -45.41155 -2.13893 1.000 39.79813 121 LEU C N 1
ATOM 4562 C CA . LEU C 1 123 ? 26.10964 -45.67128 -3.53028 1.000 39.98036 121 LEU C CA 1
ATOM 4563 C C . LEU C 1 123 ? 25.73667 -44.35450 -4.19498 1.000 44.02593 121 LEU C C 1
ATOM 4564 O O . LEU C 1 123 ? 24.97989 -43.56120 -3.62451 1.000 43.84148 121 LEU C O 1
ATOM 4569 N N . THR C 1 124 ? 26.27211 -44.12484 -5.39403 1.000 43.83403 122 THR C N 1
ATOM 4570 C CA . THR C 1 124 ? 26.02860 -42.90303 -6.15365 1.000 43.59999 122 THR C CA 1
ATOM 4571 C C . THR C 1 124 ? 25.64374 -43.28328 -7.57466 1.000 42.99677 122 THR C C 1
ATOM 4572 O O . THR C 1 124 ? 26.40135 -43.98009 -8.25780 1.000 46.71659 122 THR C O 1
ATOM 4576 N N . VAL C 1 125 ? 24.47178 -42.82936 -8.01502 1.000 42.95203 123 VAL C N 1
ATOM 4577 C CA . VAL C 1 125 ? 23.96703 -43.10037 -9.35708 1.000 46.34393 123 VAL C CA 1
ATOM 4578 C C . VAL C 1 125 ? 24.11911 -41.85116 -10.21233 1.000 51.41864 123 VAL C C 1
ATOM 4579 O O . VAL C 1 125 ? 23.63972 -40.76989 -9.84773 1.000 49.67625 123 VAL C O 1
ATOM 4583 N N . SER C 1 126 ? 24.78883 -42.00497 -11.34826 1.000 54.62085 124 SER C N 1
ATOM 4584 C CA . SER C 1 126 ? 25.11476 -40.91463 -12.24858 1.000 54.21849 124 SER C CA 1
ATOM 4585 C C . SER C 1 126 ? 23.89164 -40.49261 -13.05164 1.000 65.34837 124 SER C C 1
ATOM 4586 O O . SER C 1 126 ? 22.88777 -41.20132 -13.12068 1.000 62.35609 124 SER C O 1
ATOM 4589 N N . SER C 1 127 ? 23.97057 -39.29212 -13.61580 1.000 85.08118 125 SER C N 1
ATOM 4590 C CA . SER C 1 127 ? 22.90808 -38.76341 -14.46785 1.000 85.79810 125 SER C CA 1
ATOM 4591 C C . SER C 1 127 ? 22.63456 -39.69749 -15.64465 1.000 80.21215 125 SER C C 1
ATOM 4592 O O . SER C 1 127 ? 23.12626 -39.48128 -16.75153 1.000 80.18124 125 SER C O 1
ATOM 4595 N N . GLY C 1 141 ? 1.11336 -45.53541 0.07573 1.000 64.88602 139 GLY C N 1
ATOM 4596 C CA . GLY C 1 141 ? -0.33479 -45.43400 0.05620 1.000 77.87075 139 GLY C CA 1
ATOM 4597 C C . GLY C 1 141 ? -0.96689 -45.77540 1.39129 1.000 69.52387 139 GLY C C 1
ATOM 4598 O O . GLY C 1 141 ? -1.69534 -44.96970 1.97067 1.000 66.40779 139 GLY C O 1
ATOM 4599 N N . SER C 1 142 ? -0.68800 -46.98302 1.87795 1.000 57.79183 140 SER C N 1
ATOM 4600 C CA . SER C 1 142 ? -1.13848 -47.42816 3.18888 1.000 52.03334 140 SER C CA 1
ATOM 4601 C C . SER C 1 142 ? -0.03951 -47.34357 4.23958 1.000 42.10212 140 SER C C 1
ATOM 4602 O O . SER C 1 142 ? -0.18890 -47.91243 5.32516 1.000 40.59017 140 SER C O 1
ATOM 4605 N N . ASP C 1 143 ? 1.06026 -46.65837 3.93910 1.000 38.35443 141 ASP C N 1
ATOM 4606 C CA . ASP C 1 143 ? 2.15372 -46.54259 4.89053 1.000 33.52193 141 ASP C CA 1
ATOM 4607 C C . ASP C 1 143 ? 1.75480 -45.67572 6.07889 1.000 37.62207 141 ASP C C 1
ATOM 4608 O O . ASP C 1 143 ? 0.93990 -44.75600 5.96592 1.000 35.77885 141 ASP C O 1
ATOM 4613 N N . ILE C 1 144 ? 2.34354 -45.98136 7.23064 1.000 28.99815 142 ILE C N 1
ATOM 4614 C CA . ILE C 1 144 ? 2.16779 -45.16495 8.42541 1.000 33.28622 142 ILE C CA 1
ATOM 4615 C C . ILE C 1 144 ? 3.10419 -43.96839 8.30016 1.000 31.45302 142 ILE C C 1
ATOM 4616 O O . ILE C 1 144 ? 4.32296 -44.10631 8.43426 1.000 30.84532 142 ILE C O 1
ATOM 4621 N N . VAL C 1 145 ? 2.54273 -42.79851 8.01731 1.000 29.16298 143 VAL C N 1
ATOM 4622 C CA . VAL C 1 145 ? 3.33323 -41.58411 7.85739 1.000 31.21235 143 VAL C CA 1
ATOM 4623 C C . VAL C 1 145 ? 3.56588 -40.96594 9.22725 1.000 27.11303 143 VAL C C 1
ATOM 4624 O O . VAL C 1 145 ? 2.61622 -40.73048 9.98304 1.000 26.74836 143 VAL C O 1
ATOM 4628 N N . LEU C 1 146 ? 4.83037 -40.70967 9.55128 1.000 29.11052 144 LEU C N 1
ATOM 4629 C CA . LEU C 1 146 ? 5.21126 -40.09466 10.81735 1.000 30.22402 144 LEU C CA 1
ATOM 4630 C C . LEU C 1 146 ? 5.55192 -38.63264 10.55105 1.000 31.76552 144 LEU C C 1
ATOM 4631 O O . LEU C 1 146 ? 6.56615 -38.33082 9.91269 1.000 27.74096 144 LEU C O 1
ATOM 4636 N N . THR C 1 147 ? 4.70680 -37.72966 11.04230 1.000 32.20069 145 THR C N 1
ATOM 4637 C CA . THR C 1 147 ? 4.93901 -36.29470 10.92291 1.000 30.26674 145 THR C CA 1
ATOM 4638 C C . THR C 1 147 ? 5.74462 -35.83991 12.13364 1.000 31.31340 145 THR C C 1
ATOM 4639 O O . THR C 1 147 ? 5.22068 -35.78058 13.25087 1.000 28.84815 145 THR C O 1
ATOM 4643 N N . GLN C 1 148 ? 7.01933 -35.53425 11.91574 1.000 31.41582 146 GLN C N 1
ATOM 4644 C CA . GLN C 1 148 ? 7.90417 -35.11968 12.99170 1.000 28.59689 146 GLN C CA 1
ATOM 4645 C C . GLN C 1 148 ? 7.92085 -33.60136 13.10137 1.000 29.53663 146 GLN C C 1
ATOM 4646 O O . GLN C 1 148 ? 7.80519 -32.88704 12.10365 1.000 34.62080 146 GLN C O 1
ATOM 4652 N N . SER C 1 149 ? 8.06366 -33.11181 14.33425 1.000 32.07499 147 SER C N 1
ATOM 4653 C CA . SER C 1 149 ? 8.06664 -31.68410 14.60051 1.000 30.87479 147 SER C CA 1
ATOM 4654 C C . SER C 1 149 ? 8.98161 -31.41193 15.78519 1.000 32.67791 147 SER C C 1
ATOM 4655 O O . SER C 1 149 ? 8.99250 -32.20331 16.73907 1.000 31.26310 147 SER C O 1
ATOM 4658 N N . PRO C 1 150 ? 9.75824 -30.31502 15.76301 1.000 30.15843 148 PRO C N 1
ATOM 4659 C CA . PRO C 1 150 ? 9.81886 -29.32775 14.68145 1.000 32.39400 148 PRO C CA 1
ATOM 4660 C C . PRO C 1 150 ? 10.80481 -29.70102 13.57768 1.000 29.64411 148 PRO C C 1
ATOM 4661 O O . PRO C 1 150 ? 11.40031 -30.77588 13.63208 1.000 29.79676 148 PRO C O 1
ATOM 4665 N N . ALA C 1 151 ? 10.97820 -28.81387 12.59296 1.000 27.36662 149 ALA C N 1
ATOM 4666 C CA . ALA C 1 151 ? 11.95438 -29.07294 11.53849 1.000 30.88168 149 ALA C CA 1
ATOM 4667 C C . ALA C 1 151 ? 13.37346 -29.00367 12.08248 1.000 27.29219 149 ALA C C 1
ATOM 4668 O O . ALA C 1 151 ? 14.25921 -29.73801 11.63045 1.000 26.87991 149 ALA C O 1
ATOM 4670 N N . SER C 1 152 ? 13.60663 -28.10891 13.03422 1.000 30.93465 150 S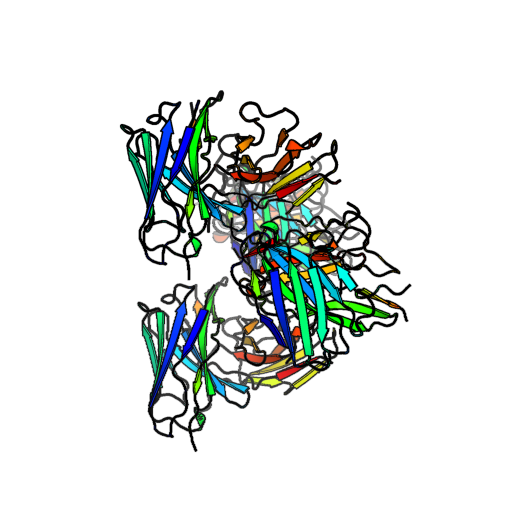ER C N 1
ATOM 4671 C CA . SER C 1 152 ? 14.88604 -27.98122 13.71289 1.000 28.68611 150 SER C CA 1
ATOM 4672 C C . SER C 1 152 ? 14.64128 -27.20208 14.99465 1.000 31.27020 150 SER C C 1
ATOM 4673 O O . SER C 1 152 ? 13.55858 -26.65500 15.21294 1.000 35.71306 150 SER C O 1
ATOM 4676 N N . LEU C 1 153 ? 15.65645 -27.16121 15.84797 1.000 30.81551 151 LEU C N 1
ATOM 4677 C CA . LEU C 1 153 ? 15.52780 -26.42334 17.09430 1.000 36.94489 151 LEU C CA 1
ATOM 4678 C C . LEU C 1 153 ? 16.92061 -26.05773 17.57557 1.000 37.22283 151 LEU C C 1
ATOM 4679 O O . LEU C 1 153 ? 17.85459 -26.85234 17.45444 1.000 38.19972 151 LEU C O 1
ATOM 4684 N N . THR C 1 154 ? 17.04939 -24.84533 18.10133 1.000 39.34430 152 THR C N 1
ATOM 4685 C CA . THR C 1 154 ? 18.31185 -24.32952 18.61629 1.000 39.25458 152 THR C CA 1
ATOM 4686 C C . THR C 1 154 ? 18.07625 -23.94539 20.07100 1.000 44.18496 152 THR C C 1
ATOM 4687 O O . THR C 1 154 ? 17.33839 -22.99747 20.35498 1.000 49.37372 152 THR C O 1
ATOM 4691 N N . VAL C 1 155 ? 18.69629 -24.68701 20.98668 1.000 49.44875 153 VAL C N 1
ATOM 4692 C CA . VAL C 1 155 ? 18.44609 -24.56981 22.41834 1.000 50.09678 153 VAL C CA 1
ATOM 4693 C C . VAL C 1 155 ? 19.73847 -24.23373 23.14705 1.000 51.55244 153 VAL C C 1
ATOM 4694 O O . VAL C 1 155 ? 20.81944 -24.70254 22.77400 1.000 52.84550 153 VAL C O 1
ATOM 4698 N N . SER C 1 156 ? 19.61678 -23.42011 24.19322 1.000 53.46959 154 SER C N 1
ATOM 4699 C CA . SER C 1 156 ? 20.74535 -23.12962 25.05974 1.000 55.56516 154 SER C CA 1
ATOM 4700 C C . SER C 1 156 ? 21.07770 -24.34432 25.92112 1.000 51.84312 154 SER C C 1
ATOM 4701 O O . SER C 1 156 ? 20.27299 -25.26582 26.08975 1.000 49.70591 154 SER C O 1
ATOM 4704 N N . LEU C 1 157 ? 22.29363 -24.34247 26.45520 1.000 49.99986 155 LEU C N 1
ATOM 4705 C CA . LEU C 1 157 ? 22.74928 -25.44735 27.28473 1.000 50.11366 155 LEU C CA 1
ATOM 4706 C C . LEU C 1 157 ? 21.93098 -25.51922 28.56929 1.000 51.61225 155 LEU C C 1
ATOM 4707 O O . LEU C 1 157 ? 21.76166 -24.51505 29.26638 1.000 53.87362 155 LEU C O 1
ATOM 4712 N N . GLY C 1 158 ? 21.41878 -26.70906 28.88029 1.000 51.62388 156 GLY C N 1
ATOM 4713 C CA . GLY C 1 158 ? 20.68456 -26.94575 30.10540 1.000 51.59669 156 GLY C CA 1
ATOM 4714 C C . GLY C 1 158 ? 19.18056 -26.77610 30.01151 1.000 54.61914 156 GLY C C 1
ATOM 4715 O O . GLY C 1 158 ? 18.46029 -27.28591 30.87709 1.000 55.11019 156 GLY C O 1
ATOM 4716 N N . GLN C 1 159 ? 18.68330 -26.07841 28.99462 1.000 51.48349 157 GLN C N 1
ATOM 4717 C CA . GLN C 1 159 ? 17.25027 -25.86164 28.83859 1.000 50.10366 157 GLN C CA 1
ATOM 4718 C C . GLN C 1 159 ? 16.62115 -27.08837 28.17858 1.000 56.13591 157 GLN C C 1
ATOM 4719 O O . GLN C 1 159 ? 17.26227 -28.12721 27.99688 1.000 51.13384 157 GLN C O 1
ATOM 4725 N N . ARG C 1 160 ? 15.34970 -26.98343 27.81091 1.000 58.13152 158 ARG C N 1
ATOM 4726 C CA . ARG C 1 160 ? 14.58052 -28.13125 27.35673 1.000 45.87045 158 ARG C CA 1
ATOM 4727 C C . ARG C 1 160 ? 14.47710 -28.16131 25.83848 1.000 43.95296 158 ARG C C 1
ATOM 4728 O O . ARG C 1 160 ? 14.36593 -27.11702 25.19025 1.000 48.05153 158 ARG C O 1
ATOM 4736 N N . ALA C 1 161 ? 14.50906 -29.37044 25.28067 1.000 41.19525 159 ALA C N 1
ATOM 4737 C CA . ALA C 1 161 ? 14.28016 -29.60133 23.86119 1.000 41.00043 159 ALA C CA 1
ATOM 4738 C C . ALA C 1 161 ? 13.20931 -30.67214 23.71433 1.000 42.23324 159 ALA C C 1
ATOM 4739 O O . ALA C 1 161 ? 13.33365 -31.76169 24.28314 1.000 41.07540 159 ALA C O 1
ATOM 4741 N N . THR C 1 162 ? 12.17193 -30.37014 22.93780 1.000 36.67302 160 THR C N 1
ATOM 4742 C CA . THR C 1 162 ? 11.02534 -31.25374 22.77048 1.000 32.15443 160 THR C CA 1
ATOM 4743 C C . THR C 1 162 ? 10.81970 -31.53302 21.28875 1.000 37.22053 160 THR C C 1
ATOM 4744 O O . THR C 1 162 ? 10.64213 -30.60155 20.49476 1.000 34.91915 160 THR C O 1
ATOM 4748 N N . ILE C 1 163 ? 10.84931 -32.81187 20.92148 1.000 32.52213 161 ILE C N 1
ATOM 4749 C CA . ILE C 1 163 ? 10.57409 -33.26048 19.56293 1.000 29.50571 161 ILE C CA 1
ATOM 4750 C C . ILE C 1 163 ? 9.34459 -34.15416 19.61955 1.000 29.94574 161 ILE C C 1
ATOM 4751 O O . ILE C 1 163 ? 9.29927 -35.10631 20.40626 1.000 34.79861 161 ILE C O 1
ATOM 4756 N N . SER C 1 164 ? 8.35464 -33.85038 18.79153 1.000 31.54718 162 SER C N 1
ATOM 4757 C CA . SER C 1 164 ? 7.08681 -34.56019 18.79728 1.000 32.25673 162 SER C CA 1
ATOM 4758 C C . SER C 1 164 ? 6.93568 -35.37641 17.52053 1.000 31.22564 162 SER C C 1
ATOM 4759 O O . SER C 1 164 ? 7.66812 -35.19300 16.54482 1.000 29.39030 162 SER C O 1
ATOM 4762 N N . CYS C 1 165 ? 5.98133 -36.30159 17.54917 1.000 30.63341 163 CYS C N 1
ATOM 4763 C CA . CYS C 1 165 ? 5.69244 -37.14344 16.39777 1.000 29.21847 163 CYS C CA 1
ATOM 4764 C C . CYS C 1 165 ? 4.20193 -37.42692 16.36077 1.000 32.41005 163 CYS C C 1
ATOM 4765 O O . CYS C 1 165 ? 3.61765 -37.81319 17.37669 1.000 34.83764 163 CYS C O 1
ATOM 4768 N N A ARG C 1 166 ? 3.59806 -37.25584 15.18740 0.544 31.89970 164 ARG C N 1
ATOM 4769 N N B ARG C 1 166 ? 3.58821 -37.20645 15.20212 0.456 34.18042 164 ARG C N 1
ATOM 4770 C CA A ARG C 1 166 ? 2.17898 -37.52373 14.97741 0.544 31.95708 164 ARG C CA 1
ATOM 4771 C CA B ARG C 1 166 ? 2.18519 -37.53615 14.97903 0.456 36.07262 164 ARG C CA 1
ATOM 4772 C C A ARG C 1 166 ? 2.05506 -38.54093 13.84903 0.544 32.70649 164 ARG C C 1
ATOM 4773 C C B ARG C 1 166 ? 2.12164 -38.56186 13.85730 0.456 30.21817 164 ARG C C 1
ATOM 4774 O O A ARG C 1 166 ? 2.25683 -38.20210 12.67763 0.544 35.27341 164 ARG C O 1
ATOM 4775 O O B ARG C 1 166 ? 2.42811 -38.24736 12.70193 0.456 34.96043 164 ARG C O 1
ATOM 4790 N N . ALA C 1 167 ? 1.73761 -39.78532 14.19939 1.000 32.02682 165 ALA C N 1
ATOM 4791 C CA . ALA C 1 167 ? 1.60177 -40.83427 13.20442 1.000 34.34892 165 ALA C CA 1
ATOM 4792 C C . ALA C 1 167 ? 0.26667 -40.70201 12.48663 1.000 34.92530 165 ALA C C 1
ATOM 4793 O O . ALA C 1 167 ? -0.74455 -40.31647 13.07911 1.000 33.74918 165 ALA C O 1
ATOM 4795 N N . SER C 1 168 ? 0.26802 -41.03440 11.19326 1.000 30.91454 166 SER C N 1
ATOM 4796 C CA . SER C 1 168 ? -0.96287 -40.94595 10.41599 1.000 33.63932 166 SER C CA 1
ATOM 4797 C C . SER C 1 168 ? -2.02113 -41.91559 10.91330 1.000 32.41747 166 SER C C 1
ATOM 4798 O O . SER C 1 168 ? -3.20893 -41.71529 10.64039 1.000 31.15971 166 SER C O 1
ATOM 4801 N N . GLU C 1 169 ? -1.61740 -42.95146 11.64114 1.000 36.22710 167 GLU C N 1
ATOM 4802 C CA . GLU C 1 169 ? -2.55103 -43.89337 12.23828 1.000 34.12261 167 GLU C CA 1
ATOM 4803 C C . GLU C 1 169 ? -1.85334 -44.59964 13.39504 1.000 31.71477 167 GLU C C 1
ATOM 4804 O O . GLU C 1 169 ? -0.64370 -44.46174 13.59391 1.000 29.50196 167 GLU C O 1
ATOM 4810 N N . SER C 1 170 ? -2.63754 -45.35703 14.16011 1.000 32.53432 168 SER C N 1
ATOM 4811 C CA . SER C 1 170 ? -2.15126 -45.93053 15.41095 1.000 32.30468 168 SER C CA 1
ATOM 4812 C C . SER C 1 170 ? -1.02034 -46.92598 15.18575 1.000 35.45901 168 SER C C 1
ATOM 4813 O O . SER C 1 170 ? -1.11857 -47.82165 14.34140 1.000 35.88661 168 SER C O 1
ATOM 4816 N N . VAL C 1 171 ? 0.06268 -46.75728 15.94637 1.000 29.23567 169 VAL C N 1
ATOM 4817 C CA . VAL C 1 171 ? 1.14248 -47.73494 15.99498 1.000 34.05313 169 VAL C CA 1
ATOM 4818 C C . VAL C 1 171 ? 1.03641 -48.63391 17.22486 1.000 37.75761 169 VAL C C 1
ATOM 4819 O O . VAL C 1 171 ? 1.99919 -49.33026 17.56440 1.000 36.72329 169 VAL C O 1
ATOM 4823 N N . ASP C 1 172 ? -0.10867 -48.62919 17.90627 1.000 35.38402 170 ASP C N 1
ATOM 4824 C CA . ASP C 1 172 ? -0.30864 -49.49676 19.05852 1.000 37.61373 170 ASP C CA 1
ATOM 4825 C C . ASP C 1 172 ? -0.65226 -50.91458 18.62440 1.000 38.93765 170 ASP C C 1
ATOM 4826 O O . ASP C 1 172 ? -1.41495 -51.12495 17.67678 1.000 41.13718 170 ASP C O 1
ATOM 4831 N N . TYR C 1 173 ? -0.08559 -51.89069 19.32936 1.000 40.47432 171 TYR C N 1
ATOM 4832 C CA . TYR C 1 173 ? -0.41300 -53.29297 19.08714 1.000 49.85786 171 TYR C CA 1
ATOM 4833 C C . TYR C 1 173 ? -0.34991 -54.03602 20.41277 1.000 50.52075 171 TYR C C 1
ATOM 4834 O O . TYR C 1 173 ? 0.73434 -54.20438 20.98003 1.000 45.14069 171 TYR C O 1
ATOM 4843 N N . TYR C 1 174 ? -1.51252 -54.46458 20.90176 1.000 66.14694 172 TYR C N 1
ATOM 4844 C CA . TYR C 1 174 ? -1.61779 -55.25666 22.12608 1.000 74.68893 172 TYR C CA 1
ATOM 4845 C C . TYR C 1 174 ? -1.01346 -54.52969 23.32735 1.000 70.15081 172 TYR C C 1
ATOM 4846 O O . TYR C 1 174 ? -0.17170 -55.06574 24.05102 1.000 67.48687 172 TYR C O 1
ATOM 4855 N N . GLY C 1 175 ? -1.45657 -53.29321 23.53962 1.000 50.48840 173 GLY C N 1
ATOM 4856 C CA . GLY C 1 175 ? -1.05720 -52.53981 24.70726 1.000 49.61910 173 GLY C CA 1
ATOM 4857 C C . GLY C 1 175 ? 0.31198 -51.90675 24.63235 1.000 47.27368 173 GLY C C 1
ATOM 4858 O O . GLY C 1 175 ? 0.68876 -51.17768 25.55823 1.000 51.02503 173 GLY C O 1
ATOM 4859 N N . LYS C 1 176 ? 1.06847 -52.15649 23.57017 1.000 44.82700 174 LYS C N 1
ATOM 4860 C CA . LYS C 1 176 ? 2.39545 -51.58854 23.39680 1.000 39.76124 174 LYS C CA 1
ATOM 4861 C C . LYS C 1 176 ? 2.38511 -50.61539 22.22765 1.000 34.76621 174 LYS C C 1
ATOM 4862 O O . LYS C 1 176 ? 1.68621 -50.83280 21.23312 1.000 38.54972 174 LYS C O 1
ATOM 4864 N N . SER C 1 177 ? 3.14404 -49.53292 22.36203 1.000 31.55136 175 SER C N 1
ATOM 4865 C CA . SER C 1 177 ? 3.29079 -48.53963 21.30625 1.000 36.40214 175 SER C CA 1
ATOM 4866 C C . SER C 1 177 ? 4.61021 -48.78421 20.58719 1.000 28.48859 175 SER C C 1
ATOM 4867 O O . SER C 1 177 ? 5.68290 -48.64107 21.18333 1.000 25.78024 175 SER C O 1
ATOM 4870 N N . PHE C 1 178 ? 4.52806 -49.14570 19.30963 1.000 29.97932 176 PHE C N 1
ATOM 4871 C CA . PHE C 1 178 ? 5.71121 -49.49607 18.52578 1.000 30.32404 176 PHE C CA 1
ATOM 4872 C C . PHE C 1 178 ? 6.33663 -48.24028 17.91779 1.000 32.24488 176 PHE C C 1
ATOM 4873 O O . PHE C 1 178 ? 6.40901 -48.06558 16.70131 1.000 30.04239 176 PHE C O 1
ATOM 4881 N N . MET C 1 179 ? 6.80085 -47.36037 18.80356 1.000 30.59502 177 MET C N 1
ATOM 4882 C CA . MET C 1 179 ? 7.43115 -46.10595 18.41841 1.000 25.95720 177 MET C CA 1
ATOM 4883 C C . MET C 1 179 ? 8.85780 -46.09315 18.94424 1.000 28.23159 177 MET C C 1
ATOM 4884 O O . MET C 1 179 ? 9.09168 -46.38820 20.12124 1.000 30.06410 177 MET C O 1
ATOM 4889 N N . ASN C 1 180 ? 9.80676 -45.75288 18.07553 1.000 28.51624 178 ASN C N 1
ATOM 4890 C CA . ASN C 1 180 ? 11.21729 -45.75802 18.42927 1.000 28.14100 178 ASN C CA 1
ATOM 4891 C C . ASN C 1 180 ? 11.85812 -44.44390 18.00591 1.000 29.04172 178 ASN C C 1
ATOM 4892 O O . ASN C 1 180 ? 11.38199 -43.76357 17.09274 1.000 31.52719 178 ASN C O 1
ATOM 4897 N N . TRP C 1 181 ? 12.95076 -44.09403 18.68802 1.000 28.49017 179 TRP C N 1
ATOM 4898 C CA . TRP C 1 181 ? 13.68260 -42.85836 18.44053 1.000 25.90042 179 TRP C CA 1
ATOM 4899 C C . TRP C 1 181 ? 15.16019 -43.15012 18.22568 1.000 29.45317 179 TRP C C 1
ATOM 4900 O O . TRP C 1 181 ? 15.75967 -43.94648 18.95612 1.000 31.44742 179 TRP C O 1
ATOM 4911 N N . TYR C 1 182 ? 15.74384 -42.49030 17.22704 1.000 27.20012 180 TYR C N 1
ATOM 4912 C CA . TYR C 1 182 ? 17.14436 -42.66362 16.87679 1.000 29.88812 180 TYR C CA 1
ATOM 4913 C C . TYR C 1 182 ? 17.85982 -41.32008 16.88860 1.000 29.86809 180 TYR C C 1
ATOM 4914 O O . TYR C 1 182 ? 17.27344 -40.28007 16.57486 1.000 30.09276 180 TYR C O 1
ATOM 4923 N N . GLN C 1 183 ? 19.13631 -41.35413 17.25894 1.000 28.59662 181 GLN C N 1
ATOM 4924 C CA . GLN C 1 183 ? 19.99025 -40.17527 17.27657 1.000 34.18655 181 GLN C CA 1
ATOM 4925 C C . GLN C 1 183 ? 21.13256 -40.37284 16.29319 1.000 36.34736 181 GLN C C 1
ATOM 4926 O O . GLN C 1 183 ? 21.77075 -41.43138 16.28476 1.000 32.57611 181 GLN C O 1
ATOM 4932 N N . GLN C 1 184 ? 21.38832 -39.35691 15.46867 1.000 32.08819 182 GLN C N 1
ATOM 4933 C CA . GLN C 1 184 ? 22.44223 -39.43078 14.46414 1.000 34.58481 182 GLN C CA 1
ATOM 4934 C C . GLN C 1 184 ? 23.23903 -38.13669 14.44415 1.000 34.85832 182 GLN C C 1
ATOM 4935 O O . GLN C 1 184 ? 22.68097 -37.06411 14.19175 1.000 37.98314 182 GLN C O 1
ATOM 4941 N N . LYS C 1 185 ? 24.55322 -38.24464 14.71514 1.000 38.03439 183 LYS C N 1
ATOM 4942 C CA . LYS C 1 185 ? 25.61539 -37.25786 14.62043 1.000 37.63909 183 LYS C CA 1
ATOM 4943 C C . LYS C 1 185 ? 26.35320 -37.41077 13.29055 1.000 40.57801 183 LYS C C 1
ATOM 4944 O O . LYS C 1 185 ? 26.36335 -38.49953 12.70225 1.000 37.63716 183 LYS C O 1
ATOM 4950 N N . PRO C 1 186 ? 26.96681 -36.34375 12.77584 1.000 43.33310 184 PRO C N 1
ATOM 4951 C CA . PRO C 1 186 ? 27.60204 -36.42533 11.45324 1.000 40.80949 184 PRO C CA 1
ATOM 4952 C C . PRO C 1 186 ? 28.70653 -37.47344 11.40896 1.000 41.71332 184 PRO C C 1
ATOM 4953 O O . PRO C 1 186 ? 29.49407 -37.61663 12.34674 1.000 40.97745 184 PRO C O 1
ATOM 4957 N N . GLY C 1 187 ? 28.75077 -38.21564 10.30058 1.000 39.15982 185 GLY C N 1
ATOM 4958 C CA . GLY C 1 187 ? 29.72031 -39.27342 10.11245 1.000 38.88867 185 GLY C CA 1
ATOM 4959 C C . GLY C 1 187 ? 29.39343 -40.58293 10.79340 1.000 40.95508 185 GLY C C 1
ATOM 4960 O O . GLY C 1 187 ? 30.08875 -41.57867 10.55014 1.000 39.33191 185 GLY C O 1
ATOM 4961 N N A GLN C 1 188 ? 28.36377 -40.62179 11.63351 0.598 41.96095 186 GLN C N 1
ATOM 4962 N N B GLN C 1 188 ? 28.35910 -40.62667 11.62905 0.402 41.78302 186 GLN C N 1
ATOM 4963 C CA A GLN C 1 188 ? 27.97784 -41.81610 12.35983 0.598 41.71882 186 GLN C CA 1
ATOM 4964 C CA B GLN C 1 188 ? 27.99327 -41.83171 12.35119 0.402 41.92117 186 GLN C CA 1
ATOM 4965 C C A GLN C 1 188 ? 26.60074 -42.29510 11.91190 0.598 41.56865 186 GLN C C 1
ATOM 4966 C C B GLN C 1 188 ? 26.59339 -42.28949 11.95677 0.402 42.52918 186 GLN C C 1
ATOM 4967 O O A GLN C 1 188 ? 25.77972 -41.49711 11.44921 0.598 41.51710 186 GLN C O 1
ATOM 4968 O O B GLN C 1 188 ? 25.75079 -41.46945 11.57928 0.402 41.55995 186 GLN C O 1
ATOM 4979 N N . PRO C 1 189 ? 26.31826 -43.58916 12.02799 1.000 43.20574 187 PRO C N 1
ATOM 4980 C CA . PRO C 1 189 ? 24.97499 -44.08530 11.71669 1.000 43.46159 187 PRO C CA 1
ATOM 4981 C C . PRO C 1 189 ? 23.99424 -43.70128 12.80948 1.000 47.12686 187 PRO C C 1
ATOM 4982 O O . PRO C 1 189 ? 24.40497 -43.25965 13.89468 1.000 44.39142 187 PRO C O 1
ATOM 4986 N N . PRO C 1 190 ? 22.69171 -43.84754 12.56401 1.000 36.87136 188 PRO C N 1
ATOM 4987 C CA . PRO C 1 190 ? 21.71200 -43.58436 13.62564 1.000 36.35224 188 PRO C CA 1
ATOM 4988 C C . PRO C 1 190 ? 21.94811 -44.49521 14.82255 1.000 37.44211 188 PRO C C 1
ATOM 4989 O O . PRO C 1 190 ? 22.34309 -45.65367 14.67532 1.000 36.80147 188 PRO C O 1
ATOM 4993 N N . LYS C 1 191 ? 21.72261 -43.96375 16.01982 1.000 35.97829 189 LYS C N 1
ATOM 4994 C CA . LYS C 1 191 ? 21.85605 -44.75762 17.23152 1.000 32.15701 189 LYS C CA 1
ATOM 4995 C C . LYS C 1 191 ? 20.53063 -44.78700 17.98114 1.000 33.76088 189 LYS C C 1
ATOM 4996 O O . LYS C 1 191 ? 19.84453 -43.76407 18.10306 1.000 33.95644 189 LYS C O 1
ATOM 5002 N N . LEU C 1 192 ? 20.16414 -45.97116 18.46337 1.000 31.93845 190 LEU C N 1
ATOM 5003 C CA . LEU C 1 192 ? 18.88073 -46.14294 19.12809 1.000 33.16632 190 LEU C CA 1
ATOM 5004 C C . LEU C 1 192 ? 18.88277 -45.41556 20.46703 1.000 36.74865 190 LEU C C 1
ATOM 5005 O O . LEU C 1 192 ? 19.74656 -45.66173 21.31561 1.000 37.98952 190 LEU C O 1
ATOM 5010 N N . LEU C 1 193 ? 17.90728 -44.52834 20.65949 1.000 32.77519 191 LEU C N 1
ATOM 5011 C CA . LEU C 1 193 ? 17.71230 -43.83938 21.93177 1.000 35.85653 191 LEU C CA 1
ATOM 5012 C C . LEU C 1 193 ? 16.56235 -44.44594 22.72424 1.000 35.64742 191 LEU C C 1
ATOM 5013 O O . LEU C 1 193 ? 16.76022 -44.96317 23.82751 1.000 37.59903 191 LEU C O 1
ATOM 5018 N N . ILE C 1 194 ? 15.35550 -44.37421 22.17596 1.000 37.53824 192 ILE C N 1
ATOM 5019 C CA . ILE C 1 194 ? 14.14841 -44.83836 22.83900 1.000 32.70427 192 ILE C CA 1
ATOM 5020 C C . ILE C 1 194 ? 13.54046 -45.93635 21.97976 1.000 34.07748 192 ILE C C 1
ATOM 5021 O O . ILE C 1 194 ? 13.49007 -45.81585 20.75065 1.000 29.97109 192 ILE C O 1
ATOM 5026 N N . TYR C 1 195 ? 13.09809 -47.01385 22.62210 1.000 33.04686 193 TYR C N 1
ATOM 5027 C CA . TYR C 1 195 ? 12.32526 -48.04823 21.95461 1.000 30.15305 193 TYR C CA 1
ATOM 5028 C C . TYR C 1 195 ? 11.01917 -48.25647 22.70447 1.000 31.68437 193 TYR C C 1
ATOM 5029 O O . TYR C 1 195 ? 10.92777 -47.98331 23.90399 1.000 34.42858 193 TYR C O 1
ATOM 5038 N N . ALA C 1 196 ? 10.00608 -48.73157 21.98115 1.000 28.16178 194 ALA C N 1
ATOM 5039 C CA . ALA C 1 196 ? 8.68790 -49.00219 22.55298 1.000 31.52796 194 ALA C CA 1
ATOM 5040 C C . ALA C 1 196 ? 8.13197 -47.76668 23.25959 1.000 34.62178 194 ALA C C 1
ATOM 5041 O O . ALA C 1 196 ? 7.68474 -47.82206 24.40783 1.000 33.86531 194 ALA C O 1
ATOM 5043 N N . ALA C 1 197 ? 8.20657 -46.63106 22.56160 1.000 31.60533 195 ALA C N 1
ATOM 5044 C CA . ALA C 1 197 ? 7.62835 -45.35771 22.98445 1.000 30.10258 195 ALA C CA 1
ATOM 5045 C C . ALA C 1 197 ? 8.33638 -44.72847 24.18058 1.000 33.36886 195 ALA C C 1
ATOM 5046 O O . ALA C 1 197 ? 8.61463 -43.52517 24.16468 1.000 29.33024 195 ALA C O 1
ATOM 5048 N N . SER C 1 198 ? 8.63229 -45.51077 25.22285 1.000 30.80335 196 SER C N 1
ATOM 5049 C CA . SER C 1 198 ? 9.12045 -44.93704 26.46905 1.000 32.90566 196 SER C CA 1
ATOM 5050 C C . SER C 1 198 ? 10.32300 -45.64320 27.07982 1.000 34.43576 196 SER C C 1
ATOM 5051 O O . SER C 1 198 ? 10.79701 -45.20691 28.13505 1.000 32.00674 196 SER C O 1
ATOM 5054 N N . ASN C 1 199 ? 10.84145 -46.69573 26.45878 1.000 34.75415 197 ASN C N 1
ATOM 5055 C CA . ASN C 1 199 ? 11.92349 -47.46010 27.06152 1.000 35.47751 197 ASN C CA 1
ATOM 5056 C C . ASN C 1 199 ? 13.28145 -46.93618 26.61589 1.000 34.94592 197 ASN C C 1
ATOM 5057 O O . ASN C 1 199 ? 13.46653 -46.54269 25.46092 1.000 35.08986 197 ASN C O 1
ATOM 5062 N N . GLN C 1 200 ? 14.22578 -46.93668 27.55312 1.000 44.31954 198 GLN C N 1
ATOM 5063 C CA . GLN C 1 200 ? 15.55472 -46.37935 27.35407 1.000 46.79629 198 GLN C CA 1
ATOM 5064 C C . GLN C 1 200 ? 16.51641 -47.45007 26.85851 1.000 50.69079 198 GLN C C 1
ATOM 5065 O O . GLN C 1 200 ? 16.52400 -48.57568 27.36569 1.000 50.52392 198 GLN C O 1
ATOM 5071 N N . GLY C 1 201 ? 17.33440 -47.09028 25.87523 1.000 63.94463 199 GLY C N 1
ATOM 5072 C CA . GLY C 1 201 ? 18.30781 -48.01377 25.34033 1.000 64.20314 199 GLY C CA 1
ATOM 5073 C C . GLY C 1 201 ? 19.43691 -48.27103 26.32244 1.000 75.53857 199 GLY C C 1
ATOM 5074 O O . GLY C 1 201 ? 19.43777 -47.81583 27.46716 1.000 73.57345 199 GLY C O 1
ATOM 5075 N N . SER C 1 202 ? 20.42351 -49.03117 25.84959 1.000 82.56268 200 SER C N 1
ATOM 5076 C CA . SER C 1 202 ? 21.56874 -49.37950 26.68310 1.000 85.04441 200 SER C CA 1
ATOM 5077 C C . SER C 1 202 ? 22.41375 -48.13805 26.94627 1.000 87.02526 200 SER C C 1
ATOM 5078 O O . SER C 1 202 ? 22.95031 -47.54000 26.00526 1.000 84.66211 200 SER C O 1
ATOM 5081 N N . GLY C 1 203 ? 22.54552 -47.77050 28.22005 1.000 81.74570 201 GLY C N 1
ATOM 5082 C CA . GLY C 1 203 ? 23.34390 -46.61112 28.58811 1.000 72.85631 201 GLY C CA 1
ATOM 5083 C C . GLY C 1 203 ? 22.87936 -45.30583 27.97938 1.000 62.70798 201 GLY C C 1
ATOM 5084 O O . GLY C 1 203 ? 23.71019 -44.47865 27.58146 1.000 69.07332 201 GLY C O 1
ATOM 5085 N N . ILE C 1 204 ? 21.56851 -45.09797 27.90544 1.000 59.73527 202 ILE C N 1
ATOM 5086 C CA . ILE C 1 204 ? 21.00133 -43.83869 27.43170 1.000 58.42277 202 ILE C CA 1
ATOM 5087 C C . ILE C 1 204 ? 20.70123 -42.97260 28.64963 1.000 51.35616 202 ILE C C 1
ATOM 5088 O O . ILE C 1 204 ? 20.00839 -43.42896 29.57032 1.000 53.56402 202 ILE C O 1
ATOM 5093 N N . PRO C 1 205 ? 21.19833 -41.73551 28.70599 1.000 50.40285 203 PRO C N 1
ATOM 5094 C CA . PRO C 1 205 ? 20.98220 -40.90973 29.90174 1.000 48.76417 203 PRO C CA 1
ATOM 5095 C C . PRO C 1 205 ? 19.50366 -40.67628 30.17539 1.000 46.85045 203 PRO C C 1
ATOM 5096 O O . PRO C 1 205 ? 18.67451 -40.63791 29.26350 1.000 42.66514 203 PRO C O 1
ATOM 5100 N N . ALA C 1 206 ? 19.18308 -40.51742 31.46305 1.000 44.74352 204 ALA C N 1
ATOM 5101 C CA . ALA C 1 206 ? 17.79651 -40.35714 31.88841 1.000 45.55439 204 ALA C CA 1
ATOM 5102 C C . ALA C 1 206 ? 17.16788 -39.05930 31.39638 1.000 43.54185 204 ALA C C 1
ATOM 5103 O O . ALA C 1 206 ? 15.94032 -38.92879 31.44408 1.000 44.44972 204 ALA C O 1
ATOM 5105 N N . ARG C 1 207 ? 17.97036 -38.09232 30.94392 1.000 40.30323 205 ARG C N 1
ATOM 5106 C CA . ARG C 1 207 ? 17.40138 -36.85246 30.42802 1.000 45.06021 205 ARG C CA 1
ATOM 5107 C C . ARG C 1 207 ? 16.67225 -37.06174 29.10938 1.000 42.61410 205 ARG C C 1
ATOM 5108 O O . ARG C 1 207 ? 15.89444 -36.19268 28.70029 1.000 42.60125 205 ARG C O 1
ATOM 5116 N N . PHE C 1 208 ? 16.90327 -38.18682 28.43890 1.000 38.79770 206 PHE C N 1
ATOM 5117 C CA . PHE C 1 208 ? 16.10736 -38.57234 27.28253 1.000 39.74391 206 PHE C CA 1
ATOM 5118 C C . PHE C 1 208 ? 14.89372 -39.34630 27.77561 1.000 40.35335 206 PHE C C 1
ATOM 5119 O O . PHE C 1 208 ? 15.03494 -40.36863 28.45624 1.000 43.31811 206 PHE C O 1
ATOM 5127 N N . SER C 1 209 ? 13.70603 -38.85152 27.44114 1.000 34.88828 207 SER C N 1
ATOM 5128 C CA . SER C 1 209 ? 12.45992 -39.43017 27.92268 1.000 34.20117 207 SER C CA 1
ATOM 5129 C C . SER C 1 209 ? 11.48022 -39.47437 26.76486 1.000 34.16466 207 SER C C 1
ATOM 5130 O O . SER C 1 209 ? 11.11177 -38.42856 26.22121 1.000 28.74269 207 SER C O 1
ATOM 5133 N N . GLY C 1 210 ? 11.05197 -40.67807 26.40367 1.000 32.89466 208 GLY C N 1
ATOM 5134 C CA . GLY C 1 210 ? 10.06279 -40.86871 25.36557 1.000 30.08799 208 GLY C CA 1
ATOM 5135 C C . GLY C 1 210 ? 8.70654 -41.12751 25.98988 1.000 28.57200 208 GLY C C 1
ATOM 5136 O O . GLY C 1 210 ? 8.60210 -41.71666 27.06247 1.000 32.99989 208 GLY C O 1
ATOM 5137 N N . SER C 1 211 ? 7.66242 -40.67718 25.30540 1.000 29.81819 209 SER C N 1
ATOM 5138 C CA . SER C 1 211 ? 6.31234 -40.82749 25.81819 1.000 30.75536 209 SER C CA 1
ATOM 5139 C C . SER C 1 211 ? 5.32741 -40.83873 24.65814 1.000 30.73691 209 SER C C 1
ATOM 5140 O O . SER C 1 211 ? 5.69768 -40.64452 23.49658 1.000 33.72094 209 SER C O 1
ATOM 5143 N N . GLY C 1 212 ? 4.06319 -41.06710 24.98523 1.000 33.14579 210 GLY C N 1
ATOM 5144 C CA . GLY C 1 212 ? 2.99127 -41.06470 24.01340 1.000 36.41965 210 GLY C CA 1
ATOM 5145 C C . GLY C 1 212 ? 2.34024 -42.42643 23.87030 1.000 38.05458 210 GLY C C 1
ATOM 5146 O O . GLY C 1 212 ? 2.73407 -43.41082 24.49468 1.000 34.88116 210 GLY C O 1
ATOM 5147 N N . SER C 1 213 ? 1.30827 -42.45322 23.03058 1.000 38.50636 211 SER C N 1
ATOM 5148 C CA . SER C 1 213 ? 0.53751 -43.65611 22.74679 1.000 33.91813 211 SER C CA 1
ATOM 5149 C C . SER C 1 213 ? -0.32574 -43.38448 21.52563 1.000 33.48250 211 SER C C 1
ATOM 5150 O O . SER C 1 213 ? -0.62602 -42.23153 21.20278 1.000 37.63686 211 SER C O 1
ATOM 5153 N N . GLY C 1 214 ? -0.71705 -44.46037 20.84953 1.000 31.05984 212 GLY C N 1
ATOM 5154 C CA . GLY C 1 214 ? -1.57415 -44.34339 19.68654 1.000 35.92991 212 GLY C CA 1
ATOM 5155 C C . GLY C 1 214 ? -0.90631 -43.65939 18.51284 1.000 36.19581 212 GLY C C 1
ATOM 5156 O O . GLY C 1 214 ? -0.11496 -44.27690 17.79356 1.000 37.34977 212 GLY C O 1
ATOM 5157 N N . THR C 1 215 ? -1.22400 -42.37876 18.30595 1.000 35.39219 213 THR C N 1
ATOM 5158 C CA . THR C 1 215 ? -0.67492 -41.60929 17.19922 1.000 32.64788 213 THR C CA 1
ATOM 5159 C C . THR C 1 215 ? 0.19541 -40.43803 17.63064 1.000 36.72018 213 THR C C 1
ATOM 5160 O O . THR C 1 215 ? 0.86679 -39.85053 16.77581 1.000 35.71159 213 THR C O 1
ATOM 5164 N N . ASP C 1 216 ? 0.19953 -40.07207 18.91095 1.000 33.57577 214 ASP C N 1
ATOM 5165 C CA . ASP C 1 216 ? 0.91618 -38.89740 19.39563 1.000 32.86281 214 ASP C CA 1
ATOM 5166 C C . ASP C 1 216 ? 2.04850 -39.34126 20.31267 1.000 32.72537 214 ASP C C 1
ATOM 5167 O O . ASP C 1 216 ? 1.81021 -40.04375 21.30054 1.000 35.44972 214 ASP C O 1
ATOM 5172 N N . PHE C 1 217 ? 3.27309 -38.92740 19.98678 1.000 27.49092 215 PHE C N 1
ATOM 5173 C CA . PHE C 1 217 ? 4.45910 -39.32523 20.73247 1.000 30.75966 215 PHE C CA 1
ATOM 5174 C C . PHE C 1 217 ? 5.39273 -38.13262 20.87928 1.000 32.03314 215 PHE C C 1
ATOM 5175 O O . PHE C 1 217 ? 5.35381 -37.18851 20.08732 1.000 31.92700 215 PHE C O 1
ATOM 5183 N N . THR C 1 218 ? 6.23584 -38.18086 21.91164 1.000 32.58401 216 THR C N 1
ATOM 5184 C CA . THR C 1 218 ? 7.12533 -37.07050 22.22089 1.000 31.87539 216 THR C CA 1
ATOM 5185 C C . THR C 1 218 ? 8.48172 -37.57652 22.68939 1.000 32.53119 216 THR C C 1
ATOM 5186 O O . THR C 1 218 ? 8.56477 -38.56534 23.42315 1.000 35.02659 216 THR C O 1
ATOM 5190 N N . LEU C 1 219 ? 9.54153 -36.88597 22.26643 1.000 29.13420 217 LEU C N 1
ATOM 5191 C CA . LEU C 1 219 ? 10.89232 -37.08834 22.78525 1.000 32.38338 217 LEU C CA 1
ATOM 5192 C C . LEU C 1 219 ? 11.34334 -35.80527 23.47180 1.000 34.64353 217 LEU C C 1
ATOM 5193 O O . LEU C 1 219 ? 11.59184 -34.79525 22.80498 1.000 34.15441 217 LEU C O 1
ATOM 5198 N N . ASN C 1 220 ? 11.45975 -35.84781 24.79526 1.000 33.78100 218 ASN C N 1
ATOM 5199 C CA A ASN C 1 220 ? 11.87673 -34.69541 25.57957 0.724 37.42078 218 ASN C CA 1
ATOM 5200 C CA B ASN C 1 220 ? 11.86794 -34.70412 25.59963 0.276 36.43412 218 ASN C CA 1
ATOM 5201 C C . ASN C 1 220 ? 13.31074 -34.87374 26.05771 1.000 35.63511 218 ASN C C 1
ATOM 5202 O O . ASN C 1 220 ? 13.70685 -35.96054 26.48857 1.000 40.43254 218 ASN C O 1
ATOM 5211 N N . ILE C 1 221 ? 14.08688 -33.79499 25.97439 1.000 32.43495 219 ILE C N 1
ATOM 5212 C CA . ILE C 1 221 ? 15.48797 -33.78525 26.38083 1.000 41.64271 219 ILE C CA 1
ATOM 5213 C C . ILE C 1 221 ? 15.67752 -32.63186 27.35771 1.000 46.15907 219 ILE C C 1
ATOM 5214 O O . ILE C 1 221 ? 15.55781 -31.45942 26.97385 1.000 47.11563 219 ILE C O 1
ATOM 5219 N N . HIS C 1 222 ? 15.96839 -32.95998 28.61858 1.000 48.08027 220 HIS C N 1
ATOM 5220 C CA . HIS C 1 222 ? 16.11694 -31.95608 29.66597 1.000 52.56852 220 HIS C CA 1
ATOM 5221 C C . HIS C 1 222 ? 16.88852 -32.56374 30.83360 1.000 56.28509 220 HIS C C 1
ATOM 5222 O O . HIS C 1 222 ? 16.44329 -33.56003 31.41900 1.000 57.82428 220 HIS C O 1
ATOM 5229 N N . PRO C 1 223 ? 18.04995 -32.00019 31.20734 1.000 56.28282 221 PRO C N 1
ATOM 5230 C CA . PRO C 1 223 ? 18.64279 -30.82381 30.56281 1.000 56.56986 221 PRO C CA 1
ATOM 5231 C C . PRO C 1 223 ? 19.54717 -31.12576 29.37419 1.000 54.55238 221 PRO C C 1
ATOM 5232 O O . PRO C 1 223 ? 20.35181 -32.05920 29.41284 1.000 51.84353 221 PRO C O 1
ATOM 5236 N N . VAL C 1 224 ? 19.42276 -30.31267 28.32555 1.000 52.70693 222 VAL C N 1
ATOM 5237 C CA . VAL C 1 224 ? 20.23804 -30.50512 27.13453 1.000 50.76899 222 VAL C CA 1
ATOM 5238 C C . VAL C 1 224 ? 21.69280 -30.17600 27.43905 1.000 50.47706 222 VAL C C 1
ATOM 5239 O O . VAL C 1 224 ? 22.01104 -29.11698 27.99672 1.000 53.76962 222 VAL C O 1
ATOM 5243 N N . GLU C 1 225 ? 22.57961 -31.08848 27.05593 1.000 47.28419 223 GLU C N 1
ATOM 5244 C CA . GLU C 1 225 ? 24.02774 -30.94832 27.11222 1.000 52.69608 223 GLU C CA 1
ATOM 5245 C C . GLU C 1 225 ? 24.61281 -30.84602 25.70820 1.000 51.77607 223 GLU C C 1
ATOM 5246 O O . GLU C 1 225 ? 23.91998 -30.98977 24.69690 1.000 47.18520 223 GLU C O 1
ATOM 5252 N N . GLU C 1 226 ? 25.90662 -30.52642 25.66489 1.000 50.65257 224 GLU C N 1
ATOM 5253 C CA . GLU C 1 226 ? 26.55656 -30.31078 24.37902 1.000 54.44792 224 GLU C CA 1
ATOM 5254 C C . GLU C 1 226 ? 26.49911 -31.57042 23.53059 1.000 53.13520 224 GLU C C 1
ATOM 5255 O O . GLU C 1 226 ? 26.31361 -31.49818 22.30945 1.000 51.63285 224 GLU C O 1
ATOM 5257 N N . GLU C 1 227 ? 26.62543 -32.73829 24.16477 1.000 57.38558 225 GLU C N 1
ATOM 5258 C CA . GLU C 1 227 ? 26.65000 -33.98429 23.41286 1.000 57.77832 225 GLU C CA 1
ATOM 5259 C C . GLU C 1 227 ? 25.31856 -34.31022 22.75290 1.000 54.63154 225 GLU C C 1
ATOM 5260 O O . GLU C 1 227 ? 25.27767 -35.21551 21.91523 1.000 55.47214 225 GLU C O 1
ATOM 5266 N N . ASP C 1 228 ? 24.23798 -33.61720 23.10766 1.000 50.88943 226 ASP C N 1
ATOM 5267 C CA . ASP C 1 228 ? 22.93654 -33.86266 22.49982 1.000 45.65184 226 ASP C CA 1
ATOM 5268 C C . ASP C 1 228 ? 22.80418 -33.26229 21.10481 1.000 43.43270 226 ASP C C 1
ATOM 5269 O O . ASP C 1 228 ? 21.75629 -33.43594 20.47212 1.000 37.10164 226 ASP C O 1
ATOM 5274 N N . ALA C 1 229 ? 23.82631 -32.56314 20.61386 1.000 43.57509 227 ALA C N 1
ATOM 5275 C CA . ALA C 1 229 ? 23.78417 -31.97821 19.27683 1.000 40.08139 227 ALA C CA 1
ATOM 5276 C C . ALA C 1 229 ? 23.83265 -33.08575 18.23247 1.000 39.02912 227 ALA C C 1
ATOM 5277 O O . ALA C 1 229 ? 24.87466 -33.71994 18.03522 1.000 39.69104 227 ALA C O 1
ATOM 5279 N N . ALA C 1 230 ? 22.70917 -33.31672 17.56419 1.000 35.81706 228 ALA C N 1
ATOM 5280 C CA . ALA C 1 230 ? 22.58103 -34.38091 16.57434 1.000 36.68067 228 ALA C CA 1
ATOM 5281 C C . ALA C 1 230 ? 21.25295 -34.18788 15.85327 1.000 33.76867 228 ALA C C 1
ATOM 5282 O O . ALA C 1 230 ? 20.52453 -33.22149 16.09836 1.000 30.80960 228 ALA C O 1
ATOM 5284 N N . THR C 1 231 ? 20.94481 -35.11687 14.95516 1.000 34.79410 229 THR C N 1
ATOM 5285 C CA . THR C 1 231 ? 19.66118 -35.15561 14.27008 1.000 30.81594 229 THR C CA 1
ATOM 5286 C C . THR C 1 231 ? 18.86343 -36.33258 14.81294 1.000 28.87942 229 THR C C 1
ATOM 5287 O O . THR C 1 231 ? 19.39145 -37.44380 14.92610 1.000 35.85998 229 THR C O 1
ATOM 5291 N N . TYR C 1 232 ? 17.60331 -36.08879 15.15738 1.000 26.51278 230 TYR C N 1
ATOM 5292 C CA . TYR C 1 232 ? 16.76853 -37.08769 15.80743 1.000 28.12156 230 TYR C CA 1
ATOM 5293 C C . TYR C 1 232 ? 15.63454 -37.50929 14.88646 1.000 28.65396 230 TYR C C 1
ATOM 5294 O O . TYR C 1 232 ? 15.00085 -36.67158 14.23669 1.000 27.59430 230 TYR C O 1
ATOM 5303 N N . TYR C 1 233 ? 15.38242 -38.81296 14.84253 1.000 28.81083 231 TYR C N 1
ATOM 5304 C CA . TYR C 1 233 ? 14.35894 -39.39082 13.98771 1.000 30.61813 231 TYR C CA 1
ATOM 5305 C C . TYR C 1 233 ? 13.45030 -40.27373 14.82489 1.000 26.00497 231 TYR C C 1
ATOM 5306 O O . TYR C 1 233 ? 13.92236 -41.04475 15.66541 1.000 29.68581 231 TYR C O 1
ATOM 5315 N N . CYS C 1 234 ? 12.15110 -40.16447 14.58880 1.000 24.71891 232 CYS C N 1
ATOM 5316 C CA . CYS C 1 234 ? 11.20839 -41.13860 15.10903 1.000 28.13931 232 CYS C CA 1
ATOM 5317 C C . CYS C 1 234 ? 11.02754 -42.25945 14.09479 1.000 26.80570 232 CYS C C 1
ATOM 5318 O O . CYS C 1 234 ? 11.23641 -42.07479 12.89319 1.000 26.01924 232 CYS C O 1
ATOM 5321 N N . GLN C 1 235 ? 10.65830 -43.43581 14.59222 1.000 29.70887 233 GLN C N 1
ATOM 5322 C CA . GLN C 1 235 ? 10.46139 -44.58871 13.72468 1.000 30.46371 233 GLN C CA 1
ATOM 5323 C C . GLN C 1 235 ? 9.39852 -45.48473 14.33531 1.000 28.83594 233 GLN C C 1
ATOM 5324 O O . GLN C 1 235 ? 9.45587 -45.78624 15.53133 1.000 26.83229 233 GLN C O 1
ATOM 5330 N N . GLN C 1 236 ? 8.43917 -45.90587 13.51661 1.000 28.02713 234 GLN C N 1
ATOM 5331 C CA . GLN C 1 236 ? 7.43004 -46.86680 13.93267 1.000 26.74653 234 GLN C CA 1
ATOM 5332 C C . GLN C 1 236 ? 7.79967 -48.24821 13.40863 1.000 29.87022 234 GLN C C 1
ATOM 5333 O O . GLN C 1 236 ? 8.24438 -48.39334 12.26554 1.000 30.31129 234 GLN C O 1
ATOM 5339 N N . SER C 1 237 ? 7.63628 -49.26067 14.25888 1.000 28.11626 235 SER C N 1
ATOM 5340 C CA . SER C 1 237 ? 7.94578 -50.63688 13.89315 1.000 28.89436 235 SER C CA 1
ATOM 5341 C C . SER C 1 237 ? 6.74540 -51.55708 14.08588 1.000 28.86126 235 SER C C 1
ATOM 5342 O O . SER C 1 237 ? 6.90659 -52.72795 14.42919 1.000 31.17193 235 SER C O 1
ATOM 5345 N N . LYS C 1 238 ? 5.53287 -51.04471 13.87964 1.000 24.05361 236 LYS C N 1
ATOM 5346 C CA . LYS C 1 238 ? 4.35975 -51.90239 13.98955 1.000 28.79835 236 LYS C CA 1
ATOM 5347 C C . LYS C 1 238 ? 3.99667 -52.55439 12.66045 1.000 31.58813 236 LYS C C 1
ATOM 5348 O O . LYS C 1 238 ? 3.70448 -53.75436 12.62129 1.000 29.40097 236 LYS C O 1
ATOM 5354 N N . GLU C 1 239 ? 4.00424 -51.79289 11.56880 1.000 25.87087 237 GLU C N 1
ATOM 5355 C CA . GLU C 1 239 ? 3.58538 -52.30195 10.27309 1.000 29.22586 237 GLU C CA 1
ATOM 5356 C C . GLU C 1 239 ? 4.70033 -52.14898 9.24788 1.000 30.77085 237 GLU C C 1
ATOM 5357 O O . GLU C 1 239 ? 5.52368 -51.23195 9.32410 1.000 28.17347 237 GLU C O 1
ATOM 5363 N N . VAL C 1 240 ? 4.69632 -53.05256 8.27817 1.000 27.63942 238 VAL C N 1
ATOM 5364 C CA . VAL C 1 240 ? 5.61582 -52.98424 7.14406 1.000 26.17885 238 VAL C CA 1
ATOM 5365 C C . VAL C 1 240 ? 5.01447 -52.05848 6.08435 1.000 25.99324 238 VAL C C 1
ATOM 5366 O O . VAL C 1 240 ? 3.82264 -52.18998 5.76824 1.000 26.94383 238 VAL C O 1
ATOM 5370 N N . PRO C 1 241 ? 5.78512 -51.11315 5.52995 1.000 25.20042 239 PRO C N 1
ATOM 5371 C CA . PRO C 1 241 ? 7.21101 -50.85991 5.76877 1.000 25.31475 239 PRO C CA 1
ATOM 5372 C C . PRO C 1 241 ? 7.51454 -50.09450 7.05181 1.000 27.00390 239 PRO C C 1
ATOM 5373 O O . PRO C 1 241 ? 6.69952 -49.27990 7.48640 1.000 23.37375 239 PRO C O 1
ATOM 5377 N N . TRP C 1 242 ? 8.67519 -50.37131 7.64804 1.000 25.86873 240 TRP C N 1
ATOM 5378 C CA . TRP C 1 242 ? 9.22668 -49.48191 8.66064 1.000 26.17811 240 TRP C CA 1
ATOM 5379 C C . TRP C 1 242 ? 9.38593 -48.08438 8.07360 1.000 25.06410 240 TRP C C 1
ATOM 5380 O O . TRP C 1 242 ? 9.94507 -47.91837 6.98552 1.000 26.52260 240 TRP C O 1
ATOM 5391 N N . THR C 1 243 ? 8.89189 -47.07504 8.78892 1.000 26.88401 241 THR C N 1
ATOM 5392 C CA . THR C 1 243 ? 8.93853 -45.70170 8.30437 1.000 27.26018 241 THR C CA 1
ATOM 5393 C C . THR C 1 243 ? 9.56966 -44.79082 9.34716 1.000 29.25748 241 THR C C 1
ATOM 5394 O O . THR C 1 243 ? 9.51061 -45.05782 10.55099 1.000 26.36076 241 THR C O 1
ATOM 5398 N N . PHE C 1 244 ? 10.17476 -43.70692 8.86512 1.000 25.63273 242 PHE C N 1
ATOM 5399 C CA . PHE C 1 244 ? 10.91358 -42.77334 9.69936 1.000 26.44185 242 PHE C CA 1
ATOM 5400 C C . PHE C 1 244 ? 10.30969 -41.37827 9.61004 1.000 25.35175 242 PHE C C 1
ATOM 5401 O O . PHE C 1 244 ? 9.67476 -41.01900 8.61399 1.000 23.66525 242 PHE C O 1
ATOM 5409 N N . GLY C 1 245 ? 10.51486 -40.59141 10.66453 1.000 29.21372 243 GLY C N 1
ATOM 5410 C CA . GLY C 1 245 ? 10.23052 -39.17511 10.58612 1.000 26.79540 243 GLY C CA 1
ATOM 5411 C C . GLY C 1 245 ? 11.25179 -38.44376 9.73626 1.000 25.85512 243 GLY C C 1
ATOM 5412 O O . GLY C 1 245 ? 12.33594 -38.94799 9.43946 1.000 27.25181 243 GLY C O 1
ATOM 5413 N N . ALA C 1 246 ? 10.89943 -37.21878 9.33883 1.000 29.26253 244 ALA C N 1
ATOM 5414 C CA . ALA C 1 246 ? 11.79097 -36.44769 8.47888 1.000 33.86618 244 ALA C CA 1
ATOM 5415 C C . ALA C 1 246 ? 13.07729 -36.03797 9.18645 1.000 32.53245 244 ALA C C 1
ATOM 5416 O O . ALA C 1 246 ? 14.07950 -35.77118 8.51449 1.000 35.56404 244 ALA C O 1
ATOM 5418 N N . GLY C 1 247 ? 13.07784 -35.99455 10.50796 1.000 23.47724 245 GLY C N 1
ATOM 5419 C CA . GLY C 1 247 ? 14.27117 -35.67337 11.26341 1.000 27.92824 245 GLY C CA 1
ATOM 5420 C C . GLY C 1 247 ? 14.24775 -34.25733 11.81052 1.000 27.88300 245 GLY C C 1
ATOM 5421 O O . GLY C 1 247 ? 13.67855 -33.33520 11.21466 1.000 30.23368 245 GLY C O 1
ATOM 5422 N N . THR C 1 248 ? 14.88064 -34.07792 12.96832 1.000 26.34154 246 THR C N 1
ATOM 5423 C CA . THR C 1 248 ? 14.99518 -32.77559 13.61550 1.000 28.64318 246 THR C CA 1
ATOM 5424 C C . THR C 1 248 ? 16.43482 -32.59280 14.07267 1.000 28.82248 246 THR C C 1
ATOM 5425 O O . THR C 1 248 ? 16.91874 -33.34537 14.92524 1.000 27.06086 246 THR C O 1
ATOM 5429 N N . LYS C 1 249 ? 17.11865 -31.60778 13.49868 1.000 24.44524 247 LYS C N 1
ATOM 5430 C CA . LYS C 1 249 ? 18.51112 -31.33213 13.82865 1.000 31.13339 247 LYS C CA 1
ATOM 5431 C C . LYS C 1 249 ? 18.57663 -30.40291 15.03694 1.000 32.74097 247 LYS C C 1
ATOM 5432 O O . LYS C 1 249 ? 18.07562 -29.27444 14.98887 1.000 30.10334 247 LYS C O 1
ATOM 5438 N N . LEU C 1 250 ? 19.18466 -30.88194 16.11764 1.000 31.07736 248 LEU C N 1
ATOM 5439 C CA . LEU C 1 250 ? 19.33328 -30.11471 17.34688 1.000 34.95440 248 LEU C CA 1
ATOM 5440 C C . LEU C 1 250 ? 20.70086 -29.44891 17.37077 1.000 39.01512 248 LEU C C 1
ATOM 5441 O O . LEU C 1 250 ? 21.72865 -30.11980 17.22144 1.000 35.40275 248 LEU C O 1
ATOM 5446 N N . GLU C 1 251 ? 20.70486 -28.13222 17.55107 1.000 37.26141 249 GLU C N 1
ATOM 5447 C CA . GLU C 1 251 ? 21.92149 -27.35371 17.69521 1.000 38.52374 249 GLU C CA 1
ATOM 5448 C C . GLU C 1 251 ? 21.91014 -26.65648 19.04881 1.000 43.15317 249 GLU C C 1
ATOM 5449 O O . GLU C 1 251 ? 20.85110 -26.41142 19.63201 1.000 43.96604 249 GLU C O 1
ATOM 5455 N N . ILE C 1 252 ? 23.10075 -26.33717 19.54946 1.000 44.00941 250 ILE C N 1
ATOM 5456 C CA . ILE C 1 252 ? 23.26122 -25.66810 20.83562 1.000 53.19442 250 ILE C CA 1
ATOM 5457 C C . ILE C 1 252 ? 23.68580 -24.22619 20.58200 1.000 59.36550 250 ILE C C 1
ATOM 5458 O O . ILE C 1 252 ? 24.59325 -23.97013 19.77916 1.000 52.90721 250 ILE C O 1
ATOM 5463 N N . LYS C 1 253 ? 22.95822 -23.28779 21.18590 1.000 65.88381 251 LYS C N 1
ATOM 5464 C CA . LYS C 1 253 ? 23.28652 -21.86045 21.14542 1.000 67.78462 251 LYS C CA 1
ATOM 5465 C C . LYS C 1 253 ? 24.78933 -21.57967 21.19215 1.000 68.48192 251 LYS C C 1
ATOM 5466 O O . LYS C 1 253 ? 25.21581 -20.42823 21.27453 1.000 71.41072 251 LYS C O 1
ATOM 5472 N N . ALA D 1 2 ? 24.83460 -16.81977 57.23991 1.000 84.75191 0 ALA D N 1
ATOM 5473 C CA . ALA D 1 2 ? 24.58185 -15.77799 58.22796 1.000 89.70731 0 ALA D CA 1
ATOM 5474 C C . ALA D 1 2 ? 24.05207 -14.51275 57.56200 1.000 80.08208 0 ALA D C 1
ATOM 5475 O O . ALA D 1 2 ? 23.00476 -13.99005 57.94385 1.000 76.14568 0 ALA D O 1
ATOM 5477 N N . GLU D 1 3 ? 24.78128 -14.02711 56.56052 1.000 74.42192 1 GLU D N 1
ATOM 5478 C CA . GLU D 1 3 ? 24.42318 -12.80082 55.85549 1.000 67.89247 1 GLU D CA 1
ATOM 5479 C C . GLU D 1 3 ? 23.49828 -13.14920 54.69457 1.000 60.48976 1 GLU D C 1
ATOM 5480 O O . GLU D 1 3 ? 23.91612 -13.79881 53.73042 1.000 59.84002 1 GLU D O 1
ATOM 5482 N N . VAL D 1 4 ? 22.24586 -12.71461 54.78351 1.000 55.56439 2 VAL D N 1
ATOM 5483 C CA . VAL D 1 4 ? 21.27647 -12.96526 53.72391 1.000 55.32504 2 VAL D CA 1
ATOM 5484 C C . VAL D 1 4 ? 21.49964 -11.95257 52.61015 1.000 55.90812 2 VAL D C 1
ATOM 5485 O O . VAL D 1 4 ? 21.59179 -10.74499 52.86181 1.000 59.11333 2 VAL D O 1
ATOM 5489 N N . LYS D 1 5 ? 21.57644 -12.43921 51.37314 1.000 50.21123 3 LYS D N 1
ATOM 5490 C CA . LYS D 1 5 ? 21.86519 -11.58644 50.23090 1.000 52.67823 3 LYS D CA 1
ATOM 5491 C C . LYS D 1 5 ? 20.96500 -11.96093 49.06450 1.000 52.26746 3 LYS D C 1
ATOM 5492 O O . LYS D 1 5 ? 20.64490 -13.13650 48.86459 1.000 48.89400 3 LYS D O 1
ATOM 5498 N N . LEU D 1 6 ? 20.56165 -10.94901 48.30008 1.000 48.92853 4 LEU D N 1
ATOM 5499 C CA . LEU D 1 6 ? 19.79009 -11.13358 47.07944 1.000 46.03758 4 LEU D CA 1
ATOM 5500 C C . LEU D 1 6 ? 20.37310 -10.21371 46.02078 1.000 46.11668 4 LEU D C 1
ATOM 5501 O O . LEU D 1 6 ? 20.54682 -9.01739 46.26722 1.000 43.62534 4 LEU D O 1
ATOM 5506 N N . VAL D 1 7 ? 20.69909 -10.76953 44.85826 1.000 43.96933 5 VAL D N 1
ATOM 5507 C CA . VAL D 1 7 ? 21.34618 -10.01982 43.78678 1.000 44.49893 5 VAL D CA 1
ATOM 5508 C C . VAL D 1 7 ? 20.49974 -10.18248 42.53252 1.000 45.97142 5 VAL D C 1
ATOM 5509 O O . VAL D 1 7 ? 20.51529 -11.24176 41.89536 1.000 46.13690 5 VAL D O 1
ATOM 5513 N N . GLU D 1 8 ? 19.75719 -9.13940 42.17799 1.000 45.06629 6 GLU D N 1
ATOM 5514 C CA . GLU D 1 8 ? 19.01920 -9.12891 40.92794 1.000 44.21794 6 GLU D CA 1
ATOM 5515 C C . GLU D 1 8 ? 19.95509 -8.75810 39.78491 1.000 45.96724 6 GLU D C 1
ATOM 5516 O O . GLU D 1 8 ? 20.97183 -8.08639 39.98096 1.000 42.84923 6 GLU D O 1
ATOM 5522 N N . SER D 1 9 ? 19.60111 -9.19982 38.58104 1.000 45.14377 7 SER D N 1
ATOM 5523 C CA . SER D 1 9 ? 20.40623 -8.90930 37.40331 1.000 41.13046 7 SER D CA 1
ATOM 5524 C C . SER D 1 9 ? 19.57401 -9.18425 36.16225 1.000 43.17644 7 SER D C 1
ATOM 5525 O O . SER D 1 9 ? 18.55035 -9.87082 36.21913 1.000 46.55836 7 SER D O 1
ATOM 5528 N N . GLY D 1 10 ? 20.02813 -8.63734 35.03787 1.000 48.91538 8 GLY D N 1
ATOM 5529 C CA . GLY D 1 10 ? 19.40541 -8.89476 33.75810 1.000 49.41869 8 GLY D CA 1
ATOM 5530 C C . GLY D 1 10 ? 18.68433 -7.72536 33.12431 1.000 54.36744 8 GLY D C 1
ATOM 5531 O O . GLY D 1 10 ? 18.01910 -7.91828 32.10007 1.000 54.70868 8 GLY D O 1
ATOM 5532 N N . GLY D 1 11 ? 18.77674 -6.52780 33.69685 1.000 66.38287 9 GLY D N 1
ATOM 5533 C CA . GLY D 1 11 ? 18.02636 -5.39902 33.18091 1.000 65.51696 9 GLY D CA 1
ATOM 5534 C C . GLY D 1 11 ? 18.54325 -4.82347 31.87690 1.000 66.59867 9 GLY D C 1
ATOM 5535 O O . GLY D 1 11 ? 19.09035 -5.54684 31.03764 1.000 74.79247 9 GLY D O 1
ATOM 5536 N N . GLY D 1 12 ? 18.38467 -3.51926 31.70371 1.000 59.28065 10 GLY D N 1
ATOM 5537 C CA . GLY D 1 12 ? 18.82723 -2.82140 30.51600 1.000 59.25896 10 GLY D CA 1
ATOM 5538 C C . GLY D 1 12 ? 17.66276 -2.24673 29.73431 1.000 60.27687 10 GLY D C 1
ATOM 5539 O O . GLY D 1 12 ? 16.50441 -2.30263 30.14843 1.000 56.02368 10 GLY D O 1
ATOM 5540 N N . LEU D 1 13 ? 17.99706 -1.68224 28.57745 1.000 62.65962 11 LEU D N 1
ATOM 5541 C CA . LEU D 1 13 ? 17.01543 -1.03444 27.71720 1.000 61.55950 11 LEU D CA 1
ATOM 5542 C C . LEU D 1 13 ? 16.34970 -2.02946 26.77624 1.000 60.28359 11 LEU D C 1
ATOM 5543 O O . LEU D 1 13 ? 17.00610 -2.91807 26.22961 1.000 56.21424 11 LEU D O 1
ATOM 5548 N N . VAL D 1 14 ? 15.04195 -1.86236 26.58457 1.000 60.47219 12 VAL D N 1
ATOM 5549 C CA . VAL D 1 14 ? 14.24718 -2.70549 25.69770 1.000 59.18190 12 VAL D CA 1
ATOM 5550 C C . VAL D 1 14 ? 13.19314 -1.82914 25.03115 1.000 60.12083 12 VAL D C 1
ATOM 5551 O O . VAL D 1 14 ? 12.59342 -0.96349 25.67622 1.000 60.88077 12 VAL D O 1
ATOM 5555 N N . LYS D 1 15 ? 12.96917 -2.05502 23.73623 1.000 65.70693 13 LYS D N 1
ATOM 5556 C CA . LYS D 1 15 ? 11.93048 -1.34907 23.00380 1.000 65.16876 13 LYS D CA 1
ATOM 5557 C C . LYS D 1 15 ? 10.55412 -1.85059 23.43918 1.000 61.49238 13 LYS D C 1
ATOM 5558 O O . LYS D 1 15 ? 10.43345 -2.94376 23.99724 1.000 57.07257 13 LYS D O 1
ATOM 5564 N N . PRO D 1 16 ? 9.49963 -1.06163 23.21764 1.000 61.92085 14 PRO D N 1
ATOM 5565 C CA . PRO D 1 16 ? 8.15624 -1.53767 23.56783 1.000 59.21253 14 PRO D CA 1
ATOM 5566 C C . PRO D 1 16 ? 7.82152 -2.82379 22.82733 1.000 55.71605 14 PRO D C 1
ATOM 5567 O O . PRO D 1 16 ? 8.21863 -3.02596 21.67797 1.000 56.98515 14 PRO D O 1
ATOM 5571 N N . GLY D 1 17 ? 7.08010 -3.69658 23.50521 1.000 57.15786 15 GLY D N 1
ATOM 5572 C CA . GLY D 1 17 ? 6.74163 -4.99573 22.97139 1.000 52.23999 15 GLY D CA 1
ATOM 5573 C C . GLY D 1 17 ? 7.85399 -6.01829 23.04188 1.000 51.53129 15 GLY D C 1
ATOM 5574 O O . GLY D 1 17 ? 7.64505 -7.16460 22.62302 1.000 52.71561 15 GLY D O 1
ATOM 5575 N N . GLY D 1 18 ? 9.02276 -5.65045 23.56882 1.000 50.05570 16 GLY D N 1
ATOM 5576 C CA . GLY D 1 18 ? 10.13806 -6.56565 23.65990 1.000 49.78696 16 GLY D CA 1
ATOM 5577 C C . GLY D 1 18 ? 10.02720 -7.51507 24.83956 1.000 50.40350 16 GLY D C 1
ATOM 5578 O O . GLY D 1 18 ? 9.07217 -7.49806 25.61594 1.000 45.95336 16 GLY D O 1
ATOM 5579 N N . SER D 1 19 ? 11.04501 -8.36364 24.96751 1.000 46.45534 17 SER D N 1
ATOM 5580 C CA . SER D 1 19 ? 11.11815 -9.35954 26.02520 1.000 43.99750 17 SER D CA 1
ATOM 5581 C C . SER D 1 19 ? 12.44821 -9.24921 26.75914 1.000 45.29317 17 SER D C 1
ATOM 5582 O O . SER D 1 19 ? 13.43953 -8.74252 26.22705 1.000 46.89653 17 SER D O 1
ATOM 5585 N N . LEU D 1 20 ? 12.45137 -9.72824 27.99946 1.000 43.03007 18 LEU D N 1
ATOM 5586 C CA . LEU D 1 20 ? 13.60600 -9.64502 28.88238 1.000 42.03795 18 LEU D CA 1
ATOM 5587 C C . LEU D 1 20 ? 13.37401 -10.59970 30.04450 1.000 48.75037 18 LEU D C 1
ATOM 5588 O O . LEU D 1 20 ? 12.23025 -10.83391 30.44651 1.000 46.65051 18 LEU D O 1
ATOM 5593 N N . LYS D 1 21 ? 14.46517 -11.14535 30.58023 1.000 45.41129 19 LYS D N 1
ATOM 5594 C CA . LYS D 1 21 ? 14.39479 -12.10797 31.67345 1.000 44.17259 19 LYS D CA 1
ATOM 5595 C C . LYS D 1 21 ? 15.31650 -11.65806 32.79636 1.000 47.27961 19 LYS D C 1
ATOM 5596 O O . LYS D 1 21 ? 16.51236 -11.44299 32.57088 1.000 45.41548 19 LYS D O 1
ATOM 5602 N N . LEU D 1 22 ? 14.76208 -11.51797 33.99915 1.000 45.24777 20 LEU D N 1
ATOM 5603 C CA . LEU D 1 22 ? 15.53375 -11.18323 35.18631 1.000 44.44590 20 LEU D CA 1
ATOM 5604 C C . LEU D 1 22 ? 15.85584 -12.42717 36.00270 1.000 44.74805 20 LEU D C 1
ATOM 5605 O O . LEU D 1 22 ? 15.11174 -13.41118 35.99635 1.000 39.64872 20 LEU D O 1
ATOM 5610 N N . SER D 1 23 ? 16.97250 -12.35969 36.72271 1.000 43.78266 21 SER D N 1
ATOM 5611 C CA . SER D 1 23 ? 17.41644 -13.42442 37.60721 1.000 41.52716 21 SER D CA 1
ATOM 5612 C C . SER D 1 23 ? 17.79126 -12.82564 38.95423 1.000 43.04364 21 SER D C 1
ATOM 5613 O O . SER D 1 23 ? 18.19237 -11.66199 39.04177 1.000 43.88982 21 SER D O 1
ATOM 5616 N N . CYS D 1 24 ? 17.65682 -13.62957 40.00712 1.000 43.76954 22 CYS D N 1
ATOM 5617 C CA . CYS D 1 24 ? 18.09333 -13.23075 41.34072 1.000 43.74200 22 CYS D CA 1
ATOM 5618 C C . CYS D 1 24 ? 18.82194 -14.39295 41.99429 1.000 46.46933 22 CYS D C 1
ATOM 5619 O O . CYS D 1 24 ? 18.24109 -15.46637 42.17864 1.000 43.35543 22 CYS D O 1
ATOM 5622 N N . ALA D 1 25 ? 20.08365 -14.17239 42.35399 1.000 46.60988 23 ALA D N 1
ATOM 5623 C CA . ALA D 1 25 ? 20.88796 -15.17783 43.03483 1.000 45.04873 23 ALA D CA 1
ATOM 5624 C C . ALA D 1 25 ? 20.74981 -14.98776 44.54064 1.000 46.03309 23 ALA D C 1
ATOM 5625 O O . ALA D 1 25 ? 21.05042 -13.91066 45.06734 1.000 47.31135 23 ALA D O 1
ATOM 5627 N N . ALA D 1 26 ? 20.28414 -16.02560 45.22607 1.000 45.72136 24 ALA D N 1
ATOM 5628 C CA . ALA D 1 26 ? 20.06783 -15.98272 46.66388 1.000 46.54957 24 ALA D CA 1
ATOM 5629 C C . ALA D 1 26 ? 21.17641 -16.73255 47.38967 1.000 45.39688 24 ALA D C 1
ATOM 5630 O O . ALA D 1 26 ? 21.64406 -17.77549 46.92355 1.000 47.79744 24 ALA D O 1
ATOM 5632 N N . SER D 1 27 ? 21.59419 -16.19328 48.53311 1.000 44.88338 25 SER D N 1
ATOM 5633 C CA . SER D 1 27 ? 22.62594 -16.82132 49.34384 1.000 47.08078 25 SER D CA 1
ATOM 5634 C C . SER D 1 27 ? 22.45555 -16.37710 50.78804 1.000 49.21984 25 SER D C 1
ATOM 5635 O O . SER D 1 27 ? 21.90824 -15.30586 51.06240 1.000 50.51257 25 SER D O 1
ATOM 5638 N N . GLY D 1 28 ? 22.93300 -17.21192 51.70875 1.000 46.18541 26 GLY D N 1
ATOM 5639 C CA . GLY D 1 28 ? 22.83832 -16.92670 53.12345 1.000 47.55224 26 GLY D CA 1
ATOM 5640 C C . GLY D 1 28 ? 21.61115 -17.47689 53.81646 1.000 49.31050 26 GLY D C 1
ATOM 5641 O O . GLY D 1 28 ? 21.47320 -17.29062 55.03244 1.000 51.01444 26 GLY D O 1
ATOM 5642 N N . PHE D 1 29 ? 20.71293 -18.13841 53.08975 1.000 46.42319 27 PHE D N 1
ATOM 5643 C CA . PHE D 1 29 ? 19.54266 -18.75265 53.69781 1.000 41.90058 27 PHE D CA 1
ATOM 5644 C C . PHE D 1 29 ? 19.08961 -19.91601 52.82919 1.000 42.93591 27 PHE D C 1
ATOM 5645 O O . PHE D 1 29 ? 19.45673 -20.02249 51.65599 1.000 44.17620 27 PHE D O 1
ATOM 5653 N N . THR D 1 30 ? 18.28327 -20.79302 53.42347 1.000 44.07121 28 THR D N 1
ATOM 5654 C CA . THR D 1 30 ? 17.73806 -21.93032 52.69354 1.000 45.01540 28 THR D CA 1
ATOM 5655 C C . THR D 1 30 ? 16.63982 -21.44970 51.75385 1.000 41.26610 28 THR D C 1
ATOM 5656 O O . THR D 1 30 ? 15.47587 -21.33066 52.15032 1.000 42.09820 28 THR D O 1
ATOM 5660 N N . PHE D 1 31 ? 17.02689 -21.15922 50.50883 1.000 40.28081 29 PHE D N 1
ATOM 5661 C CA . PHE D 1 31 ? 16.13240 -20.53669 49.53740 1.000 41.75382 29 PHE D CA 1
ATOM 5662 C C . PHE D 1 31 ? 14.82198 -21.30349 49.37787 1.000 41.93158 29 PHE D C 1
ATOM 5663 O O . PHE D 1 31 ? 13.74914 -20.69644 49.27464 1.000 37.43414 29 PHE D O 1
ATOM 5671 N N . SER D 1 32 ? 14.88564 -22.63843 49.37023 1.000 41.16873 30 SER D N 1
ATOM 5672 C CA . SER D 1 32 ? 13.71658 -23.46607 49.08248 1.000 40.91844 30 SER D CA 1
ATOM 5673 C C . SER D 1 32 ? 12.62099 -23.37631 50.14068 1.000 42.63972 30 SER D C 1
ATOM 5674 O O . SER D 1 32 ? 11.51904 -23.88124 49.90194 1.000 44.06434 30 SER D O 1
ATOM 5677 N N . ARG D 1 33 ? 12.88473 -22.76965 51.29567 1.000 38.51566 31 ARG D N 1
ATOM 5678 C CA . ARG D 1 33 ? 11.91211 -22.71455 52.37883 1.000 40.13743 31 ARG D CA 1
ATOM 5679 C C . ARG D 1 33 ? 11.23099 -21.35502 52.50944 1.000 38.12828 31 ARG D C 1
ATOM 5680 O O . ARG D 1 33 ? 10.52858 -21.12334 53.49794 1.000 39.91575 31 ARG D O 1
ATOM 5682 N N . PHE D 1 34 ? 11.41345 -20.45514 51.54366 1.000 35.38499 32 PHE D N 1
ATOM 5683 C CA . PHE D 1 34 ? 10.87199 -19.10439 51.62841 1.000 36.25650 32 PHE D CA 1
ATOM 5684 C C . PHE D 1 34 ? 10.16231 -18.73490 50.33444 1.000 37.94276 32 PHE D C 1
ATOM 5685 O O . PHE D 1 34 ? 10.67728 -18.98572 49.24032 1.000 38.30642 32 PHE D O 1
ATOM 5693 N N . GLY D 1 35 ? 8.97780 -18.14168 50.46187 1.000 34.36603 33 GLY D N 1
ATOM 5694 C CA . GLY D 1 35 ? 8.35813 -17.50302 49.31806 1.000 31.14651 33 GLY D CA 1
ATOM 5695 C C . GLY D 1 35 ? 9.12706 -16.26585 48.89406 1.000 31.06735 33 GLY D C 1
ATOM 5696 O O . GLY D 1 35 ? 9.81425 -15.62724 49.68992 1.000 33.03752 33 GLY D O 1
ATOM 5697 N N . MET D 1 36 ? 9.01805 -15.92449 47.61296 1.000 28.44750 34 MET D N 1
ATOM 5698 C CA . MET D 1 36 ? 9.79403 -14.82961 47.05244 1.000 32.08785 34 MET D CA 1
ATOM 5699 C C . MET D 1 36 ? 8.89144 -13.86377 46.29920 1.000 29.94867 34 MET D C 1
ATOM 5700 O O . MET D 1 36 ? 7.86970 -14.25269 45.72596 1.000 27.96407 34 MET D O 1
ATOM 5705 N N . HIS D 1 37 ? 9.29604 -12.59718 46.29312 1.000 27.56449 35 HIS D N 1
ATOM 5706 C CA . HIS D 1 37 ? 8.53799 -11.53030 45.66214 1.000 32.70071 35 HIS D CA 1
ATOM 5707 C C . HIS D 1 37 ? 9.38116 -10.82855 44.60694 1.000 32.34426 35 HIS D C 1
ATOM 5708 O O . HIS D 1 37 ? 10.61448 -10.81916 44.67291 1.000 32.59805 35 HIS D O 1
ATOM 5715 N N . TRP D 1 38 ? 8.69807 -10.25431 43.62367 1.000 29.28485 36 TRP D N 1
ATOM 5716 C CA . TRP D 1 38 ? 9.25907 -9.22384 42.76210 1.000 34.04099 36 TRP D CA 1
ATOM 5717 C C . TRP D 1 38 ? 8.49806 -7.93323 43.02879 1.000 30.10614 36 TRP D C 1
ATOM 5718 O O . TRP D 1 38 ? 7.26365 -7.91973 42.99112 1.000 29.21174 36 TRP D O 1
ATOM 5729 N N . VAL D 1 39 ? 9.22617 -6.86715 43.34516 1.000 27.66699 37 VAL D N 1
ATOM 5730 C CA . VAL D 1 39 ? 8.63766 -5.55304 43.57297 1.000 29.41610 37 VAL D CA 1
ATOM 5731 C C . VAL D 1 39 ? 9.41507 -4.54453 42.74368 1.000 33.38198 37 VAL D C 1
ATOM 5732 O O . VAL D 1 39 ? 10.65142 -4.55733 42.74523 1.000 35.05524 37 VAL D O 1
ATOM 5736 N N . ARG D 1 40 ? 8.69816 -3.67772 42.03535 1.000 27.50012 38 ARG D N 1
ATOM 5737 C CA . ARG D 1 40 ? 9.32337 -2.67966 41.18424 1.000 31.53558 38 ARG D CA 1
ATOM 5738 C C . ARG D 1 40 ? 9.04850 -1.27834 41.71378 1.000 38.37666 38 ARG D C 1
ATOM 5739 O O . ARG D 1 40 ? 8.01937 -1.01881 42.34747 1.000 28.52454 38 ARG D O 1
ATOM 5747 N N . GLN D 1 41 ? 9.99539 -0.37958 41.45443 1.000 38.60611 39 GLN D N 1
ATOM 5748 C CA . GLN D 1 41 ? 9.90757 1.01283 41.87205 1.000 36.26469 39 GLN D CA 1
ATOM 5749 C C . GLN D 1 41 ? 10.03436 1.89920 40.64343 1.000 35.21558 39 GLN D C 1
ATOM 5750 O O . GLN D 1 41 ? 11.08038 1.90854 39.98605 1.000 35.25131 39 GLN D O 1
ATOM 5756 N N . THR D 1 42 ? 8.97603 2.64709 40.34640 1.000 42.24731 40 THR D N 1
ATOM 5757 C CA . THR D 1 42 ? 8.97666 3.54622 39.21028 1.000 44.41383 40 THR D CA 1
ATOM 5758 C C . THR D 1 42 ? 9.95309 4.69704 39.44956 1.000 47.27416 40 THR D C 1
ATOM 5759 O O . THR D 1 42 ? 10.37490 4.93982 40.58307 1.000 44.34774 40 THR D O 1
ATOM 5763 N N . PRO D 1 43 ? 10.34774 5.40940 38.38931 1.000 49.10886 41 PRO D N 1
ATOM 5764 C CA . PRO D 1 43 ? 11.21623 6.58235 38.58469 1.000 50.07784 41 PRO D CA 1
ATOM 5765 C C . PRO D 1 43 ? 10.60600 7.66585 39.46030 1.000 50.75312 41 PRO D C 1
ATOM 5766 O O . PRO D 1 43 ? 11.33797 8.54629 39.92662 1.000 48.28982 41 PRO D O 1
ATOM 5770 N N . GLU D 1 44 ? 9.29647 7.64766 39.69507 1.000 54.56201 42 GLU D N 1
ATOM 5771 C CA . GLU D 1 44 ? 8.66687 8.59394 40.60879 1.000 55.46314 42 GLU D CA 1
ATOM 5772 C C . GLU D 1 44 ? 8.71561 8.14012 42.06856 1.000 56.77883 42 GLU D C 1
ATOM 5773 O O . GLU D 1 44 ? 8.01469 8.72610 42.89925 1.000 62.23065 42 GLU D O 1
ATOM 5779 N N . LYS D 1 45 ? 9.49891 7.10114 42.39078 1.000 44.66119 43 LYS D N 1
ATOM 5780 C CA . LYS D 1 45 ? 9.64641 6.57971 43.75585 1.000 46.11438 43 LYS D CA 1
ATOM 5781 C C . LYS D 1 45 ? 8.37396 5.93408 44.29111 1.000 41.74793 43 LYS D C 1
ATOM 5782 O O . LYS D 1 45 ? 8.14985 5.91989 45.50149 1.000 46.77010 43 LYS D O 1
ATOM 5788 N N . ARG D 1 46 ? 7.53318 5.38503 43.42367 1.000 36.77723 44 ARG D N 1
ATOM 5789 C CA . ARG D 1 46 ? 6.33127 4.68766 43.86109 1.000 39.00795 44 ARG D CA 1
ATOM 5790 C C . ARG D 1 46 ? 6.54437 3.18457 43.72053 1.000 38.15017 44 ARG D C 1
ATOM 5791 O O . ARG D 1 46 ? 6.96614 2.70842 42.66226 1.000 32.68410 44 ARG D O 1
ATOM 5799 N N . LEU D 1 47 ? 6.26182 2.44805 44.79286 1.000 36.35266 45 LEU D N 1
ATOM 5800 C CA . LEU D 1 47 ? 6.49799 1.01013 44.84943 1.000 33.13768 45 LEU D CA 1
ATOM 5801 C C . LEU D 1 47 ? 5.27959 0.23718 44.36017 1.000 32.47447 45 LEU D C 1
ATOM 5802 O O . LEU D 1 47 ? 4.14678 0.53159 44.75522 1.000 31.21184 45 LEU D O 1
ATOM 5807 N N . GLU D 1 48 ? 5.51894 -0.74811 43.49535 1.000 29.92352 46 GLU D N 1
ATOM 5808 C CA . GLU D 1 48 ? 4.46183 -1.57194 42.92076 1.000 32.98078 46 GLU D CA 1
ATOM 5809 C C . GLU D 1 48 ? 4.85570 -3.03714 43.03814 1.000 33.84020 46 GLU D C 1
ATOM 5810 O O . GLU D 1 48 ? 5.85802 -3.45932 42.45061 1.000 33.69509 46 GLU D O 1
ATOM 5816 N N . TRP D 1 49 ? 4.07085 -3.80895 43.78762 1.000 28.52778 47 TRP D N 1
ATOM 5817 C CA . TRP D 1 49 ? 4.30128 -5.24512 43.87242 1.000 31.86228 47 TRP D CA 1
ATOM 5818 C C . TRP D 1 49 ? 4.00931 -5.90578 42.52823 1.000 28.05963 47 TRP D C 1
ATOM 5819 O O . TRP D 1 49 ? 2.99356 -5.62125 41.88779 1.000 26.92600 47 TRP D O 1
ATOM 5830 N N . VAL D 1 50 ? 4.89804 -6.80679 42.10701 1.000 27.21737 48 VAL D N 1
ATOM 5831 C CA . VAL D 1 50 ? 4.85027 -7.40051 40.76938 1.000 29.47979 48 VAL D CA 1
ATOM 5832 C C . VAL D 1 50 ? 4.36152 -8.84928 40.80688 1.000 29.12364 48 VAL D C 1
ATOM 5833 O O . VAL D 1 50 ? 3.33840 -9.18210 40.20561 1.000 29.39687 48 VAL D O 1
ATOM 5837 N N . ALA D 1 51 ? 5.08665 -9.72876 41.49664 1.000 24.14982 49 ALA D N 1
ATOM 5838 C CA . ALA D 1 51 ? 4.73221 -11.14163 41.48392 1.000 28.58232 49 ALA D CA 1
ATOM 5839 C C . ALA D 1 51 ? 5.23389 -11.82227 42.75009 1.000 26.34313 49 ALA D C 1
ATOM 5840 O O . ALA D 1 51 ? 6.16362 -11.35082 43.40907 1.000 27.49556 49 ALA D O 1
ATOM 5842 N N . TYR D 1 52 ? 4.61522 -12.96079 43.06606 1.000 32.13535 50 TYR D N 1
ATOM 5843 C CA . TYR D 1 52 ? 4.97641 -13.77035 44.22265 1.000 31.38155 50 TYR D CA 1
ATOM 5844 C C . TYR D 1 52 ? 4.92621 -15.24619 43.85813 1.000 28.39870 50 TYR D C 1
ATOM 5845 O O . TYR D 1 52 ? 4.05834 -15.67805 43.09459 1.000 24.82072 50 TYR D O 1
ATOM 5854 N N . ILE D 1 53 ? 5.85326 -16.01433 44.42235 1.000 26.27553 51 ILE D N 1
ATOM 5855 C CA . ILE D 1 53 ? 5.88601 -17.46296 44.26616 1.000 30.78533 51 ILE D CA 1
ATOM 5856 C C . ILE D 1 53 ? 6.16553 -18.09234 45.62341 1.000 25.99375 51 ILE D C 1
ATOM 5857 O O . ILE D 1 53 ? 7.02800 -17.62442 46.37409 1.000 26.39182 51 ILE D O 1
ATOM 5862 N N . SER D 1 54 ? 5.42419 -19.15058 45.94153 1.000 32.05958 52 SER D N 1
ATOM 5863 C CA . SER D 1 54 ? 5.61457 -19.84018 47.20579 1.000 30.50123 52 SER D CA 1
ATOM 5864 C C . SER D 1 54 ? 6.91973 -20.63252 47.17781 1.000 33.17697 52 SER D C 1
ATOM 5865 O O . SER D 1 54 ? 7.54272 -20.82435 46.12919 1.000 34.45226 52 SER D O 1
ATOM 5868 N N . SER D 1 55 ? 7.33417 -21.09100 48.36081 1.000 32.18128 53 SER D N 1
ATOM 5869 C CA . SER D 1 55 ? 8.60451 -21.79971 48.48410 1.000 37.52796 53 SER D CA 1
ATOM 5870 C C . SER D 1 55 ? 8.63511 -23.04259 47.60273 1.000 34.79361 53 SER D C 1
ATOM 5871 O O . SER D 1 55 ? 9.62599 -23.30240 46.91078 1.000 36.17642 53 SER D O 1
ATOM 5874 N N . GLY D 1 56 ? 7.56012 -23.82508 47.62184 1.000 38.01812 54 GLY D N 1
ATOM 5875 C CA . GLY D 1 56 ? 7.40442 -25.01273 46.80951 1.000 35.64072 54 GLY D CA 1
ATOM 5876 C C . GLY D 1 56 ? 6.78215 -24.80306 45.44937 1.000 37.19682 54 GLY D C 1
ATOM 5877 O O . GLY D 1 56 ? 6.55181 -25.78498 44.73527 1.000 41.62295 54 GLY D O 1
ATOM 5878 N N . SER D 1 57 ? 6.48383 -23.55227 45.08242 1.000 31.98515 55 SER D N 1
ATOM 5879 C CA . SER D 1 57 ? 5.85267 -23.20560 43.80547 1.000 32.99091 55 SER D CA 1
ATOM 5880 C C . SER D 1 57 ? 4.42026 -23.73561 43.72502 1.000 32.37989 55 SER D C 1
ATOM 5881 O O . SER D 1 57 ? 3.95928 -24.15208 42.66224 1.000 32.11789 55 SER D O 1
ATOM 5884 N N . SER D 1 58 ? 3.70489 -23.70976 44.85040 1.000 32.01550 56 SER D N 1
ATOM 5885 C CA . SER D 1 58 ? 2.31262 -24.14192 44.87044 1.000 31.72650 56 SER D CA 1
ATOM 5886 C C . SER D 1 58 ? 1.32410 -23.00096 44.67361 1.000 32.11597 56 SER D C 1
ATOM 5887 O O . SER D 1 58 ? 0.17872 -23.25529 44.28224 1.000 31.37450 56 SER D O 1
ATOM 5890 N N . THR D 1 59 ? 1.73689 -21.75938 44.91934 1.000 29.07616 57 THR D N 1
ATOM 5891 C CA . THR D 1 59 ? 0.86192 -20.59972 44.80813 1.000 29.95945 57 THR D CA 1
ATOM 5892 C C . THR D 1 59 ? 1.59145 -19.49895 44.05579 1.000 28.84239 57 THR D C 1
ATOM 5893 O O . THR D 1 59 ? 2.74847 -19.19859 44.36591 1.000 29.74979 57 THR D O 1
ATOM 5897 N N . ILE D 1 60 ? 0.92104 -18.90718 43.06554 1.000 28.47438 58 ILE D N 1
ATOM 5898 C CA . ILE D 1 60 ? 1.51249 -17.88020 42.21533 1.000 28.18149 58 ILE D CA 1
ATOM 5899 C C . ILE D 1 60 ? 0.54225 -16.70828 42.12757 1.000 30.36761 58 ILE D C 1
ATOM 5900 O O . ILE D 1 60 ? -0.63480 -16.89814 41.80157 1.000 30.40117 58 ILE D O 1
ATOM 5905 N N . TYR D 1 61 ? 1.03310 -15.50105 42.39752 1.000 31.07429 59 TYR D N 1
ATOM 5906 C CA . TYR D 1 61 ? 0.24045 -14.28474 42.26635 1.000 31.90197 59 TYR D CA 1
ATOM 5907 C C . TYR D 1 61 ? 0.92715 -13.30460 41.32404 1.000 29.02199 59 TYR D C 1
ATOM 5908 O O . TYR D 1 61 ? 2.15594 -13.18120 41.32878 1.000 26.27982 59 TYR D O 1
ATOM 5917 N N . TYR D 1 62 ? 0.12873 -12.60839 40.51392 1.000 30.76068 60 TYR D N 1
ATOM 5918 C CA . TYR D 1 62 ? 0.62287 -11.53891 39.65717 1.000 32.64470 60 TYR D CA 1
ATOM 5919 C C . TYR D 1 62 ? -0.22634 -10.29154 39.85576 1.000 32.60972 60 TYR D C 1
ATOM 5920 O O . TYR D 1 62 ? -1.43378 -10.37507 40.09652 1.000 33.00251 60 TYR D O 1
ATOM 5929 N N . ALA D 1 63 ? 0.41447 -9.13179 39.74274 1.000 29.74157 61 ALA D N 1
ATOM 5930 C CA . ALA D 1 63 ? -0.31890 -7.87497 39.71033 1.000 37.60820 61 ALA D CA 1
ATOM 5931 C C . ALA D 1 63 ? -1.13171 -7.77015 38.42358 1.000 38.67492 61 ALA D C 1
ATOM 5932 O O . ALA D 1 63 ? -0.78113 -8.34833 37.39236 1.000 40.26369 61 ALA D O 1
ATOM 5934 N N . ASP D 1 64 ? -2.22897 -7.01243 38.49058 1.000 43.88213 62 ASP D N 1
ATOM 5935 C CA . ASP D 1 64 ? -3.12292 -6.90605 37.34157 1.000 48.38468 62 ASP D CA 1
ATOM 5936 C C . ASP D 1 64 ? -2.44622 -6.23842 36.15135 1.000 47.95034 62 ASP D C 1
ATOM 5937 O O . ASP D 1 64 ? -2.83088 -6.48195 35.00173 1.000 43.99542 62 ASP D O 1
ATOM 5942 N N . THR D 1 65 ? -1.44130 -5.40050 36.40093 1.000 43.26074 63 THR D N 1
ATOM 5943 C CA . THR D 1 65 ? -0.75380 -4.70284 35.32345 1.000 40.13735 63 THR D CA 1
ATOM 5944 C C . THR D 1 65 ? 0.19476 -5.60335 34.54706 1.000 38.90611 63 THR D C 1
ATOM 5945 O O . THR D 1 65 ? 0.61096 -5.23496 33.44403 1.000 39.13035 63 THR D O 1
ATOM 5949 N N . VAL D 1 66 ? 0.53906 -6.77017 35.08994 1.000 39.58621 64 VAL D N 1
ATOM 5950 C CA . VAL D 1 66 ? 1.53383 -7.65356 34.49542 1.000 37.89165 64 VAL D CA 1
ATOM 5951 C C . VAL D 1 66 ? 0.98879 -9.03300 34.15250 1.000 41.08457 64 VAL D C 1
ATOM 5952 O O . VAL D 1 66 ? 1.76488 -9.89958 33.73487 1.000 41.86916 64 VAL D O 1
ATOM 5956 N N . LYS D 1 67 ? -0.30994 -9.27756 34.33011 1.000 39.59150 65 LYS D N 1
ATOM 5957 C CA . LYS D 1 67 ? -0.85263 -10.60571 34.06562 1.000 40.41644 65 LYS D CA 1
ATOM 5958 C C . LYS D 1 67 ? -0.65721 -10.98589 32.60447 1.000 44.31822 65 LYS D C 1
ATOM 5959 O O . LYS D 1 67 ? -0.78089 -10.14943 31.70615 1.000 42.34174 65 LYS D O 1
ATOM 5965 N N . GLY D 1 68 ? -0.34725 -12.25818 32.36976 1.000 42.46837 66 GLY D N 1
ATOM 5966 C CA . GLY D 1 68 ? -0.18016 -12.74619 31.01571 1.000 44.84002 66 GLY D CA 1
ATOM 5967 C C . GLY D 1 68 ? 1.18228 -12.46444 30.42073 1.000 46.57297 66 GLY D C 1
ATOM 5968 O O . GLY D 1 68 ? 1.78425 -13.33456 29.78517 1.000 50.08123 66 GLY D O 1
ATOM 5969 N N . ARG D 1 69 ? 1.67246 -11.24253 30.61555 1.000 43.00815 67 ARG D N 1
ATOM 5970 C CA . ARG D 1 69 ? 2.95161 -10.82537 30.05726 1.000 46.31284 67 ARG D CA 1
ATOM 5971 C C . ARG D 1 69 ? 4.13863 -11.20563 30.93065 1.000 41.80733 67 ARG D C 1
ATOM 5972 O O . ARG D 1 69 ? 5.24953 -11.37174 30.41136 1.000 38.90433 67 ARG D O 1
ATOM 5980 N N . PHE D 1 70 ? 3.93771 -11.34526 32.23827 1.000 36.16613 68 PHE D N 1
ATOM 5981 C CA . PHE D 1 70 ? 5.01050 -11.69080 33.15804 1.000 40.15120 68 PHE D CA 1
ATOM 5982 C C . PHE D 1 70 ? 4.85917 -13.12867 33.63377 1.000 33.71782 68 PHE D C 1
ATOM 5983 O O . PHE D 1 70 ? 3.75002 -13.66396 33.71658 1.000 36.71501 68 PHE D O 1
ATOM 5991 N N . THR D 1 71 ? 5.99255 -13.74669 33.95205 1.000 26.84294 69 THR D N 1
ATOM 5992 C CA . THR D 1 71 ? 6.01831 -15.11123 34.46290 1.000 31.74050 69 THR D CA 1
ATOM 5993 C C . THR D 1 71 ? 7.10945 -15.20767 35.51493 1.000 33.94867 69 THR D C 1
ATOM 5994 O O . THR D 1 71 ? 8.27737 -14.92976 35.22570 1.000 31.74671 69 THR D O 1
ATOM 5998 N N . ILE D 1 72 ? 6.72701 -15.58547 36.72996 1.000 32.02091 70 ILE D N 1
ATOM 5999 C CA . ILE D 1 72 ? 7.66244 -15.77198 37.83112 1.000 33.92162 70 ILE D CA 1
ATOM 6000 C C . ILE D 1 72 ? 7.93863 -17.26066 37.98233 1.000 33.84225 70 ILE D C 1
ATOM 6001 O O . ILE D 1 72 ? 7.03624 -18.09276 37.82119 1.000 37.79344 70 ILE D O 1
ATOM 6006 N N . SER D 1 73 ? 9.19347 -17.60320 38.26497 1.000 34.44148 71 SER D N 1
ATOM 6007 C CA . SER D 1 73 ? 9.58505 -18.99352 38.44806 1.000 34.81080 71 SER D CA 1
ATOM 6008 C C . SER D 1 73 ? 10.82354 -19.04377 39.32827 1.000 35.78623 71 SER D C 1
ATOM 6009 O O . SER D 1 73 ? 11.46408 -18.02449 39.59411 1.000 37.70399 71 SER D O 1
ATOM 6012 N N . ARG D 1 74 ? 11.16298 -20.25048 39.77497 1.000 36.07477 72 ARG D N 1
ATOM 6013 C CA . ARG D 1 74 ? 12.29861 -20.42653 40.66657 1.000 37.50768 72 ARG D CA 1
ATOM 6014 C C . ARG D 1 74 ? 12.92232 -21.79596 40.44502 1.000 41.85778 72 ARG D C 1
ATOM 6015 O O . ARG D 1 74 ? 12.24550 -22.75069 40.05403 1.000 38.64300 72 ARG D O 1
ATOM 6023 N N . ASP D 1 75 ? 14.22689 -21.87507 40.69635 1.000 43.79983 73 ASP D N 1
ATOM 6024 C CA . ASP D 1 75 ? 14.98656 -23.12192 40.63493 1.000 44.61663 73 ASP D CA 1
ATOM 6025 C C . ASP D 1 75 ? 15.67524 -23.28077 41.98713 1.000 51.13569 73 ASP D C 1
ATOM 6026 O O . ASP D 1 75 ? 16.74566 -22.70820 42.21639 1.000 54.69623 73 ASP D O 1
ATOM 6031 N N . ASN D 1 76 ? 15.05592 -24.05342 42.88383 1.000 50.33857 74 ASN D N 1
ATOM 6032 C CA . ASN D 1 76 ? 15.59519 -24.21111 44.23090 1.000 50.36224 74 ASN D CA 1
ATOM 6033 C C . ASN D 1 76 ? 16.95153 -24.90351 44.23713 1.000 52.80803 74 ASN D C 1
ATOM 6034 O O . ASN D 1 76 ? 17.72131 -24.72372 45.18716 1.000 59.34917 74 ASN D O 1
ATOM 6039 N N . ALA D 1 77 ? 17.26533 -25.68808 43.20376 1.000 58.09580 75 ALA D N 1
ATOM 6040 C CA . ALA D 1 77 ? 18.58306 -26.30835 43.12882 1.000 58.15202 75 ALA D CA 1
ATOM 6041 C C . ALA D 1 77 ? 19.66974 -25.27975 42.84756 1.000 58.30036 75 ALA D C 1
ATOM 6042 O O . ALA D 1 77 ? 20.79666 -25.42228 43.33402 1.000 62.55754 75 ALA D O 1
ATOM 6044 N N . LYS D 1 78 ? 19.35512 -24.24412 42.07332 1.000 55.77777 76 LYS D N 1
ATOM 6045 C CA . LYS D 1 78 ? 20.31019 -23.20042 41.73037 1.000 59.43044 76 LYS D CA 1
ATOM 6046 C C . LYS D 1 78 ? 20.18626 -21.97774 42.62823 1.000 55.49331 76 LYS D C 1
ATOM 6047 O O . LYS D 1 78 ? 20.95173 -21.02248 42.46073 1.000 56.85227 76 LYS D O 1
ATOM 6053 N N . ASN D 1 79 ? 19.24913 -21.99557 43.57738 1.000 58.29834 77 ASN D N 1
ATOM 6054 C CA . ASN D 1 79 ? 18.97825 -20.86890 44.47070 1.000 51.72632 77 ASN D CA 1
ATOM 6055 C C . ASN D 1 79 ? 18.74622 -19.58931 43.67365 1.000 52.22934 77 ASN D C 1
ATOM 6056 O O . ASN D 1 79 ? 19.30769 -18.53209 43.96677 1.000 55.22776 77 ASN D O 1
ATOM 6061 N N . THR D 1 80 ? 17.90790 -19.69069 42.64686 1.000 49.78763 78 THR D N 1
ATOM 6062 C CA . THR D 1 80 ? 17.67878 -18.57604 41.74238 1.000 46.42900 78 THR D CA 1
ATOM 6063 C C . THR D 1 80 ? 16.18876 -18.34266 41.54678 1.000 44.16623 78 THR D C 1
ATOM 6064 O O . THR D 1 80 ? 15.40528 -19.29295 41.46502 1.000 45.45679 78 THR D O 1
ATOM 6068 N N . LEU D 1 81 ? 15.80851 -17.07041 41.48707 1.000 42.73147 79 LEU D N 1
ATOM 6069 C CA . LEU D 1 81 ? 14.45274 -16.64399 41.17476 1.000 44.57728 79 LEU D CA 1
ATOM 6070 C C . LEU D 1 81 ? 14.45708 -15.92168 39.83292 1.000 41.11961 79 LEU D C 1
ATOM 6071 O O . LEU D 1 81 ? 15.39246 -15.17532 39.52372 1.000 42.42478 79 LEU D O 1
ATOM 6076 N N . TYR D 1 82 ? 13.42052 -16.14709 39.02977 1.000 39.66530 80 TYR D N 1
ATOM 6077 C CA . TYR D 1 82 ? 13.36088 -15.58858 37.68595 1.000 42.68715 80 TYR D CA 1
ATOM 6078 C C . TYR D 1 82 ? 12.08780 -14.77862 37.48686 1.000 39.77552 80 TYR D C 1
ATOM 6079 O O . TYR D 1 82 ? 11.06606 -15.01601 38.13787 1.000 36.50147 80 TYR D O 1
ATOM 6088 N N . LEU D 1 83 ? 12.16873 -13.81123 36.57247 1.000 42.43706 81 LEU D N 1
ATOM 6089 C CA . LEU D 1 83 ? 11.00728 -13.04013 36.12869 1.000 37.00438 81 LEU D CA 1
ATOM 6090 C C . LEU D 1 83 ? 11.09978 -12.88223 34.61302 1.000 40.06748 81 LEU D C 1
ATOM 6091 O O . LEU D 1 83 ? 11.89939 -12.08553 34.11144 1.000 40.61803 81 LEU D O 1
ATOM 6096 N N . GLN D 1 84 ? 10.29433 -13.65682 33.89154 1.000 40.22234 82 GLN D N 1
ATOM 6097 C CA . GLN D 1 84 ? 10.17189 -13.51346 32.44647 1.000 39.60058 82 GLN D CA 1
ATOM 6098 C C . GLN D 1 84 ? 9.21516 -12.37456 32.12475 1.000 35.44302 82 GLN D C 1
ATOM 6099 O O . GLN D 1 84 ? 8.05918 -12.38838 32.55666 1.000 35.12752 82 GLN D O 1
ATOM 6105 N N . MET D 1 85 ? 9.68904 -11.39747 31.35943 1.000 41.74274 83 MET D N 1
ATOM 6106 C CA . MET D 1 85 ? 8.86676 -10.27729 30.93307 1.000 39.86477 83 MET D CA 1
ATOM 6107 C C . MET D 1 85 ? 8.72332 -10.32021 29.42114 1.000 42.05080 83 MET D C 1
ATOM 6108 O O . MET D 1 85 ? 9.67646 -10.64677 28.70790 1.000 43.32376 83 MET D O 1
ATOM 6113 N N . SER D 1 86 ? 7.53095 -9.98911 28.93618 1.000 44.90587 84 SER D N 1
ATOM 6114 C CA . SER D 1 86 ? 7.28764 -9.92817 27.50432 1.000 47.58434 84 SER D CA 1
ATOM 6115 C C . SER D 1 86 ? 6.24455 -8.85534 27.23893 1.000 44.87176 84 SER D C 1
ATOM 6116 O O . SER D 1 86 ? 5.54222 -8.40963 28.15025 1.000 40.63331 84 SER D O 1
ATOM 6119 N N . SER D 1 87 ? 6.15530 -8.44358 25.97438 1.000 45.34057 85 SER D N 1
ATOM 6120 C CA . SER D 1 87 ? 5.26669 -7.35889 25.56141 1.000 46.53451 85 SER D CA 1
ATOM 6121 C C . SER D 1 87 ? 5.46019 -6.13731 26.45730 1.000 48.19182 85 SER D C 1
ATOM 6122 O O . SER D 1 87 ? 4.50694 -5.55992 26.98401 1.000 47.72729 85 SER D O 1
ATOM 6125 N N . LEU D 1 88 ? 6.72068 -5.75519 26.64053 1.000 44.74820 86 LEU D N 1
ATOM 6126 C CA . LEU D 1 88 ? 7.04749 -4.68716 27.57235 1.000 52.54983 86 LEU D CA 1
ATOM 6127 C C . LEU D 1 88 ? 6.49619 -3.35383 27.08586 1.000 57.51155 86 LEU D C 1
ATOM 6128 O O . LEU D 1 88 ? 6.48660 -3.06127 25.88629 1.000 48.21420 86 LEU D O 1
ATOM 6133 N N . ARG D 1 89 ? 6.02459 -2.55096 28.03192 1.000 62.20505 87 ARG D N 1
ATOM 6134 C CA . ARG D 1 89 ? 5.49523 -1.22373 27.77143 1.000 64.46358 87 ARG D CA 1
ATOM 6135 C C . ARG D 1 89 ? 6.26983 -0.20080 28.59291 1.000 62.29667 87 ARG D C 1
ATOM 6136 O O . ARG D 1 89 ? 6.97842 -0.54609 29.54361 1.000 61.02228 87 ARG D O 1
ATOM 6144 N N . SER D 1 90 ? 6.12905 1.07225 28.20964 1.000 60.62514 88 SER D N 1
ATOM 6145 C CA . SER D 1 90 ? 6.84968 2.13981 28.89834 1.000 59.21241 88 SER D CA 1
ATOM 6146 C C . SER D 1 90 ? 6.49502 2.21682 30.37741 1.000 52.94623 88 SER D C 1
ATOM 6147 O O . SER D 1 90 ? 7.33926 2.60405 31.19232 1.000 54.02246 88 SER D O 1
ATOM 6150 N N . GLU D 1 91 ? 5.26560 1.85193 30.74958 1.000 53.22271 89 GLU D N 1
ATOM 6151 C CA . GLU D 1 91 ? 4.89813 1.85919 32.16191 1.000 56.35883 89 GLU D CA 1
ATOM 6152 C C . GLU D 1 91 ? 5.67836 0.83011 32.97136 1.000 54.52220 89 GLU D C 1
ATOM 6153 O O . GLU D 1 91 ? 5.75269 0.95426 34.19871 1.000 53.62094 89 GLU D O 1
ATOM 6159 N N . ASP D 1 92 ? 6.25265 -0.18207 32.31927 1.000 47.77358 90 ASP D N 1
ATOM 6160 C CA . ASP D 1 92 ? 7.04639 -1.18689 33.01576 1.000 50.96784 90 ASP D CA 1
ATOM 6161 C C . ASP D 1 92 ? 8.44510 -0.69928 33.37248 1.000 47.83175 90 ASP D C 1
ATOM 6162 O O . ASP D 1 92 ? 9.18039 -1.42602 34.05066 1.000 45.98748 90 ASP D O 1
ATOM 6167 N N . THR D 1 93 ? 8.82727 0.50000 32.93904 1.000 41.39400 91 THR D N 1
ATOM 6168 C CA . THR D 1 93 ? 10.14424 1.03883 33.25673 1.000 47.49744 91 THR D CA 1
ATOM 6169 C C . THR D 1 93 ? 10.26039 1.27780 34.75772 1.000 45.56082 91 THR D C 1
ATOM 6170 O O . THR D 1 93 ? 9.54822 2.11950 35.31640 1.000 46.92907 91 THR D O 1
ATOM 6174 N N . ALA D 1 94 ? 11.16563 0.54921 35.40456 1.000 38.90625 92 ALA D N 1
ATOM 6175 C CA . ALA D 1 94 ? 11.34190 0.63169 36.84863 1.000 41.86399 92 ALA D CA 1
ATOM 6176 C C . ALA D 1 94 ? 12.59706 -0.14262 37.22616 1.000 40.94573 92 ALA D C 1
ATOM 6177 O O . ALA D 1 94 ? 13.17344 -0.86804 36.41084 1.000 37.81696 92 ALA D O 1
ATOM 6179 N N . ILE D 1 95 ? 13.02789 0.04516 38.47034 1.000 37.20478 93 ILE D N 1
ATOM 6180 C CA . ILE D 1 95 ? 14.02380 -0.81844 39.09311 1.000 35.69500 93 ILE D CA 1
ATOM 6181 C C . ILE D 1 95 ? 13.30696 -1.96008 39.80094 1.000 34.48547 93 ILE D C 1
ATOM 6182 O O . ILE D 1 95 ? 12.39911 -1.73704 40.61176 1.000 33.15586 93 ILE D O 1
ATOM 6187 N N . TYR D 1 96 ? 13.69813 -3.18706 39.48224 1.000 34.48497 94 TYR D N 1
ATOM 6188 C CA . TYR D 1 96 ? 13.01228 -4.37414 39.97189 1.000 36.63650 94 TYR D CA 1
ATOM 6189 C C . TYR D 1 96 ? 13.78065 -4.96671 41.14563 1.000 35.78190 94 TYR D C 1
ATOM 6190 O O . TYR D 1 96 ? 14.94429 -5.35696 41.00009 1.000 34.27439 94 TYR D O 1
ATOM 6199 N N . TYR D 1 97 ? 13.13558 -5.00853 42.30666 1.000 33.84346 95 TYR D N 1
ATOM 6200 C CA . TYR D 1 97 ? 13.70780 -5.60611 43.50187 1.000 38.56149 95 TYR D CA 1
ATOM 6201 C C . TYR D 1 97 ? 13.16427 -7.01413 43.69383 1.000 36.11942 95 TYR D C 1
ATOM 6202 O O . TYR D 1 97 ? 12.02359 -7.31866 43.33513 1.000 31.85967 95 TYR D O 1
ATOM 6211 N N . CYS D 1 98 ? 13.99643 -7.87063 44.27052 1.000 35.96946 96 CYS D N 1
ATOM 6212 C CA . CYS D 1 98 ? 13.57475 -9.17843 44.74417 1.000 35.98005 96 CYS D CA 1
ATOM 6213 C C . CYS D 1 98 ? 13.51832 -9.13870 46.26366 1.000 33.82780 96 CYS D C 1
ATOM 6214 O O . CYS D 1 98 ? 14.49796 -8.76063 46.91506 1.000 35.62378 96 CYS D O 1
ATOM 6217 N N . ALA D 1 99 ? 12.37455 -9.51922 46.82259 1.000 34.69447 97 ALA D N 1
ATOM 6218 C CA . ALA D 1 99 ? 12.13994 -9.44694 48.25697 1.000 35.40108 97 ALA D CA 1
ATOM 6219 C C . ALA D 1 99 ? 11.79023 -10.82925 48.78163 1.000 33.39580 97 ALA D C 1
ATOM 6220 O O . ALA D 1 99 ? 10.94437 -11.52111 48.20455 1.000 34.78181 97 ALA D O 1
ATOM 6222 N N . ARG D 1 100 ? 12.44071 -11.22569 49.87080 1.000 34.50998 98 ARG D N 1
ATOM 6223 C CA . ARG D 1 100 ? 12.14444 -12.49944 50.50633 1.000 33.39065 98 ARG D CA 1
ATOM 6224 C C . ARG D 1 100 ? 10.91796 -12.36713 51.39806 1.000 33.92364 98 ARG D C 1
ATOM 6225 O O . ARG D 1 100 ? 10.74658 -11.36639 52.10024 1.000 35.23813 98 ARG D O 1
ATOM 6233 N N . SER D 1 101 ? 10.05732 -13.38086 51.35909 1.000 30.55574 99 SER D N 1
ATOM 6234 C CA . SER D 1 101 ? 8.89004 -13.44266 52.23545 1.000 33.31965 99 SER D CA 1
ATOM 6235 C C . SER D 1 101 ? 9.31363 -14.14334 53.51809 1.000 34.48387 99 SER D C 1
ATOM 6236 O O . SER D 1 101 ? 9.34586 -15.37336 53.59009 1.000 31.94061 99 SER D O 1
ATOM 6239 N N . GLY D 1 102 ? 9.64140 -13.35403 54.54415 1.000 34.37177 100 GLY D N 1
ATOM 6240 C CA . GLY D 1 102 ? 10.10574 -13.90733 55.80108 1.000 34.80001 100 GLY D CA 1
ATOM 6241 C C . GLY D 1 102 ? 8.94918 -14.17914 56.73647 1.000 34.57259 100 GLY D C 1
ATOM 6242 O O . GLY D 1 102 ? 8.10037 -13.31683 56.96928 1.000 32.77889 100 GLY D O 1
ATOM 6243 N N . GLY D 1 103 ? 8.92247 -15.39966 57.28518 1.000 32.86625 101 GLY D N 1
ATOM 6244 C CA . GLY D 1 103 ? 7.87812 -15.79303 58.20539 1.000 32.68559 101 GLY D CA 1
ATOM 6245 C C . GLY D 1 103 ? 8.30195 -15.53322 59.63515 1.000 39.14924 101 GLY D C 1
ATOM 6246 O O . GLY D 1 103 ? 9.38660 -15.94452 60.05577 1.000 40.67272 101 GLY D O 1
ATOM 6247 N N . ILE D 1 104 ? 7.44480 -14.84226 60.37913 1.000 36.45497 102 ILE D N 1
ATOM 6248 C CA . ILE D 1 104 ? 7.67885 -14.55930 61.78909 1.000 40.40537 102 ILE D CA 1
ATOM 6249 C C . ILE D 1 104 ? 6.65763 -15.35706 62.58563 1.000 39.74058 102 ILE D C 1
ATOM 6250 O O . ILE D 1 104 ? 5.44753 -15.12501 62.46938 1.000 37.03938 102 ILE D O 1
ATOM 6255 N N . GLU D 1 105 ? 7.14308 -16.30134 63.38675 1.000 41.36337 103 GLU D N 1
ATOM 6256 C CA . GLU D 1 105 ? 6.27527 -17.23562 64.08909 1.000 48.48892 103 GLU D CA 1
ATOM 6257 C C . GLU D 1 105 ? 5.78763 -16.62518 65.39631 1.000 51.65665 103 GLU D C 1
ATOM 6258 O O . GLU D 1 105 ? 6.59125 -16.17430 66.21875 1.000 50.50038 103 GLU D O 1
ATOM 6264 N N . ARG D 1 106 ? 4.47267 -16.60922 65.57735 1.000 56.97080 104 ARG D N 1
ATOM 6265 C CA . ARG D 1 106 ? 3.83086 -16.17966 66.80934 1.000 54.67507 104 ARG D CA 1
ATOM 6266 C C . ARG D 1 106 ? 3.16205 -17.38002 67.47130 1.000 60.11968 104 ARG D C 1
ATOM 6267 O O . ARG D 1 106 ? 3.25380 -18.51560 66.99512 1.000 58.68266 104 ARG D O 1
ATOM 6269 N N . TYR D 1 107 ? 2.47726 -17.11629 68.58618 1.000 64.58483 105 TYR D N 1
ATOM 6270 C CA . TYR D 1 107 ? 1.82036 -18.19290 69.31960 1.000 62.89975 105 TYR D CA 1
ATOM 6271 C C . TYR D 1 107 ? 0.66867 -18.80138 68.52797 1.000 63.25653 105 TYR D C 1
ATOM 6272 O O . TYR D 1 107 ? 0.41888 -20.00776 68.63116 1.000 66.15975 105 TYR D O 1
ATOM 6274 N N . ASP D 1 108 ? -0.03424 -17.99641 67.73061 1.000 65.02335 106 ASP D N 1
ATOM 6275 C CA . ASP D 1 108 ? -1.21574 -18.45904 67.01552 1.000 65.08947 106 ASP D CA 1
ATOM 6276 C C . ASP D 1 108 ? -0.97863 -18.70368 65.53121 1.000 65.18571 106 ASP D C 1
ATOM 6277 O O . ASP D 1 108 ? -1.88439 -19.20211 64.85470 1.000 66.72283 106 ASP D O 1
ATOM 6282 N N . GLY D 1 109 ? 0.19458 -18.36856 65.00833 1.000 63.65893 107 GLY D N 1
ATOM 6283 C CA . GLY D 1 109 ? 0.47080 -18.61377 63.60876 1.000 56.04556 107 GLY D CA 1
ATOM 6284 C C . GLY D 1 109 ? 1.71026 -17.86884 63.15519 1.000 52.94630 107 GLY D C 1
ATOM 6285 O O . GLY D 1 109 ? 2.43101 -17.27073 63.95790 1.000 52.43450 107 GLY D O 1
ATOM 6286 N N . THR D 1 110 ? 1.93975 -17.92180 61.84491 1.000 46.89725 108 THR D N 1
ATOM 6287 C CA . THR D 1 110 ? 3.10089 -17.31110 61.21107 1.000 45.33364 108 THR D CA 1
ATOM 6288 C C . THR D 1 110 ? 2.67385 -16.12194 60.36012 1.000 42.36171 108 THR D C 1
ATOM 6289 O O . THR D 1 110 ? 1.73883 -16.22921 59.55894 1.000 38.07505 108 THR D O 1
ATOM 6293 N N . TYR D 1 111 ? 3.36515 -14.99823 60.53535 1.000 40.54214 109 TYR D N 1
ATOM 6294 C CA . TYR D 1 111 ? 3.12143 -13.76963 59.78986 1.000 34.47484 109 TYR D CA 1
ATOM 6295 C C . TYR D 1 111 ? 4.24750 -13.57955 58.78191 1.000 32.38240 109 TYR D C 1
ATOM 6296 O O . TYR D 1 111 ? 5.42661 -13.65249 59.14425 1.000 36.39039 109 TYR D O 1
ATOM 6305 N N . TYR D 1 112 ? 3.88675 -13.34980 57.52251 1.000 32.25912 110 TYR D N 1
ATOM 6306 C CA . TYR D 1 112 ? 4.84694 -13.27829 56.42741 1.000 35.40737 110 TYR D CA 1
ATOM 6307 C C . TYR D 1 112 ? 4.98721 -11.84100 55.94202 1.000 32.96767 110 TYR D C 1
ATOM 6308 O O . TYR D 1 112 ? 3.98424 -11.16030 55.70212 1.000 29.31800 110 TYR D O 1
ATOM 6317 N N . VAL D 1 113 ? 6.23219 -11.38719 55.79411 1.000 32.09267 111 VAL D N 1
ATOM 6318 C CA . VAL D 1 113 ? 6.52147 -10.00848 55.41901 1.000 33.62085 111 VAL D CA 1
ATOM 6319 C C . VAL D 1 113 ? 7.78063 -9.98949 54.56149 1.000 34.84102 111 VAL D C 1
ATOM 6320 O O . VAL D 1 113 ? 8.63550 -10.87503 54.66329 1.000 35.07551 111 VAL D O 1
ATOM 6324 N N . MET D 1 114 ? 7.88720 -8.97609 53.70064 1.000 26.62404 112 MET D N 1
ATOM 6325 C CA . MET D 1 114 ? 9.07211 -8.79758 52.86278 1.000 33.22016 112 MET D CA 1
ATOM 6326 C C . MET D 1 114 ? 10.19605 -8.25328 53.73633 1.000 36.32372 112 MET D C 1
ATOM 6327 O O . MET D 1 114 ? 10.30848 -7.04150 53.94429 1.000 35.38784 112 MET D O 1
ATOM 6332 N N . ASP D 1 115 ? 11.04478 -9.14920 54.24289 1.000 36.95386 113 ASP D N 1
ATOM 6333 C CA . ASP D 1 115 ? 12.02813 -8.78362 55.25651 1.000 37.52919 113 ASP D CA 1
ATOM 6334 C C . ASP D 1 115 ? 13.41649 -8.49964 54.69998 1.000 38.36081 113 ASP D C 1
ATOM 6335 O O . ASP D 1 115 ? 14.17441 -7.75042 55.32337 1.000 41.68717 113 ASP D O 1
ATOM 6340 N N . TYR D 1 116 ? 13.77781 -9.07016 53.55395 1.000 38.48396 114 TYR D N 1
ATOM 6341 C CA . TYR D 1 116 ? 15.08823 -8.84158 52.95592 1.000 40.42870 114 TYR D CA 1
ATOM 6342 C C . TYR D 1 116 ? 14.92401 -8.51583 51.48166 1.000 41.27174 114 TYR D C 1
ATOM 6343 O O . TYR D 1 116 ? 14.16440 -9.18309 50.77213 1.000 40.18712 114 TYR D O 1
ATOM 6352 N N . TRP D 1 117 ? 15.63971 -7.49048 51.02959 1.000 40.36250 115 TRP D N 1
ATOM 6353 C CA . TRP D 1 117 ? 15.55114 -7.00762 49.66250 1.000 39.30836 115 TRP D CA 1
ATOM 6354 C C . TRP D 1 117 ? 16.94198 -6.95779 49.04952 1.000 37.56579 115 TRP D C 1
ATOM 6355 O O . TRP D 1 117 ? 17.92885 -6.67091 49.73223 1.000 37.89111 115 TRP D O 1
ATOM 6366 N N . GLY D 1 118 ? 17.01126 -7.23161 47.74739 1.000 42.98364 116 GLY D N 1
ATOM 6367 C CA . GLY D 1 118 ? 18.25298 -7.08161 47.02003 1.000 44.45618 116 GLY D CA 1
ATOM 6368 C C . GLY D 1 118 ? 18.46647 -5.65857 46.53768 1.000 43.99779 116 GLY D C 1
ATOM 6369 O O . GLY D 1 118 ? 17.60476 -4.79310 46.67435 1.000 44.72668 116 GLY D O 1
ATOM 6370 N N . GLN D 1 119 ? 19.65094 -5.41807 45.96926 1.000 45.72511 117 GLN D N 1
ATOM 6371 C CA . GLN D 1 119 ? 19.94877 -4.08850 45.44941 1.000 46.42069 117 GLN D CA 1
ATOM 6372 C C . GLN D 1 119 ? 19.12782 -3.75174 44.21311 1.000 44.50699 117 GLN D C 1
ATOM 6373 O O . GLN D 1 119 ? 18.91308 -2.56842 43.93287 1.000 49.61816 117 GLN D O 1
ATOM 6379 N N . GLY D 1 120 ? 18.66586 -4.74883 43.47771 1.000 42.80726 118 GLY D N 1
ATOM 6380 C CA . GLY D 1 120 ? 17.77878 -4.46008 42.36324 1.000 42.65991 118 GLY D CA 1
ATOM 6381 C C . GLY D 1 120 ? 18.51612 -4.25561 41.05583 1.000 41.88256 118 GLY D C 1
ATOM 6382 O O . GLY D 1 120 ? 19.67328 -3.83907 41.00923 1.000 44.02663 118 GLY D O 1
ATOM 6383 N N . THR D 1 121 ? 17.81895 -4.56525 39.96797 1.000 41.72448 119 THR D N 1
ATOM 6384 C CA . THR D 1 121 ? 18.29383 -4.34624 38.61238 1.000 41.97623 119 THR D CA 1
ATOM 6385 C C . THR D 1 121 ? 17.35094 -3.38162 37.90283 1.000 40.90696 119 THR D C 1
ATOM 6386 O O . THR D 1 121 ? 16.14270 -3.36986 38.15567 1.000 42.84215 119 THR D O 1
ATOM 6390 N N . THR D 1 122 ? 17.90785 -2.55963 37.02046 1.000 42.40515 120 THR D N 1
ATOM 6391 C CA . THR D 1 122 ? 17.16332 -1.47035 36.40325 1.000 42.10705 120 THR D CA 1
ATOM 6392 C C . THR D 1 122 ? 16.66107 -1.87839 35.02420 1.000 42.34447 120 THR D C 1
ATOM 6393 O O . THR D 1 122 ? 17.42589 -2.39572 34.20415 1.000 49.60988 120 THR D O 1
ATOM 6397 N N . LEU D 1 123 ? 15.37498 -1.64034 34.77831 1.000 44.43380 121 LEU D N 1
ATOM 6398 C CA . LEU D 1 123 ? 14.75033 -1.85048 33.48027 1.000 42.92060 121 LEU D CA 1
ATOM 6399 C C . LEU D 1 123 ? 14.23604 -0.51902 32.95563 1.000 47.54070 121 LEU D C 1
ATOM 6400 O O . LEU D 1 123 ? 13.58786 0.23297 33.69130 1.000 46.26803 121 LEU D O 1
ATOM 6405 N N . THR D 1 124 ? 14.52908 -0.23017 31.68974 1.000 48.78316 122 THR D N 1
ATOM 6406 C CA . THR D 1 124 ? 14.09015 0.99741 31.03763 1.000 49.98983 122 THR D CA 1
ATOM 6407 C C . THR D 1 124 ? 13.50775 0.64504 29.67916 1.000 53.19233 122 THR D C 1
ATOM 6408 O O . THR D 1 124 ? 14.18992 0.02851 28.85476 1.000 53.60760 122 THR D O 1
ATOM 6412 N N . VAL D 1 125 ? 12.25162 1.01644 29.44761 1.000 56.05209 123 VAL D N 1
ATOM 6413 C CA . VAL D 1 125 ? 11.60976 0.80456 28.15625 1.000 56.27706 123 VAL D CA 1
ATOM 6414 C C . VAL D 1 125 ? 11.53806 2.15217 27.45286 1.000 67.00920 123 VAL D C 1
ATOM 6415 O O . VAL D 1 125 ? 10.88805 3.08474 27.94331 1.000 65.34101 123 VAL D O 1
ATOM 6419 N N . SER D 1 126 ? 12.20030 2.24822 26.30089 1.000 80.28027 124 SER D N 1
ATOM 6420 C CA . SER D 1 126 ? 12.29358 3.49481 25.54328 1.000 77.41422 124 SER D CA 1
ATOM 6421 C C . SER D 1 126 ? 11.02852 3.66260 24.70934 1.000 82.76049 124 SER D C 1
ATOM 6422 O O . SER D 1 126 ? 10.86101 3.00584 23.67822 1.000 92.45690 124 SER D O 1
ATOM 6425 N N . SER D 1 127 ? 10.13315 4.54363 25.14523 1.000 80.33942 125 SER D N 1
ATOM 6426 C CA . SER D 1 127 ? 8.90668 4.82000 24.40091 1.000 81.36919 125 SER D CA 1
ATOM 6427 C C . SER D 1 127 ? 9.20669 5.33128 22.99049 1.000 81.63594 125 SER D C 1
ATOM 6428 O O . SER D 1 127 ? 9.17618 4.57085 22.02116 1.000 68.59284 125 SER D O 1
ATOM 6431 N N . GLY D 1 141 ? -9.22788 -1.68893 41.21686 1.000 40.38913 139 GLY D N 1
ATOM 6432 C CA . GLY D 1 141 ? -10.66352 -1.60106 41.41572 1.000 43.64787 139 GLY D CA 1
ATOM 6433 C C . GLY D 1 141 ? -11.09266 -2.06997 42.79265 1.000 45.43389 139 GLY D C 1
ATOM 6434 O O . GLY D 1 141 ? -11.72796 -1.32833 43.54263 1.000 38.23935 139 GLY D O 1
ATOM 6435 N N . SER D 1 142 ? -10.74749 -3.31323 43.12364 1.000 42.28549 140 SER D N 1
ATOM 6436 C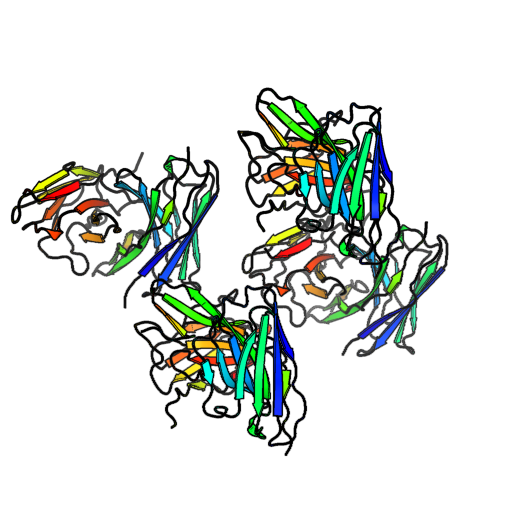 CA . SER D 1 142 ? -11.00464 -3.87549 44.44146 1.000 41.48803 140 SER D CA 1
ATOM 6437 C C . SER D 1 142 ? -9.76301 -3.87258 45.32732 1.000 38.29792 140 SER D C 1
ATOM 6438 O O . SER D 1 142 ? -9.76162 -4.51727 46.38089 1.000 38.51731 140 SER D O 1
ATOM 6441 N N . ASP D 1 143 ? -8.70978 -3.16932 44.91903 1.000 35.63412 141 ASP D N 1
ATOM 6442 C CA . ASP D 1 143 ? -7.48266 -3.10059 45.69842 1.000 36.32899 141 ASP D CA 1
ATOM 6443 C C . ASP D 1 143 ? -7.68258 -2.27734 46.96881 1.000 39.65538 141 ASP D C 1
ATOM 6444 O O . ASP D 1 143 ? -8.49860 -1.35139 47.01712 1.000 34.36460 141 ASP D O 1
ATOM 6449 N N . ILE D 1 144 ? -6.92834 -2.62532 48.00839 1.000 34.04293 142 ILE D N 1
ATOM 6450 C CA . ILE D 1 144 ? -6.88160 -1.80786 49.21711 1.000 35.69379 142 ILE D CA 1
ATOM 6451 C C . ILE D 1 144 ? -5.93070 -0.64525 48.95712 1.000 32.72473 142 ILE D C 1
ATOM 6452 O O . ILE D 1 144 ? -4.71077 -0.82180 48.91206 1.000 34.58894 142 ILE D O 1
ATOM 6457 N N . VAL D 1 145 ? -6.49504 0.54160 48.76478 1.000 32.95838 143 VAL D N 1
ATOM 6458 C CA . VAL D 1 145 ? -5.70862 1.74031 48.50509 1.000 31.37675 143 VAL D CA 1
ATOM 6459 C C . VAL D 1 145 ? -5.26919 2.32880 49.83641 1.000 30.67286 143 VAL D C 1
ATOM 6460 O O . VAL D 1 145 ? -6.09353 2.56654 50.72701 1.000 34.15448 143 VAL D O 1
ATOM 6464 N N . LEU D 1 146 ? -3.97176 2.56963 49.97616 1.000 28.05370 144 LEU D N 1
ATOM 6465 C CA . LEU D 1 146 ? -3.41165 3.13952 51.19407 1.000 29.94048 144 LEU D CA 1
ATOM 6466 C C . LEU D 1 146 ? -3.14941 4.61988 50.94872 1.000 30.49270 144 LEU D C 1
ATOM 6467 O O . LEU D 1 146 ? -2.27143 4.98279 50.15934 1.000 29.08662 144 LEU D O 1
ATOM 6472 N N . THR D 1 147 ? -3.92027 5.46939 51.61916 1.000 29.90868 145 THR D N 1
ATOM 6473 C CA . THR D 1 147 ? -3.74467 6.91282 51.53720 1.000 31.42123 145 THR D CA 1
ATOM 6474 C C . THR D 1 147 ? -2.75021 7.32691 52.61366 1.000 26.15531 145 THR D C 1
ATOM 6475 O O . THR D 1 147 ? -3.08709 7.35654 53.80173 1.000 24.28861 145 THR D O 1
ATOM 6479 N N . GLN D 1 148 ? -1.52853 7.64925 52.19825 1.000 27.69128 146 GLN D N 1
ATOM 6480 C CA . GLN D 1 148 ? -0.47336 8.02290 53.12771 1.000 25.63712 146 GLN D CA 1
ATOM 6481 C C . GLN D 1 148 ? -0.43349 9.53400 53.29209 1.000 27.23981 146 GLN D C 1
ATOM 6482 O O . GLN D 1 148 ? -0.67375 10.28234 52.34042 1.000 28.84233 146 GLN D O 1
ATOM 6488 N N . SER D 1 149 ? -0.13555 9.97639 54.51307 1.000 28.92888 147 SER D N 1
ATOM 6489 C CA . SER D 1 149 ? -0.08877 11.38550 54.84799 1.000 27.12063 147 SER D CA 1
ATOM 6490 C C . SER D 1 149 ? 1.02886 11.59470 55.85840 1.000 28.12926 147 SER D C 1
ATOM 6491 O O . SER D 1 149 ? 1.18808 10.78091 56.78053 1.000 29.74550 147 SER D O 1
ATOM 6494 N N . PRO D 1 150 ? 1.82413 12.66529 55.71236 1.000 27.85686 148 PRO D N 1
ATOM 6495 C CA . PRO D 1 150 ? 1.72732 13.66752 54.64770 1.000 30.30023 148 PRO D CA 1
ATOM 6496 C C . PRO D 1 150 ? 2.54563 13.32834 53.40161 1.000 29.13785 148 PRO D C 1
ATOM 6497 O O . PRO D 1 150 ? 3.13844 12.25387 53.31348 1.000 33.43278 148 PRO D O 1
ATOM 6501 N N . ALA D 1 151 ? 2.56875 14.26299 52.44833 1.000 25.84306 149 ALA D N 1
ATOM 6502 C CA . ALA D 1 151 ? 3.34235 14.07684 51.22471 1.000 34.40120 149 ALA D CA 1
ATOM 6503 C C . ALA D 1 151 ? 4.84237 14.11368 51.48675 1.000 28.76682 149 ALA D C 1
ATOM 6504 O O . ALA D 1 151 ? 5.60760 13.43079 50.79702 1.000 22.80637 149 ALA D O 1
ATOM 6506 N N . SER D 1 152 ? 5.27712 14.90966 52.45834 1.000 28.62672 150 SER D N 1
ATOM 6507 C CA . SER D 1 152 ? 6.68170 15.00735 52.83152 1.000 31.77976 150 SER D CA 1
ATOM 6508 C C . SER D 1 152 ? 6.75077 15.55419 54.24800 1.000 32.13543 150 SER D C 1
ATOM 6509 O O . SER D 1 152 ? 5.74344 15.96919 54.82470 1.000 28.06298 150 SER D O 1
ATOM 6512 N N . LEU D 1 153 ? 7.96096 15.57404 54.79538 1.000 30.56146 151 LEU D N 1
ATOM 6513 C CA . LEU D 1 153 ? 8.14466 16.00471 56.16993 1.000 31.60161 151 LEU D CA 1
ATOM 6514 C C . LEU D 1 153 ? 9.53944 16.57480 56.36384 1.000 31.65473 151 LEU D C 1
ATOM 6515 O O . LEU D 1 153 ? 10.52928 16.00928 55.89091 1.000 33.05042 151 LEU D O 1
ATOM 6520 N N . THR D 1 154 ? 9.59899 17.70710 57.06009 1.000 33.60105 152 THR D N 1
ATOM 6521 C CA . THR D 1 154 ? 10.85119 18.35546 57.43262 1.000 36.20044 152 THR D CA 1
ATOM 6522 C C . THR D 1 154 ? 10.79450 18.58426 58.93567 1.000 38.85161 152 THR D C 1
ATOM 6523 O O . THR D 1 154 ? 10.03338 19.43409 59.40882 1.000 38.77815 152 THR D O 1
ATOM 6527 N N . VAL D 1 155 ? 11.59424 17.83000 59.68206 1.000 41.68436 153 VAL D N 1
ATOM 6528 C CA . VAL D 1 155 ? 11.57034 17.85107 61.13727 1.000 39.68140 153 VAL D CA 1
ATOM 6529 C C . VAL D 1 155 ? 12.97303 18.16069 61.63877 1.000 44.10118 153 VAL D C 1
ATOM 6530 O O . VAL D 1 155 ? 13.96108 17.67158 61.08169 1.000 42.96454 153 VAL D O 1
ATOM 6534 N N . SER D 1 156 ? 13.05783 18.96164 62.69717 1.000 48.37874 154 SER D N 1
ATOM 6535 C CA . SER D 1 156 ? 14.33539 19.22967 63.33669 1.000 49.02891 154 SER D CA 1
ATOM 6536 C C . SER D 1 156 ? 14.79938 18.01829 64.14220 1.000 49.47134 154 SER D C 1
ATOM 6537 O O . SER D 1 156 ? 14.02193 17.11621 64.46411 1.000 51.17433 154 SER D O 1
ATOM 6540 N N . LEU D 1 157 ? 16.09032 18.00874 64.47155 1.000 47.53629 155 LEU D N 1
ATOM 6541 C CA . LEU D 1 157 ? 16.65319 16.91534 65.25477 1.000 49.05078 155 LEU D CA 1
ATOM 6542 C C . LEU D 1 157 ? 16.00838 16.85262 66.63301 1.000 47.53602 155 LEU D C 1
ATOM 6543 O O . LEU D 1 157 ? 15.90347 17.86428 67.33420 1.000 50.89205 155 LEU D O 1
ATOM 6548 N N . GLY D 1 158 ? 15.57632 15.65224 67.01739 1.000 46.63204 156 GLY D N 1
ATOM 6549 C CA . GLY D 1 158 ? 14.99167 15.41132 68.31312 1.000 42.99690 156 GLY D CA 1
ATOM 6550 C C . GLY D 1 158 ? 13.48401 15.52778 68.35976 1.000 44.18035 156 GLY D C 1
ATOM 6551 O O . GLY D 1 158 ? 12.86631 15.01899 69.30147 1.000 47.66050 156 GLY D O 1
ATOM 6552 N N . GLN D 1 159 ? 12.87352 16.16506 67.36440 1.000 43.15839 157 GLN D N 1
ATOM 6553 C CA . GLN D 1 159 ? 11.43497 16.37020 67.35480 1.000 43.62340 157 GLN D CA 1
ATOM 6554 C C . GLN D 1 159 ? 10.72601 15.11059 66.86071 1.000 37.26851 157 GLN D C 1
ATOM 6555 O O . GLN D 1 159 ? 11.34998 14.09468 66.54285 1.000 43.41870 157 GLN D O 1
ATOM 6561 N N A ARG D 1 160 ? 9.40177 15.18510 66.77036 0.418 39.68146 158 ARG D N 1
ATOM 6562 N N B ARG D 1 160 ? 9.39934 15.17031 66.81440 0.582 39.07794 158 ARG D N 1
ATOM 6563 C CA A ARG D 1 160 ? 8.55918 14.03710 66.46129 0.418 40.12783 158 ARG D CA 1
ATOM 6564 C CA B ARG D 1 160 ? 8.58430 14.02227 66.44839 0.582 40.33268 158 ARG D CA 1
ATOM 6565 C C A ARG D 1 160 ? 8.05828 14.12143 65.02496 0.418 39.99660 158 ARG D C 1
ATOM 6566 C C B ARG D 1 160 ? 8.12676 14.13707 65.00176 0.582 39.83906 158 ARG D C 1
ATOM 6567 O O A ARG D 1 160 ? 7.56424 15.16977 64.59571 0.418 40.33922 158 ARG D O 1
ATOM 6568 O O B ARG D 1 160 ? 7.72922 15.21300 64.54484 0.582 40.24583 158 ARG D O 1
ATOM 6583 N N . ALA D 1 161 ? 8.18595 13.01799 64.28817 1.000 35.07535 159 ALA D N 1
ATOM 6584 C CA . ALA D 1 161 ? 7.69197 12.91459 62.92238 1.000 37.84034 159 ALA D CA 1
ATOM 6585 C C . ALA D 1 161 ? 6.59636 11.86041 62.89017 1.000 34.17548 159 ALA D C 1
ATOM 6586 O O . ALA D 1 161 ? 6.79901 10.73722 63.36154 1.000 37.40461 159 ALA D O 1
ATOM 6588 N N . THR D 1 162 ? 5.44265 12.21836 62.33351 1.000 31.20912 160 THR D N 1
ATOM 6589 C CA . THR D 1 162 ? 4.27369 11.34804 62.32251 1.000 30.54292 160 THR D CA 1
ATOM 6590 C C . THR D 1 162 ? 3.80145 11.14420 60.89080 1.000 33.14531 160 THR D C 1
ATOM 6591 O O . THR D 1 162 ? 3.47904 12.11309 60.19467 1.000 36.05207 160 THR D O 1
ATOM 6595 N N . ILE D 1 163 ? 3.75760 9.88637 60.45908 1.000 31.21736 161 ILE D N 1
ATOM 6596 C CA . ILE D 1 163 ? 3.24604 9.50621 59.14891 1.000 27.63844 161 ILE D CA 1
ATOM 6597 C C . ILE D 1 163 ? 2.04089 8.60245 59.36263 1.000 29.91204 161 ILE D C 1
ATOM 6598 O O . ILE D 1 163 ? 2.12632 7.61104 60.09723 1.000 29.72394 161 ILE D O 1
ATOM 6603 N N . SER D 1 164 ? 0.92527 8.94106 58.72451 1.000 26.25954 162 SER D N 1
ATOM 6604 C CA . SER D 1 164 ? -0.32296 8.21772 58.90458 1.000 28.10405 162 SER D CA 1
ATOM 6605 C C . SER D 1 164 ? -0.69501 7.46652 57.63256 1.000 29.08216 162 SER D C 1
ATOM 6606 O O . SER D 1 164 ? -0.19042 7.74862 56.54158 1.000 27.26227 162 SER D O 1
ATOM 6609 N N . CYS D 1 165 ? -1.60899 6.51189 57.78918 1.000 25.54826 163 CYS D N 1
ATOM 6610 C CA . CYS D 1 165 ? -2.09759 5.71348 56.67489 1.000 27.41161 163 CYS D CA 1
ATOM 6611 C C . CYS D 1 165 ? -3.56202 5.38379 56.89863 1.000 28.95538 163 CYS D C 1
ATOM 6612 O O . CYS D 1 165 ? -3.93422 4.90718 57.97485 1.000 33.46765 163 CYS D O 1
ATOM 6615 N N . ARG D 1 166 ? -4.38313 5.63770 55.88365 1.000 27.81363 164 ARG D N 1
ATOM 6616 C CA . ARG D 1 166 ? -5.76801 5.19048 55.86328 1.000 30.34367 164 ARG D CA 1
ATOM 6617 C C . ARG D 1 166 ? -5.93588 4.19466 54.72707 1.000 32.23001 164 ARG D C 1
ATOM 6618 O O . ARG D 1 166 ? -5.69646 4.52961 53.56202 1.000 30.37399 164 ARG D O 1
ATOM 6626 N N . ALA D 1 167 ? -6.33736 2.97597 55.06516 1.000 32.28522 165 ALA D N 1
ATOM 6627 C CA . ALA D 1 167 ? -6.65138 1.98884 54.04809 1.000 35.87589 165 ALA D CA 1
ATOM 6628 C C . ALA D 1 167 ? -8.08032 2.18252 53.56337 1.000 35.56259 165 ALA D C 1
ATOM 6629 O O . ALA D 1 167 ? -8.97008 2.56599 54.32748 1.000 32.82221 165 ALA D O 1
ATOM 6631 N N . SER D 1 168 ? -8.29603 1.91197 52.27372 1.000 34.56139 166 SER D N 1
ATOM 6632 C CA . SER D 1 168 ? -9.63272 2.05438 51.70878 1.000 35.56249 166 SER D CA 1
ATOM 6633 C C . SER D 1 168 ? -10.62565 1.09184 52.34196 1.000 35.69532 166 SER D C 1
ATOM 6634 O O . SER D 1 168 ? -11.83724 1.30747 52.23283 1.000 39.57286 166 SER D O 1
ATOM 6637 N N . GLU D 1 169 ? -10.14276 0.03645 52.98989 1.000 37.65841 167 GLU D N 1
ATOM 6638 C CA . GLU D 1 169 ? -11.00202 -0.88210 53.72165 1.000 38.68831 167 GLU D CA 1
ATOM 6639 C C . GLU D 1 169 ? -10.14024 -1.59948 54.75278 1.000 36.29116 167 GLU D C 1
ATOM 6640 O O . GLU D 1 169 ? -8.91448 -1.46339 54.76401 1.000 35.90121 167 GLU D O 1
ATOM 6646 N N . SER D 1 170 ? -10.79549 -2.35857 55.62866 1.000 41.06390 168 SER D N 1
ATOM 6647 C CA . SER D 1 170 ? -10.10074 -2.94809 56.76853 1.000 36.83678 168 SER D CA 1
ATOM 6648 C C . SER D 1 170 ? -9.03094 -3.93853 56.32350 1.000 39.65643 168 SER D C 1
ATOM 6649 O O . SER D 1 170 ? -9.28898 -4.83095 55.50981 1.000 37.39721 168 SER D O 1
ATOM 6652 N N . VAL D 1 171 ? -7.82336 -3.77791 56.86896 1.000 34.84363 169 VAL D N 1
ATOM 6653 C CA . VAL D 1 171 ? -6.74910 -4.74472 56.67740 1.000 35.71884 169 VAL D CA 1
ATOM 6654 C C . VAL D 1 171 ? -6.63721 -5.70279 57.85864 1.000 38.05202 169 VAL D C 1
ATOM 6655 O O . VAL D 1 171 ? -5.63821 -6.41864 57.98205 1.000 34.93667 169 VAL D O 1
ATOM 6659 N N . ASP D 1 172 ? -7.64072 -5.73041 58.73173 1.000 35.32287 170 ASP D N 1
ATOM 6660 C CA . ASP D 1 172 ? -7.66343 -6.67394 59.83757 1.000 38.21362 170 ASP D CA 1
ATOM 6661 C C . ASP D 1 172 ? -8.11784 -8.04144 59.34750 1.000 42.50400 170 ASP D C 1
ATOM 6662 O O . ASP D 1 172 ? -9.01933 -8.15068 58.51130 1.000 43.72865 170 ASP D O 1
ATOM 6667 N N . TYR D 1 173 ? -7.49037 -9.08932 59.87475 1.000 46.10741 171 TYR D N 1
ATOM 6668 C CA . TYR D 1 173 ? -7.88918 -10.45980 59.56818 1.000 44.66879 171 TYR D CA 1
ATOM 6669 C C . TYR D 1 173 ? -7.70974 -11.28932 60.82982 1.000 43.55913 171 TYR D C 1
ATOM 6670 O O . TYR D 1 173 ? -6.57772 -11.57434 61.23212 1.000 40.66461 171 TYR D O 1
ATOM 6679 N N . TYR D 1 174 ? -8.82855 -11.67379 61.44337 1.000 52.62937 172 TYR D N 1
ATOM 6680 C CA . TYR D 1 174 ? -8.83333 -12.50330 62.64649 1.000 52.65039 172 TYR D CA 1
ATOM 6681 C C . TYR D 1 174 ? -8.01674 -11.85494 63.76562 1.000 56.30265 172 TYR D C 1
ATOM 6682 O O . TYR D 1 174 ? -7.12252 -12.46635 64.35453 1.000 58.95637 172 TYR D O 1
ATOM 6691 N N . GLY D 1 175 ? -8.33862 -10.59498 64.05664 1.000 47.49624 173 GLY D N 1
ATOM 6692 C CA . GLY D 1 175 ? -7.74896 -9.87889 65.16731 1.000 49.68211 173 GLY D CA 1
ATOM 6693 C C . GLY D 1 175 ? -6.38150 -9.27854 64.92874 1.000 47.14281 173 GLY D C 1
ATOM 6694 O O . GLY D 1 175 ? -5.86788 -8.58910 65.81872 1.000 49.69085 173 GLY D O 1
ATOM 6695 N N . LYS D 1 176 ? -5.77407 -9.50266 63.76955 1.000 44.51206 174 LYS D N 1
ATOM 6696 C CA . LYS D 1 176 ? -4.46362 -8.95115 63.45693 1.000 43.22970 174 LYS D CA 1
ATOM 6697 C C . LYS D 1 176 ? -4.57953 -7.91970 62.34635 1.000 37.21796 174 LYS D C 1
ATOM 6698 O O . LYS D 1 176 ? -5.38196 -8.07458 61.42178 1.000 36.79653 174 LYS D O 1
ATOM 6704 N N . SER D 1 177 ? -3.77125 -6.87094 62.44487 1.000 36.12918 175 SER D N 1
ATOM 6705 C CA . SER D 1 177 ? -3.72203 -5.81465 61.44333 1.000 35.21318 175 SER D CA 1
ATOM 6706 C C . SER D 1 177 ? -2.52223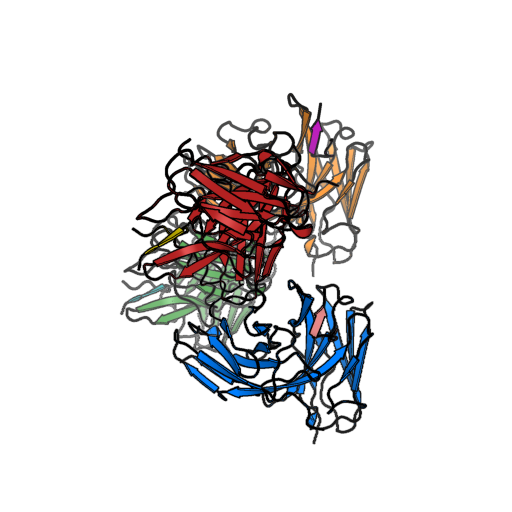 -6.06259 60.53745 1.000 32.77519 175 SER D C 1
ATOM 6707 O O . SER D 1 177 ? -1.37223 -6.01375 60.98686 1.000 28.38036 175 SER D O 1
ATOM 6710 N N . PHE D 1 178 ? -2.79659 -6.34396 59.26573 1.000 33.04031 176 PHE D N 1
ATOM 6711 C CA . PHE D 1 178 ? -1.75326 -6.66162 58.29222 1.000 32.19782 176 PHE D CA 1
ATOM 6712 C C . PHE D 1 178 ? -1.21674 -5.37981 57.65179 1.000 33.86453 176 PHE D C 1
ATOM 6713 O O . PHE D 1 178 ? -1.35136 -5.14254 56.45393 1.000 28.05424 176 PHE D O 1
ATOM 6721 N N . MET D 1 179 ? -0.60655 -4.54299 58.49160 1.000 31.45540 177 MET D N 1
ATOM 6722 C CA . MET D 1 179 ? -0.02001 -3.27429 58.07718 1.000 28.35393 177 MET D CA 1
ATOM 6723 C C . MET D 1 179 ? 1.47289 -3.27808 58.37332 1.000 32.12931 177 MET D C 1
ATOM 6724 O O . MET D 1 179 ? 1.89181 -3.65121 59.47558 1.000 32.75536 177 MET D O 1
ATOM 6729 N N . ASN D 1 180 ? 2.27078 -2.87265 57.38578 1.000 26.59221 178 ASN D N 1
ATOM 6730 C CA . ASN D 1 180 ? 3.71946 -2.86366 57.50441 1.000 29.16416 178 ASN D CA 1
ATOM 6731 C C . ASN D 1 180 ? 4.27325 -1.51327 57.06476 1.000 32.39869 178 ASN D C 1
ATOM 6732 O O . ASN D 1 180 ? 3.66225 -0.79333 56.26967 1.000 31.29499 178 ASN D O 1
ATOM 6737 N N . TRP D 1 181 ? 5.45239 -1.18177 57.59163 1.000 32.51716 179 TRP D N 1
ATOM 6738 C CA . TRP D 1 181 ? 6.12550 0.07710 57.30379 1.000 25.74952 179 TRP D CA 1
ATOM 6739 C C . TRP D 1 181 ? 7.55553 -0.18128 56.85098 1.000 27.71503 179 TRP D C 1
ATOM 6740 O O . TRP D 1 181 ? 8.26255 -1.01140 57.43067 1.000 28.91009 179 TRP D O 1
ATOM 6751 N N . TYR D 1 182 ? 7.97563 0.53509 55.81092 1.000 29.83866 180 TYR D N 1
ATOM 6752 C CA . TYR D 1 182 ? 9.30461 0.38352 55.23977 1.000 29.01233 180 TYR D CA 1
ATOM 6753 C C . TYR D 1 182 ? 10.02338 1.72387 55.18130 1.000 27.83702 180 TYR D C 1
ATOM 6754 O O . TYR D 1 182 ? 9.40315 2.78063 55.03876 1.000 29.91364 180 TYR D O 1
ATOM 6763 N N . GLN D 1 183 ? 11.34537 1.66150 55.30492 1.000 28.44043 181 GLN D N 1
ATOM 6764 C CA . GLN D 1 183 ? 12.22165 2.81756 55.18837 1.000 31.07666 181 GLN D CA 1
ATOM 6765 C C . GLN D 1 183 ? 13.13356 2.60840 53.98958 1.000 29.38629 181 GLN D C 1
ATOM 6766 O O . GLN D 1 183 ? 13.68991 1.52001 53.81625 1.000 33.02276 181 GLN D O 1
ATOM 6772 N N . GLN D 1 184 ? 13.27317 3.63501 53.15372 1.000 32.26506 182 GLN D N 1
ATOM 6773 C CA . GLN D 1 184 ? 14.13675 3.54505 51.98144 1.000 32.86601 182 GLN D CA 1
ATOM 6774 C C . GLN D 1 184 ? 14.96506 4.81322 51.85810 1.000 34.78297 182 GLN D C 1
ATOM 6775 O O . GLN D 1 184 ? 14.41329 5.90429 51.69177 1.000 35.63178 182 GLN D O 1
ATOM 6781 N N . LYS D 1 185 ? 16.27820 4.66504 51.92177 1.000 36.35914 183 LYS D N 1
ATOM 6782 C CA . LYS D 1 185 ? 17.22026 5.73689 51.66504 1.000 41.17766 183 LYS D CA 1
ATOM 6783 C C . LYS D 1 185 ? 17.68334 5.69107 50.21304 1.000 45.20766 183 LYS D C 1
ATOM 6784 O O . LYS D 1 185 ? 17.68061 4.62328 49.59385 1.000 44.58074 183 LYS D O 1
ATOM 6790 N N . PRO D 1 186 ? 18.07643 6.82857 49.63388 1.000 48.39599 184 PRO D N 1
ATOM 6791 C CA . PRO D 1 186 ? 18.43265 6.83975 48.20782 1.000 50.32035 184 PRO D CA 1
ATOM 6792 C C . PRO D 1 186 ? 19.59019 5.89862 47.90456 1.000 56.27811 184 PRO D C 1
ATOM 6793 O O . PRO D 1 186 ? 20.57091 5.82499 48.64874 1.000 55.56628 184 PRO D O 1
ATOM 6797 N N . GLY D 1 187 ? 19.46183 5.17171 46.79403 1.000 51.21347 185 GLY D N 1
ATOM 6798 C CA . GLY D 1 187 ? 20.44916 4.19196 46.39423 1.000 50.39160 185 GLY D CA 1
ATOM 6799 C C . GLY D 1 187 ? 20.35842 2.86392 47.11108 1.000 50.04433 185 GLY D C 1
ATOM 6800 O O . GLY D 1 187 ? 21.19504 1.98626 46.86201 1.000 47.43892 185 GLY D O 1
ATOM 6801 N N . GLN D 1 188 ? 19.37733 2.68675 47.98930 1.000 50.15635 186 GLN D N 1
ATOM 6802 C CA . GLN D 1 188 ? 19.20559 1.47711 48.77339 1.000 41.65095 186 GLN D CA 1
ATOM 6803 C C . GLN D 1 188 ? 17.79292 0.94440 48.59491 1.000 40.78396 186 GLN D C 1
ATOM 6804 O O . GLN D 1 188 ? 16.87252 1.70509 48.28052 1.000 38.82741 186 GLN D O 1
ATOM 6810 N N . PRO D 1 189 ? 17.59168 -0.35601 48.77946 1.000 40.36038 187 PRO D N 1
ATOM 6811 C CA . PRO D 1 189 ? 16.23744 -0.90830 48.72160 1.000 37.19978 187 PRO D CA 1
ATOM 6812 C C . PRO D 1 189 ? 15.46313 -0.56456 49.98132 1.000 37.24682 187 PRO D C 1
ATOM 6813 O O . PRO D 1 189 ? 16.04856 -0.09262 50.96869 1.000 35.31913 187 PRO D O 1
ATOM 6817 N N . PRO D 1 190 ? 14.14215 -0.74916 49.97723 1.000 34.41019 188 PRO D N 1
ATOM 6818 C CA . PRO D 1 190 ? 13.37048 -0.54691 51.20776 1.000 32.45473 188 PRO D CA 1
ATOM 6819 C C . PRO D 1 190 ? 13.81167 -1.51778 52.29201 1.000 34.13018 188 PRO D C 1
ATOM 6820 O O . PRO D 1 190 ? 14.16793 -2.66566 52.01477 1.000 35.75103 188 PRO D O 1
ATOM 6824 N N . LYS D 1 191 ? 13.79961 -1.04632 53.53555 1.000 31.15830 189 LYS D N 1
ATOM 6825 C CA . LYS D 1 191 ? 14.12815 -1.88436 54.67739 1.000 33.61347 189 LYS D CA 1
ATOM 6826 C C . LYS D 1 191 ? 12.95014 -1.89732 55.64375 1.000 32.38105 189 LYS D C 1
ATOM 6827 O O . LYS D 1 191 ? 12.33137 -0.85771 55.90696 1.000 30.61155 189 LYS D O 1
ATOM 6833 N N . LEU D 1 192 ? 12.63687 -3.08540 56.15400 1.000 30.67723 190 LEU D N 1
ATOM 6834 C CA . LEU D 1 192 ? 11.46650 -3.26717 57.00193 1.000 30.90835 190 LEU D CA 1
ATOM 6835 C C . LEU D 1 192 ? 11.64523 -2.55979 58.33813 1.000 32.26357 190 LEU D C 1
ATOM 6836 O O . LEU D 1 192 ? 12.65192 -2.75218 59.02828 1.000 32.99779 190 LEU D O 1
ATOM 6841 N N . LEU D 1 193 ? 10.66352 -1.73183 58.69339 1.000 29.00780 191 LEU D N 1
ATOM 6842 C CA . LEU D 1 193 ? 10.65798 -1.05173 59.98046 1.000 31.54016 191 LEU D CA 1
ATOM 6843 C C . LEU D 1 193 ? 9.69708 -1.73332 60.94378 1.000 34.99291 191 LEU D C 1
ATOM 6844 O O . LEU D 1 193 ? 10.11062 -2.28725 61.96926 1.000 33.40971 191 LEU D O 1
ATOM 6849 N N . ILE D 1 194 ? 8.40674 -1.68553 60.61174 1.000 36.31769 192 ILE D N 1
ATOM 6850 C CA . ILE D 1 194 ? 7.33766 -2.23578 61.43515 1.000 31.23590 192 ILE D CA 1
ATOM 6851 C C . ILE D 1 194 ? 6.57992 -3.27439 60.61974 1.000 35.18127 192 ILE D C 1
ATOM 6852 O O . ILE D 1 194 ? 6.28898 -3.05906 59.43778 1.000 29.00619 192 ILE D O 1
ATOM 6857 N N . TYR D 1 195 ? 6.25659 -4.39734 61.25708 1.000 33.61224 193 TYR D N 1
ATOM 6858 C CA . TYR D 1 195 ? 5.36614 -5.39905 60.69423 1.000 33.82906 193 TYR D CA 1
ATOM 6859 C C . TYR D 1 195 ? 4.21643 -5.62458 61.66535 1.000 34.41587 193 TYR D C 1
ATOM 6860 O O . TYR D 1 195 ? 4.35157 -5.38918 62.86969 1.000 34.80573 193 TYR D O 1
ATOM 6869 N N . ALA D 1 196 ? 3.08095 -6.07347 61.12933 1.000 33.06272 194 ALA D N 1
ATOM 6870 C CA . ALA D 1 196 ? 1.87942 -6.33516 61.92413 1.000 33.15566 194 ALA D CA 1
ATOM 6871 C C . ALA D 1 196 ? 1.46674 -5.09858 62.72317 1.000 36.08918 194 ALA D C 1
ATOM 6872 O O . ALA D 1 196 ? 1.21146 -5.16383 63.92887 1.000 35.76919 194 ALA D O 1
ATOM 6874 N N . ALA D 1 197 ? 1.44325 -3.95350 62.03493 1.000 34.68669 195 ALA D N 1
ATOM 6875 C CA . ALA D 1 197 ? 0.95076 -2.68045 62.55817 1.000 32.79818 195 ALA D CA 1
ATOM 6876 C C . ALA D 1 197 ? 1.83251 -2.09334 63.65665 1.000 35.97621 195 ALA D C 1
ATOM 6877 O O . ALA D 1 197 ? 2.12857 -0.89402 63.63461 1.000 32.61361 195 ALA D O 1
ATOM 6879 N N . SER D 1 198 ? 2.25277 -2.90841 64.62746 1.000 36.08121 196 SER D N 1
ATOM 6880 C CA . SER D 1 198 ? 2.93247 -2.37826 65.79993 1.000 35.82045 196 SER D CA 1
ATOM 6881 C C . SER D 1 198 ? 4.19002 -3.13443 66.21043 1.000 34.94170 196 SER D C 1
ATOM 6882 O O . SER D 1 198 ? 4.82551 -2.74216 67.19454 1.000 34.67936 196 SER D O 1
ATOM 6885 N N . ASN D 1 199 ? 4.57773 -4.18665 65.49796 1.000 36.00788 197 ASN D N 1
ATOM 6886 C CA . ASN D 1 199 ? 5.73306 -4.98032 65.89458 1.000 37.93797 197 ASN D CA 1
ATOM 6887 C C . ASN D 1 199 ? 6.99603 -4.48124 65.20620 1.000 38.07534 197 ASN D C 1
ATOM 6888 O O . ASN D 1 199 ? 6.96869 -4.07842 64.03996 1.000 36.69775 197 ASN D O 1
ATOM 6893 N N . GLN D 1 200 ? 8.10751 -4.53138 65.93591 1.000 40.13662 198 GLN D N 1
ATOM 6894 C CA . GLN D 1 200 ? 9.37028 -3.96995 65.47962 1.000 39.50399 198 GLN D CA 1
ATOM 6895 C C . GLN D 1 200 ? 10.17122 -4.99912 64.69528 1.000 42.30244 198 GLN D C 1
ATOM 6896 O O . GLN D 1 200 ? 10.25154 -6.16828 65.08101 1.000 40.87089 198 GLN D O 1
ATOM 6902 N N . GLY D 1 201 ? 10.76443 -4.55428 63.59279 1.000 39.98614 199 GLY D N 1
ATOM 6903 C CA . GLY D 1 201 ? 11.56170 -5.42380 62.75763 1.000 42.83413 199 GLY D CA 1
ATOM 6904 C C . GLY D 1 201 ? 12.87511 -5.80673 63.42243 1.000 48.58865 199 GLY D C 1
ATOM 6905 O O . GLY D 1 201 ? 13.15245 -5.49224 64.58099 1.000 50.24478 199 GLY D O 1
ATOM 6906 N N . SER D 1 202 ? 13.70306 -6.50727 62.64918 1.000 51.14638 200 SER D N 1
ATOM 6907 C CA . SER D 1 202 ? 14.99194 -6.96921 63.14957 1.000 53.48229 200 SER D CA 1
ATOM 6908 C C . SER D 1 202 ? 15.92457 -5.78439 63.37142 1.000 51.75534 200 SER D C 1
ATOM 6909 O O . SER D 1 202 ? 16.29791 -5.08914 62.42209 1.000 52.36336 200 SER D O 1
ATOM 6912 N N . GLY D 1 203 ? 16.30512 -5.56169 64.62387 1.000 57.12089 201 GLY D N 1
ATOM 6913 C CA . GLY D 1 203 ? 17.22816 -4.49108 64.96886 1.000 53.16977 201 GLY D CA 1
ATOM 6914 C C . GLY D 1 203 ? 16.75853 -3.10910 64.57053 1.000 51.96828 201 GLY D C 1
ATOM 6915 O O . GLY D 1 203 ? 17.57674 -2.26549 64.18432 1.000 52.28938 201 GLY D O 1
ATOM 6916 N N . ILE D 1 204 ? 15.46123 -2.85381 64.66689 1.000 49.84733 202 ILE D N 1
ATOM 6917 C CA . ILE D 1 204 ? 14.88975 -1.53430 64.39658 1.000 47.87550 202 ILE D CA 1
ATOM 6918 C C . ILE D 1 204 ? 14.77426 -0.80298 65.71288 1.000 42.68519 202 ILE D C 1
ATOM 6919 O O . ILE D 1 204 ? 14.14911 -1.32587 66.65559 1.000 40.91544 202 ILE D O 1
ATOM 6924 N N . PRO D 1 205 ? 15.34401 0.39713 65.85916 1.000 39.32934 203 PRO D N 1
ATOM 6925 C CA . PRO D 1 205 ? 15.30109 1.09037 67.14717 1.000 38.14762 203 PRO D CA 1
ATOM 6926 C C . PRO D 1 205 ? 13.87269 1.36882 67.58726 1.000 39.40220 203 PRO D C 1
ATOM 6927 O O . PRO D 1 205 ? 12.96925 1.55349 66.76861 1.000 37.21621 203 PRO D O 1
ATOM 6931 N N . ALA D 1 206 ? 13.67986 1.39760 68.90666 1.000 39.29082 204 ALA D N 1
ATOM 6932 C CA . ALA D 1 206 ? 12.35576 1.60494 69.47685 1.000 37.92009 204 ALA D CA 1
ATOM 6933 C C . ALA D 1 206 ? 11.79414 2.98610 69.17942 1.000 36.03022 204 ALA D C 1
ATOM 6934 O O . ALA D 1 206 ? 10.58668 3.18891 69.34802 1.000 37.38496 204 ALA D O 1
ATOM 6936 N N . ARG D 1 207 ? 12.62516 3.93359 68.73374 1.000 36.28579 205 ARG D N 1
ATOM 6937 C CA . ARG D 1 207 ? 12.10442 5.25610 68.41552 1.000 36.72021 205 ARG D CA 1
ATOM 6938 C C . ARG D 1 207 ? 11.16693 5.21013 67.21838 1.000 35.32453 205 ARG D C 1
ATOM 6939 O O . ARG D 1 207 ? 10.40825 6.16040 67.00066 1.000 34.68320 205 ARG D O 1
ATOM 6947 N N . PHE D 1 208 ? 11.20064 4.12450 66.44944 1.000 36.05680 206 PHE D N 1
ATOM 6948 C CA . PHE D 1 208 ? 10.20315 3.85501 65.42410 1.000 36.14960 206 PHE D CA 1
ATOM 6949 C C . PHE D 1 208 ? 9.06765 3.07966 66.08065 1.000 33.67338 206 PHE D C 1
ATOM 6950 O O . PHE D 1 208 ? 9.29101 2.00145 66.64205 1.000 31.80210 206 PHE D O 1
ATOM 6958 N N . SER D 1 209 ? 7.85578 3.62344 66.01700 1.000 32.61139 207 SER D N 1
ATOM 6959 C CA . SER D 1 209 ? 6.71999 3.03495 66.71676 1.000 31.71816 207 SER D CA 1
ATOM 6960 C C . SER D 1 209 ? 5.50223 3.06145 65.80863 1.000 32.78269 207 SER D C 1
ATOM 6961 O O . SER D 1 209 ? 5.07779 4.13258 65.36323 1.000 30.52149 207 SER D O 1
ATOM 6964 N N . GLY D 1 210 ? 4.95544 1.88561 65.52471 1.000 29.99464 208 GLY D N 1
ATOM 6965 C CA . GLY D 1 210 ? 3.74251 1.76384 64.74420 1.000 28.09606 208 GLY D CA 1
ATOM 6966 C C . GLY D 1 210 ? 2.54042 1.48749 65.62762 1.000 31.25834 208 GLY D C 1
ATOM 6967 O O . GLY D 1 210 ? 2.64891 0.83984 66.66627 1.000 35.23958 208 GLY D O 1
ATOM 6968 N N . SER D 1 211 ? 1.38485 1.98590 65.19841 1.000 28.33388 209 SER D N 1
ATOM 6969 C CA . SER D 1 211 ? 0.14798 1.78404 65.93505 1.000 28.12488 209 SER D CA 1
ATOM 6970 C C . SER D 1 211 ? -1.00923 1.83928 64.95196 1.000 30.16831 209 SER D C 1
ATOM 6971 O O . SER D 1 211 ? -0.82937 2.11141 63.76300 1.000 33.76542 209 SER D O 1
ATOM 6974 N N . GLY D 1 212 ? -2.20124 1.56265 65.45844 1.000 33.85267 210 GLY D N 1
ATOM 6975 C CA . GLY D 1 212 ? -3.40950 1.60540 64.66050 1.000 36.96427 210 GLY D CA 1
ATOM 6976 C C . GLY D 1 212 ? -4.03490 0.22877 64.51357 1.000 37.49009 210 GLY D C 1
ATOM 6977 O O . GLY D 1 212 ? -3.49062 -0.79110 64.94046 1.000 39.08934 210 GLY D O 1
ATOM 6978 N N . SER D 1 213 ? -5.19811 0.22346 63.87109 1.000 35.83799 211 SER D N 1
ATOM 6979 C CA . SER D 1 213 ? -5.95393 -1.00151 63.65525 1.000 38.35626 211 SER D CA 1
ATOM 6980 C C . SER D 1 213 ? -7.03273 -0.71379 62.62636 1.000 33.86852 211 SER D C 1
ATOM 6981 O O . SER D 1 213 ? -7.43483 0.43623 62.42997 1.000 36.52939 211 SER D O 1
ATOM 6984 N N . GLY D 1 214 ? -7.49170 -1.77432 61.96980 1.000 36.12302 212 GLY D N 1
ATOM 6985 C CA . GLY D 1 214 ? -8.53395 -1.63913 60.97506 1.000 38.55534 212 GLY D CA 1
ATOM 6986 C C . GLY D 1 214 ? -8.08103 -0.87625 59.74800 1.000 35.42754 212 GLY D C 1
ATOM 6987 O O . GLY D 1 214 ? -7.37315 -1.42044 58.89645 1.000 37.36408 212 GLY D O 1
ATOM 6988 N N . THR D 1 215 ? -8.45668 0.39868 59.65963 1.000 33.01766 213 THR D N 1
ATOM 6989 C CA . THR D 1 215 ? -8.13886 1.21029 58.49630 1.000 34.48654 213 THR D CA 1
ATOM 6990 C C . THR D 1 215 ? -7.19331 2.36664 58.78515 1.000 37.29486 213 THR D C 1
ATOM 6991 O O . THR D 1 215 ? -6.65515 2.94579 57.83751 1.000 39.42100 213 THR D O 1
ATOM 6995 N N . ASP D 1 216 ? -6.95901 2.70910 60.04855 1.000 35.97112 214 ASP D N 1
ATOM 6996 C CA . ASP D 1 216 ? -6.14313 3.86315 60.40922 1.000 33.08799 214 ASP D CA 1
ATOM 6997 C C . ASP D 1 216 ? -4.87954 3.40077 61.12259 1.000 31.30339 214 ASP D C 1
ATOM 6998 O O . ASP D 1 216 ? -4.95493 2.68204 62.12444 1.000 36.32807 214 ASP D O 1
ATOM 7003 N N . PHE D 1 217 ? -3.72435 3.81397 60.60368 1.000 28.79925 215 PHE D N 1
ATOM 7004 C CA . PHE D 1 217 ? -2.43397 3.41938 61.14923 1.000 30.74819 215 PHE D CA 1
ATOM 7005 C C . PHE D 1 217 ? -1.50282 4.62121 61.16006 1.000 28.73173 215 PHE D C 1
ATOM 7006 O O . PHE D 1 217 ? -1.68017 5.57849 60.40371 1.000 25.31712 215 PHE D O 1
ATOM 7014 N N . THR D 1 218 ? -0.50977 4.56534 62.04401 1.000 29.62271 216 THR D N 1
ATOM 7015 C CA . THR D 1 218 ? 0.42600 5.66402 62.22542 1.000 28.97849 216 THR D CA 1
ATOM 7016 C C . THR D 1 218 ? 1.82507 5.11275 62.46427 1.000 29.82599 216 THR D C 1
ATOM 7017 O O . THR D 1 218 ? 1.99631 4.10024 63.14914 1.000 30.14997 216 THR D O 1
ATOM 7021 N N . LEU D 1 219 ? 2.81919 5.78714 61.89635 1.000 26.73358 217 LEU D N 1
ATOM 7022 C CA . LEU D 1 219 ? 4.22569 5.53965 62.18299 1.000 28.58214 217 LEU D CA 1
ATOM 7023 C C . LEU D 1 219 ? 4.79247 6.78160 62.85416 1.000 31.29470 217 LEU D C 1
ATOM 7024 O O . LEU D 1 219 ? 4.73519 7.87682 62.28512 1.000 31.69381 217 LEU D O 1
ATOM 7029 N N . ASN D 1 220 ? 5.32596 6.61575 64.05908 1.000 27.75644 218 ASN D N 1
ATOM 7030 C CA . ASN D 1 220 ? 5.92529 7.71192 64.80620 1.000 30.82595 218 ASN D CA 1
ATOM 7031 C C . ASN D 1 220 ? 7.42695 7.49171 64.91992 1.000 32.36402 218 ASN D C 1
ATOM 7032 O O . ASN D 1 220 ? 7.87618 6.39547 65.27278 1.000 32.91273 218 ASN D O 1
ATOM 7037 N N . ILE D 1 221 ? 8.19422 8.52878 64.60011 1.000 30.17960 219 ILE D N 1
ATOM 7038 C CA . ILE D 1 221 ? 9.64274 8.53251 64.75202 1.000 31.49934 219 ILE D CA 1
ATOM 7039 C C . ILE D 1 221 ? 9.96694 9.62104 65.76436 1.000 38.55043 219 ILE D C 1
ATOM 7040 O O . ILE D 1 221 ? 9.77970 10.81312 65.48492 1.000 39.33852 219 ILE D O 1
ATOM 7045 N N . HIS D 1 222 ? 10.45575 9.21742 66.93649 1.000 35.77991 220 HIS D N 1
ATOM 7046 C CA . HIS D 1 222 ? 10.71691 10.15874 68.01531 1.000 40.38770 220 HIS D CA 1
ATOM 7047 C C . HIS D 1 222 ? 11.70709 9.53330 68.99117 1.000 40.70500 220 HIS D C 1
ATOM 7048 O O . HIS D 1 222 ? 11.41695 8.48475 69.58053 1.000 43.66525 220 HIS D O 1
ATOM 7055 N N . PRO D 1 223 ? 12.88536 10.14167 69.19660 1.000 42.34818 221 PRO D N 1
ATOM 7056 C CA . PRO D 1 223 ? 13.29889 11.38133 68.53291 1.000 40.02901 221 PRO D CA 1
ATOM 7057 C C . PRO D 1 223 ? 13.95805 11.14625 67.17454 1.000 40.86147 221 PRO D C 1
ATOM 7058 O O . PRO D 1 223 ? 14.74589 10.21420 67.01651 1.000 40.48813 221 PRO D O 1
ATOM 7062 N N . VAL D 1 224 ? 13.62705 11.99954 66.20672 1.000 40.02998 222 VAL D N 1
ATOM 7063 C CA . VAL D 1 224 ? 14.19118 11.87704 64.87028 1.000 43.03001 222 VAL D CA 1
ATOM 7064 C C . VAL D 1 224 ? 15.68212 12.17215 64.92856 1.000 40.77321 222 VAL D C 1
ATOM 7065 O O . VAL D 1 224 ? 16.11127 13.17142 65.52014 1.000 40.19866 222 VAL D O 1
ATOM 7069 N N . GLU D 1 225 ? 16.48242 11.30540 64.32449 1.000 36.56743 223 GLU D N 1
ATOM 7070 C CA . GLU D 1 225 ? 17.90952 11.55564 64.22350 1.000 38.20095 223 GLU D CA 1
ATOM 7071 C C . GLU D 1 225 ? 18.30726 11.81380 62.77542 1.000 43.73447 223 GLU D C 1
ATOM 7072 O O . GLU D 1 225 ? 17.51545 11.65351 61.83964 1.000 39.56326 223 GLU D O 1
ATOM 7078 N N . GLU D 1 226 ? 19.56785 12.22562 62.60961 1.000 42.65231 224 GLU D N 1
ATOM 7079 C CA . GLU D 1 226 ? 20.07404 12.60681 61.29570 1.000 42.63390 224 GLU D CA 1
ATOM 7080 C C . GLU D 1 226 ? 19.96911 11.45761 60.30096 1.000 47.59079 224 GLU D C 1
ATOM 7081 O O . GLU D 1 226 ? 19.61423 11.66829 59.13598 1.000 43.48388 224 GLU D O 1
ATOM 7087 N N . GLU D 1 227 ? 20.27483 10.23454 60.74020 1.000 44.28128 225 GLU D N 1
ATOM 7088 C CA . GLU D 1 227 ? 20.22813 9.07417 59.85708 1.000 45.13507 225 GLU D CA 1
ATOM 7089 C C . GLU D 1 227 ? 18.81201 8.66976 59.46027 1.000 42.61815 225 GLU D C 1
ATOM 7090 O O . GLU D 1 227 ? 18.65798 7.84640 58.55216 1.000 42.03032 225 GLU D O 1
ATOM 7096 N N . ASP D 1 228 ? 17.78406 9.21205 60.11122 1.000 42.28291 226 ASP D N 1
ATOM 7097 C CA . ASP D 1 228 ? 16.40013 8.88809 59.77928 1.000 37.32712 226 ASP D CA 1
ATOM 7098 C C . ASP D 1 228 ? 15.89858 9.57941 58.51570 1.000 37.27600 226 ASP D C 1
ATOM 7099 O O . ASP D 1 228 ? 14.73948 9.37365 58.14060 1.000 33.44666 226 ASP D O 1
ATOM 7104 N N . ALA D 1 229 ? 16.72189 10.39679 57.86312 1.000 38.96160 227 ALA D N 1
ATOM 7105 C CA . ALA D 1 229 ? 16.32691 11.06457 56.62517 1.000 33.25208 227 ALA D CA 1
ATOM 7106 C C . ALA D 1 229 ? 16.19606 10.03809 55.50586 1.000 36.49780 227 ALA D C 1
ATOM 7107 O O . ALA D 1 229 ? 17.19934 9.48868 55.03900 1.000 30.71709 227 ALA D O 1
ATOM 7109 N N . ALA D 1 230 ? 14.96454 9.77991 55.07325 1.000 32.31843 228 ALA D N 1
ATOM 7110 C CA . ALA D 1 230 ? 14.67747 8.76747 54.06053 1.000 31.99875 228 ALA D CA 1
ATOM 7111 C C . ALA D 1 230 ? 13.22386 8.93093 53.62838 1.000 30.98432 228 ALA D C 1
ATOM 7112 O O . ALA D 1 230 ? 12.53235 9.86327 54.04818 1.000 27.75207 228 ALA D O 1
ATOM 7114 N N . THR D 1 231 ? 12.77024 8.02103 52.76967 1.000 30.74453 229 THR D N 1
ATOM 7115 C CA . THR D 1 231 ? 11.37895 7.95355 52.34123 1.000 30.77551 229 THR D CA 1
ATOM 7116 C C . THR D 1 231 ? 10.72172 6.74215 52.98991 1.000 29.30057 229 THR D C 1
ATOM 7117 O O . THR D 1 231 ? 11.28588 5.64286 52.97586 1.000 30.62164 229 THR D O 1
ATOM 7121 N N . TYR D 1 232 ? 9.54109 6.94966 53.56610 1.000 29.68511 230 TYR D N 1
ATOM 7122 C CA . TYR D 1 232 ? 8.83636 5.92931 54.32731 1.000 32.28680 230 TYR D CA 1
ATOM 7123 C C . TYR D 1 232 ? 7.54560 5.54259 53.62037 1.000 31.75092 230 TYR D C 1
ATOM 7124 O O . TYR D 1 232 ? 6.82360 6.40549 53.11233 1.000 34.26303 230 TYR D O 1
ATOM 7133 N N . TYR D 1 233 ? 7.26406 4.24096 53.58495 1.000 28.61191 231 TYR D N 1
ATOM 7134 C CA . TYR D 1 233 ? 6.08806 3.70962 52.91104 1.000 31.40408 231 TYR D CA 1
ATOM 7135 C C . TYR D 1 233 ? 5.31289 2.79992 53.84875 1.000 31.51965 231 TYR D C 1
ATOM 7136 O O . TYR D 1 233 ? 5.90374 1.99793 54.57723 1.000 26.31483 231 TYR D O 1
ATOM 7145 N N . CYS D 1 234 ? 3.99118 2.92510 53.82584 1.000 30.00006 232 CYS D N 1
ATOM 7146 C CA . CYS D 1 234 ? 3.13190 1.92703 54.43871 1.000 29.79121 232 CYS D CA 1
ATOM 7147 C C . CYS D 1 234 ? 2.76974 0.86639 53.40697 1.000 32.60859 232 CYS D C 1
ATOM 7148 O O . CYS D 1 234 ? 2.74956 1.12615 52.19998 1.000 32.41935 232 CYS D O 1
ATOM 7151 N N . GLN D 1 235 ? 2.47920 -0.33637 53.89466 1.000 29.18491 233 GLN D N 1
ATOM 7152 C CA . GLN D 1 235 ? 2.12963 -1.44848 53.02175 1.000 30.02290 233 GLN D CA 1
ATOM 7153 C C . GLN D 1 235 ? 1.17815 -2.37662 53.75779 1.000 28.21382 233 GLN D C 1
ATOM 7154 O O . GLN D 1 235 ? 1.43033 -2.73402 54.91148 1.000 31.51603 233 GLN D O 1
ATOM 7160 N N . GLN D 1 236 ? 0.09746 -2.76794 53.09220 1.000 28.13186 234 GLN D N 1
ATOM 7161 C CA . GLN D 1 236 ? -0.82792 -3.74828 53.63601 1.000 31.00752 234 GLN D CA 1
ATOM 7162 C C . GLN D 1 236 ? -0.53891 -5.11140 53.02262 1.000 35.35119 234 GLN D C 1
ATOM 7163 O O . GLN D 1 236 ? -0.28518 -5.22424 51.81895 1.000 31.80163 234 GLN D O 1
ATOM 7169 N N . SER D 1 237 ? -0.56152 -6.14395 53.86419 1.000 33.11820 235 SER D N 1
ATOM 7170 C CA . SER D 1 237 ? -0.30642 -7.51325 53.43712 1.000 30.66913 235 SER D CA 1
ATOM 7171 C C . SER D 1 237 ? -1.46286 -8.44134 53.79485 1.000 33.82556 235 SER D C 1
ATOM 7172 O O . SER D 1 237 ? -1.24768 -9.60861 54.12094 1.000 39.16282 235 SER D O 1
ATOM 7175 N N . LYS D 1 238 ? -2.69616 -7.93495 53.75348 1.000 34.20244 236 LYS D N 1
ATOM 7176 C CA . LYS D 1 238 ? -3.85645 -8.77691 54.02258 1.000 35.69409 236 LYS D CA 1
ATOM 7177 C C . LYS D 1 238 ? -4.37836 -9.44765 52.75692 1.000 36.52870 236 LYS D C 1
ATOM 7178 O O . LYS D 1 238 ? -4.66168 -10.64885 52.76091 1.000 32.98216 236 LYS D O 1
ATOM 7184 N N . GLU D 1 239 ? -4.51854 -8.68925 51.67380 1.000 34.84753 237 GLU D N 1
ATOM 7185 C CA . GLU D 1 239 ? -5.08219 -9.20225 50.43652 1.000 37.77049 237 GLU D CA 1
ATOM 7186 C C . GLU D 1 239 ? -4.11832 -8.99145 49.27874 1.000 32.15500 237 GLU D C 1
ATOM 7187 O O . GLU D 1 239 ? -3.31330 -8.05486 49.27371 1.000 26.48053 237 GLU D O 1
ATOM 7193 N N . VAL D 1 240 ? -4.22381 -9.87377 48.29699 1.000 32.97563 238 VAL D N 1
ATOM 7194 C CA . VAL D 1 240 ? -3.49303 -9.72463 47.03834 1.000 27.65672 238 VAL D CA 1
ATOM 7195 C C . VAL D 1 240 ? -4.29712 -8.80716 46.12164 1.000 25.18007 238 VAL D C 1
ATOM 7196 O O . VAL D 1 240 ? -5.51607 -8.99883 45.98566 1.000 28.33511 238 VAL D O 1
ATOM 7200 N N . PRO D 1 241 ? -3.67371 -7.80576 45.48526 1.000 24.56524 239 PRO D N 1
ATOM 7201 C CA . PRO D 1 241 ? -2.23835 -7.50310 45.50461 1.000 28.21686 239 PRO D CA 1
ATOM 7202 C C . PRO D 1 241 ? -1.74617 -6.76781 46.74776 1.000 31.15510 239 PRO D C 1
ATOM 7203 O O . PRO D 1 241 ? -2.49271 -5.99440 47.35212 1.000 31.83097 239 PRO D O 1
ATOM 7207 N N . TRP D 1 242 ? -0.49576 -7.02994 47.12547 1.000 29.23399 240 TRP D N 1
ATOM 7208 C CA . TRP D 1 242 ? 0.20214 -6.14824 48.04955 1.000 24.86745 240 TRP D CA 1
ATOM 7209 C C . TRP D 1 242 ? 0.22625 -4.73795 47.47455 1.000 28.99525 240 TRP D C 1
ATOM 7210 O O . TRP D 1 242 ? 0.55468 -4.54021 46.30108 1.000 24.48177 240 TRP D O 1
ATOM 7221 N N . THR D 1 243 ? -0.14208 -3.75759 48.29381 1.000 31.65207 241 THR D N 1
ATOM 7222 C CA . THR D 1 243 ? -0.19424 -2.37086 47.85935 1.000 27.40096 241 THR D CA 1
ATOM 7223 C C . THR D 1 243 ? 0.61372 -1.50559 48.81445 1.000 30.27152 241 THR D C 1
ATOM 7224 O O . THR D 1 243 ? 0.75138 -1.82288 49.99935 1.000 30.17294 241 THR D O 1
ATOM 7228 N N . PHE D 1 244 ? 1.13724 -0.40053 48.28707 1.000 27.06565 242 PHE D N 1
ATOM 7229 C CA . PHE D 1 244 ? 2.00651 0.49811 49.03143 1.000 30.24569 242 PHE D CA 1
ATOM 7230 C C . PHE D 1 244 ? 1.38983 1.88717 49.11362 1.000 29.14270 242 PHE D C 1
ATOM 7231 O O . PHE D 1 244 ? 0.59861 2.28744 48.25443 1.000 28.66182 242 PHE D O 1
ATOM 7239 N N . GLY D 1 245 ? 1.76464 2.62319 50.15686 1.000 31.62545 243 GLY D N 1
ATOM 7240 C CA . GLY D 1 245 ? 1.45634 4.03497 50.20118 1.000 27.21480 243 GLY D CA 1
ATOM 7241 C C . GLY D 1 245 ? 2.30550 4.82473 49.22486 1.000 26.67605 243 GLY D C 1
ATOM 7242 O O . GLY D 1 245 ? 3.33177 4.35943 48.72818 1.000 26.19888 243 GLY D O 1
ATOM 7243 N N . ALA D 1 246 ? 1.87080 6.05860 48.95506 1.000 29.38957 244 ALA D N 1
ATOM 7244 C CA . ALA D 1 246 ? 2.57880 6.89729 47.99491 1.000 25.02036 244 ALA D CA 1
ATOM 7245 C C . ALA D 1 246 ? 3.96689 7.29934 48.48205 1.000 28.40615 244 ALA D C 1
ATOM 7246 O O . ALA D 1 246 ? 4.81285 7.66934 47.65961 1.000 32.79256 244 ALA D O 1
ATOM 7248 N N . GLY D 1 247 ? 4.21698 7.24478 49.78104 1.000 22.13011 245 GLY D N 1
ATOM 7249 C CA . GLY D 1 247 ? 5.52871 7.54484 50.31902 1.000 23.94356 245 GLY D CA 1
ATOM 7250 C C . GLY D 1 247 ? 5.58879 8.91566 50.96819 1.000 28.97249 245 GLY D C 1
ATOM 7251 O O . GLY D 1 247 ? 4.89054 9.85599 50.57322 1.000 26.51413 245 GLY D O 1
ATOM 7252 N N . THR D 1 248 ? 6.43843 9.03421 51.98878 1.000 28.05271 246 THR D N 1
ATOM 7253 C CA . THR D 1 248 ? 6.65245 10.29252 52.69777 1.000 29.30009 246 THR D CA 1
ATOM 7254 C C . THR D 1 248 ? 8.14787 10.50782 52.87321 1.000 28.64420 246 THR D C 1
ATOM 7255 O O . THR D 1 248 ? 8.81243 9.72785 53.56299 1.000 30.79174 246 THR D O 1
ATOM 7259 N N . LYS D 1 249 ? 8.67142 11.56289 52.25487 1.000 27.88056 247 LYS D N 1
ATOM 7260 C CA . LYS D 1 249 ? 10.08916 11.88748 52.34850 1.000 30.65870 247 LYS D CA 1
ATOM 7261 C C . LYS D 1 249 ? 10.33849 12.70626 53.60892 1.000 31.63891 247 LYS D C 1
ATOM 7262 O O . LYS D 1 249 ? 9.80754 13.81276 53.75325 1.000 29.06793 247 LYS D O 1
ATOM 7268 N N . LEU D 1 250 ? 11.14247 12.16640 54.51827 1.000 30.76321 248 LEU D N 1
ATOM 7269 C CA . LEU D 1 250 ? 11.47100 12.83411 55.76964 1.000 31.63222 248 LEU D CA 1
ATOM 7270 C C . LEU D 1 250 ? 12.81531 13.53640 55.59843 1.000 33.82809 248 LEU D C 1
ATOM 7271 O O . LEU D 1 250 ? 13.80828 12.89905 55.23277 1.000 30.59995 248 LEU D O 1
ATOM 7276 N N . GLU D 1 251 ? 12.84607 14.84230 55.85896 1.000 32.30047 249 GLU D N 1
ATOM 7277 C CA . GLU D 1 251 ? 14.07619 15.61857 55.82516 1.000 37.09810 249 GLU D CA 1
ATOM 7278 C C . GLU D 1 251 ? 14.30923 16.24592 57.19301 1.000 37.18311 249 GLU D C 1
ATOM 7279 O O . GLU D 1 251 ? 13.38581 16.38223 58.00007 1.000 36.25899 249 GLU D O 1
ATOM 7285 N N . ILE D 1 252 ? 15.55734 16.62611 57.45001 1.000 41.07410 250 ILE D N 1
ATOM 7286 C CA . ILE D 1 252 ? 15.94568 17.24704 58.71076 1.000 44.21435 250 ILE D CA 1
ATOM 7287 C C . ILE D 1 252 ? 16.14165 18.73872 58.48334 1.000 48.40153 250 ILE D C 1
ATOM 7288 O O . ILE D 1 252 ? 16.90496 19.14370 57.59789 1.000 55.21860 250 ILE D O 1
ATOM 7293 N N . LYS D 1 253 ? 15.44891 19.55551 59.27726 1.000 47.41539 251 LYS D N 1
ATOM 7294 C CA . LYS D 1 253 ? 15.61549 21.00038 59.19288 1.000 54.81323 251 LYS D CA 1
ATOM 7295 C C . LYS D 1 253 ? 17.03595 21.39908 59.57343 1.000 60.27665 251 LYS D C 1
ATOM 7296 O O . LYS D 1 253 ? 17.63959 20.82274 60.48249 1.000 53.48172 251 LYS D O 1
ATOM 7302 N N . ARG D 1 254 ? 17.56722 22.39640 58.87225 1.000 64.02519 252 ARG D N 1
ATOM 7303 C CA . ARG D 1 254 ? 18.91525 22.88598 59.13791 1.000 61.89086 252 ARG D CA 1
ATOM 7304 C C . ARG D 1 254 ? 18.88700 24.08010 60.08670 1.000 60.73092 252 ARG D C 1
ATOM 7305 O O . ARG D 1 254 ? 17.85628 24.38506 60.68656 1.000 57.00864 252 ARG D O 1
ATOM 7313 N N . MET E 2 1 ? 14.85495 4.45697 10.61668 1.000 47.78763 -2 MET E N 1
ATOM 7314 C CA . MET E 2 1 ? 16.03864 4.49338 9.77265 1.000 48.48059 -2 MET E CA 1
ATOM 7315 C C . MET E 2 1 ? 15.88352 3.55086 8.58065 1.000 46.69439 -2 MET E C 1
ATOM 7316 O O . MET E 2 1 ? 14.98478 2.71741 8.56593 1.000 44.03737 -2 MET E O 1
ATOM 7321 N N . SER E 2 2 ? 16.78571 3.66255 7.60907 1.000 44.79443 -1 SER E N 1
ATOM 7322 C CA . SER E 2 2 ? 16.76202 2.81423 6.42513 1.000 37.64349 -1 SER E CA 1
ATOM 7323 C C . SER E 2 2 ? 17.58077 1.54839 6.65335 1.000 36.19384 -1 SER E C 1
ATOM 7324 O O . SER E 2 2 ? 18.70430 1.60909 7.16140 1.000 34.36526 -1 SER E O 1
ATOM 7327 N N . LEU E 2 3 ? 17.01689 0.40153 6.27283 1.000 39.92831 0 LEU E N 1
ATOM 7328 C CA . LEU E 2 3 ? 17.71598 -0.87543 6.38303 1.000 38.16341 0 LEU E CA 1
ATOM 7329 C C . LEU E 2 3 ? 18.12009 -1.35690 4.99578 1.000 38.39792 0 LEU E C 1
ATOM 7330 O O . LEU E 2 3 ? 17.27083 -1.86094 4.24198 1.000 36.82663 0 LEU E O 1
ATOM 7335 N N . PRO E 2 4 ? 19.38775 -1.20993 4.60825 1.000 37.38379 1 PRO E N 1
ATOM 7336 C CA . PRO E 2 4 ? 19.79572 -1.54458 3.23599 1.000 36.72945 1 PRO E CA 1
ATOM 7337 C C . PRO E 2 4 ? 19.45629 -2.98397 2.87199 1.000 35.21371 1 PRO E C 1
ATOM 7338 O O . PRO E 2 4 ? 19.75592 -3.92220 3.61431 1.000 35.14218 1 PRO E O 1
ATOM 7342 N N . GLY E 2 5 ? 18.82400 -3.14731 1.71257 1.000 34.78414 2 GLY E N 1
ATOM 7343 C CA . GLY E 2 5 ? 18.40190 -4.44230 1.22862 1.000 34.15057 2 GLY E CA 1
ATOM 7344 C C . GLY E 2 5 ? 17.13649 -4.98049 1.85497 1.000 35.51227 2 GLY E C 1
ATOM 7345 O O . GLY E 2 5 ? 16.74102 -6.10972 1.53555 1.000 34.38648 2 GLY E O 1
ATOM 7346 N N . ARG E 2 6 ? 16.48285 -4.21423 2.72969 1.000 38.91738 3 ARG E N 1
ATOM 7347 C CA . ARG E 2 6 ? 15.33936 -4.72870 3.47128 1.000 35.58710 3 ARG E CA 1
ATOM 7348 C C . ARG E 2 6 ? 14.17653 -3.74210 3.49552 1.000 36.35558 3 ARG E C 1
ATOM 7349 O O . ARG E 2 6 ? 13.04844 -4.10525 3.14801 1.000 37.04019 3 ARG E O 1
ATOM 7357 N N . TRP E 2 7 ? 14.43028 -2.49672 3.89969 1.000 36.69583 4 TRP E N 1
ATOM 7358 C CA . TRP E 2 7 ? 13.34730 -1.54614 4.11579 1.000 37.80691 4 TRP E CA 1
ATOM 7359 C C . TRP E 2 7 ? 13.81067 -0.12163 3.85274 1.000 41.08551 4 TRP E C 1
ATOM 7360 O O . TRP E 2 7 ? 14.92736 0.25844 4.21880 1.000 41.69693 4 TRP E O 1
ATOM 7371 N N . LYS E 2 8 ? 12.94365 0.65404 3.19793 1.000 39.42223 5 LYS E N 1
ATOM 7372 C CA . LYS E 2 8 ? 13.18293 2.07218 2.97358 1.000 42.77893 5 LYS E CA 1
ATOM 7373 C C . LYS E 2 8 ? 11.93138 2.88915 3.26968 1.000 44.67467 5 LYS E C 1
ATOM 7374 O O . LYS E 2 8 ? 10.94578 2.82248 2.52020 1.000 44.72096 5 LYS E O 1
ATOM 7380 N N . PRO E 2 9 ? 11.93960 3.67698 4.34075 1.000 45.33495 6 PRO E N 1
ATOM 7381 C CA . PRO E 2 9 ? 10.73762 4.42062 4.72091 1.000 49.19705 6 PRO E CA 1
ATOM 7382 C C . PRO E 2 9 ? 10.47914 5.57382 3.76893 1.000 53.55255 6 PRO E C 1
ATOM 7383 O O . PRO E 2 9 ? 11.36931 6.06135 3.07198 1.000 47.85775 6 PRO E O 1
ATOM 7387 N N . LYS E 2 10 ? 9.22806 6.00259 3.74354 1.000 58.12371 7 LYS E N 1
ATOM 7388 C CA . LYS E 2 10 ? 8.83368 7.11876 2.90536 1.000 59.13265 7 LYS E CA 1
ATOM 7389 C C . LYS E 2 10 ? 8.59647 8.35662 3.76222 1.000 56.29034 7 LYS E C 1
ATOM 7390 O O . LYS E 2 10 ? 9.36657 8.63853 4.68293 1.000 58.30275 7 LYS E O 1
ATOM 7396 N N . MET F 2 1 ? -1.08315 -61.84897 17.33170 1.000 44.95201 0 MET F N 1
ATOM 7397 C CA . MET F 2 1 ? -0.28040 -62.75147 16.51042 1.000 43.09299 0 MET F CA 1
ATOM 7398 C C . MET F 2 1 ? 1.17500 -62.28950 16.53571 1.000 38.77318 0 MET F C 1
ATOM 7399 O O . MET F 2 1 ? 1.49025 -61.22995 17.07937 1.000 44.61075 0 MET F O 1
ATOM 7404 N N . SER F 2 2 ? 2.06776 -63.08569 15.96022 1.000 39.54159 1 SER F N 1
ATOM 7405 C CA . SER F 2 2 ? 3.47475 -62.72145 15.89189 1.000 38.61213 1 SER F CA 1
ATOM 7406 C C . SER F 2 2 ? 3.72007 -61.87853 14.64744 1.000 38.03066 1 SER F C 1
ATOM 7407 O O . SER F 2 2 ? 3.24418 -62.21519 13.56012 1.000 37.04890 1 SER F O 1
ATOM 7410 N N . LEU F 2 3 ? 4.44206 -60.77082 14.81883 1.000 38.79427 2 LEU F N 1
ATOM 7411 C CA . LEU F 2 3 ? 4.78404 -59.86817 13.72318 1.000 35.21813 2 LEU F CA 1
ATOM 7412 C C . LEU F 2 3 ? 6.26813 -59.98534 13.40866 1.000 36.96972 2 LEU F C 1
ATOM 7413 O O . LEU F 2 3 ? 7.10431 -59.47845 14.17421 1.000 34.24109 2 LEU F O 1
ATOM 7418 N N . PRO F 2 4 ? 6.64573 -60.66361 12.32304 1.000 36.04029 3 PRO F N 1
ATOM 7419 C CA . PRO F 2 4 ? 8.06737 -60.91837 12.05550 1.000 31.36971 3 PRO F CA 1
ATOM 7420 C C . PRO F 2 4 ? 8.88093 -59.63165 12.03189 1.000 32.92064 3 PRO F C 1
ATOM 7421 O O . PRO F 2 4 ? 8.44839 -58.60637 11.50066 1.000 28.19081 3 PRO F O 1
ATOM 7425 N N . GLY F 2 5 ? 10.07400 -59.69619 12.61715 1.000 34.08014 4 GLY F N 1
ATOM 7426 C CA . GLY F 2 5 ? 10.94614 -58.54667 12.70770 1.000 31.08144 4 GLY F CA 1
ATOM 7427 C C . GLY F 2 5 ? 10.48064 -57.45114 13.63969 1.000 33.23340 4 GLY F C 1
ATOM 7428 O O . GLY F 2 5 ? 11.13425 -56.40260 13.70466 1.000 33.55237 4 GLY F O 1
ATOM 7429 N N . ARG F 2 6 ? 9.37434 -57.64828 14.35986 1.000 32.47833 5 ARG F N 1
ATOM 7430 C CA . ARG F 2 6 ? 8.80353 -56.57699 15.16738 1.000 32.23714 5 ARG F CA 1
ATOM 7431 C C . ARG F 2 6 ? 8.40455 -57.04975 16.55982 1.000 32.93663 5 ARG F C 1
ATOM 7432 O O . ARG F 2 6 ? 8.80119 -56.44518 17.56061 1.000 34.95860 5 ARG F O 1
ATOM 7440 N N . TRP F 2 7 ? 7.61992 -58.12384 16.63620 1.000 38.18282 6 TRP F N 1
ATOM 7441 C CA . TRP F 2 7 ? 7.03928 -58.56099 17.89828 1.000 38.30123 6 TRP F CA 1
ATOM 7442 C C . TRP F 2 7 ? 6.84641 -60.07138 17.90242 1.000 41.43289 6 TRP F C 1
ATOM 7443 O O . TRP F 2 7 ? 6.45716 -60.66033 16.89046 1.000 34.97053 6 TRP F O 1
ATOM 7454 N N . LYS F 2 8 ? 7.12515 -60.68569 19.04706 1.000 43.99403 7 LYS F N 1
ATOM 7455 C CA . LYS F 2 8 ? 6.91952 -62.11929 19.25321 1.000 44.34264 7 LYS F CA 1
ATOM 7456 C C . LYS F 2 8 ? 6.19096 -62.31612 20.57514 1.000 41.21904 7 LYS F C 1
ATOM 7457 O O . LYS F 2 8 ? 6.79368 -62.09915 21.64610 1.000 41.61177 7 LYS F O 1
ATOM 7463 N N . PRO F 2 9 ? 4.92475 -62.72361 20.55918 1.000 46.74798 8 PRO F N 1
ATOM 7464 C CA . PRO F 2 9 ? 4.16127 -62.82447 21.80835 1.000 53.13558 8 PRO F CA 1
ATOM 7465 C C . PRO F 2 9 ? 4.59438 -64.00720 22.66191 1.000 52.83391 8 PRO F C 1
ATOM 7466 O O . PRO F 2 9 ? 5.15077 -64.99344 22.17367 1.000 49.39155 8 PRO F O 1
ATOM 7470 N N . LYS F 2 10 ? 4.30426 -63.89099 23.96080 1.000 56.76466 9 LYS F N 1
ATOM 7471 C CA . LYS F 2 10 ? 4.58908 -64.93413 24.95245 1.000 64.05194 9 LYS F CA 1
ATOM 7472 C C . LYS F 2 10 ? 6.02879 -65.44007 24.86666 1.000 62.60746 9 LYS F C 1
ATOM 7473 O O . LYS F 2 10 ? 6.97592 -64.73155 25.21210 1.000 63.32620 9 LYS F O 1
ATOM 7479 N N . MET G 2 1 ? -8.39200 -19.05421 58.14726 1.000 64.03563 0 MET G N 1
ATOM 7480 C CA . MET G 2 1 ? -7.97835 -19.71729 56.91489 1.000 62.77514 0 MET G CA 1
ATOM 7481 C C . MET G 2 1 ? -6.50517 -19.36730 56.61954 1.000 55.40033 0 MET G C 1
ATOM 7482 O O . MET G 2 1 ? -5.95112 -18.45691 57.23294 1.000 55.85656 0 MET G O 1
ATOM 7487 N N . SER G 2 2 ? -5.89243 -20.07176 55.66923 1.000 53.98675 1 SER G N 1
ATOM 7488 C CA . SER G 2 2 ? -4.51408 -19.81911 55.27661 1.000 53.45631 1 SER G CA 1
ATOM 7489 C C . SER G 2 2 ? -4.43708 -18.78570 54.15780 1.000 47.12928 1 SER G C 1
ATOM 7490 O O . SER G 2 2 ? -5.15714 -18.88430 53.16036 1.000 46.90398 1 SER G O 1
ATOM 7493 N N . LEU G 2 3 ? -3.56746 -17.78946 54.33911 1.000 46.99582 2 LEU G N 1
ATOM 7494 C CA . LEU G 2 3 ? -3.26097 -16.77665 53.33262 1.000 43.69533 2 LEU G CA 1
ATOM 7495 C C . LEU G 2 3 ? -1.83224 -17.03809 52.87687 1.000 43.85185 2 LEU G C 1
ATOM 7496 O O . LEU G 2 3 ? -0.88308 -16.67327 53.58769 1.000 43.84412 2 LEU G O 1
ATOM 7501 N N . PRO G 2 4 ? -1.62080 -17.62112 51.68569 1.000 44.46106 3 PRO G N 1
ATOM 7502 C CA . PRO G 2 4 ? -0.29054 -18.14469 51.32625 1.000 46.77974 3 PRO G CA 1
ATOM 7503 C C . PRO G 2 4 ? 0.86750 -17.17449 51.50750 1.000 47.45406 3 PRO G C 1
ATOM 7504 O O . PRO G 2 4 ? 1.79587 -17.45946 52.27098 1.000 59.48577 3 PRO G O 1
ATOM 7508 N N . GLY G 2 5 ? 0.83986 -16.04209 50.82672 1.000 43.15493 4 GLY G N 1
ATOM 7509 C CA . GLY G 2 5 ? 1.92624 -15.09973 50.97221 1.000 42.62363 4 GLY G CA 1
ATOM 7510 C C . GLY G 2 5 ? 1.83078 -14.19782 52.17777 1.000 40.05898 4 GLY G C 1
ATOM 7511 O O . GLY G 2 5 ? 2.64813 -13.28625 52.32753 1.000 39.79647 4 GLY G O 1
ATOM 7512 N N . ARG G 2 6 ? 0.86553 -14.43774 53.06386 1.000 43.60946 5 ARG G N 1
ATOM 7513 C CA . ARG G 2 6 ? 0.53093 -13.46217 54.09258 1.000 38.41128 5 ARG G CA 1
ATOM 7514 C C . ARG G 2 6 ? 0.41998 -14.04976 55.49551 1.000 38.58414 5 ARG G C 1
ATOM 7515 O O . ARG G 2 6 ? 1.01334 -13.51507 56.43756 1.000 37.92470 5 ARG G O 1
ATOM 7523 N N . TRP G 2 7 ? -0.34718 -15.12682 55.65858 1.000 41.49389 6 TRP G N 1
ATOM 7524 C CA . TRP G 2 7 ? -0.62396 -15.65776 56.98661 1.000 41.97498 6 TRP G CA 1
ATOM 7525 C C . TRP G 2 7 ? -0.80977 -17.16920 56.91771 1.000 42.35986 6 TRP G C 1
ATOM 7526 O O . TRP G 2 7 ? -1.45336 -17.67781 55.99682 1.000 43.15435 6 TRP G O 1
ATOM 7537 N N . LYS G 2 8 ? -0.25590 -17.87122 57.90377 1.000 43.65937 7 LYS G N 1
ATOM 7538 C CA . LYS G 2 8 ? -0.42021 -19.31981 58.05537 1.000 47.48544 7 LYS G CA 1
ATOM 7539 C C . LYS G 2 8 ? -0.83623 -19.58487 59.49404 1.000 46.15447 7 LYS G C 1
ATOM 7540 O O . LYS G 2 8 ? -0.01450 -19.40439 60.41682 1.000 42.56182 7 LYS G O 1
ATOM 7546 N N . PRO G 2 9 ? -2.07444 -20.00530 59.73216 1.000 53.04770 8 PRO G N 1
ATOM 7547 C CA . PRO G 2 9 ? -2.54905 -20.17498 61.10752 1.000 57.75083 8 PRO G CA 1
ATOM 7548 C C . PRO G 2 9 ? -1.92126 -21.38011 61.79103 1.000 66.21104 8 PRO G C 1
ATOM 7549 O O . PRO G 2 9 ? -1.42239 -22.31305 61.15639 1.000 63.74478 8 PRO G O 1
ATOM 7553 N N . LYS G 2 10 ? -1.94992 -21.32804 63.12032 1.000 82.98901 9 LYS G N 1
ATOM 7554 C CA . LYS G 2 10 ? -1.42313 -22.37105 63.99396 1.000 84.69182 9 LYS G CA 1
ATOM 7555 C C . LYS G 2 10 ? 0.04849 -22.65475 63.72411 1.000 87.05503 9 LYS G C 1
ATOM 7556 O O . LYS G 2 10 ? 0.77438 -21.78186 63.25348 1.000 87.01575 9 LYS G O 1
ATOM 7562 N N . MET H 2 1 ? 41.22104 -11.31333 52.01057 1.000 59.81311 -4 MET H N 1
ATOM 7563 C CA . MET H 2 1 ? 42.30614 -11.31714 51.03583 1.000 57.21133 -4 MET H CA 1
ATOM 7564 C C . MET H 2 1 ? 41.89621 -11.95024 49.72139 1.000 54.14071 -4 MET H C 1
ATOM 7565 O O . MET H 2 1 ? 40.82307 -12.54055 49.60370 1.000 56.42316 -4 MET H O 1
ATOM 7570 N N . SER H 2 2 ? 42.76341 -11.79927 48.72656 1.000 52.93763 -3 SER H N 1
ATOM 7571 C CA . SER H 2 2 ? 42.59458 -12.45746 47.44145 1.000 56.99902 -3 SER H CA 1
ATOM 7572 C C . SER H 2 2 ? 43.31853 -13.79691 47.48533 1.000 50.34151 -3 SER H C 1
ATOM 7573 O O . SER H 2 2 ? 44.48107 -13.86296 47.89681 1.000 46.05415 -3 SER H O 1
ATOM 7576 N N . LEU H 2 3 ? 42.63657 -14.85967 47.05996 1.000 47.97123 -2 LEU H N 1
ATOM 7577 C CA . LEU H 2 3 ? 43.25518 -16.18086 46.99563 1.000 45.91118 -2 LEU H CA 1
ATOM 7578 C C . LEU H 2 3 ? 43.45929 -16.57227 45.53847 1.000 44.83012 -2 LEU H C 1
ATOM 7579 O O . LEU H 2 3 ? 42.50613 -17.01384 44.87694 1.000 41.94838 -2 LEU H O 1
ATOM 7584 N N . PRO H 2 4 ? 44.67089 -16.43302 44.99732 1.000 42.32588 -1 PRO H N 1
ATOM 7585 C CA . PRO H 2 4 ? 44.88449 -16.66853 43.56124 1.000 39.91650 -1 PRO H CA 1
ATOM 7586 C C . PRO H 2 4 ? 44.45386 -18.06662 43.13946 1.000 39.36437 -1 PRO H C 1
ATOM 7587 O O . PRO H 2 4 ? 44.86665 -19.06860 43.72793 1.000 38.84458 -1 PRO H O 1
ATOM 7591 N N . GLY H 2 5 ? 43.61980 -18.12328 42.10318 1.000 38.51086 0 GLY H N 1
ATOM 7592 C CA . GLY H 2 5 ? 43.09898 -19.37234 41.59380 1.000 38.18195 0 GLY H CA 1
ATOM 7593 C C . GLY H 2 5 ? 41.94001 -19.95147 42.37194 1.000 39.66033 0 GLY H C 1
ATOM 7594 O O . GLY H 2 5 ? 41.49159 -21.05953 42.04857 1.000 39.41343 0 GLY H O 1
ATOM 7595 N N . ARG H 2 6 ? 41.44241 -19.24661 43.38710 1.000 39.60037 1 ARG H N 1
ATOM 7596 C CA . ARG H 2 6 ? 40.42547 -19.79224 44.27732 1.000 41.04771 1 ARG H CA 1
ATOM 7597 C C . ARG H 2 6 ? 39.31464 -18.78144 44.52238 1.000 45.67238 1 ARG H C 1
ATOM 7598 O O . ARG H 2 6 ? 38.13274 -19.08897 44.34102 1.000 46.54963 1 ARG H O 1
ATOM 7606 N N . TRP H 2 7 ? 39.68503 -17.57087 44.92973 1.000 47.03466 2 TRP H N 1
ATOM 7607 C CA . TRP H 2 7 ? 38.70811 -16.56639 45.31600 1.000 46.97657 2 TRP H CA 1
ATOM 7608 C C . TRP H 2 7 ? 39.26734 -15.19036 44.99018 1.000 49.85777 2 TRP H C 1
ATOM 7609 O O . TRP H 2 7 ? 40.44689 -14.91816 45.22545 1.000 51.94368 2 TRP H O 1
ATOM 7620 N N . LYS H 2 8 ? 38.41346 -14.33320 44.44536 1.000 51.64105 3 LYS H N 1
ATOM 7621 C CA . LYS H 2 8 ? 38.76777 -12.95158 44.12480 1.000 52.74640 3 LYS H CA 1
ATOM 7622 C C . LYS H 2 8 ? 37.65578 -12.04161 44.62127 1.000 54.70622 3 LYS H C 1
ATOM 7623 O O . LYS H 2 8 ? 36.53857 -12.08598 44.06624 1.000 53.54072 3 LYS H O 1
ATOM 7629 N N . PRO H 2 9 ? 37.89342 -11.21080 45.63323 1.000 58.44756 4 PRO H N 1
ATOM 7630 C CA . PRO H 2 9 ? 36.80562 -10.38507 46.16879 1.000 59.53046 4 PRO H CA 1
ATOM 7631 C C . PRO H 2 9 ? 36.39144 -9.29015 45.19368 1.000 59.51023 4 PRO H C 1
ATOM 7632 O O . PRO H 2 9 ? 37.15336 -8.86043 44.32548 1.000 54.09526 4 PRO H O 1
ATOM 7636 N N . LYS H 2 10 ? 35.15111 -8.83705 45.36290 1.000 63.40483 5 LYS H N 1
ATOM 7637 C CA . LYS H 2 10 ? 34.54097 -7.81672 44.50631 1.000 68.93325 5 LYS H CA 1
ATOM 7638 C C . LYS H 2 10 ? 34.35435 -6.47777 45.21866 1.000 65.95977 5 LYS H C 1
ATOM 7639 O O . LYS H 2 10 ? 35.27098 -5.98219 45.87180 1.000 66.21106 5 LYS H O 1
#